Protein AF-A0A536HXM5-F1 (afdb_monomer_lite)

Structure (mmCIF, N/CA/C/O backbone):
data_AF-A0A536HXM5-F1
#
_entry.id   AF-A0A536HXM5-F1
#
loop_
_atom_site.group_PDB
_atom_site.id
_atom_site.type_symbol
_atom_site.label_atom_id
_atom_site.label_alt_id
_atom_site.label_comp_id
_atom_site.label_asym_id
_atom_site.label_entity_id
_atom_site.label_seq_id
_atom_site.pdbx_PDB_ins_code
_atom_site.Cartn_x
_atom_site.Cartn_y
_atom_site.Cartn_z
_atom_site.occupancy
_atom_site.B_iso_or_equiv
_atom_site.auth_seq_id
_atom_site.auth_comp_id
_atom_site.auth_asym_id
_atom_site.auth_atom_id
_atom_site.pdbx_PDB_model_num
ATOM 1 N N . MET A 1 1 ? -6.365 -3.596 29.922 1.00 47.34 1 MET A N 1
ATOM 2 C CA . MET A 1 1 ? -5.421 -4.127 28.917 1.00 47.34 1 MET A CA 1
ATOM 3 C C . MET A 1 1 ? -4.074 -4.352 29.579 1.00 47.34 1 MET A C 1
ATOM 5 O O . MET A 1 1 ? -3.465 -3.373 29.998 1.00 47.34 1 MET A O 1
ATOM 9 N N . PHE A 1 2 ? -3.673 -5.615 29.736 1.00 45.75 2 PHE A N 1
ATOM 10 C CA . PHE A 1 2 ? -2.404 -6.022 30.341 1.00 45.75 2 PHE A CA 1
ATOM 11 C C . PHE A 1 2 ? -1.533 -6.655 29.255 1.00 45.75 2 PHE A C 1
ATOM 13 O O . PHE A 1 2 ? -1.868 -7.722 28.748 1.00 45.75 2 PHE A O 1
ATOM 20 N N . ALA A 1 3 ? -0.446 -5.985 28.883 1.00 39.69 3 ALA A N 1
ATOM 21 C CA . ALA A 1 3 ? 0.696 -6.641 28.257 1.00 39.69 3 ALA A CA 1
ATOM 22 C C . ALA A 1 3 ? 1.694 -6.893 29.400 1.00 39.69 3 ALA A C 1
ATOM 24 O O . ALA A 1 3 ? 2.346 -5.965 29.872 1.00 39.69 3 ALA A O 1
ATOM 25 N N . GLY A 1 4 ? 1.709 -8.112 29.949 1.00 51.75 4 GLY A N 1
ATOM 26 C CA . GLY A 1 4 ? 2.427 -8.408 31.199 1.00 51.75 4 GLY A CA 1
ATOM 27 C C . GLY A 1 4 ? 1.812 -7.721 32.432 1.00 51.75 4 GLY A C 1
ATOM 28 O O . GLY A 1 4 ? 0.601 -7.539 32.507 1.00 51.75 4 GLY A O 1
ATOM 29 N N . GLU A 1 5 ? 2.634 -7.318 33.406 1.00 50.00 5 GLU A N 1
ATOM 30 C CA . GLU A 1 5 ? 2.190 -6.679 34.665 1.00 50.00 5 GLU A CA 1
ATOM 31 C C . GLU A 1 5 ? 1.743 -5.203 34.518 1.00 50.00 5 GLU A C 1
ATOM 33 O O . GLU A 1 5 ? 1.373 -4.566 35.506 1.00 50.00 5 GLU A O 1
ATOM 38 N N . ARG A 1 6 ? 1.770 -4.613 33.309 1.00 62.78 6 ARG A N 1
ATOM 39 C CA . ARG A 1 6 ? 1.585 -3.161 33.108 1.00 62.78 6 ARG A CA 1
ATOM 40 C C . ARG A 1 6 ? 0.258 -2.796 32.447 1.00 62.78 6 ARG A C 1
ATOM 42 O O . ARG A 1 6 ? -0.212 -3.448 31.517 1.00 62.78 6 ARG A O 1
ATOM 49 N N . THR A 1 7 ? -0.339 -1.704 32.925 1.00 74.00 7 THR A N 1
ATOM 50 C CA . THR A 1 7 ? -1.575 -1.142 32.369 1.00 74.00 7 THR A CA 1
ATOM 51 C C . THR A 1 7 ? -1.264 -0.185 31.218 1.00 74.00 7 THR A C 1
ATOM 53 O O . THR A 1 7 ? -0.720 0.887 31.460 1.00 74.00 7 THR A O 1
ATOM 56 N N . LEU A 1 8 ? -1.645 -0.543 29.989 1.00 84.88 8 LEU A N 1
ATOM 57 C CA . LEU A 1 8 ? -1.384 0.274 28.792 1.00 84.88 8 LEU A CA 1
ATOM 58 C C . LEU A 1 8 ? -2.415 1.398 28.588 1.00 84.88 8 LEU A C 1
ATOM 60 O O . LEU A 1 8 ? -2.062 2.532 28.289 1.00 84.88 8 LEU A O 1
ATOM 64 N N . LEU A 1 9 ? -3.697 1.071 28.763 1.00 89.25 9 LEU A N 1
ATOM 65 C CA . LEU A 1 9 ? -4.817 2.007 28.667 1.00 89.25 9 LEU A CA 1
ATOM 66 C C . LEU A 1 9 ? -5.603 1.988 29.978 1.00 89.25 9 LEU A C 1
ATOM 68 O O . LEU A 1 9 ? -5.927 0.910 30.492 1.00 89.25 9 LEU A O 1
ATOM 72 N N . ARG A 1 10 ? -5.937 3.173 30.492 1.00 89.94 10 ARG A N 1
ATOM 73 C CA . ARG A 1 10 ? -6.790 3.377 31.671 1.00 89.94 10 ARG A CA 1
ATOM 74 C C . ARG A 1 10 ? -7.967 4.268 31.326 1.00 89.94 10 ARG A C 1
ATOM 76 O O . ARG A 1 10 ? -7.796 5.232 30.590 1.00 89.94 10 ARG A O 1
ATOM 83 N N . HIS A 1 11 ? -9.132 3.930 31.878 1.00 90.00 11 HIS A N 1
ATOM 84 C CA . HIS A 1 11 ? -10.367 4.719 31.785 1.00 90.00 11 HIS A CA 1
ATOM 85 C C . HIS A 1 11 ? -10.725 5.176 30.359 1.00 90.00 11 HIS A C 1
ATOM 87 O O . HIS A 1 11 ? -11.323 6.230 30.167 1.00 90.00 11 HIS A O 1
ATOM 93 N N . ALA A 1 12 ? -10.359 4.376 29.353 1.00 92.56 12 ALA A N 1
ATOM 94 C CA . ALA A 1 12 ? -10.817 4.586 27.990 1.00 92.56 12 ALA A CA 1
ATOM 95 C C . ALA A 1 12 ? -12.323 4.297 27.904 1.00 92.56 12 ALA A C 1
ATOM 97 O O . ALA A 1 12 ? -12.846 3.429 28.607 1.00 92.56 12 ALA A O 1
ATOM 98 N N . SER A 1 13 ? -13.003 5.028 27.034 1.00 94.75 13 SER A N 1
ATOM 99 C CA . SER A 1 13 ? -14.440 4.936 26.789 1.00 94.75 13 SER A CA 1
ATOM 100 C C . SER A 1 13 ? -14.717 4.786 25.295 1.00 94.75 13 SER A C 1
ATOM 102 O O . SER A 1 13 ? -13.799 4.839 24.475 1.00 94.75 13 SER A O 1
ATOM 104 N N . CYS A 1 14 ? -15.981 4.580 24.946 1.00 96.75 14 CYS A N 1
ATOM 105 C CA . CYS A 1 14 ? -16.461 4.563 23.567 1.00 96.75 14 CYS A CA 1
ATOM 106 C C . CYS A 1 14 ? -17.536 5.639 23.412 1.00 96.75 14 CYS A C 1
ATOM 108 O O . CYS A 1 14 ? -18.188 6.002 24.393 1.00 96.75 14 CYS A O 1
ATOM 110 N N . ALA A 1 15 ? -17.773 6.119 22.197 1.00 96.44 15 ALA A N 1
ATOM 111 C CA . ALA A 1 15 ? -18.890 7.018 21.930 1.00 96.44 15 ALA A CA 1
ATOM 112 C C . ALA A 1 15 ? -19.503 6.791 20.547 1.00 96.44 15 ALA A C 1
ATOM 114 O O . ALA A 1 15 ? -18.872 6.260 19.633 1.00 96.44 15 ALA A O 1
ATOM 115 N N . VAL A 1 16 ? -20.752 7.222 20.403 1.00 97.38 16 VAL A N 1
ATOM 116 C CA . VAL A 1 16 ? -21.461 7.312 19.123 1.00 97.38 16 VAL A CA 1
ATOM 117 C C . VAL A 1 16 ? -22.051 8.709 18.980 1.00 97.38 16 VAL A C 1
ATOM 119 O O . VAL A 1 16 ? -22.491 9.287 19.975 1.00 97.38 16 VAL A O 1
ATOM 122 N N . LYS A 1 17 ? -22.058 9.261 17.769 1.00 96.38 17 LYS A N 1
ATOM 123 C CA . LYS A 1 17 ? -22.707 10.537 17.465 1.00 96.38 17 LYS A CA 1
ATOM 124 C C . LYS A 1 17 ? -24.037 10.269 16.768 1.00 96.38 17 LYS A C 1
ATOM 126 O O . LYS A 1 17 ? -24.045 9.692 15.680 1.00 96.38 17 LYS A O 1
ATOM 131 N N . LEU A 1 18 ? -25.139 10.662 17.403 1.00 96.38 18 LEU A N 1
ATOM 132 C CA . LEU A 1 18 ? -26.506 10.497 16.905 1.00 96.38 18 LEU A CA 1
ATOM 133 C C . LEU A 1 18 ? -27.216 11.852 16.914 1.00 96.38 18 LEU A C 1
ATOM 135 O O . LEU A 1 18 ? -27.106 12.597 17.886 1.00 96.38 18 LEU A O 1
ATOM 139 N N . ASN A 1 19 ? -27.942 12.181 15.848 1.00 94.94 19 ASN A N 1
ATOM 140 C CA . ASN A 1 19 ? -28.670 13.443 15.685 1.00 94.94 19 ASN A CA 1
ATOM 141 C C . ASN A 1 19 ? -27.800 14.682 16.004 1.00 94.94 19 ASN A C 1
ATOM 143 O O . ASN A 1 19 ? -28.257 15.653 16.605 1.00 94.94 19 ASN A O 1
ATOM 147 N N . GLY A 1 20 ? -26.516 14.626 15.637 1.00 92.56 20 GLY A N 1
ATOM 148 C CA . GLY A 1 20 ? -25.526 15.676 15.878 1.00 92.56 20 GLY A CA 1
ATOM 149 C C . GLY A 1 20 ? -24.905 15.693 17.282 1.00 92.56 20 GLY A C 1
ATOM 150 O O . GLY A 1 20 ? -24.019 16.511 17.527 1.00 92.56 20 GLY A O 1
ATOM 151 N N . GLN A 1 21 ? -25.304 14.800 18.194 1.00 94.50 21 GLN A N 1
ATOM 152 C CA . GLN A 1 21 ? -24.856 14.779 19.591 1.00 94.50 21 GLN A CA 1
ATOM 153 C C . GLN A 1 21 ? -24.042 13.525 19.930 1.00 94.50 21 GLN A C 1
ATOM 155 O O . GLN A 1 21 ? -24.391 12.414 19.542 1.00 94.50 21 GLN A O 1
ATOM 160 N N . TRP A 1 22 ? -22.947 13.698 20.675 1.00 94.88 22 TRP A N 1
ATOM 161 C CA . TRP A 1 22 ? -22.119 12.589 21.156 1.00 94.88 22 TRP A CA 1
ATOM 162 C C . TRP A 1 22 ? -22.701 11.956 22.423 1.00 94.88 22 TRP A C 1
ATOM 164 O O . TRP A 1 22 ? -22.914 12.633 23.429 1.00 94.88 22 TRP A O 1
ATOM 174 N N . HIS A 1 23 ? -22.856 10.636 22.391 1.00 96.62 23 HIS A N 1
ATOM 175 C CA . HIS A 1 23 ? -23.277 9.799 23.508 1.00 96.62 23 HIS A CA 1
ATOM 176 C C . HIS A 1 23 ? -22.131 8.872 23.918 1.00 96.62 23 HIS A C 1
ATOM 178 O O . HIS A 1 23 ? -21.870 7.859 23.260 1.00 96.62 23 HIS A O 1
ATOM 184 N N . ALA A 1 24 ? -21.440 9.227 25.001 1.00 95.25 24 ALA A N 1
ATOM 185 C CA . ALA A 1 24 ? -20.320 8.450 25.525 1.00 95.25 24 ALA A CA 1
ATOM 186 C C . ALA A 1 24 ? -20.795 7.307 26.433 1.00 95.25 24 ALA A C 1
ATOM 188 O O . ALA A 1 24 ? -21.765 7.446 27.181 1.00 95.25 24 ALA A O 1
ATOM 189 N N . SER A 1 25 ? -20.049 6.204 26.443 1.00 95.06 25 SER A N 1
ATOM 190 C CA . SER A 1 25 ? -20.342 5.004 27.234 1.00 95.06 25 SER A CA 1
ATOM 191 C C . SER A 1 25 ? -20.351 5.240 28.746 1.00 95.06 25 SER A C 1
ATOM 193 O O . SER A 1 25 ? -20.851 4.412 29.502 1.00 95.06 25 SER A O 1
ATOM 195 N N . THR A 1 26 ? -19.803 6.368 29.199 1.00 92.12 26 THR A N 1
ATOM 196 C CA . THR A 1 26 ? -19.741 6.784 30.604 1.00 92.12 26 THR A CA 1
ATOM 197 C C . THR A 1 26 ? -20.967 7.570 31.073 1.00 92.12 26 THR A C 1
ATOM 199 O O . THR A 1 26 ? -21.141 7.730 32.278 1.00 92.12 26 THR A O 1
ATOM 202 N N . GLN A 1 27 ? -21.822 8.056 30.166 1.00 90.56 27 GLN A N 1
ATOM 203 C CA . GLN A 1 27 ? -22.970 8.904 30.522 1.00 90.56 27 GLN A CA 1
ATOM 204 C C . GLN A 1 27 ? -24.153 8.090 31.069 1.00 90.56 27 GLN A C 1
ATOM 206 O O . GLN A 1 27 ? -24.760 8.461 32.070 1.00 90.56 27 GLN A O 1
ATOM 211 N N . THR A 1 28 ? -24.480 6.980 30.409 1.00 92.50 28 THR A N 1
ATOM 212 C CA . THR A 1 28 ? -25.693 6.168 30.640 1.00 92.50 28 THR A CA 1
ATOM 213 C C . THR A 1 28 ? -25.384 4.665 30.524 1.00 92.50 28 THR A C 1
ATOM 215 O O . THR A 1 28 ? -25.970 3.960 29.690 1.00 92.50 28 THR A O 1
ATOM 218 N N . PRO A 1 29 ? -24.429 4.146 31.320 1.00 93.25 29 PRO A N 1
ATOM 219 C CA . PRO A 1 29 ? -24.017 2.750 31.243 1.00 93.25 29 PRO A CA 1
ATOM 220 C C . PRO A 1 29 ? -25.173 1.804 31.592 1.00 93.25 29 PRO A C 1
ATOM 222 O O . PRO A 1 29 ? -25.993 2.081 32.468 1.00 93.25 29 PRO A O 1
ATOM 225 N N . GLN A 1 30 ? -25.216 0.659 30.919 1.00 92.44 30 GLN A N 1
ATOM 226 C CA . GLN A 1 30 ? -26.156 -0.430 31.170 1.00 92.44 30 GLN A CA 1
ATOM 227 C C . GLN A 1 30 ? -25.396 -1.709 31.544 1.00 92.44 30 GLN A C 1
ATOM 229 O O . GLN A 1 30 ? -24.257 -1.894 31.109 1.00 92.44 30 GLN A O 1
ATOM 234 N N . PRO A 1 31 ? -26.020 -2.633 32.295 1.00 86.62 31 PRO A N 1
ATOM 235 C CA . PRO A 1 31 ? -25.438 -3.945 32.538 1.00 86.62 31 PRO A CA 1
ATOM 236 C C . PRO A 1 31 ? -25.172 -4.691 31.220 1.00 86.62 31 PRO A C 1
ATOM 238 O O . PRO A 1 31 ? -26.048 -4.793 30.352 1.00 86.62 31 PRO A O 1
ATOM 241 N N . ALA A 1 32 ? -23.966 -5.239 31.093 1.00 81.12 32 ALA A N 1
ATOM 242 C CA . ALA A 1 32 ? -23.597 -6.200 30.064 1.00 81.12 32 ALA A CA 1
ATOM 243 C C . ALA A 1 32 ? -23.314 -7.550 30.738 1.00 81.12 32 ALA A C 1
ATOM 245 O O . ALA A 1 32 ? -22.680 -7.595 31.788 1.00 81.12 32 ALA A O 1
ATOM 246 N N . GLU A 1 33 ? -23.808 -8.643 30.155 1.00 79.56 33 GLU A N 1
ATOM 247 C CA . GLU A 1 33 ? -23.541 -10.002 30.658 1.00 79.56 33 GLU A CA 1
ATOM 248 C C . GLU A 1 33 ? -22.091 -10.437 30.393 1.00 79.56 33 GLU A C 1
ATOM 250 O O . GLU A 1 33 ? -21.527 -11.232 31.139 1.00 79.56 33 GLU A O 1
ATOM 255 N N . ASP A 1 34 ? -21.486 -9.892 29.337 1.00 84.94 34 ASP A N 1
ATOM 256 C CA . ASP A 1 34 ? -20.106 -10.134 28.935 1.00 84.94 34 ASP A CA 1
ATOM 257 C C . ASP A 1 34 ? -19.182 -9.071 29.547 1.00 84.94 34 ASP A C 1
ATOM 259 O O . ASP A 1 34 ? -19.322 -7.879 29.270 1.00 84.94 34 ASP A O 1
ATOM 263 N N . VAL A 1 35 ? -18.214 -9.505 30.359 1.00 82.50 35 VAL A N 1
ATOM 264 C CA . VAL A 1 35 ? -17.220 -8.629 31.008 1.00 82.50 35 VAL A CA 1
ATOM 265 C C . VAL A 1 35 ? -16.275 -7.942 30.017 1.00 82.50 35 VAL A C 1
ATOM 267 O O . VAL A 1 35 ? -15.606 -6.975 30.381 1.00 82.50 35 VAL A O 1
ATOM 270 N N . PHE A 1 36 ? -16.219 -8.418 28.771 1.00 87.62 36 PHE A N 1
ATOM 271 C CA . PHE A 1 36 ? -15.474 -7.795 27.677 1.00 87.62 36 PHE A CA 1
ATOM 272 C C . PHE A 1 36 ? -16.346 -6.882 26.805 1.00 87.62 36 PHE A C 1
ATOM 274 O O . PHE A 1 36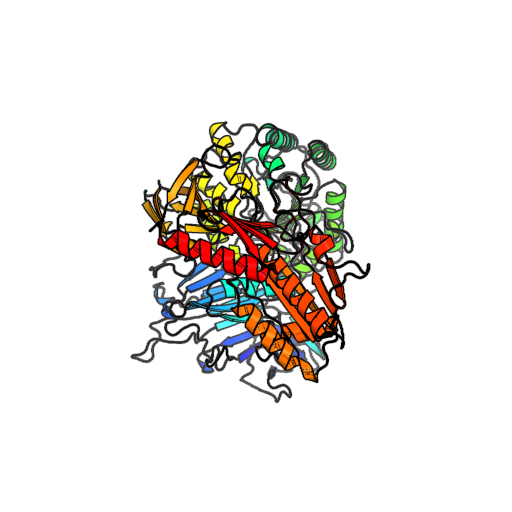 ? -15.896 -6.425 25.752 1.00 87.62 36 PHE A O 1
ATOM 281 N N . ALA A 1 37 ? -17.571 -6.577 27.243 1.00 91.62 37 ALA A N 1
ATOM 282 C CA . ALA A 1 37 ? -18.470 -5.660 26.563 1.00 91.62 37 ALA A CA 1
ATOM 283 C C . ALA A 1 37 ? -18.847 -4.454 27.438 1.00 91.62 37 ALA A C 1
ATOM 285 O O . ALA A 1 37 ? -19.136 -4.572 28.627 1.00 91.62 37 ALA A O 1
ATOM 286 N N . LEU A 1 38 ? -18.899 -3.277 26.817 1.00 93.12 38 LEU A N 1
ATOM 287 C CA . LEU A 1 38 ? -19.463 -2.058 27.391 1.00 93.12 38 LEU A CA 1
ATOM 288 C C . LEU A 1 38 ? -20.795 -1.775 26.708 1.00 93.12 38 LEU A C 1
ATOM 290 O O . LEU A 1 38 ? -20.836 -1.625 25.490 1.00 93.12 38 LEU A O 1
ATOM 294 N N . ARG A 1 39 ? -21.878 -1.671 27.479 1.00 96.31 39 ARG A N 1
ATOM 295 C CA . ARG A 1 39 ? -23.206 -1.329 26.960 1.00 96.31 39 ARG A CA 1
ATOM 296 C C . ARG A 1 39 ? -23.680 -0.003 27.539 1.00 96.31 39 ARG A C 1
ATOM 298 O O . ARG A 1 39 ? -23.506 0.238 28.730 1.00 96.31 39 ARG A O 1
ATOM 305 N N . TRP A 1 40 ? -24.297 0.844 26.719 1.00 97.44 40 TRP A N 1
ATOM 306 C CA . TRP A 1 40 ? -24.892 2.105 27.168 1.00 97.44 40 TRP A CA 1
ATOM 307 C C . TRP A 1 40 ? -26.097 2.517 26.316 1.00 97.44 40 TRP A C 1
ATOM 309 O O . TRP A 1 40 ? -26.307 2.002 25.214 1.00 97.44 40 TRP A O 1
ATOM 319 N N . GLN A 1 41 ? -26.899 3.439 26.850 1.00 97.25 41 GLN A N 1
ATOM 320 C CA . GLN A 1 41 ? -28.048 4.026 26.156 1.00 97.25 41 GLN A CA 1
ATOM 321 C C . GLN A 1 41 ? -27.648 5.337 25.462 1.00 97.25 41 GLN A C 1
ATOM 323 O O . GLN A 1 41 ? -27.308 6.307 26.131 1.00 97.25 41 GLN A O 1
ATOM 328 N N . ALA A 1 42 ? -27.740 5.417 24.141 1.00 96.75 42 ALA A N 1
ATOM 329 C CA . ALA A 1 42 ? -27.471 6.625 23.364 1.00 96.75 42 ALA A CA 1
ATOM 330 C C . ALA A 1 42 ? -28.783 7.175 22.785 1.00 96.75 42 ALA A C 1
ATOM 332 O O . ALA A 1 42 ? -29.233 6.741 21.726 1.00 96.75 42 ALA A O 1
ATOM 333 N N . GLY A 1 43 ? -29.439 8.089 23.507 1.00 93.88 43 GLY A N 1
ATOM 334 C CA . GLY A 1 43 ? -30.782 8.549 23.138 1.00 93.88 43 GLY A CA 1
ATOM 335 C C . GLY A 1 43 ? -31.775 7.381 23.120 1.00 93.88 43 GLY A C 1
ATOM 336 O O . GLY A 1 43 ? -31.902 6.669 24.115 1.00 93.88 43 GLY A O 1
ATOM 337 N N . GLU A 1 44 ? -32.438 7.147 21.987 1.00 93.19 44 GLU A N 1
ATOM 338 C CA . GLU A 1 44 ? -33.352 6.007 21.782 1.00 93.19 44 GLU A CA 1
ATOM 339 C C . GLU A 1 44 ? -32.640 4.710 21.363 1.00 93.19 44 GLU A C 1
ATOM 341 O O . GLU A 1 44 ? -33.263 3.654 21.255 1.00 93.19 44 GLU A O 1
ATOM 346 N N . ALA A 1 45 ? -31.323 4.747 21.169 1.00 96.88 45 ALA A N 1
ATOM 347 C CA . ALA A 1 45 ? -30.556 3.600 20.717 1.00 96.88 45 ALA A CA 1
ATOM 348 C C . ALA A 1 45 ? -29.785 2.918 21.848 1.00 96.88 45 ALA A C 1
ATOM 350 O O . ALA A 1 45 ? -29.317 3.550 22.798 1.00 96.88 45 ALA A O 1
ATOM 351 N N . ARG A 1 46 ? -29.586 1.609 21.716 1.00 97.31 46 ARG A N 1
ATOM 352 C CA . ARG A 1 46 ? -28.654 0.850 22.554 1.00 97.31 46 ARG A CA 1
ATOM 353 C C . ARG A 1 46 ? -27.351 0.668 21.804 1.00 97.31 46 ARG A C 1
ATOM 355 O O . ARG A 1 46 ? -27.365 0.281 20.639 1.00 97.31 46 ARG A O 1
ATOM 362 N N . VAL A 1 47 ? -26.237 0.877 22.495 1.00 98.00 47 VAL A N 1
ATOM 363 C CA . VAL A 1 47 ? -24.904 0.669 21.934 1.00 98.00 47 VAL A CA 1
ATOM 364 C C . VAL A 1 47 ? -24.150 -0.356 22.760 1.00 98.00 47 VAL A C 1
ATOM 366 O O . VAL A 1 47 ? -24.227 -0.343 23.990 1.00 98.00 47 VAL A O 1
ATOM 369 N N . THR A 1 48 ? -23.427 -1.248 22.091 1.00 97.44 48 THR A N 1
ATOM 370 C CA . THR A 1 48 ? -22.515 -2.206 22.719 1.00 97.44 48 THR A CA 1
ATOM 371 C C . THR A 1 48 ? -21.149 -2.127 22.044 1.00 97.44 48 THR A C 1
ATOM 373 O O . THR A 1 48 ? -21.050 -2.348 20.845 1.00 97.44 48 THR A O 1
ATOM 376 N N . ALA A 1 49 ? -20.092 -1.845 22.800 1.00 96.94 49 ALA A N 1
ATOM 377 C CA . ALA A 1 49 ? -18.712 -2.015 22.358 1.00 96.94 49 ALA A CA 1
ATOM 378 C C . ALA A 1 49 ? -18.174 -3.345 22.888 1.00 96.94 49 ALA A C 1
ATOM 380 O O . ALA A 1 49 ? -18.328 -3.630 24.074 1.00 96.94 49 ALA A O 1
ATOM 381 N N . ARG A 1 50 ? -17.554 -4.156 22.032 1.00 95.62 50 ARG A N 1
ATOM 382 C CA . ARG A 1 50 ? -16.982 -5.461 22.388 1.00 95.62 50 ARG A CA 1
ATOM 383 C C . ARG A 1 50 ? -15.474 -5.441 22.203 1.00 95.62 50 ARG A C 1
ATOM 385 O O . ARG A 1 50 ? -14.976 -4.899 21.219 1.00 95.62 50 ARG A O 1
ATOM 392 N N . LEU A 1 51 ? -14.767 -6.062 23.142 1.00 93.56 51 LEU A N 1
ATOM 393 C CA . LEU A 1 51 ? -13.332 -6.306 23.078 1.00 93.56 51 LEU A CA 1
ATOM 394 C C . LEU A 1 51 ? -13.074 -7.791 22.844 1.00 93.56 51 LEU A C 1
ATOM 396 O O . LEU A 1 51 ? -13.370 -8.621 23.698 1.00 93.56 51 LEU A O 1
ATOM 400 N N . THR A 1 52 ? -12.457 -8.123 21.715 1.00 93.19 52 THR A N 1
ATOM 401 C CA . THR A 1 52 ? -12.140 -9.513 21.363 1.00 93.19 52 THR A CA 1
ATOM 402 C C . THR A 1 52 ? -10.632 -9.700 21.294 1.00 93.19 52 THR A C 1
ATOM 404 O O . THR A 1 52 ? -9.938 -8.919 20.646 1.00 93.19 52 THR A O 1
ATOM 407 N N . SER A 1 53 ? -10.090 -10.733 21.945 1.00 90.75 53 SER A N 1
ATOM 408 C CA . SER A 1 53 ? -8.672 -11.075 21.775 1.00 90.75 53 SER A CA 1
ATOM 409 C C . SER A 1 53 ? -8.420 -11.599 20.363 1.00 90.75 53 SER A C 1
ATOM 411 O O . SER A 1 53 ? -9.160 -12.447 19.867 1.00 90.75 53 SER A O 1
ATOM 413 N N . HIS A 1 54 ? -7.369 -11.102 19.712 1.00 87.25 54 HIS A N 1
ATOM 414 C CA . HIS A 1 54 ? -7.020 -11.500 18.355 1.00 87.25 54 HIS A CA 1
ATOM 415 C C . HIS A 1 54 ? -5.504 -11.517 18.170 1.00 87.25 54 HIS A C 1
ATOM 417 O O . HIS A 1 54 ? -4.862 -10.470 18.187 1.00 87.25 54 HIS A O 1
ATOM 423 N N . GLU A 1 55 ? -4.936 -12.717 18.010 1.00 86.50 55 GLU A N 1
ATOM 424 C CA . GLU A 1 55 ? -3.519 -12.952 17.693 1.00 86.50 55 GLU A CA 1
ATOM 425 C C . GLU A 1 55 ? -2.535 -12.045 18.466 1.00 86.50 55 GLU A C 1
ATOM 427 O O . GLU A 1 55 ? -1.633 -11.447 17.879 1.00 86.50 55 GLU A O 1
ATOM 432 N N . GLY A 1 56 ? -2.686 -11.945 19.792 1.00 84.19 56 GLY A N 1
ATOM 433 C CA . GLY A 1 56 ? -1.799 -11.163 20.670 1.00 84.19 56 GLY A CA 1
ATOM 434 C C . GLY A 1 56 ? -2.158 -9.680 20.831 1.00 84.19 56 GLY A C 1
ATOM 435 O O . GLY A 1 56 ? -1.484 -8.986 21.586 1.00 84.19 56 GLY A O 1
ATOM 436 N N . GLY A 1 57 ? -3.212 -9.203 20.168 1.00 90.00 57 GLY A N 1
ATOM 437 C CA . GLY A 1 57 ? -3.813 -7.888 20.384 1.00 90.00 57 GLY A CA 1
ATOM 438 C C . GLY A 1 57 ? -5.283 -7.978 20.797 1.00 90.00 57 GLY A C 1
ATOM 439 O O . GLY A 1 57 ? -5.803 -9.054 21.117 1.00 90.00 57 GLY A O 1
ATOM 440 N N . LEU A 1 58 ? -5.956 -6.829 20.787 1.00 92.88 58 LEU A N 1
ATOM 441 C CA . LEU A 1 58 ? -7.385 -6.704 21.072 1.00 92.88 58 LEU A CA 1
ATOM 442 C C . LEU A 1 58 ? -8.082 -5.946 19.958 1.00 92.88 58 LEU A C 1
ATOM 444 O O . LEU A 1 58 ? -7.600 -4.911 19.518 1.00 92.88 58 LEU A O 1
ATOM 448 N N . VAL A 1 59 ? -9.226 -6.450 19.527 1.00 96.44 59 VAL A N 1
ATOM 449 C CA . VAL A 1 59 ? -10.081 -5.797 18.542 1.00 96.44 59 VAL A CA 1
ATOM 450 C C . VAL A 1 59 ? -11.238 -5.141 19.266 1.00 96.44 59 VAL A C 1
ATOM 452 O O . VAL A 1 59 ? -11.886 -5.791 20.087 1.00 96.44 59 VAL A O 1
ATOM 455 N N . ILE A 1 60 ? -11.480 -3.869 18.961 1.00 96.81 60 ILE A N 1
ATOM 456 C CA . ILE A 1 60 ? -12.665 -3.140 19.394 1.00 96.81 60 ILE A CA 1
ATOM 457 C C . ILE A 1 60 ? -13.630 -2.946 18.226 1.00 96.81 60 ILE A C 1
ATOM 459 O O . ILE A 1 60 ? -13.240 -2.482 17.152 1.00 96.81 60 ILE A O 1
ATOM 463 N N . GLU A 1 61 ? -14.890 -3.299 18.464 1.00 97.06 61 GLU A N 1
ATOM 464 C CA . GLU A 1 61 ? -16.020 -3.110 17.551 1.00 97.06 61 GLU A CA 1
ATOM 465 C C . GLU A 1 61 ? -17.217 -2.578 18.340 1.00 97.06 61 GLU A C 1
ATOM 467 O O . GLU A 1 61 ? -17.482 -3.029 19.457 1.00 97.06 61 GLU A O 1
ATOM 472 N N . CYS A 1 62 ? -17.939 -1.615 17.776 1.00 97.88 62 CYS A N 1
ATOM 473 C CA . CYS A 1 62 ? -19.155 -1.054 18.353 1.00 97.88 62 CYS A CA 1
ATOM 474 C C . CYS A 1 62 ? -20.368 -1.411 17.498 1.00 97.88 62 CYS A C 1
ATOM 476 O O . CYS A 1 62 ? -20.305 -1.367 16.276 1.00 97.88 62 CYS A O 1
ATOM 478 N N . GLU A 1 63 ? -21.481 -1.716 18.149 1.00 97.56 63 GLU A N 1
ATOM 479 C CA . GLU A 1 63 ? -22.762 -2.051 17.536 1.00 97.56 63 GLU A CA 1
ATOM 480 C C . GLU A 1 63 ? -23.849 -1.139 18.110 1.00 97.56 63 GLU A C 1
ATOM 482 O O . GLU A 1 63 ? -23.952 -0.983 19.327 1.00 97.56 63 GLU A O 1
ATOM 487 N N . LEU A 1 64 ? -24.647 -0.539 17.233 1.00 97.50 64 LEU A N 1
ATOM 488 C CA . LEU A 1 64 ? -25.815 0.289 17.522 1.00 97.50 64 LEU A CA 1
ATOM 489 C C . LEU A 1 64 ? -27.070 -0.493 17.145 1.00 97.50 64 LEU A C 1
ATOM 491 O O . LEU A 1 64 ? -27.124 -1.058 16.056 1.00 97.50 64 LEU A O 1
ATOM 495 N N . THR A 1 65 ? -28.105 -0.429 17.974 1.00 97.94 65 THR A N 1
ATOM 496 C CA . THR A 1 65 ? -29.466 -0.848 17.617 1.00 97.94 65 THR A CA 1
ATOM 497 C C . THR A 1 65 ? -30.437 0.273 17.957 1.00 97.94 65 THR A C 1
ATOM 499 O O . THR A 1 65 ? -30.477 0.720 19.109 1.00 97.94 65 THR A O 1
ATOM 502 N N . ASN A 1 66 ? -31.232 0.717 16.985 1.00 97.88 66 ASN A N 1
ATOM 503 C CA . ASN A 1 66 ? -32.294 1.684 17.227 1.00 97.88 66 ASN A CA 1
ATOM 504 C C . ASN A 1 66 ? -33.488 0.985 17.897 1.00 97.88 66 ASN A C 1
ATOM 506 O O . ASN A 1 66 ? -34.108 0.100 17.306 1.00 97.88 66 ASN A O 1
ATOM 510 N N . LEU A 1 67 ? -33.798 1.360 19.140 1.00 97.12 67 LEU A N 1
ATOM 511 C CA . LEU A 1 67 ? -34.936 0.811 19.886 1.00 97.12 67 LEU A CA 1
ATOM 512 C C . LEU A 1 67 ? -36.166 1.723 19.838 1.00 97.12 67 LEU A C 1
ATOM 514 O O . LEU A 1 67 ? -37.217 1.345 20.358 1.00 97.12 67 LEU A O 1
ATOM 518 N N . GLY A 1 68 ? -36.018 2.921 19.272 1.00 95.69 68 GLY A N 1
ATOM 519 C CA . GLY A 1 68 ? -37.087 3.889 19.109 1.00 95.69 68 GLY A CA 1
ATOM 520 C C . GLY A 1 68 ? -38.057 3.499 17.991 1.00 95.69 68 GLY A C 1
ATOM 521 O O . GLY A 1 68 ? -37.740 2.654 17.149 1.00 95.69 68 GLY A O 1
ATOM 522 N N . PRO A 1 69 ? -39.258 4.101 17.980 1.00 95.69 69 PRO A N 1
ATOM 523 C CA . PRO A 1 69 ? -40.237 3.905 16.916 1.00 95.69 69 PRO A CA 1
ATOM 524 C C . PRO A 1 69 ? -39.893 4.682 15.636 1.00 95.69 69 PRO A C 1
ATOM 526 O O . PRO A 1 69 ? -40.404 4.337 14.574 1.00 95.69 69 PRO A O 1
ATOM 529 N N . GLU A 1 70 ? -39.032 5.701 15.730 1.00 96.44 70 GLU A N 1
ATOM 530 C CA . GLU A 1 70 ? -38.645 6.575 14.622 1.00 96.44 70 GLU A CA 1
ATOM 531 C C . GLU A 1 70 ? -37.196 6.318 14.174 1.00 96.44 70 GLU A C 1
ATOM 533 O O . GLU A 1 70 ? -36.369 5.853 14.968 1.00 96.44 70 GLU A O 1
ATOM 538 N N . PRO A 1 71 ? -36.845 6.628 12.914 1.00 96.12 71 PRO A N 1
ATOM 539 C CA . PRO A 1 71 ? -35.461 6.585 12.471 1.00 96.12 71 PRO A CA 1
ATOM 540 C C . PRO A 1 71 ? -34.578 7.598 13.214 1.00 96.12 71 PRO A C 1
ATOM 542 O O . PRO A 1 71 ? -34.987 8.724 13.495 1.00 96.12 71 PRO A O 1
ATOM 545 N N . ILE A 1 72 ? -33.330 7.213 13.483 1.00 96.56 72 ILE A N 1
ATOM 546 C CA . ILE A 1 72 ? -32.308 8.094 14.070 1.00 96.56 72 ILE A CA 1
ATOM 547 C C . ILE A 1 72 ? -31.218 8.395 13.044 1.00 96.56 72 ILE A C 1
ATOM 549 O O . ILE A 1 72 ? -30.881 7.542 12.227 1.00 96.56 72 ILE A O 1
ATOM 553 N N . ILE A 1 73 ? -30.619 9.582 13.100 1.00 95.88 73 ILE A N 1
ATOM 554 C CA . ILE A 1 73 ? -29.499 9.931 12.225 1.00 95.88 73 ILE A CA 1
ATOM 555 C C . ILE A 1 73 ? -28.189 9.579 12.919 1.00 95.88 73 ILE A C 1
ATOM 557 O O . ILE A 1 73 ? -27.825 10.174 13.927 1.00 95.88 73 ILE A O 1
ATOM 561 N N . PHE A 1 74 ? -27.457 8.622 12.369 1.00 96.00 74 PHE A N 1
ATOM 562 C CA . PHE A 1 74 ? -26.090 8.304 12.745 1.00 96.00 74 PHE A CA 1
ATOM 563 C C . PHE A 1 74 ? -25.104 9.249 12.049 1.00 96.00 74 PHE A C 1
ATOM 565 O O . PHE A 1 74 ? -25.151 9.427 10.829 1.00 96.00 74 PHE A O 1
ATOM 572 N N . ASN A 1 75 ? -24.169 9.808 12.822 1.00 94.44 75 ASN A N 1
ATOM 573 C CA . ASN A 1 75 ? -23.153 10.733 12.319 1.00 94.44 75 ASN A CA 1
ATOM 574 C C . ASN A 1 75 ? -21.717 10.205 12.436 1.00 94.44 75 ASN A C 1
ATOM 576 O O . ASN A 1 75 ? -20.848 10.649 11.690 1.00 94.44 75 ASN A O 1
ATOM 580 N N . GLY A 1 76 ? -21.441 9.271 13.350 1.00 94.94 76 GLY A N 1
ATOM 581 C CA . GLY A 1 76 ? -20.082 8.772 13.538 1.00 94.94 76 GLY A CA 1
ATOM 582 C C . GLY A 1 76 ? -19.884 7.887 14.761 1.00 94.94 76 GLY A C 1
ATOM 583 O O . GLY A 1 76 ? -20.679 7.895 15.701 1.00 94.94 76 GLY A O 1
ATOM 584 N N . TRP A 1 77 ? -18.778 7.151 14.755 1.00 96.31 77 TRP A N 1
ATOM 585 C CA . TRP A 1 77 ? -18.290 6.387 15.895 1.00 96.31 77 TRP A CA 1
ATOM 586 C C . TRP A 1 77 ? -17.037 7.011 16.476 1.00 96.31 77 TRP A C 1
ATOM 588 O O . TRP A 1 77 ? -16.218 7.582 15.757 1.00 96.31 77 TRP A O 1
ATOM 598 N N . ARG A 1 78 ? -16.835 6.751 17.763 1.00 96.00 78 ARG A N 1
ATOM 599 C CA . ARG A 1 78 ? -15.526 6.786 18.391 1.00 96.00 78 ARG A CA 1
ATOM 600 C C . ARG A 1 78 ? -15.310 5.486 19.164 1.00 96.00 78 ARG A C 1
ATOM 602 O O . ARG A 1 78 ? -15.607 5.438 20.362 1.00 96.00 78 ARG A O 1
ATOM 609 N N . PRO A 1 79 ? -14.853 4.402 18.501 1.00 96.81 79 PRO A N 1
ATOM 610 C CA . PRO A 1 79 ? -14.688 3.116 19.169 1.00 96.81 79 PRO A CA 1
ATOM 611 C C . PRO A 1 79 ? -13.669 3.173 20.308 1.00 96.81 79 PRO A C 1
ATOM 613 O O . PRO A 1 79 ? -13.827 2.461 21.289 1.00 96.81 79 PRO A O 1
ATOM 616 N N . LEU A 1 80 ? -12.670 4.058 20.228 1.00 96.19 80 LEU A N 1
ATOM 617 C CA . LEU A 1 80 ? -11.727 4.317 21.314 1.00 96.19 80 LEU A CA 1
ATOM 618 C C . LEU A 1 80 ? -11.649 5.817 21.610 1.00 96.19 80 LEU A C 1
ATOM 620 O O . LEU A 1 80 ? -11.255 6.601 20.749 1.00 96.19 80 LEU A O 1
ATOM 624 N N . GLN A 1 81 ? -11.986 6.197 22.840 1.00 95.06 81 GLN A N 1
ATOM 625 C CA . GLN A 1 81 ? -11.930 7.562 23.353 1.00 95.06 81 GLN A CA 1
ATOM 626 C C . GLN A 1 81 ? -11.143 7.601 24.664 1.00 95.06 81 GLN A C 1
ATOM 628 O O . GLN A 1 81 ? -11.541 7.007 25.668 1.00 95.06 81 GLN A O 1
ATOM 633 N N . ILE A 1 82 ? -10.038 8.335 24.665 1.00 94.31 82 ILE A N 1
ATOM 634 C CA . ILE A 1 82 ? -9.274 8.698 25.855 1.00 94.31 82 ILE A CA 1
ATOM 635 C C . ILE A 1 82 ? -9.411 10.204 26.010 1.00 94.31 82 ILE A C 1
ATOM 637 O O . ILE A 1 82 ? -9.032 10.932 25.097 1.00 94.31 82 ILE A O 1
ATOM 641 N N . ASP A 1 83 ? -9.962 10.639 27.143 1.00 90.19 83 ASP A N 1
ATOM 642 C CA . ASP A 1 83 ? -10.120 12.054 27.475 1.00 90.19 83 ASP A CA 1
ATOM 643 C C . ASP A 1 83 ? -9.644 12.362 28.899 1.00 90.19 83 ASP A C 1
ATOM 645 O O . ASP A 1 83 ? -9.877 11.556 29.813 1.00 90.19 83 ASP A O 1
ATOM 649 N N . PRO A 1 84 ? -9.100 13.572 29.141 1.00 83.81 84 PRO A N 1
ATOM 650 C CA . PRO A 1 84 ? -8.659 13.981 30.472 1.00 83.81 84 PRO A CA 1
ATOM 651 C C . PRO A 1 84 ? -9.803 14.019 31.495 1.00 83.81 84 PRO A C 1
ATOM 653 O O . PRO A 1 84 ? -9.601 13.685 32.660 1.00 83.81 84 PRO A O 1
ATOM 656 N N . SER A 1 85 ? -11.015 14.392 31.068 1.00 84.56 85 SER A N 1
ATOM 657 C CA . SER A 1 85 ? -12.198 14.518 31.936 1.00 84.56 85 SER A CA 1
ATOM 658 C C . SER A 1 85 ? -12.633 13.188 32.557 1.00 84.56 85 SER A C 1
ATOM 660 O O . SER A 1 85 ? -13.155 13.175 33.670 1.00 84.56 85 SER A O 1
ATOM 662 N N . GLY A 1 86 ? -12.389 12.073 31.863 1.00 80.69 86 GLY A N 1
ATOM 663 C CA . GLY A 1 86 ? -12.651 10.720 32.352 1.00 80.69 86 GLY A CA 1
ATOM 664 C C . GLY A 1 86 ? -11.481 10.095 33.115 1.00 80.69 86 GLY A C 1
ATOM 665 O O . GLY A 1 86 ? -11.566 8.928 33.489 1.00 80.69 86 GLY A O 1
ATOM 666 N N . GLY A 1 87 ? -10.375 10.826 33.312 1.00 86.38 87 GLY A N 1
ATOM 667 C CA . GLY A 1 87 ? -9.123 10.262 33.826 1.00 86.38 87 GLY A CA 1
ATOM 668 C C . GLY A 1 87 ? -8.462 9.280 32.850 1.00 86.38 87 GLY A C 1
ATOM 669 O O . GLY A 1 87 ? -7.705 8.406 33.278 1.00 86.38 87 GLY A O 1
ATOM 670 N N . GLY A 1 88 ? -8.783 9.388 31.556 1.00 90.38 88 GLY A N 1
ATOM 671 C CA . GLY A 1 88 ? -8.255 8.536 30.501 1.00 90.38 88 GLY A CA 1
ATOM 672 C C . GLY A 1 88 ? -6.749 8.714 30.329 1.00 90.38 88 GLY A C 1
ATOM 673 O O . GLY A 1 88 ? -6.239 9.834 30.350 1.00 90.38 88 GLY A O 1
ATOM 674 N N . ALA A 1 89 ? -6.031 7.608 30.140 1.00 91.12 89 ALA A N 1
ATOM 675 C CA . ALA A 1 89 ? -4.591 7.637 29.910 1.00 91.12 89 ALA A CA 1
ATOM 676 C C . ALA A 1 89 ? -4.129 6.483 29.012 1.00 91.12 89 ALA A C 1
ATOM 678 O O . ALA A 1 89 ? -4.505 5.328 29.236 1.00 91.12 89 ALA A O 1
ATOM 679 N N . LEU A 1 90 ? -3.272 6.801 28.041 1.00 92.19 90 LEU A N 1
ATOM 680 C CA . LEU A 1 90 ? -2.486 5.861 27.245 1.00 92.19 90 LEU A CA 1
ATOM 681 C C . LEU A 1 90 ? -1.003 6.001 27.604 1.00 92.19 90 LEU A C 1
ATOM 683 O O . LEU A 1 90 ? -0.442 7.096 27.563 1.00 92.19 90 LEU A O 1
ATOM 687 N N . TYR A 1 91 ? -0.371 4.877 27.923 1.00 89.25 91 TYR A N 1
ATOM 688 C CA . TYR A 1 91 ? 1.047 4.791 28.255 1.00 89.25 91 TYR A CA 1
ATOM 689 C C . TYR A 1 91 ? 1.792 4.099 27.115 1.00 89.25 91 TYR A C 1
ATOM 691 O O . TYR A 1 91 ? 1.406 3.012 26.704 1.00 89.25 91 TYR A O 1
ATOM 699 N N . VAL A 1 92 ? 2.859 4.716 26.613 1.00 84.69 92 VAL A N 1
ATOM 700 C CA . VAL A 1 92 ? 3.710 4.159 25.537 1.00 84.69 92 VAL A CA 1
ATOM 701 C C . VAL A 1 92 ? 5.175 3.997 25.963 1.00 84.69 92 VAL A C 1
ATOM 703 O O . VAL A 1 92 ? 5.988 3.488 25.203 1.00 84.69 92 VAL A O 1
ATOM 706 N N . GLY A 1 93 ? 5.495 4.424 27.185 1.00 82.50 93 GLY A N 1
ATOM 707 C CA . GLY A 1 93 ? 6.822 4.468 27.791 1.00 82.50 93 GLY A CA 1
ATOM 708 C C . GLY A 1 93 ? 6.771 5.282 29.087 1.00 82.50 93 GLY A C 1
ATOM 709 O O . GLY A 1 93 ? 5.706 5.770 29.475 1.00 82.50 93 GLY A O 1
ATOM 710 N N . ASP A 1 94 ? 7.913 5.438 29.748 1.00 82.88 94 ASP A N 1
ATOM 711 C CA . ASP A 1 94 ? 8.083 6.311 30.912 1.00 82.88 94 ASP A CA 1
ATOM 712 C C . ASP A 1 94 ? 8.288 7.781 30.478 1.00 82.88 94 ASP A C 1
ATOM 714 O O . ASP A 1 94 ? 7.943 8.704 31.219 1.00 82.88 94 ASP A O 1
ATOM 718 N N . GLU A 1 95 ? 8.825 8.006 29.269 1.00 85.12 95 GLU A N 1
ATOM 719 C CA . GLU A 1 95 ? 9.178 9.326 28.721 1.00 85.12 95 GLU A CA 1
ATOM 720 C C . GLU A 1 95 ? 8.453 9.627 27.387 1.00 85.12 95 GLU A C 1
ATOM 722 O O . GLU A 1 95 ? 9.096 9.741 26.339 1.00 85.12 95 GLU A O 1
ATOM 727 N N . PRO A 1 96 ? 7.114 9.794 27.377 1.00 83.81 96 PRO A N 1
ATOM 728 C CA . PRO A 1 96 ? 6.349 9.979 26.137 1.00 83.81 96 PRO A CA 1
ATOM 729 C C . PRO A 1 96 ? 6.755 11.221 25.330 1.00 83.81 96 PRO A C 1
ATOM 731 O O . PRO A 1 96 ? 6.630 11.213 24.113 1.00 83.81 96 PRO A O 1
ATOM 734 N N . TRP A 1 97 ? 7.327 12.259 25.946 1.00 81.19 97 TRP A N 1
ATOM 735 C CA . TRP A 1 97 ? 7.852 13.428 25.221 1.00 81.19 97 TRP A CA 1
ATOM 736 C C . TRP A 1 97 ? 8.992 13.096 24.241 1.00 81.19 97 TRP A C 1
ATOM 738 O O . TRP A 1 97 ? 9.240 13.866 23.320 1.00 81.19 97 TRP A O 1
ATOM 748 N N . ARG A 1 98 ? 9.652 11.940 24.397 1.00 81.81 98 ARG A N 1
ATOM 749 C CA . ARG A 1 98 ? 10.675 11.433 23.464 1.00 81.81 98 ARG A CA 1
ATOM 750 C C . ARG A 1 98 ? 10.104 10.492 22.409 1.00 81.81 98 ARG A C 1
ATOM 752 O O . ARG A 1 98 ? 10.855 9.990 21.570 1.00 81.81 98 ARG A O 1
ATOM 759 N N . ALA A 1 99 ? 8.813 10.178 22.486 1.00 87.19 99 ALA A N 1
ATOM 760 C CA . ALA A 1 99 ? 8.178 9.267 21.556 1.00 87.19 99 ALA A CA 1
ATOM 761 C C . ALA A 1 99 ? 8.071 9.891 20.162 1.00 87.19 99 ALA A C 1
ATOM 763 O O . ALA A 1 99 ? 8.078 11.110 19.982 1.00 87.19 99 ALA A O 1
ATOM 764 N N . THR A 1 100 ? 7.943 9.025 19.165 1.00 87.31 100 THR A N 1
ATOM 765 C CA . THR A 1 100 ? 7.616 9.435 17.795 1.00 87.31 100 THR A CA 1
ATOM 766 C C . THR A 1 100 ? 6.405 8.691 17.290 1.00 87.31 100 THR A C 1
ATOM 768 O O . THR A 1 100 ? 6.087 7.609 17.773 1.00 87.31 100 THR A O 1
ATOM 771 N N . VAL A 1 101 ? 5.736 9.268 16.308 1.00 87.88 101 VAL A N 1
ATOM 772 C CA . VAL A 1 101 ? 4.478 8.797 15.762 1.00 87.88 101 VAL A CA 1
ATOM 773 C C . VAL A 1 101 ? 4.559 8.689 14.249 1.00 87.88 101 VAL A C 1
ATOM 775 O O . VAL A 1 101 ? 5.193 9.509 13.588 1.00 87.88 101 VAL A O 1
ATOM 778 N N . LEU A 1 102 ? 3.919 7.665 13.694 1.00 86.62 102 LEU A N 1
ATOM 779 C CA . LEU A 1 102 ? 3.638 7.597 12.265 1.00 86.62 102 LEU A CA 1
ATOM 780 C C . LEU A 1 102 ? 2.441 8.501 11.964 1.00 86.62 102 LEU A C 1
ATOM 782 O O . LEU A 1 102 ? 1.350 8.273 12.486 1.00 86.62 102 LEU A O 1
ATOM 786 N N . VAL A 1 103 ? 2.641 9.474 11.080 1.00 81.06 103 VAL A N 1
ATOM 787 C CA . VAL A 1 103 ? 1.561 10.222 10.437 1.00 81.06 103 VAL A CA 1
ATOM 788 C C . VAL A 1 103 ? 1.393 9.662 9.038 1.00 81.06 103 VAL A C 1
ATOM 790 O O . VAL A 1 103 ? 2.302 9.735 8.211 1.00 81.06 103 VAL A O 1
ATOM 793 N N . ASN A 1 104 ? 0.228 9.088 8.769 1.00 82.06 104 ASN A N 1
ATOM 794 C CA . ASN A 1 104 ? -0.135 8.582 7.459 1.00 82.06 104 ASN A CA 1
ATOM 795 C C . ASN A 1 104 ? -1.390 9.301 6.971 1.00 82.06 104 ASN A C 1
ATOM 797 O O . ASN A 1 104 ? -2.433 9.268 7.620 1.00 82.06 104 ASN A O 1
ATOM 801 N N . GLY A 1 105 ? -1.289 9.953 5.820 1.00 79.81 105 GLY A N 1
ATOM 802 C CA . GLY A 1 105 ? -2.430 10.591 5.188 1.00 79.81 105 GLY A CA 1
ATOM 803 C C . GLY A 1 105 ? -3.486 9.591 4.715 1.00 79.81 105 GLY A C 1
ATOM 804 O O . GLY A 1 105 ? -3.251 8.382 4.617 1.00 79.81 105 GLY A O 1
ATOM 805 N N . TYR A 1 106 ? -4.668 10.117 4.414 1.00 83.31 106 TYR A N 1
ATOM 806 C CA . TYR A 1 106 ? -5.852 9.339 4.073 1.00 83.31 106 TYR A CA 1
ATOM 807 C C . TYR A 1 106 ? -5.696 8.575 2.750 1.00 83.31 106 TYR A C 1
ATOM 809 O O . TYR A 1 106 ? -6.059 7.397 2.669 1.00 83.31 106 TYR A O 1
ATOM 817 N N . GLN A 1 107 ? -5.118 9.206 1.729 1.00 81.44 107 GLN A N 1
ATOM 818 C CA . GLN A 1 107 ? -4.956 8.628 0.390 1.00 81.44 107 GLN A CA 1
ATOM 819 C C . GLN A 1 107 ? -3.493 8.451 -0.041 1.00 81.44 107 GLN A C 1
ATOM 821 O O . GLN A 1 107 ? -2.553 9.000 0.539 1.00 81.44 107 GLN A O 1
ATOM 826 N N . SER A 1 108 ? -3.303 7.690 -1.119 1.00 76.44 108 SER A N 1
ATOM 827 C CA . SER A 1 108 ? -2.009 7.364 -1.734 1.00 76.44 108 SER A CA 1
ATOM 828 C C . SER A 1 108 ? -1.140 8.579 -2.069 1.00 76.44 108 SER A C 1
ATOM 830 O O . SER A 1 108 ? 0.083 8.479 -2.010 1.00 76.44 108 SER A O 1
ATOM 832 N N . TRP A 1 109 ? -1.740 9.733 -2.370 1.00 75.94 109 TRP A N 1
ATOM 833 C CA . TRP A 1 109 ? -1.000 10.967 -2.657 1.00 75.94 109 TRP A CA 1
ATOM 834 C C . TRP A 1 109 ? -0.733 11.848 -1.445 1.00 75.94 109 TRP A C 1
ATOM 836 O O . TRP A 1 109 ? 0.110 12.744 -1.524 1.00 75.94 109 TRP A O 1
ATOM 846 N N . ASP A 1 110 ? -1.407 11.589 -0.329 1.00 76.56 110 ASP A N 1
ATOM 847 C CA . ASP A 1 110 ? -1.207 12.388 0.865 1.00 76.56 110 ASP A CA 1
ATOM 848 C C . ASP A 1 110 ? 0.188 12.162 1.450 1.00 76.56 110 ASP A C 1
ATOM 850 O O . ASP A 1 110 ? 0.883 11.171 1.190 1.00 76.56 110 ASP A O 1
ATOM 854 N N . TYR A 1 111 ? 0.582 13.118 2.279 1.00 76.94 111 TYR A N 1
ATOM 855 C CA . TYR A 1 111 ? 1.778 13.041 3.092 1.00 76.94 111 TYR A CA 1
ATOM 856 C C . TYR A 1 111 ? 1.793 11.770 3.961 1.00 76.94 111 TYR A C 1
ATOM 858 O O . TYR A 1 111 ? 0.776 11.394 4.544 1.00 76.94 111 TYR A O 1
ATOM 866 N N . ALA A 1 112 ? 2.961 11.141 4.094 1.00 78.12 112 ALA A N 1
ATOM 867 C CA . ALA A 1 112 ? 3.240 10.181 5.155 1.00 78.12 112 ALA A CA 1
ATOM 868 C C . ALA A 1 112 ? 4.653 10.418 5.707 1.00 78.12 112 ALA A C 1
ATOM 870 O O . ALA A 1 112 ? 5.558 10.738 4.937 1.00 78.12 112 ALA A O 1
ATOM 871 N N . GLY A 1 113 ? 4.854 10.269 7.016 1.00 80.00 113 GLY A N 1
ATOM 872 C CA . GLY A 1 113 ? 6.129 10.574 7.667 1.00 80.00 113 GLY A CA 1
ATOM 873 C C . GLY A 1 113 ? 6.169 10.204 9.147 1.00 80.00 113 GLY A C 1
ATOM 874 O O . GLY A 1 113 ? 5.157 9.801 9.722 1.00 80.00 113 GLY A O 1
ATOM 875 N N . ILE A 1 114 ? 7.345 10.351 9.767 1.00 82.25 114 ILE A N 1
ATOM 876 C CA . ILE A 1 114 ? 7.540 10.141 11.207 1.00 82.25 114 ILE A CA 1
ATOM 877 C C . ILE A 1 114 ? 7.725 11.472 11.925 1.00 82.25 114 ILE A C 1
ATOM 879 O O . ILE A 1 114 ? 8.424 12.364 11.455 1.00 82.25 114 ILE A O 1
ATOM 883 N N . HIS A 1 115 ? 7.065 11.582 13.066 1.00 78.69 115 HIS A N 1
ATOM 884 C CA . HIS A 1 115 ? 6.752 12.825 13.739 1.00 78.69 115 HIS A CA 1
ATOM 885 C C . HIS A 1 115 ? 7.140 12.724 15.229 1.00 78.69 115 HIS A C 1
ATOM 887 O O . HIS A 1 115 ? 6.858 11.688 15.819 1.00 78.69 115 HIS A O 1
ATOM 893 N N . PRO A 1 116 ? 7.786 13.708 15.892 1.00 80.19 116 PRO A N 1
ATOM 894 C CA . PRO A 1 116 ? 7.791 13.746 17.357 1.00 80.19 116 PRO A CA 1
ATOM 895 C C . PRO A 1 116 ? 6.362 13.738 17.913 1.00 80.19 116 PRO A C 1
ATOM 897 O O . PRO A 1 116 ? 5.468 14.336 17.317 1.00 80.19 116 PRO A O 1
ATOM 900 N N . LEU A 1 117 ? 6.145 13.047 19.037 1.00 81.94 117 LEU A N 1
ATOM 901 C CA . LEU A 1 117 ? 4.845 13.054 19.717 1.00 81.94 117 LEU A CA 1
ATOM 902 C C . LEU A 1 117 ? 4.550 14.421 20.359 1.00 81.94 117 LEU A C 1
ATOM 904 O O . LEU A 1 117 ? 3.391 14.811 20.450 1.00 81.94 117 LEU A O 1
ATOM 908 N N . ASP A 1 118 ? 5.587 15.121 20.828 1.00 77.38 118 ASP A N 1
ATOM 909 C CA . ASP A 1 118 ? 5.471 16.393 21.544 1.00 77.38 118 ASP A CA 1
ATOM 910 C C . ASP A 1 118 ? 5.337 17.594 20.603 1.00 77.38 118 ASP A C 1
ATOM 912 O O . ASP A 1 118 ? 6.252 17.924 19.846 1.00 77.38 118 ASP A O 1
ATOM 916 N N . GLU A 1 119 ? 4.194 18.276 20.694 1.00 61.81 119 GLU A N 1
ATOM 917 C CA . GLU A 1 119 ? 3.893 19.475 19.910 1.00 61.81 119 GLU A CA 1
ATOM 918 C C . GLU A 1 119 ? 4.584 20.741 20.431 1.00 61.81 119 GLU A C 1
ATOM 920 O O . GLU A 1 119 ? 4.592 21.733 19.709 1.00 61.81 119 GLU A O 1
ATOM 925 N N . ALA A 1 120 ? 5.241 20.724 21.604 1.00 49.28 120 ALA A N 1
ATOM 926 C CA . ALA A 1 120 ? 6.020 21.867 22.123 1.00 49.28 120 ALA A CA 1
ATOM 927 C C . ALA A 1 120 ? 7.156 22.334 21.183 1.00 49.28 120 ALA A C 1
ATOM 929 O O . ALA A 1 120 ? 7.793 23.361 21.396 1.00 49.28 120 ALA A O 1
ATOM 930 N N . VAL A 1 121 ? 7.418 21.549 20.142 1.00 49.81 121 VAL A N 1
ATOM 931 C CA . VAL A 1 121 ? 8.329 21.819 19.032 1.00 49.81 121 VAL A CA 1
ATOM 932 C C . VAL A 1 121 ? 7.741 22.836 18.027 1.00 49.81 121 VAL A C 1
ATOM 934 O O . VAL A 1 121 ? 8.495 23.465 17.281 1.00 49.81 121 VAL A O 1
ATOM 937 N N . LYS A 1 122 ? 6.413 23.031 18.005 1.00 49.88 122 LYS A N 1
ATOM 938 C CA . LYS A 1 122 ? 5.711 24.020 17.176 1.00 49.88 122 LYS A CA 1
ATOM 939 C C . LYS A 1 122 ? 5.263 25.203 18.032 1.00 49.88 122 LYS A C 1
ATOM 941 O O . LYS A 1 122 ? 4.304 25.120 18.790 1.00 49.88 122 LYS A O 1
ATOM 946 N N . ASP A 1 123 ? 5.946 26.328 17.865 1.00 41.53 123 ASP A N 1
ATOM 947 C CA . ASP A 1 123 ? 5.593 27.620 18.459 1.00 41.53 123 ASP A CA 1
ATOM 948 C C . ASP A 1 123 ? 4.348 28.203 17.753 1.00 41.53 123 ASP A C 1
ATOM 950 O O . ASP A 1 123 ? 4.439 29.120 16.934 1.00 41.53 123 ASP A O 1
ATOM 954 N N . THR A 1 124 ? 3.179 27.590 17.963 1.00 41.53 124 THR A N 1
ATOM 955 C CA . THR A 1 124 ? 1.905 28.038 17.386 1.00 41.53 124 THR A CA 1
ATOM 956 C C . THR A 1 124 ? 0.855 28.204 18.476 1.00 41.53 124 THR A C 1
ATOM 958 O O . THR A 1 124 ? 0.582 27.275 19.229 1.00 41.53 124 THR A O 1
ATOM 961 N N . GLU A 1 125 ? 0.209 29.373 18.511 1.00 36.28 125 GLU A N 1
ATOM 962 C CA . GLU A 1 125 ? -0.847 29.768 19.462 1.00 36.28 125 GLU A CA 1
ATOM 963 C C . GLU A 1 125 ? -2.105 28.862 19.457 1.00 36.28 125 GLU A C 1
ATOM 965 O O . GLU A 1 125 ? -3.043 29.111 20.210 1.00 36.28 125 GLU A O 1
ATOM 970 N N . HIS A 1 126 ? -2.148 27.809 18.633 1.00 37.84 126 HIS A N 1
ATOM 971 C CA . HIS A 1 126 ? -3.276 26.887 18.507 1.00 37.84 126 HIS A CA 1
ATOM 972 C C . HIS A 1 126 ? -2.795 25.430 18.564 1.00 37.84 126 HIS A C 1
ATOM 974 O O . HIS A 1 126 ? -1.968 25.014 17.757 1.00 37.84 126 HIS A O 1
ATOM 980 N N . ALA A 1 127 ? -3.352 24.651 19.497 1.00 38.41 127 ALA A N 1
ATOM 981 C CA . ALA A 1 127 ? -3.186 23.202 19.581 1.00 38.41 127 ALA A CA 1
ATOM 982 C C . ALA A 1 127 ? -3.805 22.536 18.339 1.00 38.41 127 ALA A C 1
ATOM 984 O O . ALA A 1 127 ? -5.016 22.314 18.285 1.00 38.41 127 ALA A O 1
ATOM 985 N N . SER A 1 128 ? -3.008 22.265 17.306 1.00 47.16 128 SER A N 1
ATOM 986 C CA . SER A 1 128 ? -3.486 21.520 16.143 1.00 47.16 128 SER A CA 1
ATOM 987 C C . SER A 1 128 ? -3.433 20.034 16.469 1.00 47.16 128 SER A C 1
ATOM 989 O O . SER A 1 128 ? -2.349 19.473 16.498 1.00 47.16 128 SER A O 1
ATOM 991 N N . ILE A 1 129 ? -4.585 19.398 16.682 1.00 51.25 129 ILE A N 1
ATOM 992 C CA . ILE A 1 129 ? -4.680 17.942 16.835 1.00 51.25 129 ILE A CA 1
ATOM 993 C C . ILE A 1 129 ? -3.905 17.253 15.699 1.00 51.25 129 ILE A C 1
ATOM 995 O O . ILE A 1 129 ? -4.283 17.352 14.527 1.00 51.25 129 ILE A O 1
ATOM 999 N N . THR A 1 130 ? -2.826 16.549 16.046 1.00 66.75 130 THR A N 1
ATOM 1000 C CA . THR A 1 130 ? -2.111 15.692 15.098 1.00 66.75 130 THR A CA 1
ATOM 1001 C C . THR A 1 130 ? -2.946 14.438 14.839 1.00 66.75 130 THR A C 1
ATOM 1003 O O . THR A 1 130 ? -3.458 13.817 15.774 1.00 66.75 130 THR A O 1
ATOM 1006 N N . TYR A 1 131 ? -3.102 14.064 13.567 1.00 78.81 131 TYR A N 1
ATOM 1007 C CA . TYR A 1 131 ? -3.900 12.908 13.171 1.00 78.81 131 TYR A CA 1
ATOM 1008 C C . TYR A 1 131 ? -3.155 11.983 12.205 1.00 78.81 131 TYR A C 1
ATOM 1010 O O . TYR A 1 131 ? -2.226 12.386 11.505 1.00 78.81 131 TYR A O 1
ATOM 1018 N N . SER A 1 132 ? -3.595 10.729 12.152 1.00 86.69 132 SER A N 1
ATOM 1019 C CA . SER A 1 132 ? -3.154 9.727 11.189 1.00 86.69 132 SER A CA 1
ATOM 1020 C C . SER A 1 132 ? -4.344 8.888 10.740 1.00 86.69 132 SER A C 1
ATOM 1022 O O . SER A 1 132 ? -5.121 8.391 11.557 1.00 86.69 132 SER A O 1
ATOM 1024 N N . ALA A 1 133 ? -4.508 8.724 9.433 1.00 89.06 133 ALA A N 1
ATOM 1025 C CA . ALA A 1 133 ? -5.550 7.885 8.872 1.00 89.06 133 ALA A CA 1
ATOM 1026 C C . ALA A 1 133 ? -5.134 6.413 8.921 1.00 89.06 133 ALA A C 1
ATOM 1028 O O . ALA A 1 133 ? -3.978 6.065 8.659 1.00 89.06 133 ALA A O 1
ATOM 1029 N N . TRP A 1 134 ? -6.112 5.544 9.193 1.00 92.56 134 TRP A N 1
ATOM 1030 C CA . TRP A 1 134 ? -6.022 4.078 9.125 1.00 92.56 134 TRP A CA 1
ATOM 1031 C C . TRP A 1 134 ? -5.131 3.374 10.150 1.00 92.56 134 TRP A C 1
ATOM 1033 O O . TRP A 1 134 ? -5.482 2.275 10.592 1.00 92.56 134 TRP A O 1
ATOM 1043 N N . THR A 1 135 ? -4.027 4.006 10.535 1.00 94.00 135 THR A N 1
ATOM 1044 C CA . THR A 1 135 ? -2.990 3.466 11.408 1.00 94.00 135 THR A CA 1
ATOM 1045 C C . THR A 1 135 ? -2.439 4.585 12.283 1.00 94.00 135 THR A C 1
ATOM 1047 O O . THR A 1 135 ? -1.897 5.559 11.765 1.00 94.00 135 THR A O 1
ATOM 1050 N N . ALA A 1 136 ? -2.503 4.429 13.600 1.00 94.00 136 ALA A N 1
ATOM 1051 C CA . ALA A 1 136 ? -1.668 5.176 14.534 1.00 94.00 136 ALA A CA 1
ATOM 1052 C C . ALA A 1 136 ? -0.591 4.243 15.077 1.00 94.00 136 ALA A C 1
ATOM 1054 O O . ALA A 1 136 ? -0.913 3.186 15.612 1.00 94.00 136 ALA A O 1
ATOM 1055 N N . ALA A 1 137 ? 0.674 4.633 14.951 1.00 94.19 137 ALA A N 1
ATOM 1056 C CA . ALA A 1 137 ? 1.799 3.919 15.543 1.00 94.19 137 ALA A CA 1
ATOM 1057 C C . ALA A 1 137 ? 2.616 4.907 16.374 1.00 94.19 137 ALA A C 1
ATOM 1059 O O . ALA A 1 137 ? 3.059 5.916 15.831 1.00 94.19 137 ALA A O 1
ATOM 1060 N N . ILE A 1 138 ? 2.779 4.633 17.668 1.00 93.06 138 ILE A N 1
ATOM 1061 C CA . ILE A 1 138 ? 3.485 5.483 18.630 1.00 93.06 138 ILE A CA 1
ATOM 1062 C C . ILE A 1 138 ? 4.638 4.678 19.226 1.00 93.06 138 ILE A C 1
ATOM 1064 O O . ILE A 1 138 ? 4.415 3.687 19.922 1.00 93.06 138 ILE A O 1
ATOM 1068 N N . TYR A 1 139 ? 5.861 5.119 18.956 1.00 91.50 139 TYR A N 1
ATOM 1069 C CA . TYR A 1 139 ? 7.103 4.483 19.372 1.00 91.50 139 TYR A CA 1
ATOM 1070 C C . TYR A 1 139 ? 7.707 5.186 20.592 1.00 91.50 139 TYR A C 1
ATOM 1072 O O . TYR A 1 139 ? 8.191 6.317 20.481 1.00 91.50 139 TYR A O 1
ATOM 1080 N N . GLY A 1 140 ? 7.697 4.509 21.740 1.00 89.44 140 GLY A N 1
ATOM 1081 C CA . GLY A 1 140 ? 8.353 4.922 22.980 1.00 89.44 140 GLY A CA 1
ATOM 1082 C C . GLY A 1 140 ? 9.829 4.524 22.991 1.00 89.44 140 GLY A C 1
ATOM 1083 O O . GLY A 1 140 ? 10.177 3.356 23.173 1.00 89.44 140 GLY A O 1
ATOM 1084 N N . ARG A 1 141 ? 10.716 5.508 22.800 1.00 82.88 141 ARG A N 1
ATOM 1085 C CA . ARG A 1 141 ? 12.170 5.292 22.644 1.00 82.88 141 ARG A CA 1
ATOM 1086 C C . ARG A 1 141 ? 12.860 4.721 23.870 1.00 82.88 141 ARG A C 1
ATOM 1088 O O . ARG A 1 141 ? 13.848 4.010 23.740 1.00 82.88 141 ARG A O 1
ATOM 1095 N N . ASP A 1 142 ? 12.389 5.092 25.046 1.00 83.06 142 ASP A N 1
ATOM 1096 C CA . ASP A 1 142 ? 12.966 4.709 26.330 1.00 83.06 142 ASP A CA 1
ATOM 1097 C C . ASP A 1 142 ? 12.794 3.213 26.629 1.00 83.06 142 ASP A C 1
ATOM 1099 O O . ASP A 1 142 ? 13.575 2.641 27.392 1.00 83.06 142 ASP A O 1
ATOM 1103 N N . ARG A 1 143 ? 11.804 2.571 26.000 1.00 79.94 143 ARG A N 1
ATOM 1104 C CA . ARG A 1 143 ? 11.507 1.141 26.156 1.00 79.94 143 ARG A CA 1
ATOM 1105 C C . ARG A 1 143 ? 11.694 0.316 24.886 1.00 79.94 143 ARG A C 1
ATOM 1107 O O . ARG A 1 143 ? 11.506 -0.890 24.960 1.00 79.94 143 ARG A O 1
ATOM 1114 N N . ASP A 1 144 ? 12.032 0.943 23.757 1.00 84.00 144 ASP A N 1
ATOM 1115 C CA . ASP A 1 144 ? 11.978 0.302 22.430 1.00 84.00 144 ASP A CA 1
ATOM 1116 C C . ASP A 1 144 ? 10.600 -0.349 22.169 1.00 84.00 144 ASP A C 1
ATOM 1118 O O . ASP A 1 144 ? 10.466 -1.458 21.651 1.00 84.00 144 ASP A O 1
ATOM 1122 N N . ALA A 1 145 ? 9.543 0.346 22.602 1.00 87.31 145 ALA A N 1
ATOM 1123 C CA . ALA A 1 145 ? 8.179 -0.162 22.593 1.00 87.31 145 ALA A CA 1
ATOM 1124 C C . ALA A 1 145 ? 7.305 0.577 21.584 1.00 87.31 145 ALA A C 1
ATOM 1126 O O . ALA A 1 145 ? 7.489 1.765 21.323 1.00 87.31 145 ALA A O 1
ATOM 1127 N N . MET A 1 146 ? 6.318 -0.120 21.034 1.00 91.75 146 MET A N 1
ATOM 1128 C CA . MET A 1 146 ? 5.405 0.417 20.035 1.00 91.75 146 MET A CA 1
ATOM 1129 C C . MET A 1 146 ? 3.962 0.123 20.433 1.00 91.75 146 MET A C 1
ATOM 1131 O O . MET A 1 146 ? 3.593 -1.034 20.622 1.00 91.75 146 MET A O 1
ATOM 1135 N N . PHE A 1 147 ? 3.132 1.162 20.496 1.00 94.31 147 PHE A N 1
ATOM 1136 C CA . PHE A 1 147 ? 1.676 1.041 20.499 1.00 94.31 147 PHE A CA 1
ATOM 1137 C C . PHE A 1 147 ? 1.145 1.245 19.082 1.00 94.31 147 PHE A C 1
ATOM 1139 O O . PHE A 1 147 ? 1.505 2.218 18.422 1.00 94.31 147 PHE A O 1
ATOM 1146 N N . VAL A 1 148 ? 0.268 0.354 18.623 1.00 96.31 148 VAL A N 1
ATOM 1147 C CA . VAL A 1 148 ? -0.365 0.441 17.307 1.00 96.31 148 VAL A CA 1
ATOM 1148 C C . VAL A 1 148 ? -1.876 0.316 17.442 1.00 96.31 148 VAL A C 1
ATOM 1150 O O . VAL A 1 148 ? -2.374 -0.686 17.952 1.00 96.31 148 VAL A O 1
ATOM 1153 N N . ALA A 1 149 ? -2.602 1.307 16.928 1.00 96.88 149 ALA A N 1
ATOM 1154 C CA . ALA A 1 149 ? -4.027 1.219 16.647 1.00 96.88 149 ALA A CA 1
ATOM 1155 C C . ALA A 1 149 ? -4.224 1.139 15.126 1.00 96.88 149 ALA A C 1
ATOM 1157 O O . ALA A 1 149 ? -3.855 2.053 14.391 1.00 96.88 149 ALA A O 1
ATOM 1158 N N . GLN A 1 150 ? -4.770 0.026 14.644 1.00 97.44 150 GLN A N 1
ATOM 1159 C CA . GLN A 1 150 ? -4.864 -0.305 13.225 1.00 97.44 150 GLN A CA 1
ATOM 1160 C C . GLN A 1 150 ? -6.307 -0.626 12.854 1.00 97.44 150 GLN A C 1
ATOM 1162 O O . GLN A 1 150 ? -6.916 -1.530 13.419 1.00 97.44 150 GLN A O 1
ATOM 1167 N N . THR A 1 151 ? -6.839 0.044 11.836 1.00 97.19 151 THR A N 1
ATOM 1168 C CA . THR A 1 151 ? -8.108 -0.371 11.222 1.00 97.19 151 THR A CA 1
ATOM 1169 C C . THR A 1 151 ? -7.902 -1.731 10.557 1.00 97.19 151 THR A C 1
ATOM 1171 O O . THR A 1 151 ? -7.072 -1.845 9.656 1.00 97.19 151 THR A O 1
ATOM 1174 N N . LEU A 1 152 ? -8.614 -2.776 10.981 1.00 96.19 152 LEU A N 1
ATOM 1175 C CA . LEU A 1 152 ? -8.457 -4.112 10.390 1.00 96.19 152 LEU A CA 1
ATOM 1176 C C . LEU A 1 152 ? -9.130 -4.215 9.024 1.00 96.19 152 LEU A C 1
ATOM 1178 O O . LEU A 1 152 ? -8.625 -4.888 8.127 1.00 96.19 152 LEU A O 1
ATOM 1182 N N . LYS A 1 153 ? -10.269 -3.540 8.874 1.00 93.88 153 LYS A N 1
ATOM 1183 C CA . LYS A 1 153 ? -11.063 -3.515 7.651 1.00 93.88 153 LYS A CA 1
ATOM 1184 C C . LYS A 1 153 ? -11.783 -2.179 7.568 1.00 93.88 153 LYS A C 1
ATOM 1186 O O . LYS A 1 153 ? -12.489 -1.833 8.497 1.00 93.88 153 LYS A O 1
ATOM 1191 N N . ALA A 1 154 ? -11.608 -1.446 6.472 1.00 94.38 154 ALA A N 1
ATOM 1192 C CA . ALA A 1 154 ? -12.356 -0.216 6.203 1.00 94.38 154 ALA A CA 1
ATOM 1193 C C . ALA A 1 154 ? -13.541 -0.554 5.293 1.00 94.38 154 ALA A C 1
ATOM 1195 O O . ALA A 1 154 ? -13.485 -0.363 4.076 1.00 94.38 154 ALA A O 1
ATOM 1196 N N . SER A 1 155 ? -14.558 -1.207 5.855 1.00 93.44 155 SER A N 1
ATOM 1197 C CA . SER A 1 155 ? -15.709 -1.676 5.087 1.00 93.44 155 SER A CA 1
ATOM 1198 C C . SER A 1 155 ? -16.771 -0.604 4.905 1.00 93.44 155 SER A C 1
ATOM 1200 O O . SER A 1 155 ? -17.465 -0.648 3.884 1.00 93.44 155 SER A O 1
ATOM 1202 N N . ARG A 1 156 ? -16.871 0.342 5.848 1.00 94.31 156 ARG A N 1
ATOM 1203 C CA . ARG A 1 156 ? -17.912 1.369 5.844 1.00 94.31 156 ARG A CA 1
ATOM 1204 C C . ARG A 1 156 ? -17.425 2.775 6.151 1.00 94.31 156 ARG A C 1
ATOM 1206 O O . ARG A 1 156 ? -18.004 3.710 5.608 1.00 94.31 156 ARG A O 1
ATOM 1213 N N . PHE A 1 157 ? -16.385 2.950 6.952 1.00 94.81 157 PHE A N 1
ATOM 1214 C CA . PHE A 1 157 ? -16.015 4.270 7.451 1.00 94.81 157 PHE A CA 1
ATOM 1215 C C . PHE A 1 157 ? -14.586 4.663 7.089 1.00 94.81 157 PHE A C 1
ATOM 1217 O O . PHE A 1 157 ? -13.710 3.829 6.846 1.00 94.81 157 PHE A O 1
ATOM 1224 N N . ALA A 1 158 ? -14.355 5.973 7.060 1.00 92.56 158 ALA A N 1
ATOM 1225 C CA . ALA A 1 158 ? -13.020 6.535 7.131 1.00 92.56 158 ALA A CA 1
ATOM 1226 C C . ALA A 1 158 ? -12.594 6.579 8.600 1.00 92.56 158 ALA A C 1
ATOM 1228 O O . ALA A 1 158 ? -13.261 7.225 9.405 1.00 92.56 158 ALA A O 1
ATOM 1229 N N . THR A 1 159 ? -11.495 5.900 8.939 1.00 93.94 159 THR A N 1
ATOM 1230 C CA . THR A 1 159 ? -10.949 5.908 10.301 1.00 93.94 159 THR A CA 1
ATOM 1231 C C . THR A 1 159 ? -9.788 6.884 10.394 1.00 93.94 159 THR A C 1
ATOM 1233 O O . THR A 1 159 ? -8.788 6.732 9.682 1.00 93.94 159 THR A O 1
ATOM 1236 N N . VAL A 1 160 ? -9.891 7.834 11.317 1.00 92.06 160 VAL A N 1
ATOM 1237 C CA . VAL A 1 160 ? -8.822 8.768 11.665 1.00 92.06 160 VAL A CA 1
ATOM 1238 C C . VAL A 1 160 ? -8.513 8.631 13.147 1.00 92.06 160 VAL A C 1
ATOM 1240 O O . VAL A 1 160 ? -9.403 8.619 13.992 1.00 92.06 160 VAL A O 1
ATOM 1243 N N . PHE A 1 161 ? -7.231 8.496 13.455 1.00 92.94 161 PHE A N 1
ATOM 1244 C CA . PHE A 1 161 ? -6.725 8.513 14.814 1.00 92.94 161 PHE A CA 1
ATOM 1245 C C . PHE A 1 161 ? -6.160 9.887 15.098 1.00 92.94 161 PHE A C 1
ATOM 1247 O O . PHE A 1 161 ? -5.360 10.388 14.312 1.00 92.94 161 PHE A O 1
ATOM 1254 N N . SER A 1 162 ? -6.534 10.465 16.224 1.00 89.56 162 SER A N 1
ATOM 1255 C CA . SER A 1 162 ? -6.064 11.771 16.649 1.00 89.56 162 SER A CA 1
ATOM 1256 C C . SER A 1 162 ? -5.601 11.730 18.088 1.00 89.56 162 SER A C 1
ATOM 1258 O O . SER A 1 162 ? -6.191 11.042 18.920 1.00 89.56 162 SER A O 1
ATOM 1260 N N . TRP A 1 163 ? -4.565 12.487 18.405 1.00 88.19 163 TRP A N 1
ATOM 1261 C CA . TRP A 1 163 ? -4.060 12.589 19.766 1.00 88.19 163 TRP A CA 1
ATOM 1262 C C . TRP A 1 163 ? -3.603 14.005 20.056 1.00 88.19 163 TRP A C 1
ATOM 1264 O O . TRP A 1 163 ? -3.404 14.820 19.157 1.00 88.19 163 TRP A O 1
ATOM 1274 N N . TYR A 1 164 ? -3.433 14.278 21.340 1.00 84.12 164 TYR A N 1
ATOM 1275 C CA . TYR A 1 164 ? -2.827 15.511 21.793 1.00 84.12 164 TYR A CA 1
ATOM 1276 C C . TYR A 1 164 ? -1.893 15.225 22.967 1.00 84.12 164 TYR A C 1
ATOM 1278 O O . TYR A 1 164 ? -2.258 14.524 23.919 1.00 84.12 164 TYR A O 1
ATOM 1286 N N . TYR A 1 165 ? -0.676 15.756 22.879 1.00 81.75 165 TYR A N 1
ATOM 1287 C CA . TYR A 1 165 ? 0.342 15.653 23.914 1.00 81.75 165 TYR A CA 1
ATOM 1288 C C . TYR A 1 165 ? 1.249 16.889 23.876 1.00 81.75 165 TYR A C 1
ATOM 1290 O O . TYR A 1 165 ? 1.739 17.279 22.819 1.00 81.75 165 TYR A O 1
ATOM 1298 N N . HIS A 1 166 ? 1.492 17.487 25.044 1.00 77.81 166 HIS A N 1
ATOM 1299 C CA . HIS A 1 166 ? 2.382 18.636 25.190 1.00 77.81 166 HIS A CA 1
ATOM 1300 C C . HIS A 1 166 ? 3.139 18.550 26.518 1.00 77.81 166 HIS A C 1
ATOM 1302 O O . HIS A 1 166 ? 2.517 18.519 27.585 1.00 77.81 166 HIS A O 1
ATOM 1308 N N . ARG A 1 167 ? 4.479 18.540 26.485 1.00 75.94 167 ARG A N 1
ATOM 1309 C CA . ARG A 1 167 ? 5.301 18.320 27.699 1.00 75.94 167 ARG A CA 1
ATOM 1310 C C . ARG A 1 167 ? 5.118 19.375 28.797 1.00 75.94 167 ARG A C 1
ATOM 1312 O O . ARG A 1 167 ? 5.279 19.066 29.979 1.00 75.94 167 ARG A O 1
ATOM 1319 N N . ASP A 1 168 ? 4.785 20.610 28.415 1.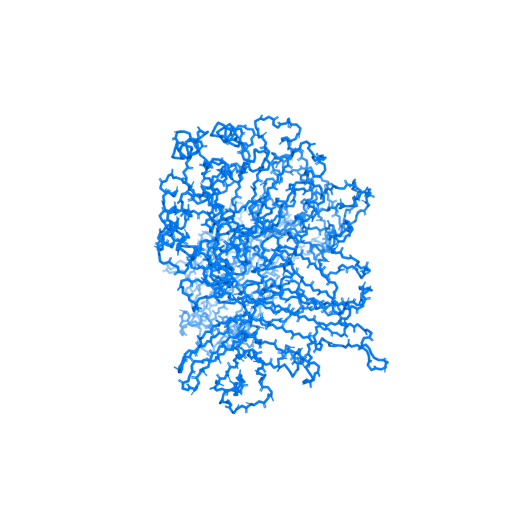00 70.50 168 ASP A N 1
ATOM 1320 C CA . ASP A 1 168 ? 4.646 21.740 29.347 1.00 70.50 168 ASP A CA 1
ATOM 1321 C C . ASP A 1 168 ? 3.205 21.985 29.807 1.00 70.50 168 ASP A C 1
ATOM 1323 O O . ASP A 1 168 ? 2.963 22.867 30.635 1.00 70.50 168 ASP A O 1
ATOM 1327 N N . GLN A 1 169 ? 2.238 21.184 29.341 1.00 65.94 169 GLN A N 1
ATOM 1328 C CA . GLN A 1 169 ? 0.918 21.180 29.964 1.00 65.94 169 GLN A CA 1
ATOM 1329 C C . GLN A 1 169 ? 1.033 20.557 31.359 1.00 65.94 169 GLN A C 1
ATOM 1331 O O . GLN A 1 169 ? 1.125 19.342 31.522 1.00 65.94 169 GLN A O 1
ATOM 1336 N N . LYS A 1 170 ? 1.081 21.413 32.385 1.00 59.16 170 LYS A N 1
ATOM 1337 C CA . LYS A 1 170 ? 1.331 21.020 33.775 1.00 59.16 170 LYS A CA 1
ATOM 1338 C C . LYS A 1 170 ? 0.280 21.530 34.751 1.00 59.16 170 LYS A C 1
ATOM 1340 O O . LYS A 1 170 ? -0.077 22.705 34.750 1.00 59.16 170 LYS A O 1
ATOM 1345 N N . SER A 1 171 ? -0.011 20.678 35.734 1.00 49.12 171 SER A N 1
ATOM 1346 C CA . SER A 1 171 ? 0.055 21.031 37.159 1.00 49.12 171 SER A CA 1
ATOM 1347 C C . SER A 1 171 ? 1.532 21.046 37.606 1.00 49.12 171 SER A C 1
ATOM 1349 O O . SER A 1 171 ? 2.263 20.102 37.319 1.00 49.12 171 SER A O 1
ATOM 1351 N N . LYS A 1 172 ? 2.003 22.124 38.255 1.00 50.16 172 LYS A N 1
ATOM 1352 C CA . LYS A 1 172 ? 3.430 22.417 38.543 1.00 50.16 172 LYS A CA 1
ATOM 1353 C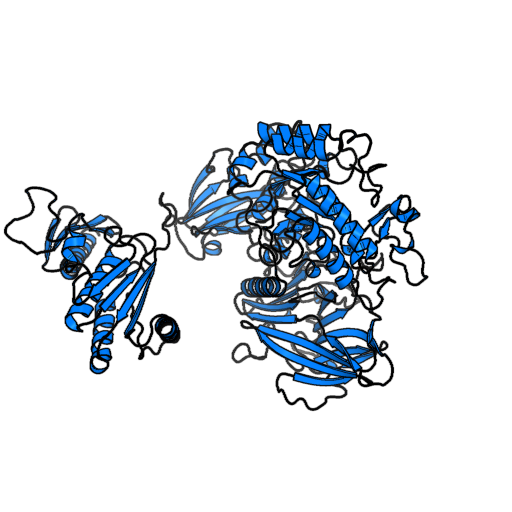 C . LYS A 1 172 ? 4.266 21.204 39.019 1.00 50.16 172 LYS A C 1
ATOM 1355 O O . LYS A 1 172 ? 3.988 20.648 40.073 1.00 50.16 172 LYS A O 1
ATOM 1360 N N . GLY A 1 173 ? 5.371 20.915 38.315 1.00 56.94 173 GLY A N 1
ATOM 1361 C CA . GLY A 1 173 ? 6.524 20.162 38.847 1.00 56.94 173 GLY A CA 1
ATOM 1362 C C . GLY A 1 173 ? 6.831 18.786 38.236 1.00 56.94 173 GLY A C 1
ATOM 1363 O O . GLY A 1 173 ? 7.975 18.355 38.331 1.00 56.94 173 GLY A O 1
ATOM 1364 N N . THR A 1 174 ? 5.893 18.130 37.552 1.00 63.12 174 THR A N 1
ATOM 1365 C CA . THR A 1 174 ? 6.090 16.789 36.955 1.00 63.12 174 THR A CA 1
ATOM 1366 C C . THR A 1 174 ? 5.840 16.807 35.445 1.00 63.12 174 THR A C 1
ATOM 1368 O O . THR A 1 174 ? 4.997 17.563 34.971 1.00 63.12 174 THR A O 1
ATOM 1371 N N . LEU A 1 175 ? 6.618 16.043 34.668 1.00 67.81 175 LEU A N 1
ATOM 1372 C CA . LEU A 1 175 ? 6.364 15.849 33.233 1.00 67.81 175 LEU A CA 1
ATOM 1373 C C . LEU A 1 175 ? 5.175 14.887 33.052 1.00 67.81 175 LEU A C 1
ATOM 1375 O O . LEU A 1 175 ? 5.074 13.931 33.828 1.00 67.81 175 LEU A O 1
ATOM 1379 N N . PRO A 1 176 ? 4.280 15.109 32.071 1.00 75.69 176 PRO A N 1
ATOM 1380 C CA . PRO A 1 176 ? 3.203 14.169 31.791 1.00 75.69 176 PRO A CA 1
ATOM 1381 C C . PRO A 1 176 ? 3.788 12.834 31.310 1.00 75.69 176 PRO A C 1
ATOM 1383 O O . PRO A 1 176 ? 4.586 12.789 30.382 1.00 75.69 176 PRO A O 1
ATOM 1386 N N . THR A 1 177 ? 3.397 11.738 31.959 1.00 83.75 177 THR A N 1
ATOM 1387 C CA . THR A 1 177 ? 3.861 10.373 31.638 1.00 83.75 177 THR A CA 1
ATOM 1388 C C . THR A 1 177 ? 2.845 9.574 30.821 1.00 83.75 177 THR A C 1
ATOM 1390 O O . THR A 1 177 ? 3.061 8.401 30.534 1.00 83.75 177 THR A O 1
ATOM 1393 N N . ALA A 1 178 ? 1.733 10.201 30.432 1.00 87.94 178 ALA A N 1
ATOM 1394 C CA . ALA A 1 178 ? 0.672 9.582 29.653 1.00 87.94 178 ALA A CA 1
ATOM 1395 C C . ALA A 1 178 ? 0.131 10.533 28.587 1.00 87.94 178 ALA A C 1
ATOM 1397 O O . ALA A 1 178 ? 0.096 11.749 28.778 1.00 87.94 178 ALA A O 1
ATOM 1398 N N . ILE A 1 179 ? -0.367 9.950 27.501 1.00 89.19 179 ILE A N 1
ATOM 1399 C CA . ILE A 1 179 ? -1.210 10.625 26.519 1.00 89.19 179 ILE A CA 1
ATOM 1400 C C . ILE A 1 179 ? -2.632 10.624 27.084 1.00 89.19 179 ILE A C 1
ATOM 1402 O O . ILE A 1 179 ? -3.237 9.566 27.262 1.00 89.19 179 ILE A O 1
ATOM 1406 N N . THR A 1 180 ? -3.153 11.802 27.413 1.00 89.12 180 THR A N 1
ATOM 1407 C CA . THR A 1 180 ? -4.470 11.960 28.056 1.00 89.12 180 THR A CA 1
ATOM 1408 C C . THR A 1 180 ? -5.596 12.214 27.061 1.00 89.12 180 THR A C 1
ATOM 1410 O O . THR A 1 180 ? -6.761 12.151 27.442 1.00 89.12 180 THR A O 1
ATOM 1413 N N . THR A 1 181 ? -5.262 12.475 25.794 1.00 90.44 181 THR A N 1
ATOM 1414 C CA . THR A 1 181 ? -6.223 12.625 24.697 1.00 90.44 181 THR A CA 1
ATOM 1415 C C . THR A 1 181 ? -5.809 11.746 23.523 1.00 90.44 181 THR A C 1
ATOM 1417 O O . THR A 1 181 ? -4.752 11.961 22.929 1.00 90.44 181 THR A O 1
ATOM 1420 N N . PHE A 1 182 ? -6.636 10.757 23.191 1.00 93.19 182 PHE A N 1
ATOM 1421 C CA . PHE A 1 182 ? -6.469 9.890 22.021 1.00 93.19 182 PHE A CA 1
ATOM 1422 C C . PHE A 1 182 ? -7.843 9.413 21.556 1.00 93.19 182 PHE A C 1
ATOM 1424 O O . PHE A 1 182 ? -8.558 8.753 22.315 1.00 93.19 182 PHE A O 1
ATOM 1431 N N . HIS A 1 183 ? -8.210 9.709 20.316 1.00 94.12 183 HIS A N 1
ATOM 1432 C CA . HIS A 1 183 ? -9.480 9.311 19.718 1.00 94.12 183 HIS A CA 1
ATOM 1433 C C . HIS A 1 183 ? -9.228 8.467 18.474 1.00 94.12 183 HIS A C 1
ATOM 1435 O O . HIS A 1 183 ? -8.309 8.729 17.702 1.00 94.12 183 HIS A O 1
ATOM 1441 N N . ALA A 1 184 ? -10.056 7.448 18.287 1.00 95.31 184 ALA A N 1
ATOM 1442 C CA . ALA A 1 184 ? -10.214 6.759 17.020 1.00 95.31 184 ALA A CA 1
ATOM 1443 C C . ALA A 1 184 ? -11.605 7.094 16.487 1.00 95.31 184 ALA A C 1
ATOM 1445 O O . ALA A 1 184 ? -12.585 6.525 16.960 1.00 95.31 184 ALA A O 1
ATOM 1446 N N . ASP A 1 185 ? -11.692 8.028 15.550 1.00 94.00 185 ASP A N 1
ATOM 1447 C CA . ASP A 1 185 ? -12.950 8.475 14.963 1.00 94.00 185 ASP A CA 1
ATOM 1448 C C . ASP A 1 185 ? -13.225 7.708 13.668 1.00 94.00 185 ASP A C 1
ATOM 1450 O O . ASP A 1 185 ? -12.343 7.553 12.821 1.00 94.00 185 ASP A O 1
ATOM 1454 N N . GLN A 1 186 ? -14.458 7.228 13.505 1.00 94.25 186 GLN A N 1
ATOM 1455 C CA . GLN A 1 186 ? -14.934 6.641 12.254 1.00 94.25 186 GLN A CA 1
ATOM 1456 C C . GLN A 1 186 ? -16.149 7.408 11.750 1.00 94.25 186 GLN A C 1
ATOM 1458 O O . GLN A 1 186 ? -17.204 7.402 12.389 1.00 94.25 186 GLN A O 1
ATOM 1463 N N . GLN A 1 187 ? -15.997 8.066 10.604 1.00 89.69 187 GLN A N 1
ATOM 1464 C CA . GLN A 1 187 ? -17.051 8.869 9.984 1.00 89.69 187 GLN A CA 1
ATOM 1465 C C . GLN A 1 187 ? -16.968 8.776 8.451 1.00 89.69 187 GLN A C 1
ATOM 1467 O O . GLN A 1 187 ? -16.520 7.763 7.899 1.00 89.69 187 GLN A O 1
ATOM 1472 N N . GLY A 1 188 ? -17.447 9.813 7.766 1.00 88.31 188 GLY A N 1
ATOM 1473 C CA . GLY A 1 188 ? -17.449 9.933 6.322 1.00 88.31 188 GLY A CA 1
ATOM 1474 C C . GLY A 1 188 ? -16.076 10.281 5.772 1.00 88.31 188 GLY A C 1
ATOM 1475 O O . GLY A 1 188 ? -15.189 10.731 6.500 1.00 88.31 188 GLY A O 1
ATOM 1476 N N . ALA A 1 189 ? -15.864 10.045 4.480 1.00 83.06 189 ALA A N 1
ATOM 1477 C CA . ALA A 1 189 ? -14.586 10.368 3.860 1.00 83.06 189 ALA A CA 1
ATOM 1478 C C . ALA A 1 189 ? -14.244 11.874 3.989 1.00 83.06 189 ALA A C 1
ATOM 1480 O O . ALA A 1 189 ? -15.083 12.715 3.681 1.00 83.06 189 ALA A O 1
ATOM 1481 N N . PRO A 1 190 ? -13.002 12.231 4.366 1.00 67.69 190 PRO A N 1
ATOM 1482 C CA . PRO A 1 190 ? -12.576 13.601 4.682 1.00 67.69 190 PRO A CA 1
ATOM 1483 C C . PRO A 1 190 ? -12.359 14.510 3.457 1.00 67.69 190 PRO A C 1
ATOM 1485 O O . PRO A 1 190 ? -11.685 15.528 3.565 1.00 67.69 190 PRO A O 1
ATOM 1488 N N . LEU A 1 191 ? -12.786 14.102 2.257 1.00 63.28 191 LEU A N 1
ATOM 1489 C CA . LEU A 1 191 ? -12.357 14.738 1.004 1.00 63.28 191 LEU A CA 1
ATOM 1490 C C . LEU A 1 191 ? -13.459 15.527 0.281 1.00 63.28 191 LEU A C 1
ATOM 1492 O O . LEU A 1 191 ? -13.197 16.014 -0.818 1.00 63.28 191 LEU A O 1
ATOM 1496 N N . SER A 1 192 ? -14.654 15.690 0.848 1.00 49.38 192 SER A N 1
ATOM 1497 C CA . SER A 1 192 ? -15.769 16.335 0.135 1.00 49.38 192 SER A CA 1
ATOM 1498 C C . SER A 1 192 ? -15.667 17.862 0.040 1.00 49.38 192 SER A C 1
ATOM 1500 O O . SER A 1 192 ? -16.435 18.452 -0.725 1.00 49.38 192 SER A O 1
ATOM 1502 N N . GLN A 1 193 ? -14.688 18.506 0.704 1.00 43.09 193 GLN A N 1
ATOM 1503 C CA . GLN A 1 193 ? -14.406 19.942 0.541 1.00 43.09 193 GLN A CA 1
ATOM 1504 C C . GLN A 1 193 ? -12.994 20.260 -0.008 1.00 43.09 193 GLN A C 1
ATOM 1506 O O . GLN A 1 193 ? -12.000 19.681 0.441 1.00 43.09 193 GLN A O 1
ATOM 1511 N N . PRO A 1 194 ? -12.870 21.215 -0.960 1.00 36.25 194 PRO A N 1
ATOM 1512 C CA . PRO A 1 194 ? -11.598 21.603 -1.579 1.00 36.25 194 PRO A CA 1
ATOM 1513 C C . PRO A 1 194 ? -10.522 22.088 -0.597 1.00 36.25 194 PRO A C 1
ATOM 1515 O O . PRO A 1 194 ? -9.335 21.854 -0.840 1.00 36.25 194 PRO A O 1
ATOM 1518 N N . GLU A 1 195 ? -10.902 22.757 0.499 1.00 35.31 195 GLU A N 1
ATOM 1519 C CA . GLU A 1 195 ? -9.942 23.283 1.478 1.00 35.31 195 GLU A CA 1
ATOM 1520 C C . GLU A 1 195 ? -9.363 22.195 2.405 1.00 35.31 195 GLU A C 1
ATOM 1522 O O . GLU A 1 195 ? -8.325 22.402 3.039 1.00 35.31 195 GLU A O 1
ATOM 1527 N N . GLN A 1 196 ? -9.967 21.002 2.448 1.00 43.09 196 GLN A N 1
ATOM 1528 C CA . GLN A 1 196 ? -9.540 19.888 3.297 1.00 43.09 196 GLN A CA 1
ATOM 1529 C C . GLN A 1 196 ? -8.400 19.093 2.639 1.00 43.09 196 GLN A C 1
ATOM 1531 O O . GLN A 1 196 ? -8.513 17.925 2.263 1.00 43.09 196 GLN A O 1
ATOM 1536 N N . ARG A 1 197 ? -7.229 19.730 2.521 1.00 46.38 197 ARG A N 1
ATOM 1537 C CA . ARG A 1 197 ? -5.957 19.006 2.328 1.00 46.38 197 ARG A CA 1
ATOM 1538 C C . ARG A 1 197 ? -5.513 18.273 3.605 1.00 46.38 197 ARG A C 1
ATOM 1540 O O . ARG A 1 197 ? -4.599 17.460 3.534 1.00 46.38 197 ARG A O 1
ATOM 1547 N N . SER A 1 198 ? -6.156 18.548 4.747 1.00 46.62 198 SER A N 1
ATOM 1548 C CA . SER A 1 198 ? -5.763 18.088 6.084 1.00 46.62 198 SER A CA 1
ATOM 1549 C C . SER A 1 198 ? -6.778 17.173 6.801 1.00 46.62 198 SER A C 1
ATOM 1551 O O . SER A 1 198 ? -6.842 17.193 8.024 1.00 46.62 198 SER A O 1
ATOM 1553 N N . GLY A 1 199 ? -7.520 16.332 6.073 1.00 51.41 199 GLY A N 1
ATOM 1554 C CA . GLY A 1 199 ? -7.849 14.975 6.547 1.00 51.41 199 GLY A CA 1
ATOM 1555 C C . GLY A 1 199 ? -8.826 14.788 7.719 1.00 51.41 199 GLY A C 1
ATOM 1556 O O . GLY A 1 199 ? -8.878 13.677 8.245 1.00 51.41 199 GLY A O 1
ATOM 1557 N N . MET A 1 200 ? -9.615 15.791 8.115 1.00 57.31 200 MET A N 1
ATOM 1558 C CA . MET A 1 200 ? -10.665 15.583 9.123 1.00 57.31 200 MET A CA 1
ATOM 1559 C C . MET A 1 200 ? -11.928 14.989 8.479 1.00 57.31 200 MET A C 1
ATOM 1561 O O . MET A 1 200 ? -12.392 15.543 7.482 1.00 57.31 200 MET A O 1
ATOM 1565 N N . PRO A 1 201 ? -12.471 13.870 9.000 1.00 61.41 201 PRO A N 1
ATOM 1566 C CA . PRO A 1 201 ? -13.668 13.233 8.454 1.00 61.41 201 PRO A CA 1
ATOM 1567 C C . PRO A 1 201 ? -14.876 14.175 8.396 1.00 61.41 201 PRO A C 1
ATOM 1569 O O . PRO A 1 201 ? -15.018 15.061 9.240 1.00 61.41 201 PRO A O 1
ATOM 1572 N N . GLU A 1 202 ? -15.750 13.971 7.410 1.00 70.31 202 GLU A N 1
ATOM 1573 C CA . GLU A 1 202 ? -17.029 14.677 7.359 1.00 70.31 202 GLU A CA 1
ATOM 1574 C C . GLU A 1 202 ? -18.079 13.999 8.238 1.00 70.31 202 GLU A C 1
ATOM 1576 O O . GLU A 1 202 ? -18.153 12.766 8.313 1.00 70.31 202 GLU A O 1
ATOM 1581 N N . ASP A 1 203 ? -18.933 14.823 8.852 1.00 73.38 203 ASP A N 1
ATOM 1582 C CA . ASP A 1 203 ? -20.097 14.343 9.586 1.00 73.38 203 ASP A CA 1
ATOM 1583 C C . ASP A 1 203 ? -21.027 13.593 8.623 1.00 73.38 203 ASP A C 1
ATOM 1585 O O . ASP A 1 203 ? -21.566 14.159 7.669 1.00 73.38 203 ASP A O 1
ATOM 1589 N N . LEU A 1 204 ? -21.245 12.307 8.897 1.00 88.19 204 LEU A N 1
ATOM 1590 C CA . LEU A 1 204 ? -22.219 11.514 8.158 1.00 88.19 204 LEU A CA 1
ATOM 1591 C C . LEU A 1 204 ? -23.640 11.909 8.548 1.00 88.19 204 LEU A C 1
ATOM 1593 O O . LEU A 1 204 ? -23.889 12.448 9.624 1.00 88.19 204 LEU A O 1
ATOM 1597 N N . ALA A 1 205 ? -24.591 11.565 7.691 1.00 90.06 205 ALA A N 1
ATOM 1598 C CA . ALA A 1 205 ? -26.004 11.553 8.030 1.00 90.06 205 ALA A CA 1
ATOM 1599 C C . ALA A 1 205 ? -26.620 10.269 7.470 1.00 90.06 205 ALA A C 1
ATOM 1601 O O . ALA A 1 205 ? -27.196 10.268 6.385 1.00 90.06 205 ALA A O 1
ATOM 1602 N N . LEU A 1 206 ? -26.433 9.162 8.191 1.00 93.44 206 LEU A N 1
ATOM 1603 C CA . LEU A 1 206 ? -27.031 7.872 7.848 1.00 93.44 206 LEU A CA 1
ATOM 1604 C C . LEU A 1 206 ? -28.285 7.663 8.683 1.00 93.44 206 LEU A C 1
ATOM 1606 O O . LEU A 1 206 ? -28.223 7.707 9.907 1.00 93.44 206 LEU A O 1
ATOM 1610 N N . GLU A 1 207 ? -29.414 7.415 8.042 1.00 95.00 207 GLU A N 1
ATOM 1611 C CA . GLU A 1 207 ? -30.635 7.068 8.759 1.00 95.00 207 GLU A CA 1
ATOM 1612 C C . GLU A 1 207 ? -30.572 5.607 9.223 1.00 95.00 207 GLU A C 1
ATOM 1614 O O . GLU A 1 207 ? -30.302 4.714 8.428 1.00 95.00 207 GLU A O 1
ATOM 1619 N N . VAL A 1 208 ? -30.828 5.361 10.507 1.00 96.12 208 VAL A N 1
ATOM 1620 C CA . VAL A 1 208 ? -30.938 4.023 11.098 1.00 96.12 208 VAL A CA 1
ATOM 1621 C C . VAL A 1 208 ? -32.408 3.787 11.445 1.00 96.12 208 VAL A C 1
ATOM 1623 O O . VAL A 1 208 ? -32.892 4.355 12.433 1.00 96.12 208 VAL A O 1
ATOM 1626 N N . PRO A 1 209 ? -33.139 2.988 10.646 1.00 96.56 209 PRO A N 1
ATOM 1627 C CA . PRO A 1 209 ? -34.555 2.721 10.874 1.00 96.56 209 PRO A CA 1
ATOM 1628 C C . PRO A 1 209 ? -34.836 2.086 12.237 1.00 96.56 209 PRO A C 1
ATOM 1630 O O . PRO A 1 209 ? -33.958 1.491 12.865 1.00 96.56 209 PRO A O 1
ATOM 1633 N N . ALA A 1 210 ? -36.088 2.181 12.683 1.00 96.56 210 ALA A N 1
ATOM 1634 C CA . ALA A 1 210 ? -36.557 1.519 13.895 1.00 96.56 210 ALA A CA 1
ATOM 1635 C C . ALA A 1 210 ? -36.295 0.002 13.842 1.00 96.56 210 ALA A C 1
ATOM 1637 O O . ALA A 1 210 ? -36.655 -0.670 12.874 1.00 96.56 210 ALA A O 1
ATOM 1638 N N . GLY A 1 211 ? -35.673 -0.539 14.891 1.00 95.50 211 GLY A N 1
ATOM 1639 C CA . GLY A 1 211 ? -35.321 -1.957 14.996 1.00 95.50 211 GLY A CA 1
ATOM 1640 C C . GLY A 1 211 ? -34.074 -2.390 14.217 1.00 95.50 211 GLY A C 1
ATOM 1641 O O . GLY A 1 211 ? -33.656 -3.537 14.375 1.00 95.50 211 GLY A O 1
ATOM 1642 N N . ASP A 1 212 ? -33.473 -1.507 13.416 1.00 96.31 212 ASP A N 1
ATOM 1643 C CA . ASP A 1 212 ? -32.255 -1.797 12.654 1.00 96.31 212 ASP A CA 1
ATOM 1644 C C . ASP A 1 212 ? -30.985 -1.358 13.411 1.00 96.31 212 ASP A C 1
ATOM 1646 O O . ASP A 1 212 ? -31.045 -0.803 14.518 1.00 96.31 212 ASP A O 1
ATOM 1650 N N . GLY A 1 213 ? -29.812 -1.620 12.831 1.00 95.44 213 GLY A N 1
ATOM 1651 C CA . GLY A 1 213 ? -28.535 -1.349 13.479 1.00 95.44 213 GLY A CA 1
ATOM 1652 C C . GLY A 1 213 ? -27.372 -1.011 12.554 1.00 95.44 213 GLY A C 1
ATOM 1653 O O . GLY A 1 213 ? -27.421 -1.149 11.334 1.00 95.44 213 GLY A O 1
ATOM 1654 N N . LEU A 1 214 ? -26.284 -0.559 13.173 1.00 95.81 214 LEU A N 1
ATOM 1655 C CA . LEU A 1 214 ? -25.018 -0.252 12.511 1.00 95.81 214 LEU A CA 1
ATOM 1656 C C . LEU A 1 214 ? -23.856 -0.806 13.325 1.00 95.81 214 LEU A C 1
ATOM 1658 O O . LEU A 1 214 ? -23.895 -0.806 14.551 1.00 95.81 214 LEU A O 1
ATOM 1662 N N . VAL A 1 215 ? -22.795 -1.219 12.639 1.00 96.88 215 VAL A N 1
ATOM 1663 C CA . VAL A 1 215 ? -21.568 -1.720 13.266 1.00 96.88 215 VAL A CA 1
ATOM 1664 C C . VAL A 1 215 ? -20.395 -0.868 12.803 1.00 96.88 215 VAL A C 1
ATOM 1666 O O . VAL A 1 215 ? -20.337 -0.494 11.630 1.00 96.88 215 VAL A O 1
ATOM 1669 N N . SER A 1 216 ? -19.494 -0.532 13.722 1.00 97.38 216 SER A N 1
ATOM 1670 C CA . SER A 1 216 ? -18.238 0.160 13.443 1.00 97.38 216 SER A CA 1
ATOM 1671 C C . SER A 1 216 ? -17.285 -0.741 12.651 1.00 97.38 216 SER A C 1
ATOM 1673 O O . SER A 1 216 ? -17.384 -1.964 12.689 1.00 97.38 216 SER A O 1
ATOM 1675 N N . ASP A 1 217 ? -16.306 -0.156 11.969 1.00 97.31 217 ASP A N 1
ATOM 1676 C CA . ASP A 1 217 ? -15.208 -0.950 11.419 1.00 97.31 217 ASP A CA 1
ATOM 1677 C C . ASP A 1 217 ? -14.289 -1.430 12.573 1.00 97.31 217 ASP A C 1
ATOM 1679 O O . ASP A 1 217 ? -14.064 -0.675 13.526 1.00 97.31 217 ASP A O 1
ATOM 1683 N N . PRO A 1 218 ? -13.745 -2.661 12.535 1.00 97.50 218 PRO A N 1
ATOM 1684 C CA . PRO A 1 218 ? -12.909 -3.196 13.610 1.00 97.50 218 PRO A CA 1
ATOM 1685 C C . PRO A 1 218 ? -11.558 -2.484 13.714 1.00 97.50 218 PRO A C 1
ATOM 1687 O O . PRO A 1 218 ? -10.846 -2.325 12.715 1.00 97.50 218 PRO A O 1
ATOM 1690 N N . ILE A 1 219 ? -11.159 -2.132 14.940 1.00 97.88 219 ILE A N 1
ATOM 1691 C CA . ILE A 1 219 ? -9.844 -1.545 15.237 1.00 97.88 219 ILE A CA 1
ATOM 1692 C C . ILE A 1 219 ? -9.040 -2.503 16.114 1.00 97.88 219 ILE A C 1
ATOM 1694 O O . ILE A 1 219 ? -9.441 -2.825 17.228 1.00 97.88 219 ILE A O 1
ATOM 1698 N N . LEU A 1 220 ? -7.882 -2.932 15.619 1.00 97.75 220 LEU A N 1
ATOM 1699 C CA . LEU A 1 220 ? -6.887 -3.683 16.374 1.00 97.75 220 LEU A CA 1
ATOM 1700 C C . LEU A 1 220 ? -6.030 -2.728 17.205 1.00 97.75 220 LEU A C 1
ATOM 1702 O O . LEU A 1 220 ? -5.455 -1.784 16.672 1.00 97.75 220 LEU A O 1
ATOM 1706 N N . LEU A 1 221 ? -5.878 -3.040 18.483 1.00 96.25 221 LEU A N 1
ATOM 1707 C CA . LEU A 1 221 ? -4.927 -2.442 19.406 1.00 96.25 221 LEU A CA 1
ATOM 1708 C C . LEU A 1 221 ? -3.836 -3.473 19.700 1.00 96.25 221 LEU A C 1
ATOM 1710 O O . LEU A 1 221 ? -4.123 -4.585 20.158 1.00 96.25 221 LEU A O 1
ATOM 1714 N N . LEU A 1 222 ? -2.589 -3.108 19.425 1.00 94.12 222 LEU A N 1
ATOM 1715 C CA . LEU A 1 222 ? -1.421 -3.958 19.606 1.00 94.12 222 LEU A CA 1
ATOM 1716 C C . LEU A 1 222 ? -0.318 -3.182 20.329 1.00 94.12 222 LEU A C 1
ATOM 1718 O O . LEU A 1 222 ? -0.150 -1.983 20.121 1.00 94.12 222 LEU A O 1
ATOM 1722 N N . TYR A 1 223 ? 0.433 -3.874 21.177 1.00 92.50 223 TYR A N 1
ATOM 1723 C CA . TYR A 1 223 ? 1.605 -3.328 21.849 1.00 92.50 223 TYR A CA 1
ATOM 1724 C C . TYR A 1 223 ? 2.708 -4.379 21.894 1.00 92.50 223 TYR A C 1
ATOM 1726 O O . TYR A 1 223 ? 2.424 -5.548 22.167 1.00 92.50 223 TYR A O 1
ATOM 1734 N N . GLY A 1 224 ? 3.949 -3.963 21.664 1.00 89.75 224 GLY A N 1
ATOM 1735 C CA . GLY A 1 224 ? 5.112 -4.835 21.778 1.00 89.75 224 GLY A CA 1
ATOM 1736 C C . GLY A 1 224 ? 6.403 -4.062 22.018 1.00 89.75 224 GLY A C 1
ATOM 1737 O O . GLY A 1 224 ? 6.506 -2.882 21.695 1.00 89.75 224 GLY A O 1
ATOM 1738 N N . GLU A 1 225 ? 7.379 -4.746 22.612 1.00 87.50 225 GLU A N 1
ATOM 1739 C CA . GLU A 1 225 ? 8.726 -4.244 22.935 1.00 87.50 225 GLU A CA 1
ATOM 1740 C C . GLU A 1 225 ? 9.742 -4.754 21.895 1.00 87.50 225 GLU A C 1
ATOM 1742 O O . GLU A 1 225 ? 10.765 -5.352 22.221 1.00 87.50 225 GLU A O 1
ATOM 1747 N N . ASP A 1 226 ? 9.379 -4.625 20.618 1.00 81.25 226 ASP A N 1
ATOM 1748 C CA . ASP A 1 226 ? 10.159 -5.068 19.455 1.00 81.25 226 ASP A CA 1
ATOM 1749 C C . ASP A 1 226 ? 10.184 -4.008 18.329 1.00 81.25 226 ASP A C 1
ATOM 1751 O O . ASP A 1 226 ? 10.417 -4.316 17.152 1.00 81.25 226 ASP A O 1
ATOM 1755 N N . GLY A 1 227 ? 9.916 -2.747 18.688 1.00 82.50 227 GLY A N 1
ATOM 1756 C CA . GLY A 1 227 ? 9.924 -1.603 17.781 1.00 82.50 227 GLY A CA 1
ATOM 1757 C C . GLY A 1 227 ? 8.989 -1.749 16.572 1.00 82.50 227 GLY A C 1
ATOM 1758 O O . GLY A 1 227 ? 7.769 -1.880 16.692 1.00 82.50 227 GLY A O 1
ATOM 1759 N N . THR A 1 228 ? 9.549 -1.668 15.361 1.00 86.81 228 THR A N 1
ATOM 1760 C CA . THR A 1 228 ? 8.783 -1.685 14.097 1.00 86.81 228 THR A CA 1
ATOM 1761 C C . THR A 1 228 ? 8.205 -3.059 13.738 1.00 86.81 228 THR A C 1
ATOM 1763 O O . THR A 1 228 ? 7.342 -3.149 12.853 1.00 86.81 228 THR A O 1
ATOM 1766 N N . ALA A 1 229 ? 8.614 -4.132 14.426 1.00 89.62 229 ALA A N 1
ATOM 1767 C CA . ALA A 1 229 ? 8.045 -5.462 14.221 1.00 89.62 229 ALA A CA 1
ATOM 1768 C C . ALA A 1 229 ? 6.568 -5.523 14.655 1.00 89.62 229 ALA A C 1
ATOM 1770 O O . ALA A 1 229 ? 5.747 -6.095 13.931 1.00 89.62 229 ALA A O 1
ATOM 1771 N N . THR A 1 230 ? 6.192 -4.835 15.739 1.00 92.88 230 THR A N 1
ATOM 1772 C CA . THR A 1 230 ? 4.786 -4.666 16.147 1.00 92.88 230 THR A CA 1
ATOM 1773 C C . THR A 1 230 ? 3.942 -3.987 15.060 1.00 92.88 230 THR A C 1
ATOM 1775 O O . THR A 1 230 ? 2.854 -4.471 14.738 1.00 92.88 230 THR A O 1
ATOM 1778 N N . LEU A 1 231 ? 4.437 -2.914 14.429 1.00 94.12 231 LEU A N 1
ATOM 1779 C CA . LEU A 1 231 ? 3.741 -2.246 13.315 1.00 94.12 231 LEU A CA 1
ATOM 1780 C C . LEU A 1 231 ? 3.566 -3.182 12.112 1.00 94.12 231 LEU A C 1
ATOM 1782 O O . LEU A 1 231 ? 2.470 -3.296 11.557 1.00 94.12 231 LEU A O 1
ATOM 1786 N N . SER A 1 232 ? 4.626 -3.904 11.751 1.00 93.69 232 SER A N 1
ATOM 1787 C CA . SER A 1 232 ? 4.586 -4.889 10.666 1.00 93.69 232 SER A CA 1
ATOM 1788 C C . SER A 1 232 ? 3.542 -5.980 10.930 1.00 93.69 232 SER A C 1
ATOM 1790 O O . SER A 1 232 ? 2.760 -6.324 10.043 1.00 93.69 232 SER A O 1
ATOM 1792 N N . ARG A 1 233 ? 3.468 -6.484 12.169 1.00 95.19 233 ARG A N 1
ATOM 1793 C CA . ARG A 1 233 ? 2.474 -7.482 12.588 1.00 95.19 233 ARG A CA 1
ATOM 1794 C C . ARG A 1 233 ? 1.044 -6.946 12.512 1.00 95.19 233 ARG A C 1
ATOM 1796 O O . ARG A 1 233 ? 0.165 -7.653 12.021 1.00 95.19 233 ARG A O 1
ATOM 1803 N N . ALA A 1 234 ? 0.799 -5.715 12.960 1.00 96.69 234 ALA A N 1
ATOM 1804 C CA . ALA A 1 234 ? -0.526 -5.100 12.882 1.00 96.69 234 ALA A CA 1
ATOM 1805 C C . ALA A 1 234 ? -1.021 -4.984 11.428 1.00 96.69 234 ALA A C 1
ATOM 1807 O O . ALA A 1 234 ? -2.167 -5.326 11.133 1.00 96.69 234 ALA A O 1
ATOM 1808 N N . LEU A 1 235 ? -0.144 -4.586 10.500 1.00 95.69 235 LEU A N 1
ATOM 1809 C CA . LEU A 1 235 ? -0.475 -4.484 9.074 1.00 95.69 235 LEU A CA 1
ATOM 1810 C C . LEU A 1 235 ? -0.667 -5.854 8.408 1.00 95.69 235 LEU A C 1
ATOM 1812 O O . LEU A 1 235 ? -1.552 -5.998 7.567 1.00 95.69 235 LEU A O 1
ATOM 1816 N N . GLN A 1 236 ? 0.081 -6.885 8.817 1.00 95.75 236 GLN A N 1
ATOM 1817 C CA . GLN A 1 236 ? -0.168 -8.272 8.392 1.00 95.75 236 GLN A CA 1
ATOM 1818 C C . GLN A 1 236 ? -1.548 -8.777 8.835 1.00 95.75 236 GLN A C 1
ATOM 1820 O O . GLN A 1 236 ? -2.233 -9.470 8.079 1.00 95.75 236 GLN A O 1
ATOM 1825 N N . LEU A 1 237 ? -1.961 -8.453 10.065 1.00 96.62 237 LEU A N 1
ATOM 1826 C CA . LEU A 1 237 ? -3.284 -8.802 10.594 1.00 96.62 237 LEU A CA 1
ATOM 1827 C C . LEU A 1 237 ? -4.395 -8.072 9.834 1.00 96.62 237 LEU A C 1
ATOM 1829 O O . LEU A 1 237 ? -5.347 -8.712 9.389 1.00 96.62 237 LEU A O 1
ATOM 1833 N N . ALA A 1 238 ? -4.237 -6.766 9.606 1.00 96.88 238 ALA A N 1
ATOM 1834 C CA . ALA A 1 238 ? -5.165 -5.977 8.797 1.00 96.88 238 ALA A CA 1
ATOM 1835 C C . ALA A 1 238 ? -5.278 -6.517 7.366 1.00 96.88 238 ALA A C 1
ATOM 1837 O O . ALA A 1 238 ? -6.378 -6.658 6.830 1.00 96.88 238 ALA A O 1
ATOM 1838 N N . GLY A 1 239 ? -4.148 -6.903 6.772 1.00 95.94 239 GLY A N 1
ATOM 1839 C CA . GLY A 1 239 ? -4.118 -7.501 5.448 1.00 95.94 239 GLY A CA 1
ATOM 1840 C C . GLY A 1 239 ? -4.896 -8.810 5.362 1.00 95.94 239 GLY A C 1
ATOM 1841 O O . GLY A 1 239 ? -5.745 -8.980 4.487 1.00 95.94 239 GLY A O 1
ATOM 1842 N N . ARG A 1 240 ? -4.684 -9.721 6.319 1.00 94.81 240 ARG A N 1
ATOM 1843 C CA . ARG A 1 240 ? -5.451 -10.975 6.410 1.00 94.81 240 ARG A CA 1
ATOM 1844 C C . ARG A 1 240 ? -6.945 -10.720 6.623 1.00 94.81 240 ARG A C 1
ATOM 1846 O O . ARG A 1 240 ? -7.757 -11.312 5.917 1.00 94.81 240 ARG A O 1
ATOM 1853 N N . ALA A 1 241 ? -7.307 -9.809 7.528 1.00 95.00 241 ALA A N 1
ATOM 1854 C CA . ALA A 1 241 ? -8.701 -9.462 7.818 1.00 95.00 241 ALA A CA 1
ATOM 1855 C C . ALA A 1 241 ? -9.427 -8.813 6.622 1.00 95.00 241 ALA A C 1
ATOM 1857 O O . ALA A 1 241 ? -10.624 -9.031 6.414 1.00 95.00 241 ALA A O 1
ATOM 1858 N N . SER A 1 242 ? -8.702 -8.038 5.812 1.00 94.06 242 SER A N 1
ATOM 1859 C CA . SER A 1 242 ? -9.232 -7.390 4.607 1.00 94.06 242 SER A CA 1
ATOM 1860 C C . SER A 1 242 ? -9.177 -8.267 3.351 1.00 94.06 242 SER A C 1
ATOM 1862 O O . SER A 1 242 ? -9.747 -7.893 2.325 1.00 94.06 242 SER A O 1
ATOM 1864 N N . GLY A 1 243 ? -8.536 -9.437 3.418 1.00 93.81 243 GLY A N 1
ATOM 1865 C CA . GLY A 1 243 ? -8.364 -10.331 2.274 1.00 93.81 243 GLY A CA 1
ATOM 1866 C C . GLY A 1 243 ? -7.367 -9.799 1.243 1.00 93.81 243 GLY A C 1
ATOM 1867 O O . GLY A 1 243 ? -7.613 -9.932 0.045 1.00 93.81 243 GLY A O 1
ATOM 1868 N N . SER A 1 244 ? -6.278 -9.168 1.698 1.00 92.25 244 SER A N 1
ATOM 1869 C CA . SER A 1 244 ? -5.182 -8.689 0.850 1.00 92.25 244 SER A CA 1
ATOM 1870 C C . SER A 1 244 ? -4.735 -9.741 -0.153 1.00 92.25 244 SER A C 1
ATOM 1872 O O . SER A 1 244 ? -4.620 -10.927 0.161 1.00 92.25 244 SER A O 1
ATOM 1874 N N . ARG A 1 245 ? -4.446 -9.283 -1.370 1.00 88.19 245 ARG A N 1
ATOM 1875 C CA . ARG A 1 245 ? -4.042 -10.146 -2.476 1.00 88.19 245 ARG A CA 1
ATOM 1876 C C . ARG A 1 245 ? -2.537 -10.091 -2.646 1.00 88.19 245 ARG A C 1
ATOM 1878 O O . ARG A 1 245 ? -1.936 -9.019 -2.611 1.00 88.19 245 ARG A O 1
ATOM 1885 N N . SER A 1 246 ? -1.933 -11.253 -2.845 1.00 82.12 246 SER A N 1
ATOM 1886 C CA . SER A 1 246 ? -0.543 -11.351 -3.265 1.00 82.12 246 SER A CA 1
ATOM 1887 C C . SER A 1 246 ? -0.476 -11.430 -4.785 1.00 82.12 246 SER A C 1
ATOM 1889 O O . SER A 1 246 ? -1.371 -11.960 -5.439 1.00 82.12 246 SER A O 1
ATOM 1891 N N . TRP A 1 247 ? 0.605 -10.907 -5.355 1.00 86.62 247 TRP A N 1
ATOM 1892 C CA . TRP A 1 247 ? 0.907 -11.070 -6.769 1.00 86.62 247 TRP A CA 1
ATOM 1893 C C . TRP A 1 247 ? 2.280 -11.741 -6.908 1.00 86.62 247 TRP A C 1
ATOM 1895 O O . TRP A 1 247 ? 3.210 -11.317 -6.217 1.00 86.62 247 TRP A O 1
ATOM 1905 N N . PRO A 1 248 ? 2.446 -12.781 -7.751 1.00 74.88 248 PRO A N 1
ATOM 1906 C CA . PRO A 1 248 ? 3.647 -13.623 -7.726 1.00 74.88 248 PRO A CA 1
ATOM 1907 C C . PRO A 1 248 ? 4.962 -12.880 -7.995 1.00 74.88 248 PRO A C 1
ATOM 1909 O O . PRO A 1 248 ? 6.003 -13.242 -7.447 1.00 74.88 248 PRO A O 1
ATOM 1912 N N . ALA A 1 249 ? 4.928 -11.846 -8.837 1.00 82.62 249 ALA A N 1
ATOM 1913 C CA . ALA A 1 249 ? 6.093 -11.029 -9.151 1.00 82.62 249 ALA A CA 1
ATOM 1914 C C . ALA A 1 249 ? 5.685 -9.574 -9.362 1.00 82.62 249 ALA A C 1
ATOM 1916 O O . ALA A 1 249 ? 4.859 -9.285 -10.223 1.00 82.62 249 ALA A O 1
ATOM 1917 N N . ALA A 1 250 ? 6.293 -8.653 -8.612 1.00 87.25 250 ALA A N 1
ATOM 1918 C CA . ALA A 1 250 ? 5.985 -7.237 -8.745 1.00 87.25 250 ALA A CA 1
ATOM 1919 C C . ALA A 1 250 ? 6.161 -6.752 -10.203 1.00 87.25 250 ALA A C 1
ATOM 1921 O O . ALA A 1 250 ? 7.218 -7.028 -10.793 1.00 87.25 250 ALA A O 1
ATOM 1922 N N . PRO A 1 251 ? 5.151 -6.071 -10.789 1.00 92.56 251 PRO A N 1
ATOM 1923 C CA . PRO A 1 251 ? 5.205 -5.584 -12.162 1.00 92.56 251 PRO A CA 1
ATOM 1924 C C . PRO A 1 251 ? 6.412 -4.694 -12.427 1.00 92.56 251 PRO A C 1
ATOM 1926 O O . PRO A 1 251 ? 6.803 -3.878 -11.592 1.00 92.56 251 PRO A O 1
ATOM 1929 N N . ARG A 1 252 ? 6.984 -4.848 -13.622 1.00 93.75 252 ARG A N 1
ATOM 1930 C CA . ARG A 1 252 ? 8.108 -4.038 -14.089 1.00 93.75 252 ARG A CA 1
ATOM 1931 C C . ARG A 1 252 ? 7.891 -3.649 -15.528 1.00 93.75 252 ARG A C 1
ATOM 1933 O O . ARG A 1 252 ? 7.406 -4.475 -16.303 1.00 93.75 252 ARG A O 1
ATOM 1940 N N . GLY A 1 253 ? 8.285 -2.450 -15.920 1.00 95.81 253 GLY A N 1
ATOM 1941 C CA . GLY A 1 253 ? 7.923 -2.007 -17.254 1.00 95.81 253 GLY A CA 1
ATOM 1942 C C . GLY A 1 253 ? 8.220 -0.557 -17.550 1.00 95.81 253 GLY A C 1
ATOM 1943 O O . GLY A 1 253 ? 9.202 -0.001 -17.071 1.00 95.81 253 GLY A O 1
ATOM 1944 N N . TRP A 1 254 ? 7.367 0.025 -18.378 1.00 97.75 254 TRP A N 1
ATOM 1945 C CA . TRP A 1 254 ? 7.439 1.408 -18.814 1.00 97.75 254 TRP A CA 1
ATOM 1946 C C . TRP A 1 254 ? 6.044 2.039 -18.815 1.00 97.75 254 TRP A C 1
ATOM 1948 O O . TRP A 1 254 ? 5.073 1.382 -19.195 1.00 97.75 254 TRP A O 1
ATOM 1958 N N . CYS A 1 255 ? 5.965 3.294 -18.392 1.00 96.75 255 CYS A N 1
ATOM 1959 C CA . CYS A 1 255 ? 4.785 4.149 -18.360 1.00 96.75 255 CYS A CA 1
ATOM 1960 C C . CYS A 1 255 ? 5.007 5.349 -19.295 1.00 96.75 255 CYS A C 1
ATOM 1962 O O . CYS A 1 255 ? 6.113 5.878 -19.364 1.00 96.75 255 CYS A O 1
ATOM 1964 N N . SER A 1 256 ? 3.973 5.792 -20.016 1.00 97.19 256 SER A N 1
ATOM 1965 C CA . SER A 1 256 ? 4.103 6.918 -20.955 1.00 97.19 256 SER A CA 1
ATOM 1966 C C . SER A 1 256 ? 4.054 8.309 -20.311 1.00 97.19 256 SER A C 1
ATOM 1968 O O . SER A 1 256 ? 4.461 9.279 -20.950 1.00 97.19 256 SER A O 1
ATOM 1970 N N . TRP A 1 257 ? 3.554 8.432 -19.078 1.00 94.12 257 TRP A N 1
ATOM 1971 C CA . TRP A 1 257 ? 3.100 9.709 -18.513 1.00 94.12 257 TRP A CA 1
ATOM 1972 C C . TRP A 1 257 ? 4.187 10.778 -18.375 1.00 94.12 257 TRP A C 1
ATOM 1974 O O . TRP A 1 257 ? 4.046 11.873 -18.908 1.00 94.12 257 TRP A O 1
ATOM 1984 N N . TYR A 1 258 ? 5.292 10.473 -17.697 1.00 90.19 258 TYR A N 1
ATOM 1985 C CA . TYR A 1 258 ? 6.228 11.502 -17.223 1.00 90.19 258 TYR A CA 1
ATOM 1986 C C . TYR A 1 258 ? 7.146 12.070 -18.311 1.00 90.19 258 TYR A C 1
ATOM 1988 O O . TYR A 1 258 ? 7.818 13.073 -18.083 1.00 90.19 258 TYR A O 1
ATOM 1996 N N . GLN A 1 259 ? 7.159 11.454 -19.496 1.00 90.50 259 GLN A N 1
ATOM 1997 C CA . GLN A 1 259 ? 7.889 11.959 -20.659 1.00 90.50 259 GLN A CA 1
ATOM 1998 C C . GLN A 1 259 ? 6.964 12.442 -21.776 1.00 90.50 259 GLN A C 1
ATOM 2000 O O . GLN A 1 259 ? 7.273 13.446 -22.415 1.00 90.50 259 GLN A O 1
ATOM 2005 N N . LEU A 1 260 ? 5.878 11.716 -22.063 1.00 92.38 260 LEU A N 1
ATOM 2006 C CA . LEU A 1 260 ? 5.013 12.008 -23.212 1.00 92.38 260 LEU A CA 1
ATOM 2007 C C . LEU A 1 260 ? 3.727 12.733 -22.807 1.00 92.38 260 LEU A C 1
ATOM 2009 O O . LEU A 1 260 ? 3.178 13.495 -23.603 1.00 92.38 260 LEU A O 1
ATOM 2013 N N . GLY A 1 261 ? 3.252 12.502 -21.580 1.00 92.81 261 GLY A N 1
ATOM 2014 C CA . GLY A 1 261 ? 2.000 13.041 -21.064 1.00 92.81 261 GLY A CA 1
ATOM 2015 C C . GLY A 1 261 ? 0.845 12.849 -22.045 1.00 92.81 261 GLY A C 1
ATOM 2016 O O . GLY A 1 261 ? 0.722 11.822 -22.712 1.00 92.81 261 GLY A O 1
ATOM 2017 N N . LEU A 1 262 ? 0.048 13.903 -22.193 1.00 94.38 262 LEU A N 1
ATOM 2018 C CA . LEU A 1 262 ? -1.122 13.933 -23.070 1.00 94.38 262 LEU A CA 1
ATOM 2019 C C . LEU A 1 262 ? -0.805 13.866 -24.563 1.00 94.38 262 LEU A C 1
ATOM 2021 O O . LEU A 1 262 ? -1.710 13.630 -25.357 1.00 94.38 262 LEU A O 1
ATOM 2025 N N . ALA A 1 263 ? 0.451 14.069 -24.961 1.00 94.94 263 ALA A N 1
ATOM 2026 C CA . ALA A 1 263 ? 0.859 14.035 -26.362 1.00 94.94 263 ALA A CA 1
ATOM 2027 C C . ALA A 1 263 ? 1.187 12.615 -26.864 1.00 94.94 263 ALA A C 1
ATOM 2029 O O . ALA A 1 263 ? 1.651 12.462 -27.992 1.00 94.94 263 ALA A O 1
ATOM 2030 N N . VAL A 1 264 ? 0.974 11.580 -26.043 1.00 97.00 264 VAL A N 1
ATOM 2031 C CA . VAL A 1 264 ? 1.275 10.185 -26.390 1.00 97.00 264 VAL A CA 1
ATOM 2032 C C . VAL A 1 264 ? 0.515 9.709 -27.637 1.00 97.00 264 VAL A C 1
ATOM 2034 O O . VAL A 1 264 ? -0.692 9.909 -27.773 1.00 97.00 264 VAL A O 1
ATOM 2037 N N . THR A 1 265 ? 1.214 9.002 -28.529 1.00 97.69 265 THR A N 1
ATOM 2038 C CA . THR A 1 265 ? 0.623 8.363 -29.718 1.00 97.69 265 THR A CA 1
ATOM 2039 C C . THR A 1 265 ? 0.859 6.847 -29.751 1.00 97.69 265 THR A C 1
ATOM 2041 O O . THR A 1 265 ? 1.770 6.330 -29.099 1.00 97.69 265 THR A O 1
ATOM 2044 N N . ASP A 1 266 ? 0.089 6.103 -30.561 1.00 98.06 266 ASP A N 1
ATOM 2045 C CA . ASP A 1 266 ? 0.314 4.660 -30.782 1.00 98.06 266 ASP A CA 1
ATOM 2046 C C . ASP A 1 266 ? 1.746 4.362 -31.279 1.00 98.06 266 ASP A C 1
ATOM 2048 O O . ASP A 1 266 ? 2.353 3.361 -30.879 1.00 98.06 266 ASP A O 1
ATOM 2052 N N . ALA A 1 267 ? 2.319 5.254 -32.096 1.00 97.94 267 ALA A N 1
ATOM 2053 C CA . ALA A 1 267 ? 3.692 5.135 -32.578 1.00 97.94 267 ALA A CA 1
ATOM 2054 C C . ALA A 1 267 ? 4.714 5.256 -31.435 1.00 97.94 267 ALA A C 1
ATOM 2056 O O . ALA A 1 267 ? 5.642 4.444 -31.363 1.00 97.94 267 ALA A O 1
ATOM 2057 N N . ASP A 1 268 ? 4.511 6.194 -30.506 1.00 98.00 268 ASP A N 1
ATOM 2058 C CA . ASP A 1 268 ? 5.409 6.398 -29.363 1.00 98.00 268 ASP A CA 1
ATOM 2059 C C . ASP A 1 268 ? 5.408 5.210 -28.403 1.00 98.00 268 ASP A C 1
ATOM 2061 O O . ASP A 1 268 ? 6.465 4.764 -27.943 1.00 98.00 268 ASP A O 1
ATOM 2065 N N . VAL A 1 269 ? 4.237 4.626 -28.142 1.00 98.31 269 VAL A N 1
ATOM 2066 C CA . VAL A 1 269 ? 4.144 3.422 -27.306 1.00 98.31 269 VAL A CA 1
ATOM 2067 C C . VAL A 1 269 ? 4.881 2.254 -27.967 1.00 98.31 269 VAL A C 1
ATOM 2069 O O . VAL A 1 269 ? 5.643 1.532 -27.320 1.00 98.31 269 VAL A O 1
ATOM 2072 N N . ARG A 1 270 ? 4.707 2.064 -29.282 1.00 98.19 270 ARG A N 1
ATOM 2073 C CA . ARG A 1 270 ? 5.362 0.974 -30.026 1.00 98.19 270 ARG A CA 1
ATOM 2074 C C . ARG A 1 270 ? 6.871 1.139 -30.113 1.00 98.19 270 ARG A C 1
ATOM 2076 O O . ARG A 1 270 ? 7.577 0.127 -30.032 1.00 98.19 270 ARG A O 1
ATOM 2083 N N . ARG A 1 271 ? 7.363 2.368 -30.285 1.00 97.69 271 ARG A N 1
ATOM 2084 C CA . ARG A 1 271 ? 8.802 2.645 -30.351 1.00 97.69 271 ARG A CA 1
ATOM 2085 C C . ARG A 1 271 ? 9.467 2.388 -29.002 1.00 97.69 271 ARG A C 1
ATOM 2087 O O . ARG A 1 271 ? 10.459 1.666 -28.952 1.00 97.69 271 ARG A O 1
ATOM 2094 N N . ASN A 1 272 ? 8.850 2.829 -27.902 1.00 97.94 272 ASN A N 1
ATOM 2095 C CA . ASN A 1 272 ? 9.347 2.575 -26.549 1.00 97.94 272 ASN A CA 1
ATOM 2096 C C . ASN A 1 272 ? 9.277 1.089 -26.184 1.00 97.94 272 ASN A C 1
ATOM 2098 O O . ASN A 1 272 ? 10.223 0.545 -25.619 1.00 97.94 272 ASN A O 1
ATOM 2102 N N . ALA A 1 273 ? 8.225 0.383 -26.605 1.00 97.75 273 ALA A N 1
ATOM 2103 C CA . ALA A 1 273 ? 8.138 -1.069 -26.465 1.00 97.75 273 ALA A CA 1
ATOM 2104 C C . ALA A 1 273 ? 9.252 -1.810 -27.228 1.00 97.75 273 ALA A C 1
ATOM 2106 O O . ALA A 1 273 ? 9.811 -2.793 -26.734 1.00 97.75 273 ALA A O 1
ATOM 2107 N N . ALA A 1 274 ? 9.590 -1.356 -28.439 1.00 97.62 274 ALA A N 1
ATOM 2108 C CA . ALA A 1 274 ? 10.715 -1.900 -29.193 1.00 97.62 274 ALA A CA 1
ATOM 2109 C C . ALA A 1 274 ? 12.051 -1.591 -28.497 1.00 97.62 274 ALA A C 1
ATOM 2111 O O . ALA A 1 274 ? 12.847 -2.508 -28.290 1.00 97.62 274 ALA A O 1
ATOM 2112 N N . ALA A 1 275 ? 12.251 -0.341 -28.071 1.00 96.81 275 ALA A N 1
ATOM 2113 C CA . ALA A 1 275 ? 13.448 0.114 -27.377 1.00 96.81 275 ALA A CA 1
ATOM 2114 C C . ALA A 1 275 ? 13.670 -0.612 -26.043 1.00 96.81 275 ALA A C 1
ATOM 2116 O O . ALA A 1 275 ? 14.801 -0.984 -25.742 1.00 96.81 275 ALA A O 1
ATOM 2117 N N . LEU A 1 276 ? 12.616 -0.900 -25.273 1.00 96.19 276 LEU A N 1
ATOM 2118 C CA . LEU A 1 276 ? 12.717 -1.684 -24.040 1.00 96.19 276 LEU A CA 1
ATOM 2119 C C . LEU A 1 276 ? 13.335 -3.065 -24.315 1.00 96.19 276 LEU A C 1
ATOM 2121 O O . LEU A 1 276 ? 14.292 -3.465 -23.654 1.00 96.19 276 LEU A O 1
ATOM 2125 N N . ASN A 1 277 ? 12.847 -3.762 -25.345 1.00 93.81 277 ASN A N 1
ATOM 2126 C CA . ASN A 1 277 ? 13.349 -5.083 -25.726 1.00 93.81 277 ASN A CA 1
ATOM 2127 C C . ASN A 1 277 ? 14.785 -5.055 -26.271 1.00 93.81 277 ASN A C 1
ATOM 2129 O O . ASN A 1 277 ? 15.551 -5.987 -26.019 1.00 93.81 277 ASN A O 1
ATOM 2133 N N . THR A 1 278 ? 15.153 -4.029 -27.043 1.00 94.94 278 THR A N 1
ATOM 2134 C CA . THR A 1 278 ? 16.463 -3.972 -27.714 1.00 94.94 278 THR A CA 1
ATOM 2135 C C . THR A 1 278 ? 17.546 -3.320 -26.861 1.00 94.94 278 THR A C 1
ATOM 2137 O O . THR A 1 278 ? 18.689 -3.778 -26.871 1.00 94.94 278 THR A O 1
ATOM 2140 N N . ARG A 1 279 ? 17.214 -2.261 -26.116 1.00 95.25 279 ARG A N 1
ATOM 2141 C CA . ARG A 1 279 ? 18.167 -1.443 -25.349 1.00 95.25 279 ARG A CA 1
ATOM 2142 C C . ARG A 1 279 ? 18.249 -1.846 -23.873 1.00 95.25 279 ARG A C 1
ATOM 2144 O O . ARG A 1 279 ? 19.319 -1.674 -23.284 1.00 95.25 279 ARG A O 1
ATOM 2151 N N . ILE A 1 280 ? 17.186 -2.434 -23.305 1.00 94.00 280 ILE A N 1
ATOM 2152 C CA . ILE A 1 280 ? 17.130 -2.917 -21.907 1.00 94.00 280 ILE A CA 1
ATOM 2153 C C . ILE A 1 280 ? 16.658 -4.390 -21.828 1.00 94.00 280 ILE A C 1
ATOM 2155 O O . ILE A 1 280 ? 15.759 -4.738 -21.055 1.00 94.00 280 ILE A O 1
ATOM 2159 N N . PRO A 1 281 ? 17.276 -5.328 -22.576 1.00 90.06 281 PRO A N 1
ATOM 2160 C CA . PRO A 1 281 ? 16.880 -6.740 -22.539 1.00 90.06 281 PRO A CA 1
ATOM 2161 C C . PRO A 1 281 ? 17.077 -7.388 -21.158 1.00 90.06 281 PRO A C 1
ATOM 2163 O O . PRO A 1 281 ? 16.595 -8.495 -20.919 1.00 90.06 281 PRO A O 1
ATOM 2166 N N . GLN A 1 282 ? 17.827 -6.749 -20.254 1.00 87.50 282 GLN A N 1
ATOM 2167 C CA . GLN A 1 282 ? 18.051 -7.219 -18.889 1.00 87.50 282 GLN A CA 1
ATOM 2168 C C . GLN A 1 282 ? 16.761 -7.204 -18.062 1.00 87.50 282 GLN A C 1
ATOM 2170 O O . GLN A 1 282 ? 16.583 -8.123 -17.269 1.00 87.50 282 GLN A O 1
ATOM 2175 N N . LEU A 1 283 ? 15.852 -6.243 -18.279 1.00 88.38 283 LEU A N 1
ATOM 2176 C CA . LEU A 1 283 ? 14.600 -6.151 -17.517 1.00 88.38 283 LEU A CA 1
ATOM 2177 C C . LEU A 1 283 ? 13.754 -7.421 -17.687 1.00 88.38 283 LEU A C 1
ATOM 2179 O O . LEU A 1 283 ? 13.291 -8.006 -16.714 1.00 88.38 283 LEU A O 1
ATOM 2183 N N . ALA A 1 284 ? 13.619 -7.901 -18.925 1.00 84.12 284 ALA A N 1
ATOM 2184 C CA . ALA A 1 284 ? 12.906 -9.143 -19.207 1.00 84.12 284 ALA A CA 1
ATOM 2185 C C . ALA A 1 284 ? 13.606 -10.376 -18.606 1.00 84.12 284 ALA A C 1
ATOM 2187 O O . ALA A 1 284 ? 12.942 -11.331 -18.220 1.00 84.12 284 ALA A O 1
ATOM 2188 N N . LYS A 1 285 ? 14.944 -10.369 -18.510 1.00 79.81 285 LYS A N 1
ATOM 2189 C CA . LYS A 1 285 ? 15.730 -11.490 -17.960 1.00 79.81 285 LYS A CA 1
ATOM 2190 C C . LYS A 1 285 ? 15.650 -11.598 -16.437 1.00 79.81 285 LYS A C 1
ATOM 2192 O O . LYS A 1 285 ? 15.909 -12.678 -15.915 1.00 79.81 285 LYS A O 1
ATOM 2197 N N . THR A 1 286 ? 15.351 -10.507 -15.730 1.00 73.56 286 THR A N 1
ATOM 2198 C CA . THR A 1 286 ? 15.217 -10.516 -14.263 1.00 73.56 286 THR A CA 1
ATOM 2199 C C . THR A 1 286 ? 13.813 -10.896 -13.793 1.00 73.56 286 THR A C 1
ATOM 2201 O O . THR A 1 286 ? 13.618 -11.109 -12.594 1.00 73.56 286 THR A O 1
ATOM 2204 N N . LEU A 1 287 ? 12.842 -11.007 -14.705 1.00 75.12 287 LEU A N 1
ATOM 2205 C CA . LEU A 1 287 ? 11.519 -11.554 -14.416 1.00 75.12 287 LEU A CA 1
ATOM 2206 C C . LEU A 1 287 ? 11.592 -13.087 -14.354 1.00 75.12 287 LEU A C 1
ATOM 2208 O O . LEU A 1 287 ? 12.093 -13.742 -15.268 1.00 75.12 287 LEU A O 1
ATOM 2212 N N . ARG A 1 288 ? 11.106 -13.658 -13.248 1.00 64.88 288 ARG A N 1
ATOM 2213 C CA . ARG A 1 288 ? 10.949 -15.108 -13.051 1.00 64.88 288 ARG A CA 1
ATOM 2214 C C . ARG A 1 288 ? 9.537 -15.543 -13.478 1.00 64.88 288 ARG A C 1
ATOM 2216 O O . ARG A 1 288 ? 8.645 -14.712 -13.628 1.00 64.88 288 ARG A O 1
ATOM 2223 N N . ASP A 1 289 ? 9.341 -16.842 -13.691 1.00 59.22 289 ASP A N 1
ATOM 2224 C CA . ASP A 1 289 ? 8.018 -17.482 -13.786 1.00 59.22 289 ASP A CA 1
ATOM 2225 C C . ASP A 1 289 ? 7.036 -16.864 -14.800 1.00 59.22 289 ASP A C 1
ATOM 2227 O O . ASP A 1 289 ? 5.943 -16.429 -14.454 1.00 59.22 289 ASP A O 1
ATOM 2231 N N . SER A 1 290 ? 7.398 -16.856 -16.087 1.00 60.34 290 SER A N 1
ATOM 2232 C CA . SER A 1 290 ? 6.535 -16.492 -17.236 1.00 60.34 290 SER A CA 1
ATOM 2233 C C . SER A 1 290 ? 5.994 -15.051 -17.322 1.00 60.34 290 SER A C 1
ATOM 2235 O O . SER A 1 290 ? 5.378 -14.718 -18.339 1.00 60.34 290 SER A O 1
ATOM 2237 N N . HIS A 1 291 ? 6.283 -14.187 -16.343 1.00 80.25 291 HIS A N 1
ATOM 2238 C CA . HIS A 1 291 ? 5.898 -12.771 -16.347 1.00 80.25 291 HIS A CA 1
ATOM 2239 C C . HIS A 1 291 ? 6.653 -11.980 -17.418 1.00 80.25 291 HIS A C 1
ATOM 2241 O O . HIS A 1 291 ? 7.813 -12.271 -17.732 1.00 80.25 291 HIS A O 1
ATOM 2247 N N . ARG A 1 292 ? 5.998 -10.963 -17.982 1.00 91.31 292 ARG A N 1
ATOM 2248 C CA . ARG A 1 292 ? 6.561 -10.131 -19.052 1.00 91.31 292 ARG A CA 1
ATOM 2249 C C . ARG A 1 292 ? 6.618 -8.668 -18.623 1.00 91.31 292 ARG A C 1
ATOM 2251 O O . ARG A 1 292 ? 5.797 -8.246 -17.815 1.00 91.31 292 ARG A O 1
ATOM 2258 N N . PRO A 1 293 ? 7.555 -7.875 -19.169 1.00 95.44 293 PRO A N 1
ATOM 2259 C CA . PRO A 1 293 ? 7.552 -6.448 -18.905 1.00 95.44 293 PRO A CA 1
ATOM 2260 C C . PRO A 1 293 ? 6.258 -5.794 -19.397 1.00 95.44 293 PRO A C 1
ATOM 2262 O O . PRO A 1 293 ? 5.757 -6.123 -20.479 1.00 95.44 293 PRO A O 1
ATOM 2265 N N . VAL A 1 294 ? 5.748 -4.857 -18.605 1.00 97.12 294 VAL A N 1
ATOM 2266 C CA . VAL A 1 294 ? 4.532 -4.093 -18.887 1.00 97.12 294 VAL A CA 1
ATOM 2267 C C . VAL A 1 294 ? 4.877 -2.867 -19.732 1.00 97.12 294 VAL A C 1
ATOM 2269 O O . VAL A 1 294 ? 5.835 -2.154 -19.448 1.00 97.12 294 VAL A O 1
ATOM 2272 N N . ILE A 1 295 ? 4.080 -2.594 -20.760 1.00 98.50 295 ILE A N 1
ATOM 2273 C CA . ILE A 1 295 ? 4.044 -1.298 -21.444 1.00 98.50 295 ILE A CA 1
ATOM 2274 C C . ILE A 1 295 ? 2.691 -0.674 -21.134 1.00 98.50 295 ILE A C 1
ATOM 2276 O O . ILE A 1 295 ? 1.667 -1.136 -21.639 1.00 98.50 295 ILE A O 1
ATOM 2280 N N . GLN A 1 296 ? 2.693 0.338 -20.273 1.00 98.44 296 GLN A N 1
ATOM 2281 C CA . GLN A 1 296 ? 1.498 1.022 -19.813 1.00 98.44 296 GLN A CA 1
ATOM 2282 C C . GLN A 1 296 ? 1.276 2.310 -20.614 1.00 98.44 296 GLN A C 1
ATOM 2284 O O . GLN A 1 296 ? 2.080 3.239 -20.552 1.00 98.44 296 GLN A O 1
ATOM 2289 N N . LEU A 1 297 ? 0.159 2.358 -21.339 1.00 98.50 297 LEU A N 1
ATOM 2290 C CA . LEU A 1 297 ? -0.382 3.581 -21.924 1.00 98.50 297 LEU A CA 1
ATOM 2291 C C . LEU A 1 297 ? -1.112 4.369 -20.825 1.00 98.50 297 LEU A C 1
ATOM 2293 O O . LEU A 1 297 ? -2.126 3.898 -20.310 1.00 98.50 297 LEU A O 1
ATOM 2297 N N . ASP A 1 298 ? -0.557 5.511 -20.423 1.00 97.25 298 ASP A N 1
ATOM 2298 C CA . ASP A 1 298 ? -1.161 6.437 -19.452 1.00 97.25 298 ASP A CA 1
ATOM 2299 C C . ASP A 1 298 ? -2.206 7.378 -20.119 1.00 97.25 298 ASP A C 1
ATOM 2301 O O . ASP A 1 298 ? -2.618 7.111 -21.252 1.00 97.25 298 ASP A O 1
ATOM 2305 N N . ASP A 1 299 ? -2.678 8.425 -19.432 1.00 95.56 299 ASP A N 1
ATOM 2306 C CA . ASP A 1 299 ? -3.666 9.399 -19.940 1.00 95.56 299 ASP A CA 1
ATOM 2307 C C . ASP A 1 299 ? -3.231 10.049 -21.274 1.00 95.56 299 ASP A C 1
ATOM 2309 O O . ASP A 1 299 ? -2.040 10.190 -21.558 1.00 95.56 299 ASP A O 1
ATOM 2313 N N . GLY A 1 300 ? -4.201 10.443 -22.110 1.00 95.62 300 GLY A N 1
ATOM 2314 C CA . GLY A 1 300 ? -3.949 11.044 -23.432 1.00 95.62 300 GLY A CA 1
ATOM 2315 C C . GLY A 1 300 ? -4.551 10.305 -24.633 1.00 95.62 300 GLY A C 1
ATOM 2316 O O . GLY A 1 300 ? -4.615 10.869 -25.725 1.00 95.62 300 GLY A O 1
ATOM 2317 N N . TRP A 1 301 ? -5.019 9.060 -24.474 1.00 96.44 301 TRP A N 1
ATOM 2318 C CA . TRP A 1 301 ? -5.522 8.233 -25.590 1.00 96.44 301 TRP A CA 1
ATOM 2319 C C . TRP A 1 301 ? -6.995 8.478 -25.966 1.00 96.44 301 TRP A C 1
ATOM 2321 O O . TRP A 1 301 ? -7.471 7.974 -26.989 1.00 96.44 301 TRP A O 1
ATOM 2331 N N . MET A 1 302 ? -7.704 9.263 -25.158 1.00 95.81 302 MET A N 1
ATOM 2332 C CA . MET A 1 302 ? -9.135 9.561 -25.259 1.00 95.81 302 MET A CA 1
ATOM 2333 C C . MET A 1 302 ? -9.378 10.816 -26.120 1.00 95.81 302 MET A C 1
ATOM 2335 O O . MET A 1 302 ? -8.433 11.573 -26.385 1.00 95.81 302 MET A O 1
ATOM 2339 N N . PRO A 1 303 ? -10.620 11.095 -26.577 1.00 94.56 303 PRO A N 1
ATOM 2340 C CA . PRO A 1 303 ? -10.924 12.292 -27.358 1.00 94.56 303 PRO A CA 1
ATOM 2341 C C . PRO A 1 303 ? -10.554 13.565 -26.599 1.00 94.56 303 PRO A C 1
ATOM 2343 O O . PRO A 1 303 ? -10.699 13.638 -25.378 1.00 94.56 303 PRO A O 1
ATOM 2346 N N . ARG A 1 304 ? -10.083 14.588 -27.325 1.00 89.44 304 ARG A N 1
ATOM 2347 C CA . ARG A 1 304 ? -9.547 15.827 -26.724 1.00 89.44 304 ARG A CA 1
ATOM 2348 C C . ARG A 1 304 ? -8.517 15.551 -25.613 1.00 89.44 304 ARG A C 1
ATOM 2350 O O . ARG A 1 304 ? -8.452 16.308 -24.643 1.00 89.44 304 ARG A O 1
ATOM 2357 N N . TRP A 1 305 ? -7.770 14.453 -25.752 1.00 89.00 305 TRP A N 1
ATOM 2358 C CA . TRP A 1 305 ? -6.725 13.919 -24.870 1.00 89.00 305 TRP A CA 1
ATOM 2359 C C . TRP A 1 305 ? -7.161 13.532 -23.449 1.00 89.00 305 TRP A C 1
ATOM 2361 O O . TRP A 1 305 ? -6.623 12.581 -22.906 1.00 89.00 305 TRP A O 1
ATOM 2371 N N . GLN A 1 306 ? -8.157 14.200 -22.862 1.00 91.69 306 GLN A N 1
ATOM 2372 C CA . GLN A 1 306 ? -8.609 13.978 -21.482 1.00 91.69 306 GLN A CA 1
ATOM 2373 C C . GLN A 1 306 ? -10.126 14.128 -21.312 1.00 91.69 306 GLN A C 1
ATOM 2375 O O . GLN A 1 306 ? -10.610 14.598 -20.284 1.00 91.69 306 GLN A O 1
ATOM 2380 N N . ARG A 1 307 ? -10.938 13.803 -22.321 1.00 94.56 307 ARG A N 1
ATOM 2381 C CA . ARG A 1 307 ? -12.392 13.751 -22.118 1.00 94.56 307 ARG A CA 1
ATOM 2382 C C . ARG A 1 307 ? -12.774 12.464 -21.378 1.00 94.56 307 ARG A C 1
ATOM 2384 O O . ARG A 1 307 ? -13.329 11.539 -21.965 1.00 94.56 307 ARG A O 1
ATOM 2391 N N . TRP A 1 308 ? -12.428 12.391 -20.092 1.00 97.00 308 TRP A N 1
ATOM 2392 C CA . TRP A 1 308 ? -12.732 11.240 -19.238 1.00 97.00 308 TRP A CA 1
ATOM 2393 C C . TRP A 1 308 ? -14.240 10.968 -19.208 1.00 97.00 308 TRP A C 1
ATOM 2395 O O . TRP A 1 308 ? -15.049 11.887 -19.347 1.00 97.00 308 TRP A O 1
ATOM 2405 N N . GLY A 1 309 ? -14.619 9.699 -19.076 1.00 94.56 309 GLY A N 1
ATOM 2406 C CA . GLY A 1 309 ? -15.991 9.227 -19.291 1.00 94.56 309 GLY A CA 1
ATOM 2407 C C . GLY A 1 309 ? -16.249 8.750 -20.725 1.00 94.56 309 GLY A C 1
ATOM 2408 O O . GLY A 1 309 ? -16.963 7.766 -20.908 1.00 94.56 309 GLY A O 1
ATOM 2409 N N . ASP A 1 310 ? -15.586 9.346 -21.724 1.00 96.19 310 ASP A N 1
ATOM 2410 C CA . ASP A 1 310 ? -15.644 8.907 -23.124 1.00 96.19 310 ASP A CA 1
ATOM 2411 C C . ASP A 1 310 ? -14.438 8.004 -23.444 1.00 96.19 310 ASP A C 1
ATOM 2413 O O . ASP A 1 310 ? -13.480 8.401 -24.109 1.00 96.19 310 ASP A O 1
ATOM 2417 N N . TRP A 1 311 ? -14.474 6.765 -22.944 1.00 96.62 311 TRP A N 1
ATOM 2418 C CA . TRP A 1 311 ? -13.375 5.789 -23.037 1.00 96.62 311 TRP A CA 1
ATOM 2419 C C . TRP A 1 311 ? -13.252 5.125 -24.422 1.00 96.62 311 TRP A C 1
ATOM 2421 O O . TRP A 1 311 ? -13.299 3.902 -24.562 1.00 96.62 311 TRP A O 1
ATOM 2431 N N . VAL A 1 312 ? -13.094 5.945 -25.460 1.00 95.38 312 VAL A N 1
ATOM 2432 C CA . VAL A 1 312 ? -12.845 5.548 -26.855 1.00 95.38 312 VAL A CA 1
ATOM 2433 C C . VAL A 1 312 ? -11.525 6.144 -27.344 1.00 95.38 312 VAL A C 1
ATOM 2435 O O . VAL A 1 312 ? -11.011 7.085 -26.757 1.00 95.38 312 VAL A O 1
ATOM 2438 N N . THR A 1 313 ? -10.939 5.603 -28.409 1.00 96.94 313 THR A N 1
ATOM 2439 C CA . THR A 1 313 ? -9.660 6.105 -28.938 1.00 96.94 313 THR A CA 1
ATOM 2440 C C . THR A 1 313 ? -9.818 7.414 -29.704 1.00 96.94 313 THR A C 1
ATOM 2442 O O . THR A 1 313 ? -10.750 7.554 -30.496 1.00 96.94 313 THR A O 1
ATOM 2445 N N . ASN A 1 314 ? -8.862 8.328 -29.542 1.00 96.94 314 ASN A N 1
ATOM 2446 C CA . ASN A 1 314 ? -8.696 9.491 -30.417 1.00 96.94 314 ASN A CA 1
ATOM 2447 C C . ASN A 1 314 ? -7.985 9.145 -31.745 1.00 96.94 314 ASN A C 1
ATOM 2449 O O . ASN A 1 314 ? -7.670 7.986 -32.033 1.00 96.94 314 ASN A O 1
ATOM 2453 N N . GLU A 1 315 ? -7.722 10.163 -32.566 1.00 96.38 315 GLU A N 1
ATOM 2454 C CA . GLU A 1 315 ? -7.102 10.044 -33.888 1.00 96.38 315 GLU A CA 1
ATOM 2455 C C . GLU A 1 315 ? -5.680 9.450 -33.872 1.00 96.38 315 GLU A C 1
ATOM 2457 O O . GLU A 1 315 ? -5.294 8.756 -34.818 1.00 96.38 315 GLU A O 1
ATOM 2462 N N . TYR A 1 316 ? -4.924 9.630 -32.782 1.00 97.38 316 TYR A N 1
ATOM 2463 C CA . TYR A 1 316 ? -3.563 9.097 -32.614 1.00 97.38 316 TYR A CA 1
ATOM 2464 C C . TYR A 1 316 ? -3.539 7.595 -32.296 1.00 97.38 316 TYR A C 1
ATOM 2466 O O . TYR A 1 316 ? -2.480 6.965 -32.338 1.00 97.38 316 TYR A O 1
ATOM 2474 N N . PHE A 1 317 ? -4.712 7.011 -32.036 1.00 97.12 317 PHE A N 1
ATOM 2475 C CA . PHE A 1 317 ? -4.935 5.582 -31.825 1.00 97.12 317 PHE A CA 1
ATOM 2476 C C . PHE A 1 317 ? -5.985 5.032 -32.809 1.00 97.12 317 PHE A C 1
ATOM 2478 O O . PHE A 1 317 ? -6.754 4.132 -32.477 1.00 97.12 317 PHE A O 1
ATOM 2485 N N . SER A 1 318 ? -5.994 5.535 -34.052 1.00 94.31 318 SER A N 1
ATOM 2486 C CA . SER A 1 318 ? -6.972 5.195 -35.109 1.00 94.31 318 SER A CA 1
ATOM 2487 C C . SER A 1 318 ? -7.110 3.702 -35.446 1.00 94.31 318 SER A C 1
ATOM 2489 O O . SER A 1 318 ? -8.145 3.278 -35.955 1.00 94.31 318 SER A O 1
ATOM 2491 N N . GLN A 1 319 ? -6.095 2.883 -35.154 1.00 95.31 319 GLN A N 1
ATOM 2492 C CA . GLN A 1 319 ? -6.132 1.422 -35.338 1.00 95.31 319 GLN A CA 1
ATOM 2493 C C . GLN A 1 319 ? -6.783 0.672 -34.158 1.00 95.31 319 GLN A C 1
ATOM 2495 O O . GLN A 1 319 ? -6.846 -0.561 -34.164 1.00 95.31 319 GLN A O 1
ATOM 2500 N N . GLY A 1 320 ? -7.238 1.401 -33.136 1.00 95.94 320 GLY A N 1
ATOM 2501 C CA . GLY A 1 320 ? -7.863 0.872 -31.932 1.00 95.94 320 GLY A CA 1
ATOM 2502 C C . GLY A 1 320 ? -6.881 0.224 -30.951 1.00 95.94 320 GLY A C 1
ATOM 2503 O O . GLY A 1 320 ? -5.783 -0.225 -31.298 1.00 95.94 320 GLY A O 1
ATOM 2504 N N . LEU A 1 321 ? -7.311 0.105 -29.693 1.00 97.56 321 LEU A N 1
ATOM 2505 C CA . LEU A 1 321 ? -6.476 -0.439 -28.619 1.00 97.56 321 LEU A CA 1
ATOM 2506 C C . LEU A 1 321 ? -6.134 -1.933 -28.803 1.00 97.56 321 LEU A C 1
ATOM 2508 O O . LEU A 1 321 ? -5.053 -2.364 -28.394 1.00 97.56 321 LEU A O 1
ATOM 2512 N N . ARG A 1 322 ? -6.983 -2.718 -29.494 1.00 98.31 322 ARG A N 1
ATOM 2513 C CA . ARG A 1 322 ? -6.685 -4.121 -29.861 1.00 98.31 322 ARG A CA 1
ATOM 2514 C C . ARG A 1 322 ? -5.377 -4.261 -30.613 1.00 98.31 322 ARG A C 1
ATOM 2516 O O . ARG A 1 322 ? -4.623 -5.218 -30.404 1.00 98.31 322 ARG A O 1
ATOM 2523 N N . SER A 1 323 ? -5.159 -3.346 -31.558 1.00 98.31 323 SER A N 1
ATOM 2524 C CA . SER A 1 323 ? -3.995 -3.350 -32.435 1.00 98.31 323 SER A CA 1
ATOM 2525 C C . SER A 1 323 ? -2.733 -3.130 -31.613 1.00 98.31 323 SER A C 1
ATOM 2527 O O . SER A 1 323 ? -1.759 -3.874 -31.774 1.00 98.31 323 SER A O 1
ATOM 2529 N N . LEU A 1 324 ? -2.778 -2.169 -30.686 1.00 98.50 324 LEU A N 1
ATOM 2530 C CA . LEU A 1 324 ? -1.687 -1.881 -29.764 1.00 98.50 324 LEU A CA 1
ATOM 2531 C C . LEU A 1 324 ? -1.392 -3.086 -28.864 1.00 98.50 324 LEU A C 1
ATOM 2533 O O . LEU A 1 324 ? -0.286 -3.629 -28.914 1.00 98.50 324 LEU A O 1
ATOM 2537 N N . ALA A 1 325 ? -2.391 -3.582 -28.129 1.00 98.44 325 ALA A N 1
ATOM 2538 C CA . ALA A 1 325 ? -2.227 -4.726 -27.230 1.00 98.44 325 ALA A CA 1
ATOM 2539 C C . ALA A 1 325 ? -1.703 -5.973 -27.970 1.00 98.44 325 ALA A C 1
ATOM 2541 O O . ALA A 1 325 ? -0.781 -6.656 -27.512 1.00 98.44 325 ALA A O 1
ATOM 2542 N N . SER A 1 326 ? -2.209 -6.238 -29.179 1.00 98.31 326 SER A N 1
ATOM 2543 C CA . SER A 1 326 ? -1.730 -7.338 -30.023 1.00 98.31 326 SER A CA 1
ATOM 2544 C C . SER A 1 326 ? -0.271 -7.167 -30.452 1.00 98.31 326 SER A C 1
ATOM 2546 O O . SER A 1 326 ? 0.471 -8.152 -30.505 1.00 98.31 326 SER A O 1
ATOM 2548 N N . ALA A 1 327 ? 0.161 -5.944 -30.761 1.00 98.06 327 ALA A N 1
ATOM 2549 C CA . ALA A 1 327 ? 1.534 -5.657 -31.158 1.00 98.06 327 ALA A CA 1
ATOM 2550 C C . ALA A 1 327 ? 2.533 -5.766 -29.999 1.00 98.06 327 ALA A C 1
ATOM 2552 O O . ALA A 1 327 ? 3.650 -6.255 -30.215 1.00 98.06 327 ALA A O 1
ATOM 2553 N N . LEU A 1 328 ? 2.123 -5.375 -28.790 1.00 98.06 328 LEU A N 1
ATOM 2554 C CA . LEU A 1 328 ? 2.883 -5.572 -27.553 1.00 98.06 328 LEU A CA 1
ATOM 2555 C C . LEU A 1 328 ? 3.006 -7.066 -27.223 1.00 98.06 328 LEU A C 1
ATOM 2557 O O . LEU A 1 328 ? 4.109 -7.583 -27.034 1.00 98.06 328 LEU A O 1
ATOM 2561 N N . ARG A 1 329 ? 1.902 -7.816 -27.312 1.00 95.75 329 ARG A N 1
ATOM 2562 C CA . ARG A 1 329 ? 1.900 -9.269 -27.089 1.00 95.75 329 ARG A CA 1
ATOM 2563 C C . ARG A 1 329 ? 2.810 -10.022 -28.064 1.00 95.75 329 ARG A C 1
ATOM 2565 O O . ARG A 1 329 ? 3.530 -10.929 -27.642 1.00 95.75 329 ARG A O 1
ATOM 2572 N N . LYS A 1 330 ? 2.826 -9.638 -29.350 1.00 96.56 330 LYS A N 1
ATOM 2573 C CA . LYS A 1 330 ? 3.753 -10.192 -30.366 1.00 96.56 330 LYS A CA 1
ATOM 2574 C C . LYS A 1 330 ? 5.227 -9.969 -29.998 1.00 96.56 330 LYS A C 1
ATOM 2576 O O . LYS A 1 330 ? 6.072 -10.772 -30.378 1.00 96.56 330 LYS A O 1
ATOM 2581 N N . ARG A 1 331 ? 5.526 -8.925 -29.219 1.00 94.94 331 ARG A N 1
ATOM 2582 C CA . ARG A 1 331 ? 6.859 -8.602 -28.677 1.00 94.94 331 ARG A CA 1
ATOM 2583 C C . ARG A 1 331 ? 7.152 -9.251 -27.325 1.00 94.94 331 ARG A C 1
ATOM 2585 O O . ARG A 1 331 ? 8.183 -8.954 -26.734 1.00 94.94 331 ARG A O 1
ATOM 2592 N N . ARG A 1 332 ? 6.278 -10.147 -26.853 1.00 94.06 332 ARG A N 1
ATOM 2593 C CA . ARG A 1 332 ? 6.347 -10.760 -25.519 1.00 94.06 332 ARG A CA 1
ATOM 2594 C C . ARG A 1 332 ? 6.316 -9.731 -24.383 1.00 94.06 332 ARG A C 1
ATOM 2596 O O . ARG A 1 332 ? 6.957 -9.941 -23.363 1.00 94.06 332 ARG A O 1
ATOM 2603 N N . LEU A 1 333 ? 5.535 -8.669 -24.558 1.00 96.06 333 LEU A N 1
ATOM 2604 C CA . LEU A 1 333 ? 5.254 -7.655 -23.544 1.00 96.06 333 LEU A CA 1
ATOM 2605 C C . LEU A 1 333 ? 3.788 -7.752 -23.106 1.00 96.06 333 LEU A C 1
ATOM 2607 O O . LEU A 1 333 ? 2.947 -8.263 -23.856 1.00 96.06 333 LEU A O 1
ATOM 2611 N N . GLU A 1 334 ? 3.502 -7.279 -21.900 1.00 96.56 334 GLU A N 1
ATOM 2612 C CA . GLU A 1 334 ? 2.147 -7.098 -21.378 1.00 96.56 334 GLU A CA 1
ATOM 2613 C C . GLU A 1 334 ? 1.640 -5.689 -21.689 1.00 96.56 334 GLU A C 1
ATOM 2615 O O . GLU A 1 334 ? 2.404 -4.724 -21.672 1.00 96.56 334 GLU A O 1
ATOM 2620 N N . ALA A 1 335 ? 0.350 -5.575 -22.004 1.00 98.44 335 ALA A N 1
ATOM 2621 C CA . ALA A 1 335 ? -0.287 -4.297 -22.291 1.00 98.44 335 ALA A CA 1
ATOM 2622 C C . ALA A 1 335 ? -0.951 -3.757 -21.021 1.00 98.44 335 ALA A C 1
ATOM 2624 O O . ALA A 1 335 ? -1.820 -4.420 -20.442 1.00 98.44 335 ALA A O 1
ATOM 2625 N N . GLY A 1 336 ? -0.539 -2.558 -20.616 1.00 98.50 336 GLY A N 1
ATOM 2626 C CA . GLY A 1 336 ? -1.125 -1.802 -19.519 1.00 98.50 336 GLY A CA 1
ATOM 2627 C C . GLY A 1 336 ? -1.894 -0.575 -19.999 1.00 98.50 336 GLY A C 1
ATOM 2628 O O . GLY A 1 336 ? -1.556 -0.009 -21.039 1.00 98.50 336 GLY A O 1
ATOM 2629 N N . ILE A 1 337 ? -2.916 -0.166 -19.250 1.00 98.56 337 ILE A N 1
ATOM 2630 C CA . ILE A 1 337 ? -3.725 1.018 -19.563 1.00 98.56 337 ILE A CA 1
ATOM 2631 C C . ILE A 1 337 ? -4.127 1.782 -18.302 1.00 98.56 337 ILE A C 1
ATOM 2633 O O . ILE A 1 337 ? -4.397 1.170 -17.266 1.00 98.56 337 ILE A O 1
ATOM 2637 N N . TRP A 1 338 ? -4.157 3.108 -18.413 1.00 98.06 338 TRP A N 1
ATOM 2638 C CA . TRP A 1 338 ? -4.616 4.032 -17.382 1.00 98.06 338 TRP A CA 1
ATOM 2639 C C . TRP A 1 338 ? -6.054 4.503 -17.619 1.00 98.06 338 TRP A C 1
ATOM 2641 O O . TRP A 1 338 ? -6.445 4.734 -18.770 1.00 98.06 338 TRP A O 1
ATOM 2651 N N . LEU A 1 339 ? -6.820 4.661 -16.534 1.00 97.62 339 LEU A N 1
ATOM 2652 C CA . LEU A 1 339 ? -8.144 5.290 -16.511 1.00 97.62 339 LEU A CA 1
ATOM 2653 C C . LEU A 1 339 ? -8.384 6.034 -15.185 1.00 97.62 339 LEU A C 1
ATOM 2655 O O . LEU A 1 339 ? -7.963 5.554 -14.138 1.00 97.62 339 LEU A O 1
ATOM 2659 N N . ALA A 1 340 ? -9.180 7.107 -15.212 1.00 97.12 340 ALA A N 1
ATOM 2660 C CA . ALA A 1 340 ? -9.845 7.693 -14.038 1.00 97.12 340 ALA A CA 1
ATOM 2661 C C . ALA A 1 340 ? -11.328 7.261 -14.011 1.00 97.12 340 ALA A C 1
ATOM 2663 O O . ALA A 1 340 ? -12.200 7.991 -14.488 1.00 97.12 340 ALA A O 1
ATOM 2664 N N . PRO A 1 341 ? -11.651 6.038 -13.550 1.00 97.56 341 PRO A N 1
ATOM 2665 C CA . PRO A 1 341 ? -12.910 5.371 -13.890 1.00 97.56 341 PRO A CA 1
ATOM 2666 C C . PRO A 1 341 ? -14.157 5.996 -13.262 1.00 97.56 341 PRO A C 1
ATOM 2668 O O . PRO A 1 341 ? -15.262 5.693 -13.706 1.00 97.56 341 PRO A O 1
ATOM 2671 N N . PHE A 1 342 ? -13.995 6.827 -12.233 1.00 97.94 342 PHE A N 1
ATOM 2672 C CA . PHE A 1 342 ? -15.100 7.447 -11.506 1.00 97.94 342 PHE A CA 1
ATOM 2673 C C . PHE A 1 342 ? -15.355 8.897 -11.914 1.00 97.94 342 PHE A C 1
ATOM 2675 O O . PHE A 1 342 ? -16.243 9.529 -11.350 1.00 97.94 342 PHE A O 1
ATOM 2682 N N . HIS A 1 343 ? -14.631 9.413 -12.907 1.00 97.44 343 HIS A N 1
ATOM 2683 C CA . HIS A 1 343 ? -14.806 10.771 -13.406 1.00 97.44 343 HIS A CA 1
ATOM 2684 C C . HIS A 1 343 ? -15.412 10.787 -14.804 1.00 97.44 343 HIS A C 1
ATOM 2686 O O . HIS A 1 343 ? -15.120 9.947 -15.656 1.00 97.44 343 HIS A O 1
ATOM 2692 N N . ALA A 1 344 ? -16.218 11.812 -15.050 1.00 97.94 344 ALA A N 1
ATOM 2693 C CA . ALA A 1 344 ? -16.738 12.164 -16.359 1.00 97.94 344 ALA A CA 1
ATOM 2694 C C . ALA A 1 344 ? -16.489 13.655 -16.597 1.00 97.94 344 ALA A C 1
ATOM 2696 O O . ALA A 1 344 ? -16.906 14.489 -15.793 1.00 97.94 344 ALA A O 1
ATOM 2697 N N . ALA A 1 345 ? -15.813 14.021 -17.686 1.00 97.50 345 ALA A N 1
ATOM 2698 C CA . ALA A 1 345 ? -15.630 15.425 -18.044 1.00 97.50 345 ALA A CA 1
ATOM 2699 C C . ALA A 1 345 ? -17.002 16.093 -18.193 1.00 97.50 345 ALA A C 1
ATOM 2701 O O . ALA A 1 345 ? -17.935 15.478 -18.717 1.00 97.50 345 ALA A O 1
ATOM 2702 N N . ALA A 1 346 ? -17.149 17.347 -17.766 1.00 96.06 346 ALA A N 1
ATOM 2703 C CA . ALA A 1 346 ? -18.432 18.046 -17.868 1.00 96.06 346 ALA A CA 1
ATOM 2704 C C . ALA A 1 346 ? -18.930 18.175 -19.323 1.00 96.06 346 ALA A C 1
ATOM 2706 O O . ALA A 1 346 ? -20.134 18.272 -19.551 1.00 96.06 346 ALA A O 1
ATOM 2707 N N . ASP A 1 347 ? -18.019 18.134 -20.305 1.00 95.38 347 ASP A N 1
ATOM 2708 C CA . ASP A 1 347 ? -18.311 18.111 -21.744 1.00 95.38 347 ASP A CA 1
ATOM 2709 C C . ASP A 1 347 ? -18.280 16.701 -22.375 1.00 95.38 347 ASP A C 1
ATOM 2711 O O . ASP A 1 347 ? -18.249 16.590 -23.604 1.00 95.38 347 ASP A O 1
ATOM 2715 N N . SER A 1 348 ? -18.252 15.636 -21.563 1.00 97.25 348 SER A N 1
ATOM 2716 C CA . SER A 1 348 ? -18.327 14.245 -22.034 1.00 97.25 348 SER A CA 1
ATOM 2717 C C . SER A 1 348 ? -19.730 13.870 -22.496 1.00 97.25 348 SER A C 1
ATOM 2719 O O . SER A 1 348 ? -20.738 14.378 -21.989 1.00 97.25 348 SER A O 1
ATOM 2721 N N . GLU A 1 349 ? -19.803 12.935 -23.441 1.00 96.88 349 GLU A N 1
ATOM 2722 C CA . GLU A 1 349 ? -21.080 12.372 -23.869 1.00 96.88 349 GLU A CA 1
ATOM 2723 C C . GLU A 1 349 ? -21.751 11.609 -22.720 1.00 96.88 349 GLU A C 1
ATOM 2725 O O . GLU A 1 349 ? -22.965 11.723 -22.538 1.00 96.88 349 GLU A O 1
ATOM 2730 N N . LEU A 1 350 ? -20.965 10.917 -21.887 1.00 97.31 350 LEU A N 1
ATOM 2731 C CA . LEU A 1 350 ? -21.447 10.242 -20.679 1.00 97.31 350 LEU A CA 1
ATOM 2732 C C . LEU A 1 350 ? -22.176 11.209 -19.728 1.00 97.31 350 LEU A C 1
ATOM 2734 O O . LEU A 1 350 ? -23.325 10.967 -19.366 1.00 97.31 350 LEU A O 1
ATOM 2738 N N . ALA A 1 351 ? -21.556 12.339 -19.368 1.00 97.12 351 ALA A N 1
ATOM 2739 C CA . ALA A 1 351 ? -22.171 13.320 -18.466 1.00 97.12 351 ALA A CA 1
ATOM 2740 C C . ALA A 1 351 ? -23.397 14.019 -19.084 1.00 97.12 351 ALA A C 1
ATOM 2742 O O . ALA A 1 351 ? -24.317 14.424 -18.365 1.00 97.12 351 ALA A O 1
ATOM 2743 N N . ARG A 1 352 ? -23.421 14.173 -20.416 1.00 97.31 352 ARG A N 1
ATOM 2744 C CA . ARG A 1 352 ? -24.543 14.772 -21.152 1.00 97.31 352 ARG A CA 1
ATOM 2745 C C . ARG A 1 352 ? -25.755 13.840 -21.219 1.00 97.31 352 ARG A C 1
ATOM 2747 O O . ARG A 1 352 ? -26.883 14.306 -21.074 1.00 97.31 352 ARG A O 1
ATOM 2754 N N . THR A 1 353 ? -25.523 12.555 -21.476 1.00 97.94 353 THR A N 1
ATOM 2755 C CA . THR A 1 353 ? -26.571 11.541 -21.689 1.00 97.94 353 THR A CA 1
ATOM 2756 C C . THR A 1 353 ? -27.076 10.919 -20.396 1.00 97.94 353 THR A C 1
ATOM 2758 O O . THR A 1 353 ? -28.257 10.585 -20.311 1.00 97.94 353 THR A O 1
ATOM 2761 N N . HIS A 1 354 ? -26.215 10.827 -19.384 1.00 97.75 354 HIS A N 1
ATOM 2762 C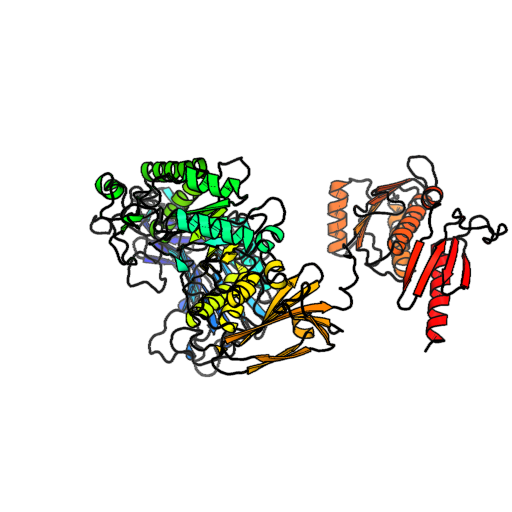 CA . HIS A 1 354 ? -26.508 10.196 -18.101 1.00 97.75 354 HIS A CA 1
ATOM 2763 C C . HIS A 1 354 ? -26.246 11.139 -16.917 1.00 97.75 354 HIS A C 1
ATOM 2765 O O . HIS A 1 354 ? -25.438 10.841 -16.034 1.00 97.75 354 HIS A O 1
ATOM 2771 N N . PRO A 1 355 ? -26.918 12.302 -16.852 1.00 96.88 355 PRO A N 1
ATOM 2772 C CA . PRO A 1 355 ? -26.724 13.242 -15.752 1.00 96.88 355 PRO A CA 1
ATOM 2773 C C . PRO A 1 355 ? -27.209 12.708 -14.396 1.00 96.88 355 PRO A C 1
ATOM 2775 O O . PRO A 1 355 ? -26.801 13.222 -13.359 1.00 96.88 355 PRO A O 1
ATOM 2778 N N . ASP A 1 356 ? -28.079 11.698 -14.411 1.00 96.62 356 ASP A N 1
ATOM 2779 C CA . ASP A 1 356 ? -28.599 10.959 -13.259 1.00 96.62 356 ASP A CA 1
ATOM 2780 C C . ASP A 1 356 ? -27.603 9.931 -12.694 1.00 96.62 356 ASP A C 1
ATOM 2782 O O . ASP A 1 356 ? -27.869 9.333 -11.656 1.00 96.62 356 ASP A O 1
ATOM 2786 N N . TRP A 1 357 ? -26.473 9.696 -13.371 1.00 98.25 357 TRP A N 1
ATOM 2787 C CA . TRP A 1 357 ? -25.395 8.821 -12.888 1.00 98.25 357 TRP A CA 1
ATOM 2788 C C . TRP A 1 357 ? -24.371 9.562 -12.027 1.00 98.25 357 TRP A C 1
ATOM 2790 O O . TRP A 1 357 ? -23.442 8.941 -11.517 1.00 98.25 357 TRP A O 1
ATOM 2800 N N . LEU A 1 358 ? -24.493 10.884 -11.914 1.00 97.56 358 LEU A N 1
ATOM 2801 C CA . LEU A 1 358 ? -23.501 11.740 -11.279 1.00 97.56 358 LEU A CA 1
ATOM 2802 C C . LEU A 1 358 ? -23.893 12.041 -9.833 1.00 97.56 358 LEU A C 1
ATOM 2804 O O . LEU A 1 358 ? -25.061 12.317 -9.550 1.00 97.56 358 LEU A O 1
ATOM 2808 N N . LEU A 1 359 ? -22.903 12.056 -8.941 1.00 95.25 359 LEU A N 1
ATOM 2809 C CA . LEU A 1 359 ? -23.066 12.527 -7.569 1.00 95.25 359 LEU A CA 1
ATOM 2810 C C . LEU A 1 359 ? -23.553 13.978 -7.550 1.00 95.25 359 LEU A C 1
ATOM 2812 O O . LEU A 1 359 ? -23.257 14.771 -8.453 1.00 95.25 359 LEU A O 1
ATOM 2816 N N . GLN A 1 360 ? -24.284 14.332 -6.498 1.00 91.19 360 GLN A N 1
ATOM 2817 C CA . GLN A 1 360 ? -24.832 15.669 -6.302 1.00 91.19 360 GLN A CA 1
ATOM 2818 C C . GLN A 1 360 ? -24.333 16.287 -4.994 1.00 91.19 360 GLN A C 1
ATOM 2820 O O . GLN A 1 360 ? -24.189 15.610 -3.978 1.00 91.19 360 GLN A O 1
ATOM 2825 N N . ASP A 1 361 ? -24.094 17.594 -5.004 1.00 85.50 361 ASP A N 1
ATOM 2826 C CA . ASP A 1 361 ? -23.814 18.363 -3.796 1.00 85.50 361 ASP A CA 1
ATOM 2827 C C . ASP A 1 361 ? -25.076 18.546 -2.925 1.00 85.50 361 ASP A C 1
ATOM 2829 O O . ASP A 1 361 ? -26.188 18.128 -3.271 1.00 85.50 361 ASP A O 1
ATOM 2833 N N . ALA A 1 362 ? -24.922 19.203 -1.774 1.00 82.38 362 ALA A N 1
ATOM 2834 C CA . ALA A 1 362 ? -26.030 19.486 -0.861 1.00 82.38 362 ALA A CA 1
ATOM 2835 C C . ALA A 1 362 ? -27.127 20.391 -1.468 1.00 82.38 362 ALA A C 1
ATOM 2837 O O . ALA A 1 362 ? -28.257 20.393 -0.976 1.00 82.38 362 ALA A O 1
ATOM 2838 N N . ALA A 1 363 ? -26.839 21.130 -2.543 1.00 84.38 363 ALA A N 1
ATOM 2839 C CA . ALA A 1 363 ? -27.821 21.925 -3.280 1.00 84.38 363 ALA A CA 1
ATOM 2840 C C . ALA A 1 363 ? -28.527 21.120 -4.392 1.00 84.38 363 ALA A C 1
ATOM 2842 O O . ALA A 1 363 ? -29.432 21.639 -5.044 1.00 84.38 363 ALA A O 1
ATOM 2843 N N . GLY A 1 364 ? -28.158 19.849 -4.600 1.00 85.19 364 GLY A N 1
ATOM 2844 C CA . GLY A 1 364 ? -28.698 18.994 -5.662 1.00 85.19 364 GLY A CA 1
ATOM 2845 C C . GLY A 1 364 ? -28.078 19.253 -7.038 1.00 85.19 364 GLY A C 1
ATOM 2846 O O . GLY A 1 364 ? -28.569 18.738 -8.044 1.00 85.19 364 GLY A O 1
ATOM 2847 N N . LYS A 1 365 ? -27.005 20.048 -7.117 1.00 89.25 365 LYS A N 1
ATOM 2848 C CA . LYS A 1 365 ? -26.252 20.257 -8.356 1.00 89.25 365 LYS A CA 1
ATOM 2849 C C . LYS A 1 365 ? -25.237 19.130 -8.519 1.00 89.25 365 LYS A C 1
ATOM 2851 O O . LYS A 1 365 ? -24.711 18.612 -7.543 1.00 89.25 365 LYS A O 1
ATOM 2856 N N . ARG A 1 366 ? -24.931 18.759 -9.766 1.00 92.00 366 ARG A N 1
ATOM 2857 C CA . ARG A 1 366 ? -23.877 17.780 -10.081 1.00 92.00 366 ARG A CA 1
ATOM 2858 C C . ARG A 1 366 ? -22.566 18.196 -9.418 1.00 92.00 366 ARG A C 1
ATOM 2860 O O . ARG A 1 366 ? -22.053 19.287 -9.696 1.00 92.00 366 ARG A O 1
ATOM 2867 N N . LEU A 1 367 ? -22.031 17.312 -8.587 1.00 91.19 367 LEU A N 1
ATOM 2868 C CA . LEU A 1 367 ? -20.762 17.514 -7.913 1.00 91.19 367 LEU A CA 1
ATOM 2869 C C . LEU A 1 367 ? -19.671 17.668 -8.972 1.00 91.19 367 LEU A C 1
ATOM 2871 O O . LEU A 1 367 ? -19.606 16.897 -9.930 1.00 91.19 367 LEU A O 1
ATOM 2875 N N . THR A 1 368 ? -18.855 18.706 -8.838 1.00 90.12 368 THR A N 1
ATOM 2876 C CA . THR A 1 368 ? -17.668 18.915 -9.671 1.00 90.12 368 THR A CA 1
ATOM 2877 C C . THR A 1 368 ? -16.462 18.733 -8.775 1.00 90.12 368 THR A C 1
ATOM 2879 O O . THR A 1 368 ? -16.417 19.360 -7.720 1.00 90.12 368 THR A O 1
ATOM 2882 N N . ASP A 1 369 ? -15.523 17.879 -9.172 1.00 88.06 369 ASP A N 1
ATOM 2883 C CA . ASP A 1 369 ? -14.300 17.644 -8.413 1.00 88.06 369 ASP A CA 1
ATOM 2884 C C . ASP A 1 369 ? -13.463 18.932 -8.384 1.00 88.06 369 ASP A C 1
ATOM 2886 O O . ASP A 1 369 ? -12.997 19.384 -9.435 1.00 88.06 369 ASP A O 1
ATOM 2890 N N . PRO A 1 370 ? -13.283 19.555 -7.210 1.00 79.94 370 PRO A N 1
ATOM 2891 C CA . PRO A 1 370 ? -12.607 20.838 -7.114 1.00 79.94 370 PRO A CA 1
ATOM 2892 C C . PRO A 1 370 ? -11.077 20.707 -7.115 1.00 79.94 370 PRO A C 1
ATOM 2894 O O . PRO A 1 370 ? -10.379 21.718 -7.083 1.00 79.94 370 PRO A O 1
ATOM 2897 N N . ARG A 1 371 ? -10.539 19.478 -7.106 1.00 78.31 371 ARG A N 1
ATOM 2898 C CA . ARG A 1 371 ? -9.093 19.205 -7.069 1.00 78.31 371 ARG A CA 1
ATOM 2899 C C . ARG A 1 371 ? -8.476 19.130 -8.463 1.00 78.31 371 ARG A C 1
ATOM 2901 O O . ARG A 1 371 ? -7.257 19.009 -8.571 1.00 78.31 371 ARG A O 1
ATOM 2908 N N . LEU A 1 372 ? -9.302 19.158 -9.506 1.00 84.62 372 LEU A N 1
ATOM 2909 C CA . LEU A 1 372 ? -8.884 19.040 -10.895 1.00 84.62 372 LEU A CA 1
ATOM 2910 C C . LEU A 1 372 ? -9.007 20.388 -11.606 1.00 84.62 372 LEU A C 1
ATOM 2912 O O . LEU A 1 372 ? -9.987 21.110 -11.444 1.00 84.62 372 LEU A O 1
ATOM 2916 N N . ASP A 1 373 ? -8.041 20.691 -12.472 1.00 83.06 373 ASP A N 1
ATOM 2917 C CA . ASP A 1 373 ? -7.970 21.967 -13.205 1.00 83.06 373 ASP A CA 1
ATOM 2918 C C . ASP A 1 373 ? -9.049 22.118 -14.297 1.00 83.06 373 ASP A C 1
ATOM 2920 O O . ASP A 1 373 ? -9.138 23.139 -14.982 1.00 83.06 373 ASP A O 1
ATOM 2924 N N . ARG A 1 374 ? -9.874 21.087 -14.496 1.00 87.31 374 ARG A N 1
ATOM 2925 C CA . ARG A 1 374 ? -10.986 21.056 -15.450 1.00 87.31 374 ARG A CA 1
ATOM 2926 C C . ARG A 1 374 ? -12.245 20.553 -14.747 1.00 87.31 374 ARG A C 1
ATOM 2928 O O . ARG A 1 374 ? -12.144 19.743 -13.829 1.00 87.31 374 ARG A O 1
ATOM 2935 N N . PRO A 1 375 ? -13.439 20.969 -15.199 1.00 92.31 375 PRO A N 1
ATOM 2936 C CA . PRO A 1 375 ? -14.678 20.516 -14.588 1.00 92.31 375 PRO A CA 1
ATOM 2937 C C . PRO A 1 375 ? -14.918 19.034 -14.907 1.00 92.31 375 PRO A C 1
ATOM 2939 O O . PRO A 1 375 ? -15.300 18.684 -16.027 1.00 92.31 375 PRO A O 1
ATOM 2942 N N . TYR A 1 376 ? -14.719 18.176 -13.909 1.00 95.81 376 TYR A N 1
ATOM 2943 C CA . TYR A 1 376 ? -15.098 16.766 -13.945 1.00 95.81 376 TYR A CA 1
ATOM 2944 C C . TYR A 1 376 ? -16.200 16.498 -12.930 1.00 95.81 376 TYR A C 1
ATOM 2946 O O . TYR A 1 376 ? -16.103 16.895 -11.772 1.00 95.81 376 TYR A O 1
ATOM 2954 N N . HIS A 1 377 ? -17.242 15.804 -13.366 1.00 96.62 377 HIS A N 1
ATOM 2955 C CA . HIS A 1 377 ? -18.252 15.243 -12.488 1.00 96.62 377 HIS A CA 1
ATOM 2956 C C . HIS A 1 377 ? -17.848 13.851 -12.016 1.00 96.62 377 HIS A C 1
ATOM 2958 O O . HIS A 1 377 ? -17.045 13.175 -12.661 1.00 96.62 377 HIS A O 1
ATOM 2964 N N . VAL A 1 378 ? -18.435 13.421 -10.903 1.00 96.44 378 VAL A N 1
ATOM 2965 C CA . VAL A 1 378 ? -18.117 12.142 -10.265 1.00 96.44 378 VAL A CA 1
ATOM 2966 C C . VAL A 1 378 ? -19.273 11.165 -10.442 1.00 96.44 378 VAL A C 1
ATOM 2968 O O . VAL A 1 378 ? -20.424 11.530 -10.217 1.00 96.44 378 VAL A O 1
ATOM 2971 N N . LEU A 1 379 ? -18.971 9.934 -10.849 1.00 98.25 379 LEU A N 1
ATOM 2972 C CA . LEU A 1 379 ? -19.940 8.855 -11.024 1.00 98.25 379 LEU A CA 1
ATOM 2973 C C . LEU A 1 379 ? -20.357 8.249 -9.681 1.00 98.25 379 LEU A C 1
ATOM 2975 O O . LEU A 1 379 ? -19.532 7.962 -8.813 1.00 98.25 379 LEU A O 1
ATOM 2979 N N . ASP A 1 380 ? -21.647 7.971 -9.553 1.00 97.75 380 ASP A N 1
ATOM 2980 C CA . ASP A 1 380 ? -22.239 7.353 -8.380 1.00 97.75 380 ASP A CA 1
ATOM 2981 C C . ASP A 1 380 ? -22.194 5.820 -8.456 1.00 97.75 380 ASP A C 1
ATOM 2983 O O . ASP A 1 380 ? -23.028 5.170 -9.089 1.00 97.75 380 ASP A O 1
ATOM 2987 N N . SER A 1 381 ? -21.229 5.222 -7.757 1.00 97.31 381 SER A N 1
ATOM 2988 C CA . SER A 1 381 ? -21.051 3.762 -7.710 1.00 97.31 381 SER A CA 1
ATOM 2989 C C . SER A 1 381 ? -22.095 3.019 -6.861 1.00 97.31 381 SER A C 1
ATOM 2991 O O . SER A 1 381 ? -22.008 1.798 -6.732 1.00 97.31 381 SER A O 1
ATOM 2993 N N . THR A 1 382 ? -23.087 3.713 -6.295 1.00 97.31 382 THR A N 1
ATOM 2994 C CA . THR A 1 382 ? -24.264 3.073 -5.679 1.00 97.31 382 THR A CA 1
ATOM 2995 C C . THR A 1 382 ? -25.347 2.744 -6.703 1.00 97.31 382 THR A C 1
ATOM 2997 O O . THR A 1 382 ? -26.234 1.927 -6.454 1.00 97.31 382 THR A O 1
ATOM 3000 N N . ARG A 1 383 ? -25.252 3.331 -7.900 1.00 97.81 383 ARG A N 1
ATOM 3001 C CA . ARG A 1 383 ? -26.223 3.142 -8.967 1.00 97.81 383 ARG A CA 1
ATOM 3002 C C . ARG A 1 383 ? -25.920 1.874 -9.781 1.00 97.81 383 ARG A C 1
ATOM 3004 O O . ARG A 1 383 ? -24.827 1.766 -10.347 1.00 97.81 383 ARG A O 1
ATOM 3011 N N . PRO A 1 384 ? -26.872 0.930 -9.937 1.00 98.31 384 PRO A N 1
ATOM 3012 C CA . PRO A 1 384 ? -26.629 -0.323 -10.659 1.00 98.31 384 PRO A CA 1
ATOM 3013 C C . PRO A 1 384 ? -26.117 -0.135 -12.093 1.00 98.31 384 PRO A C 1
ATOM 3015 O O . PRO A 1 384 ? -25.234 -0.869 -12.534 1.00 98.31 384 PRO A O 1
ATOM 3018 N N . GLN A 1 385 ? -26.618 0.881 -12.802 1.00 98.62 385 GLN A N 1
ATOM 3019 C CA . GLN A 1 385 ? -26.213 1.194 -14.175 1.00 98.62 385 GLN A CA 1
ATOM 3020 C C . GLN A 1 385 ? -24.750 1.656 -14.263 1.00 98.62 385 GLN A C 1
ATOM 3022 O O . GLN A 1 385 ? -24.052 1.307 -15.213 1.00 98.62 385 GLN A O 1
ATOM 3027 N N . VAL A 1 386 ? -24.253 2.382 -13.254 1.00 98.75 386 VAL A N 1
ATOM 3028 C CA . VAL A 1 386 ? -22.840 2.789 -13.182 1.00 98.75 386 VAL A CA 1
ATOM 3029 C C . VAL A 1 386 ? -21.953 1.566 -12.954 1.00 98.75 386 VAL A C 1
ATOM 3031 O O . VAL A 1 386 ? -20.945 1.398 -13.639 1.00 98.75 386 VAL A O 1
ATOM 3034 N N . LEU A 1 387 ? -22.346 0.653 -12.060 1.00 98.75 387 LEU A N 1
ATOM 3035 C CA . LEU A 1 387 ? -21.629 -0.614 -11.870 1.00 98.75 387 LEU A CA 1
ATOM 3036 C C . LEU A 1 387 ? -21.633 -1.463 -13.156 1.00 98.75 387 LEU A C 1
ATOM 3038 O O . LEU A 1 387 ? -20.616 -2.061 -13.523 1.00 98.75 387 LEU A O 1
ATOM 3042 N N . GLU A 1 388 ? -22.748 -1.501 -13.884 1.00 98.75 388 GLU A N 1
ATOM 3043 C CA . GLU A 1 388 ? -22.825 -2.182 -15.177 1.00 98.75 388 GLU A CA 1
ATOM 3044 C C . GLU A 1 388 ? -21.865 -1.583 -16.210 1.00 98.75 388 GLU A C 1
ATOM 3046 O O . GLU A 1 388 ? -21.104 -2.328 -16.843 1.00 98.75 388 GLU A O 1
ATOM 3051 N N . PHE A 1 389 ? -21.848 -0.253 -16.318 1.00 98.75 389 PHE A N 1
ATOM 3052 C CA . PHE A 1 389 ? -20.924 0.498 -17.161 1.00 98.75 389 PHE A CA 1
ATOM 3053 C C . PHE A 1 389 ? -19.462 0.188 -16.821 1.00 98.75 389 PHE A C 1
ATOM 3055 O O . PHE A 1 389 ? -18.709 -0.208 -17.711 1.00 98.75 389 PHE A O 1
ATOM 3062 N N . LEU A 1 390 ? -19.074 0.261 -15.542 1.00 98.81 390 LEU A N 1
ATOM 3063 C CA . LEU A 1 390 ? -17.717 -0.066 -15.090 1.00 98.81 390 LEU A CA 1
ATOM 3064 C C . LEU A 1 390 ? -17.337 -1.507 -15.457 1.00 98.81 390 LEU A C 1
ATOM 3066 O O . LEU A 1 390 ? -16.263 -1.753 -16.006 1.00 98.81 390 LEU A O 1
ATOM 3070 N N . GLY A 1 391 ? -18.233 -2.470 -15.226 1.00 98.75 391 GLY A N 1
ATOM 3071 C CA . GLY A 1 391 ? -17.972 -3.862 -15.602 1.00 98.75 391 GLY A CA 1
ATOM 3072 C C . GLY A 1 391 ? -17.789 -4.054 -17.108 1.00 98.75 391 GLY A C 1
ATOM 3073 O O . GLY A 1 391 ? -16.902 -4.791 -17.538 1.00 98.75 391 GLY A O 1
ATOM 3074 N N . SER A 1 392 ? -18.605 -3.373 -17.912 1.00 98.69 392 SER A N 1
ATOM 3075 C CA . SER A 1 392 ? -18.543 -3.448 -19.374 1.00 98.69 392 SER A CA 1
ATOM 3076 C C . SER A 1 392 ? -17.281 -2.790 -19.926 1.00 98.69 392 SER A C 1
ATOM 3078 O O . SER A 1 392 ? -16.625 -3.371 -20.790 1.00 98.69 392 SER A O 1
ATOM 3080 N N . LEU A 1 393 ? -16.901 -1.630 -19.385 1.00 98.69 393 LEU A N 1
ATOM 3081 C CA . LEU A 1 393 ? -15.685 -0.902 -19.738 1.00 98.69 393 LEU A CA 1
ATOM 3082 C C . LEU A 1 393 ? -14.437 -1.757 -19.497 1.00 98.69 393 LEU A C 1
ATOM 3084 O O . LEU A 1 393 ? -13.685 -2.055 -20.427 1.00 98.69 393 LEU A O 1
ATOM 3088 N N . PHE A 1 394 ? -14.238 -2.209 -18.259 1.00 98.81 394 PHE A N 1
ATOM 3089 C CA . PHE A 1 394 ? -13.042 -2.963 -17.887 1.00 98.81 394 PHE A CA 1
ATOM 3090 C C . PHE A 1 394 ? -13.027 -4.369 -18.493 1.00 98.81 394 PHE A C 1
ATOM 3092 O O . PHE A 1 394 ? -11.987 -4.822 -18.979 1.00 98.81 394 PHE A O 1
ATOM 3099 N N . GLY A 1 395 ? -14.181 -5.040 -18.563 1.00 98.69 395 GLY A N 1
ATOM 3100 C CA . GLY A 1 395 ? -14.319 -6.310 -19.275 1.00 98.69 395 GLY A CA 1
ATOM 3101 C C . GLY A 1 395 ? -14.049 -6.173 -20.780 1.00 98.69 395 GLY A C 1
ATOM 3102 O O . GLY A 1 395 ? -13.475 -7.076 -21.392 1.00 98.69 395 GLY A O 1
ATOM 3103 N N . GLY A 1 396 ? -14.414 -5.037 -21.381 1.00 98.50 396 GLY A N 1
ATOM 3104 C CA . GLY A 1 396 ? -14.095 -4.674 -22.761 1.00 98.50 396 GLY A CA 1
ATOM 3105 C C . GLY A 1 396 ? -12.592 -4.517 -22.976 1.00 98.50 396 GLY A C 1
ATOM 3106 O O . GLY A 1 396 ? -12.015 -5.237 -23.788 1.00 98.50 396 GLY A O 1
ATOM 3107 N N . LEU A 1 397 ? -11.929 -3.674 -22.183 1.00 98.62 397 LEU A N 1
ATOM 3108 C CA . LEU A 1 397 ? -10.471 -3.494 -22.233 1.00 98.62 397 LEU A CA 1
ATOM 3109 C C . LEU A 1 397 ? -9.717 -4.811 -22.004 1.00 98.62 397 LEU A C 1
ATOM 3111 O O . LEU A 1 397 ? -8.750 -5.128 -22.702 1.00 98.62 397 LEU A O 1
ATOM 3115 N N . ARG A 1 398 ? -10.209 -5.651 -21.091 1.00 98.44 398 ARG A N 1
ATOM 3116 C CA . ARG A 1 398 ? -9.671 -6.997 -20.891 1.00 98.44 398 ARG A CA 1
ATOM 3117 C C . ARG A 1 398 ? -9.779 -7.857 -22.157 1.00 98.44 398 ARG A C 1
ATOM 3119 O O . ARG A 1 398 ? -8.820 -8.544 -22.508 1.00 98.44 398 ARG A O 1
ATOM 3126 N N . LYS A 1 399 ? -10.906 -7.803 -22.877 1.00 97.94 399 LYS A N 1
ATOM 3127 C CA . LYS A 1 399 ? -11.096 -8.488 -24.174 1.00 97.94 399 LYS A CA 1
ATOM 3128 C C . LYS A 1 399 ? -10.230 -7.906 -25.295 1.00 97.94 399 LYS A C 1
ATOM 3130 O O . LYS A 1 399 ? -9.915 -8.639 -26.237 1.00 97.94 399 LYS A O 1
ATOM 3135 N N . GLU A 1 400 ? -9.865 -6.627 -25.221 1.00 98.00 400 GLU A N 1
ATOM 3136 C CA . GLU A 1 400 ? -8.916 -5.983 -26.144 1.00 98.00 400 GLU A CA 1
ATOM 3137 C C . GLU A 1 400 ? -7.470 -6.464 -25.934 1.00 98.00 400 GLU A C 1
ATOM 3139 O O . GLU A 1 400 ? -6.663 -6.418 -26.864 1.00 98.00 400 GLU A O 1
ATOM 3144 N N . GLY A 1 401 ? -7.167 -7.030 -24.760 1.00 97.88 401 GLY A N 1
ATOM 3145 C CA . GLY A 1 401 ? -5.906 -7.715 -24.466 1.00 97.88 401 GLY A CA 1
ATOM 3146 C C . GLY A 1 401 ? -5.062 -7.073 -23.367 1.00 97.88 401 GLY A C 1
ATOM 3147 O O . GLY A 1 401 ? -3.905 -7.465 -23.213 1.00 97.88 401 GLY A O 1
ATOM 3148 N N . PHE A 1 402 ? -5.608 -6.113 -22.616 1.00 98.50 402 PHE A N 1
ATOM 3149 C CA . PHE A 1 402 ? -4.916 -5.494 -21.485 1.00 98.50 402 PHE A CA 1
ATOM 3150 C C . PHE A 1 402 ? -4.916 -6.404 -20.255 1.00 98.50 402 PHE A C 1
ATOM 3152 O O . PHE A 1 402 ? -5.923 -7.033 -19.915 1.00 98.50 402 PHE A O 1
ATOM 3159 N N . THR A 1 403 ? -3.768 -6.468 -19.585 1.00 97.44 403 THR A N 1
ATOM 3160 C CA . THR A 1 403 ? -3.537 -7.295 -18.389 1.00 97.44 403 THR A CA 1
ATOM 3161 C C . THR A 1 403 ? -2.965 -6.498 -17.222 1.00 97.44 403 THR A C 1
ATOM 3163 O O . THR A 1 403 ? -2.754 -7.061 -16.155 1.00 97.44 403 THR A O 1
ATOM 3166 N N . TYR A 1 404 ? -2.751 -5.198 -17.391 1.00 98.12 404 TYR A N 1
ATOM 3167 C CA . TYR A 1 404 ? -2.342 -4.292 -16.328 1.00 98.12 404 TYR A CA 1
ATOM 3168 C C . TYR A 1 404 ? -3.237 -3.050 -16.368 1.00 98.12 404 TYR A C 1
ATOM 3170 O O . TYR A 1 404 ? -3.382 -2.416 -17.412 1.00 98.12 404 TYR A O 1
ATOM 3178 N N . PHE A 1 405 ? -3.862 -2.711 -15.249 1.00 98.44 405 PHE A N 1
ATOM 3179 C CA . PHE A 1 405 ? -4.818 -1.612 -15.162 1.00 98.44 405 PHE A CA 1
ATOM 3180 C C . PHE A 1 405 ? -4.363 -0.643 -14.079 1.00 98.44 405 PHE A C 1
ATOM 3182 O O . PHE A 1 405 ? -4.402 -0.998 -12.903 1.00 98.44 405 PHE A O 1
ATOM 3189 N N . LYS A 1 406 ? -3.939 0.561 -14.470 1.00 97.94 406 LYS A N 1
ATOM 3190 C CA . LYS A 1 406 ? -3.736 1.681 -13.547 1.00 97.94 406 LYS A CA 1
ATOM 3191 C C . LYS A 1 406 ? -5.048 2.457 -13.473 1.00 97.94 406 LYS A C 1
ATOM 3193 O O . LYS A 1 406 ? -5.521 2.967 -14.482 1.00 97.94 406 LYS A O 1
ATOM 3198 N N . ILE A 1 407 ? -5.677 2.480 -12.309 1.00 97.38 407 ILE A N 1
ATOM 3199 C CA . ILE A 1 407 ? -6.956 3.153 -12.083 1.00 97.38 407 ILE A CA 1
ATOM 3200 C C . ILE A 1 407 ? -6.747 4.278 -11.080 1.00 97.38 407 ILE A C 1
ATOM 3202 O O . ILE A 1 407 ? -6.243 4.040 -9.989 1.00 97.38 407 ILE A O 1
ATOM 3206 N N . ASP A 1 408 ? -7.071 5.502 -11.465 1.00 94.06 408 ASP A N 1
ATOM 3207 C CA . ASP A 1 408 ? -6.574 6.708 -10.808 1.00 94.06 408 ASP A CA 1
ATOM 3208 C C . ASP A 1 408 ? -7.704 7.619 -10.325 1.00 94.06 408 ASP A C 1
ATOM 3210 O O . ASP A 1 408 ? -8.863 7.439 -10.707 1.00 94.06 408 ASP A O 1
ATOM 3214 N N . PHE A 1 409 ? -7.359 8.585 -9.470 1.00 92.25 409 PHE A N 1
ATOM 3215 C CA . PHE A 1 409 ? -8.296 9.526 -8.847 1.00 92.25 409 PHE A CA 1
ATOM 3216 C C . PHE A 1 409 ? -9.462 8.830 -8.116 1.00 92.25 409 PHE A C 1
ATOM 3218 O O . PHE A 1 409 ? -10.589 9.325 -8.057 1.00 92.25 409 PHE A O 1
ATOM 3225 N N . LEU A 1 410 ? -9.204 7.654 -7.537 1.00 94.00 410 LEU A N 1
ATOM 3226 C CA . LEU A 1 410 ? -10.243 6.820 -6.932 1.00 94.00 410 LEU A CA 1
ATOM 3227 C C . LEU A 1 410 ? -10.907 7.448 -5.701 1.00 94.00 410 LEU A C 1
ATOM 3229 O O . LEU A 1 410 ? -12.015 7.051 -5.346 1.00 94.00 410 LEU A O 1
ATOM 3233 N N . TYR A 1 411 ? -10.272 8.436 -5.067 1.00 90.00 411 TYR A N 1
ATOM 3234 C CA . TYR A 1 411 ? -10.845 9.196 -3.958 1.00 90.00 411 TYR A CA 1
ATOM 3235 C C . TYR A 1 411 ? -12.219 9.783 -4.283 1.00 90.00 411 TYR A C 1
ATOM 3237 O O . TYR A 1 411 ? -13.039 9.912 -3.379 1.00 90.00 411 TYR A O 1
ATOM 3245 N N . ALA A 1 412 ? -12.498 10.101 -5.549 1.00 91.62 412 ALA A N 1
ATOM 3246 C CA . ALA A 1 412 ? -13.743 10.753 -5.925 1.00 91.62 412 ALA A CA 1
ATOM 3247 C C . ALA A 1 412 ? -14.966 9.868 -5.654 1.00 91.62 412 ALA A C 1
ATOM 3249 O O . ALA A 1 412 ? -15.969 10.345 -5.128 1.00 91.62 412 ALA A O 1
ATOM 3250 N N . ALA A 1 413 ? -14.869 8.555 -5.896 1.00 93.75 413 ALA A N 1
ATOM 3251 C CA . ALA A 1 413 ? -15.953 7.630 -5.552 1.00 93.75 413 ALA A CA 1
ATOM 3252 C C . ALA A 1 413 ? -16.195 7.520 -4.040 1.00 93.75 413 ALA A C 1
ATOM 3254 O O . ALA A 1 413 ? -17.242 7.021 -3.631 1.00 93.75 413 ALA A O 1
ATOM 3255 N N . ALA A 1 414 ? -15.243 7.980 -3.220 1.00 93.12 414 ALA A N 1
ATOM 3256 C CA . ALA A 1 414 ? -15.374 8.017 -1.776 1.00 93.12 414 ALA A CA 1
ATOM 3257 C C . ALA A 1 414 ? -15.994 9.309 -1.237 1.00 93.12 414 ALA A C 1
ATOM 3259 O O . ALA A 1 414 ? -16.188 9.382 -0.032 1.00 93.12 414 ALA A O 1
ATOM 3260 N N . TYR A 1 415 ? -16.333 10.306 -2.061 1.00 89.62 415 TYR A N 1
ATOM 3261 C CA . TYR A 1 415 ? -16.943 11.535 -1.551 1.00 89.62 415 TYR A CA 1
ATOM 3262 C C . TYR A 1 415 ? -18.250 11.278 -0.798 1.00 89.62 415 TYR A C 1
ATOM 3264 O O . TYR A 1 415 ? -19.134 10.543 -1.265 1.00 89.62 415 TYR A O 1
ATOM 3272 N N . GLU A 1 416 ? -18.391 11.925 0.360 1.00 88.12 416 GLU A N 1
ATOM 3273 C CA . GLU A 1 416 ? -19.680 12.053 1.026 1.00 88.12 416 GLU A CA 1
ATOM 3274 C C . GLU A 1 416 ? -20.484 13.130 0.306 1.00 88.12 416 GLU A C 1
ATOM 3276 O O . GLU A 1 416 ? -20.103 14.290 0.206 1.00 88.12 416 GLU A O 1
ATOM 3281 N N . SER A 1 417 ? -21.562 12.699 -0.335 1.00 88.06 417 SER A N 1
ATOM 3282 C CA . SER A 1 417 ? -22.390 13.546 -1.187 1.00 88.06 417 SER A CA 1
ATOM 3283 C C . SER A 1 417 ? -23.744 12.877 -1.384 1.00 88.06 417 SER A C 1
ATOM 3285 O O . SER A 1 417 ? -23.948 11.732 -0.971 1.00 88.06 417 SER A O 1
ATOM 3287 N N . ARG A 1 418 ? -24.686 13.577 -2.018 1.00 89.38 418 ARG A N 1
ATOM 3288 C CA . ARG A 1 418 ? -25.968 12.974 -2.380 1.00 89.38 418 ARG A CA 1
ATOM 3289 C C . ARG A 1 418 ? -25.753 11.962 -3.503 1.00 89.38 418 ARG A C 1
ATOM 3291 O O . ARG A 1 418 ? -25.209 12.287 -4.560 1.00 89.38 418 ARG A O 1
ATOM 3298 N N . ARG A 1 419 ? -26.220 10.745 -3.250 1.00 93.12 419 ARG A N 1
ATOM 3299 C CA . ARG A 1 419 ? -26.125 9.563 -4.110 1.00 93.12 419 ARG A CA 1
ATOM 3300 C C . ARG A 1 419 ? -27.489 8.883 -4.225 1.00 93.12 419 ARG A C 1
ATOM 3302 O O . ARG A 1 419 ? -28.415 9.204 -3.483 1.00 93.12 419 ARG A O 1
ATOM 3309 N N . TYR A 1 420 ? -27.600 7.974 -5.182 1.00 95.94 420 TYR A N 1
ATOM 3310 C CA . TYR A 1 420 ? -28.771 7.172 -5.497 1.00 95.94 420 TYR A CA 1
ATOM 3311 C C . TYR A 1 420 ? -29.204 6.313 -4.308 1.00 95.94 420 TYR A C 1
ATOM 3313 O O . TYR A 1 420 ? -30.391 6.292 -3.991 1.00 95.94 420 TYR A O 1
ATOM 3321 N N . ASP A 1 421 ? -28.255 5.658 -3.634 1.00 95.31 421 ASP A N 1
ATOM 3322 C CA . ASP A 1 421 ? -28.505 4.983 -2.360 1.00 95.31 421 ASP A CA 1
ATOM 3323 C C . ASP A 1 421 ? -27.970 5.827 -1.185 1.00 95.31 421 ASP A C 1
ATOM 3325 O O . ASP A 1 421 ? -26.756 5.853 -0.955 1.00 95.31 421 ASP A O 1
ATOM 3329 N N . PRO A 1 422 ? -28.839 6.522 -0.424 1.00 90.94 422 PRO A N 1
ATOM 3330 C CA . PRO A 1 422 ? -28.420 7.371 0.690 1.00 90.94 422 PRO A CA 1
ATOM 3331 C C . PRO A 1 422 ? -27.933 6.580 1.917 1.00 90.94 422 PRO A C 1
ATOM 3333 O O . PRO A 1 422 ? -27.384 7.180 2.837 1.00 90.94 422 PRO A O 1
ATOM 3336 N N . GLN A 1 423 ? -28.117 5.254 1.950 1.00 91.31 423 GLN A N 1
ATOM 3337 C CA . GLN A 1 423 ? -27.690 4.397 3.066 1.00 91.31 423 GLN A CA 1
ATOM 3338 C C . GLN A 1 423 ? -26.229 3.946 2.957 1.00 91.31 423 GLN A C 1
ATOM 3340 O O . GLN A 1 423 ? -25.650 3.403 3.908 1.00 91.31 423 GLN A O 1
ATOM 3345 N N . VAL A 1 424 ? -25.621 4.167 1.794 1.00 94.31 424 VAL A N 1
ATOM 3346 C CA . VAL A 1 424 ? -24.259 3.756 1.469 1.00 94.31 424 VAL A CA 1
ATOM 3347 C C . VAL A 1 424 ? -23.311 4.929 1.711 1.00 94.31 424 VAL A C 1
ATOM 3349 O O . VAL A 1 424 ? -23.546 6.038 1.242 1.00 94.31 424 VAL A O 1
ATOM 3352 N N . THR A 1 425 ? -22.218 4.707 2.439 1.00 94.38 425 THR A N 1
ATOM 3353 C CA . THR A 1 425 ? -21.171 5.726 2.629 1.00 94.38 425 THR A CA 1
ATOM 3354 C C . THR A 1 425 ? -20.280 5.850 1.397 1.00 94.38 425 THR A C 1
ATOM 3356 O O . THR A 1 425 ? -20.262 4.976 0.524 1.00 94.38 425 THR A O 1
ATOM 3359 N N . GLY A 1 426 ? -19.459 6.895 1.338 1.00 93.81 426 GLY A N 1
ATOM 3360 C CA . GLY A 1 426 ? -18.503 7.074 0.251 1.00 93.81 426 GLY A CA 1
ATOM 3361 C C . GLY A 1 426 ? -17.490 5.931 0.203 1.00 93.81 426 GLY A C 1
ATOM 3362 O O . GLY A 1 426 ? -17.236 5.350 -0.853 1.00 93.81 426 GLY A O 1
ATOM 3363 N N . VAL A 1 427 ? -16.987 5.500 1.361 1.00 95.06 427 VAL A N 1
ATOM 3364 C CA . VAL A 1 427 ? -16.088 4.337 1.456 1.00 95.06 427 VAL A CA 1
ATOM 3365 C C . VAL A 1 427 ? -16.743 3.062 0.902 1.00 95.06 427 VAL A C 1
ATOM 3367 O O . VAL A 1 427 ? -16.091 2.304 0.176 1.00 95.06 427 VAL A O 1
ATOM 3370 N N . GLN A 1 428 ? -18.031 2.825 1.172 1.00 96.75 428 GLN A N 1
ATOM 3371 C CA . GLN A 1 428 ? -18.758 1.685 0.597 1.00 96.75 428 GLN A CA 1
ATOM 3372 C C . GLN A 1 428 ? -18.975 1.827 -0.915 1.00 96.75 428 GLN A C 1
ATOM 3374 O O . GLN A 1 428 ? -18.840 0.836 -1.643 1.00 96.75 428 GLN A O 1
ATOM 3379 N N . ALA A 1 429 ? -19.288 3.032 -1.398 1.00 97.12 429 ALA A N 1
ATOM 3380 C CA . ALA A 1 429 ? -19.472 3.314 -2.819 1.00 97.12 429 ALA A CA 1
ATOM 3381 C C . ALA A 1 429 ? -18.176 3.055 -3.605 1.00 97.12 429 ALA A C 1
ATOM 3383 O O . ALA A 1 429 ? -18.191 2.288 -4.574 1.00 97.12 429 ALA A O 1
ATOM 3384 N N . LEU A 1 430 ? -17.038 3.571 -3.122 1.00 97.31 430 LEU A N 1
ATOM 3385 C CA . LEU A 1 430 ? -15.707 3.271 -3.657 1.00 97.31 430 LEU A CA 1
ATOM 3386 C C . LEU A 1 430 ? -15.463 1.759 -3.732 1.00 97.31 430 LEU A C 1
ATOM 3388 O O . LEU A 1 430 ? -15.102 1.230 -4.785 1.00 97.31 430 LEU A O 1
ATOM 3392 N N . ARG A 1 431 ? -15.684 1.035 -2.628 1.00 97.81 431 ARG A N 1
ATOM 3393 C CA . ARG A 1 431 ? -15.454 -0.418 -2.579 1.00 97.81 431 ARG A CA 1
ATOM 3394 C C . ARG A 1 431 ? -16.355 -1.192 -3.535 1.00 97.81 431 ARG A C 1
ATOM 3396 O O . ARG A 1 431 ? -15.911 -2.190 -4.102 1.00 97.81 431 ARG A O 1
ATOM 3403 N N . SER A 1 432 ? -17.591 -0.744 -3.735 1.00 98.25 432 SER A N 1
ATOM 3404 C CA . SER A 1 432 ? -18.533 -1.357 -4.679 1.00 98.25 432 SER A CA 1
ATOM 3405 C C . SER A 1 432 ? -18.065 -1.181 -6.123 1.00 98.25 432 SER A C 1
ATOM 3407 O O . SER A 1 432 ? -17.994 -2.163 -6.869 1.00 98.25 432 SER A O 1
ATOM 3409 N N . GLY A 1 433 ? -17.638 0.033 -6.487 1.00 98.50 433 GLY A N 1
ATOM 3410 C CA . GLY A 1 433 ? -17.031 0.318 -7.786 1.00 98.50 433 GLY A CA 1
ATOM 3411 C C . GLY A 1 433 ? -15.762 -0.505 -8.030 1.00 98.50 433 GLY A C 1
ATOM 3412 O O . GLY A 1 433 ? -15.644 -1.175 -9.057 1.00 98.50 433 GLY A O 1
ATOM 3413 N N . LEU A 1 434 ? -14.842 -0.542 -7.060 1.00 98.38 434 LEU A N 1
ATOM 3414 C CA . LEU A 1 434 ? -13.593 -1.304 -7.173 1.00 98.38 434 LEU A CA 1
ATOM 3415 C C . LEU A 1 434 ? -13.817 -2.808 -7.274 1.00 98.38 434 LEU A C 1
ATOM 3417 O O . LEU A 1 434 ? -13.185 -3.456 -8.106 1.00 98.38 434 LEU A O 1
ATOM 3421 N N . ARG A 1 435 ? -14.736 -3.372 -6.479 1.00 98.38 435 ARG A N 1
ATOM 3422 C CA . ARG A 1 435 ? -15.100 -4.790 -6.587 1.00 98.38 435 ARG A CA 1
ATOM 3423 C C . ARG A 1 435 ? -15.576 -5.116 -7.996 1.00 98.38 435 ARG A C 1
ATOM 3425 O O . ARG A 1 435 ? -15.093 -6.073 -8.593 1.00 98.38 435 ARG A O 1
ATOM 3432 N N . ARG A 1 436 ? -16.460 -4.286 -8.551 1.00 98.75 436 ARG A N 1
ATOM 3433 C CA . ARG A 1 436 ? -16.987 -4.479 -9.902 1.00 98.75 436 ARG A CA 1
ATOM 3434 C C . ARG A 1 436 ? -15.901 -4.389 -10.978 1.00 98.75 436 ARG A C 1
ATOM 3436 O O . ARG A 1 436 ? -15.898 -5.209 -11.894 1.00 98.75 436 ARG A O 1
ATOM 3443 N N . ILE A 1 437 ? -14.977 -3.432 -10.864 1.00 98.75 437 ILE A N 1
ATOM 3444 C CA . ILE A 1 437 ? -13.814 -3.304 -11.760 1.00 98.75 437 ILE A CA 1
ATOM 3445 C C . ILE A 1 437 ? -12.926 -4.550 -11.666 1.00 98.75 437 ILE A C 1
ATOM 3447 O O . ILE A 1 437 ? -12.571 -5.141 -12.688 1.00 98.75 437 ILE A O 1
ATOM 3451 N N . PHE A 1 438 ? -12.599 -4.975 -10.443 1.00 98.06 438 PHE A N 1
ATOM 3452 C CA . PHE A 1 438 ? -11.732 -6.120 -10.190 1.00 98.06 438 PHE A CA 1
ATOM 3453 C C . PHE A 1 438 ? -12.319 -7.412 -10.765 1.00 98.06 438 PHE A C 1
ATOM 3455 O O . PHE A 1 438 ? -11.640 -8.117 -11.507 1.00 98.06 438 PHE A O 1
ATOM 3462 N N . GLU A 1 439 ? -13.594 -7.696 -10.491 1.00 98.12 439 GLU A N 1
ATOM 3463 C CA . GLU A 1 439 ? -14.293 -8.884 -10.994 1.00 98.12 439 GLU A CA 1
ATOM 3464 C C . GLU A 1 439 ? -14.407 -8.897 -12.526 1.00 98.12 439 GLU A C 1
ATOM 3466 O O . GLU A 1 439 ? -14.388 -9.963 -13.143 1.00 98.12 439 GLU A O 1
ATOM 3471 N N . ALA A 1 440 ? -14.485 -7.726 -13.167 1.00 98.56 440 ALA A N 1
ATOM 3472 C CA . ALA A 1 440 ? -14.539 -7.632 -14.623 1.00 98.56 440 ALA A CA 1
ATOM 3473 C C . ALA A 1 440 ? -13.218 -8.044 -15.297 1.00 98.56 440 ALA A C 1
ATOM 3475 O O . ALA A 1 440 ? -13.237 -8.667 -16.364 1.00 98.56 440 ALA A O 1
ATOM 3476 N N . VAL A 1 441 ? -12.072 -7.720 -14.686 1.00 98.31 441 VAL A N 1
ATOM 3477 C CA . VAL A 1 441 ? -10.742 -8.068 -15.225 1.00 98.31 441 VAL A CA 1
ATOM 3478 C C . VAL A 1 441 ? -10.211 -9.404 -14.697 1.00 98.31 441 VAL A C 1
ATOM 3480 O O . VAL A 1 441 ? -9.457 -10.075 -15.406 1.00 98.31 441 VAL A O 1
ATOM 3483 N N . ASN A 1 442 ? -10.647 -9.815 -13.502 1.00 97.19 442 ASN A N 1
ATOM 3484 C CA . ASN A 1 442 ? -10.337 -11.078 -12.832 1.00 97.19 442 ASN A CA 1
ATOM 3485 C C . ASN A 1 442 ? -11.633 -11.744 -12.325 1.00 97.19 442 ASN A C 1
ATOM 3487 O O . ASN A 1 442 ? -11.999 -11.585 -11.159 1.00 97.19 442 ASN A O 1
ATOM 3491 N N . PRO A 1 443 ? -12.342 -12.501 -13.183 1.00 95.94 443 PRO A N 1
ATOM 3492 C CA . PRO A 1 443 ? -13.612 -13.116 -12.811 1.00 95.94 443 PRO A CA 1
ATOM 3493 C C . PRO A 1 443 ? -13.490 -14.064 -11.605 1.00 95.94 443 PRO A C 1
ATOM 3495 O O . PRO A 1 443 ? -12.563 -14.882 -11.581 1.00 95.94 443 PRO A O 1
ATOM 3498 N N . PRO A 1 444 ? -14.439 -14.027 -10.648 1.00 94.00 444 PRO A N 1
ATOM 3499 C CA . PRO A 1 444 ? -14.442 -14.919 -9.492 1.00 94.00 444 PRO A CA 1
ATOM 3500 C C . PRO A 1 444 ? -14.314 -16.398 -9.876 1.00 94.00 444 PRO A C 1
ATOM 3502 O O . PRO A 1 444 ? -14.902 -16.860 -10.856 1.00 94.00 444 PRO A O 1
ATOM 3505 N N . GLY A 1 445 ? -13.534 -17.150 -9.097 1.00 92.88 445 GLY A N 1
ATOM 3506 C CA . GLY A 1 445 ? -13.300 -18.581 -9.324 1.00 92.88 445 GLY A CA 1
ATOM 3507 C C . GLY A 1 445 ? -12.314 -18.911 -10.453 1.00 92.88 445 GLY A C 1
ATOM 3508 O O . GLY A 1 445 ? -12.066 -20.089 -10.706 1.00 92.88 445 GLY A O 1
ATOM 3509 N N . LYS A 1 446 ? -11.727 -17.911 -11.126 1.00 93.50 446 LYS A N 1
ATOM 3510 C CA . LYS A 1 446 ? -10.634 -18.103 -12.093 1.00 93.50 446 LYS A CA 1
ATOM 3511 C C . LYS A 1 446 ? -9.309 -17.586 -11.524 1.00 93.50 446 LYS A C 1
ATOM 3513 O O . LYS A 1 446 ? -9.330 -16.664 -10.712 1.00 93.50 446 LYS A O 1
ATOM 3518 N N . PRO A 1 447 ? -8.158 -18.136 -11.958 1.00 91.69 447 PRO A N 1
ATOM 3519 C CA . PRO A 1 447 ? -6.863 -17.566 -11.616 1.00 91.69 447 PRO A CA 1
ATOM 3520 C C . PRO A 1 447 ? -6.783 -16.097 -12.034 1.00 91.69 447 PRO A C 1
ATOM 3522 O O . PRO A 1 447 ? -7.149 -15.738 -13.160 1.00 91.69 447 PRO A O 1
ATOM 3525 N N . GLU A 1 448 ? -6.283 -15.262 -11.133 1.00 93.31 448 GLU A N 1
ATOM 3526 C CA . GLU A 1 448 ? -6.035 -13.857 -11.422 1.00 93.31 448 GLU A CA 1
ATOM 3527 C C . GLU A 1 448 ? -4.929 -13.747 -12.467 1.00 93.31 448 GLU A C 1
ATOM 3529 O O . GLU A 1 448 ? -3.883 -14.388 -12.389 1.00 93.31 448 GLU A O 1
ATOM 3534 N N . THR A 1 449 ? -5.198 -12.965 -13.504 1.00 93.06 449 THR A N 1
ATOM 3535 C CA . THR A 1 449 ? -4.299 -12.810 -14.657 1.00 93.06 449 THR A CA 1
ATOM 3536 C C . THR A 1 449 ? -4.276 -11.366 -15.153 1.00 93.06 449 THR A C 1
ATOM 3538 O O . THR A 1 449 ? -3.762 -11.087 -16.237 1.00 93.06 449 THR A O 1
ATOM 3541 N N . ALA A 1 450 ? -4.888 -10.438 -14.415 1.00 95.94 450 ALA A N 1
ATOM 3542 C CA . ALA A 1 450 ? -4.750 -9.002 -14.594 1.00 95.94 450 ALA A CA 1
ATOM 3543 C C . ALA A 1 450 ? -4.248 -8.362 -13.304 1.00 95.94 450 ALA A C 1
ATOM 3545 O O . ALA A 1 450 ? -4.852 -8.560 -12.253 1.00 95.94 450 ALA A O 1
ATOM 3546 N N . PHE A 1 451 ? -3.216 -7.536 -13.409 1.00 96.88 451 PHE A N 1
ATOM 3547 C CA . PHE A 1 451 ? -2.781 -6.677 -12.322 1.00 96.88 451 PHE A CA 1
ATOM 3548 C C . PHE A 1 451 ? -3.636 -5.405 -12.276 1.00 96.88 451 PHE A C 1
ATOM 3550 O O . PHE A 1 451 ? -3.971 -4.836 -13.316 1.00 96.88 451 PHE A O 1
ATOM 3557 N N . VAL A 1 452 ? -3.962 -4.942 -11.071 1.00 97.56 452 VAL A N 1
ATOM 3558 C CA . VAL A 1 452 ? -4.760 -3.730 -10.824 1.00 97.56 452 VAL A CA 1
ATOM 3559 C C . VAL A 1 452 ? -3.972 -2.859 -9.856 1.00 97.56 452 VAL A C 1
ATOM 3561 O O . VAL A 1 452 ? -3.755 -3.261 -8.711 1.00 97.56 452 VAL A O 1
ATOM 3564 N N . LEU A 1 453 ? -3.529 -1.705 -10.344 1.00 96.12 453 LEU A N 1
ATOM 3565 C CA . LEU A 1 453 ? -2.822 -0.664 -9.612 1.00 96.12 453 LEU A CA 1
ATOM 3566 C C . LEU A 1 453 ? -3.796 0.488 -9.340 1.00 96.12 453 LEU A C 1
ATOM 3568 O O . LEU A 1 453 ? -4.312 1.080 -10.283 1.00 96.12 453 LEU A O 1
ATOM 3572 N N . ALA A 1 454 ? -4.043 0.817 -8.077 1.00 94.19 454 ALA A N 1
ATOM 3573 C CA . ALA A 1 454 ? -4.944 1.897 -7.674 1.00 94.19 454 ALA A CA 1
ATOM 3574 C C . ALA A 1 454 ? -4.184 3.152 -7.281 1.00 94.19 454 ALA A C 1
ATOM 3576 O O . ALA A 1 454 ? -3.408 3.067 -6.354 1.00 94.19 454 ALA A O 1
ATOM 3577 N N . SER A 1 455 ? -4.448 4.296 -7.907 1.00 89.88 455 SER A N 1
ATOM 3578 C CA . SER A 1 455 ? -3.808 5.594 -7.663 1.00 89.88 455 SER A CA 1
ATOM 3579 C C . SER A 1 455 ? -4.830 6.658 -7.239 1.00 89.88 455 SER A C 1
ATOM 3581 O O . SER A 1 455 ? -6.033 6.497 -7.449 1.00 89.88 455 SER A O 1
ATOM 3583 N N . GLY A 1 456 ? -4.359 7.718 -6.575 1.00 86.38 456 GLY A N 1
ATOM 3584 C CA . GLY A 1 456 ? -5.202 8.763 -5.988 1.00 86.38 456 GLY A CA 1
ATOM 3585 C C . GLY A 1 456 ? -6.323 8.191 -5.118 1.00 86.38 456 GLY A C 1
ATOM 3586 O O . GLY A 1 456 ? -7.488 8.459 -5.382 1.00 86.38 456 GLY A O 1
ATOM 3587 N N . ALA A 1 457 ? -6.003 7.329 -4.149 1.00 87.81 457 ALA A N 1
ATOM 3588 C CA . ALA A 1 457 ? -6.995 6.453 -3.532 1.00 87.81 457 ALA A CA 1
ATOM 3589 C C . ALA A 1 457 ? -6.870 6.342 -2.000 1.00 87.81 457 ALA A C 1
ATOM 3591 O O . ALA A 1 457 ? -5.745 6.244 -1.502 1.00 87.81 457 ALA A O 1
ATOM 3592 N N . PRO A 1 458 ? -7.987 6.301 -1.243 1.00 90.00 458 PRO A N 1
ATOM 3593 C CA . PRO A 1 458 ? -7.983 6.033 0.197 1.00 90.00 458 PRO A CA 1
ATOM 3594 C C . PRO A 1 458 ? -7.368 4.664 0.499 1.00 90.00 458 PRO A C 1
ATOM 3596 O O . PRO A 1 458 ? -7.836 3.676 -0.053 1.00 90.00 458 PRO A O 1
ATOM 3599 N N . LEU A 1 459 ? -6.355 4.572 1.367 1.00 89.38 459 LEU A N 1
ATOM 3600 C CA . LEU A 1 459 ? -5.480 3.386 1.437 1.00 89.38 459 LEU A CA 1
ATOM 3601 C C . LEU A 1 459 ? -6.175 2.092 1.905 1.00 89.38 459 LEU A C 1
ATOM 3603 O O . LEU A 1 459 ? -6.186 1.100 1.177 1.00 89.38 459 LEU A O 1
ATOM 3607 N N . MET A 1 460 ? -6.747 2.065 3.115 1.00 93.38 460 MET A N 1
ATOM 3608 C CA . MET A 1 460 ? -7.336 0.829 3.664 1.00 93.38 460 MET A CA 1
ATOM 3609 C C . MET A 1 460 ? -8.521 0.273 2.863 1.00 93.38 460 MET A C 1
ATOM 3611 O O . MET A 1 460 ? -8.595 -0.949 2.717 1.00 93.38 460 MET A O 1
ATOM 3615 N N . PRO A 1 461 ? -9.438 1.096 2.311 1.00 94.50 461 PRO A N 1
ATOM 3616 C CA . PRO A 1 461 ? -10.534 0.597 1.482 1.00 94.50 461 PRO A CA 1
ATOM 3617 C C . PRO A 1 461 ? -10.097 -0.202 0.245 1.00 94.50 461 PRO A C 1
ATOM 3619 O O . PRO A 1 461 ? -10.918 -0.944 -0.296 1.00 94.50 461 PRO A O 1
ATOM 3622 N N . LEU A 1 462 ? -8.834 -0.097 -0.186 1.00 94.62 462 LEU A N 1
ATOM 3623 C CA . LEU A 1 462 ? -8.278 -0.854 -1.315 1.00 94.62 462 LEU A CA 1
ATOM 3624 C C . LEU A 1 462 ? -7.959 -2.309 -0.984 1.00 94.62 462 LEU A C 1
ATOM 3626 O O . LEU A 1 462 ? -7.939 -3.146 -1.889 1.00 94.62 462 LEU A O 1
ATOM 3630 N N . ALA A 1 463 ? -7.677 -2.616 0.286 1.00 93.75 463 ALA A N 1
ATOM 3631 C CA . ALA A 1 463 ? -7.219 -3.938 0.687 1.00 93.75 463 ALA A CA 1
ATOM 3632 C C . ALA A 1 463 ? -8.232 -5.018 0.252 1.00 93.75 463 ALA A C 1
ATOM 3634 O O . ALA A 1 463 ? -9.443 -4.911 0.488 1.00 93.75 463 ALA A O 1
ATOM 3635 N N . GLY A 1 464 ? -7.716 -6.020 -0.467 1.00 93.88 464 GLY A N 1
ATOM 3636 C CA . GLY A 1 464 ? -8.478 -7.118 -1.074 1.00 93.88 464 GLY A CA 1
ATOM 3637 C C . GLY A 1 464 ? -9.171 -6.819 -2.412 1.00 93.88 464 GLY A C 1
ATOM 3638 O O . GLY A 1 464 ? -9.754 -7.728 -3.013 1.00 93.88 464 GLY A O 1
ATOM 3639 N N . LEU A 1 465 ? -9.099 -5.582 -2.914 1.00 95.81 465 LEU A N 1
ATOM 3640 C CA . LEU A 1 465 ? -9.739 -5.148 -4.167 1.00 95.81 465 LEU A CA 1
ATOM 3641 C C . LEU A 1 465 ? -8.746 -4.677 -5.239 1.00 95.81 465 LEU A C 1
ATOM 3643 O O . LEU A 1 465 ? -9.160 -4.353 -6.349 1.00 95.81 465 LEU A O 1
ATOM 3647 N N . VAL A 1 466 ? -7.449 -4.642 -4.928 1.00 95.50 466 VAL A N 1
ATOM 3648 C CA . VAL A 1 466 ? -6.365 -4.255 -5.845 1.00 95.50 466 VAL A CA 1
ATOM 3649 C C . VAL A 1 466 ? -5.116 -5.088 -5.554 1.00 95.50 466 VAL A C 1
ATOM 3651 O O . VAL A 1 466 ? -5.039 -5.757 -4.523 1.00 95.50 466 VAL A O 1
ATOM 3654 N N . HIS A 1 467 ? -4.130 -5.034 -6.449 1.00 95.69 467 HIS A N 1
ATOM 3655 C CA . HIS A 1 467 ? -2.841 -5.708 -6.263 1.00 95.69 467 HIS A CA 1
ATOM 3656 C C . HIS A 1 467 ? -1.728 -4.743 -5.845 1.00 95.69 467 HIS A C 1
ATOM 3658 O O . HIS A 1 467 ? -0.784 -5.154 -5.170 1.00 95.69 467 HIS A O 1
ATOM 3664 N N . GLY A 1 468 ? -1.824 -3.470 -6.238 1.00 90.88 468 GLY A N 1
ATOM 3665 C CA . GLY A 1 468 ? -0.872 -2.433 -5.859 1.00 90.88 468 GLY A CA 1
ATOM 3666 C C . GLY A 1 468 ? -1.517 -1.064 -5.677 1.00 90.88 468 GLY A C 1
ATOM 3667 O O . GLY A 1 468 ? -2.610 -0.822 -6.191 1.00 90.88 468 GLY A O 1
ATOM 3668 N N . SER A 1 469 ? -0.821 -0.168 -4.981 1.00 84.50 469 SER A N 1
ATOM 3669 C CA . SER A 1 469 ? -1.176 1.252 -4.850 1.00 84.50 469 SER A CA 1
ATOM 3670 C C . SER A 1 469 ? 0.097 2.101 -4.758 1.00 84.50 469 SER A C 1
ATOM 3672 O O . SER A 1 469 ? 1.036 1.679 -4.074 1.00 84.50 469 SER A O 1
ATOM 3674 N N . PRO A 1 470 ? 0.163 3.287 -5.394 1.00 68.94 470 PRO A N 1
ATOM 3675 C CA . PRO A 1 470 ? 1.336 4.123 -5.360 1.00 68.94 470 PRO A CA 1
ATOM 3676 C C . PRO A 1 470 ? 1.516 4.826 -4.021 1.00 68.94 470 PRO A C 1
ATOM 3678 O O . PRO A 1 470 ? 0.579 5.016 -3.242 1.00 68.94 470 PRO A O 1
ATOM 3681 N N . GLY A 1 471 ? 2.756 5.221 -3.776 1.00 55.06 471 GLY A N 1
ATOM 3682 C CA . GLY A 1 471 ? 3.118 6.420 -3.044 1.00 55.06 471 GLY A CA 1
ATOM 3683 C C . GLY A 1 471 ? 3.242 7.597 -4.016 1.00 55.06 471 GLY A C 1
ATOM 3684 O O . GLY A 1 471 ? 3.451 7.419 -5.209 1.00 55.06 471 GLY A O 1
ATOM 3685 N N . THR A 1 472 ? 3.053 8.808 -3.504 1.00 46.94 472 THR A N 1
ATOM 3686 C CA . THR A 1 472 ? 3.033 10.064 -4.271 1.00 46.94 472 THR A CA 1
ATOM 3687 C C . THR A 1 472 ? 4.257 10.266 -5.174 1.00 46.94 472 THR A C 1
ATOM 3689 O O . THR A 1 472 ? 5.380 10.183 -4.671 1.00 46.94 472 THR A O 1
ATOM 3692 N N . PRO A 1 473 ? 4.052 10.653 -6.445 1.00 45.59 473 PRO A N 1
ATOM 3693 C CA . PRO A 1 473 ? 5.154 11.052 -7.319 1.00 45.59 473 PRO A CA 1
ATOM 3694 C C . PRO A 1 473 ? 4.995 12.401 -8.031 1.00 45.59 473 PRO A C 1
ATOM 3696 O O . PRO A 1 473 ? 3.891 12.799 -8.389 1.00 45.59 473 PRO A O 1
ATOM 3699 N N . MET A 1 474 ? 6.137 13.049 -8.302 1.00 47.12 474 MET A N 1
ATOM 3700 C CA . MET A 1 474 ? 6.369 14.072 -9.340 1.00 47.12 474 MET A CA 1
ATOM 3701 C C . MET A 1 474 ? 7.893 14.126 -9.673 1.00 47.12 474 MET A C 1
ATOM 3703 O O . MET A 1 474 ? 8.703 13.567 -8.934 1.00 47.12 474 MET A O 1
ATOM 3707 N N . ILE A 1 475 ? 8.316 14.801 -10.759 1.00 42.19 475 ILE A N 1
ATOM 3708 C CA . ILE A 1 475 ? 9.725 14.873 -11.237 1.00 42.19 475 ILE A CA 1
ATOM 3709 C C . ILE A 1 475 ? 10.516 16.047 -10.619 1.00 42.19 475 ILE A C 1
ATOM 3711 O O . ILE A 1 475 ? 10.057 17.185 -10.652 1.00 42.19 475 ILE A O 1
ATOM 3715 N N . GLY A 1 476 ? 11.744 15.792 -10.142 1.00 49.59 476 GLY A N 1
ATOM 3716 C CA . GLY A 1 476 ? 12.686 16.784 -9.584 1.00 49.59 476 GLY A CA 1
ATOM 3717 C C . GLY A 1 476 ? 13.209 16.361 -8.206 1.00 49.59 476 GLY A C 1
ATOM 3718 O O . GLY A 1 476 ? 12.555 15.574 -7.529 1.00 49.59 476 GLY A O 1
ATOM 3719 N N . PHE A 1 477 ? 14.375 16.840 -7.749 1.00 60.62 477 PHE A N 1
ATOM 3720 C CA . PHE A 1 477 ? 14.978 16.287 -6.521 1.00 60.62 477 PHE A CA 1
ATOM 3721 C C . PHE A 1 477 ? 14.127 16.494 -5.254 1.00 60.62 477 PHE A C 1
ATOM 3723 O O . PHE A 1 477 ? 13.959 15.559 -4.475 1.00 60.62 477 PHE A O 1
ATOM 3730 N N . GLY A 1 478 ? 13.472 17.651 -5.087 1.00 66.69 478 GLY A N 1
ATOM 3731 C CA . GLY A 1 478 ? 12.506 17.855 -3.991 1.00 66.69 478 GLY A CA 1
ATOM 3732 C C . GLY A 1 478 ? 11.337 16.855 -4.004 1.00 66.69 478 GLY A C 1
ATOM 3733 O O . GLY A 1 478 ? 10.743 16.535 -2.973 1.00 66.69 478 GLY A O 1
ATOM 3734 N N . LEU A 1 479 ? 11.038 16.292 -5.172 1.00 73.56 479 LEU A N 1
ATOM 3735 C CA . LEU A 1 479 ? 9.981 15.309 -5.366 1.00 73.56 479 LEU A CA 1
ATOM 3736 C C . LEU A 1 479 ? 10.514 13.876 -5.225 1.00 73.56 479 LEU A C 1
ATOM 3738 O O . LEU A 1 479 ? 9.815 13.039 -4.662 1.00 73.56 479 LEU A O 1
ATOM 3742 N N . VAL A 1 480 ? 11.784 13.621 -5.566 1.00 81.06 480 VAL A N 1
ATOM 3743 C CA . VAL A 1 480 ? 12.514 12.400 -5.166 1.00 81.06 480 VAL A CA 1
ATOM 3744 C C . VAL A 1 480 ? 12.563 12.278 -3.640 1.00 81.06 480 VAL A C 1
ATOM 3746 O O . VAL A 1 480 ? 12.346 11.188 -3.116 1.00 81.06 480 VAL A O 1
ATOM 3749 N N . LEU A 1 481 ? 12.768 13.384 -2.913 1.00 79.81 481 LEU A N 1
ATOM 3750 C CA . LEU A 1 481 ? 12.680 13.405 -1.446 1.00 79.81 481 LEU A CA 1
ATOM 3751 C C . LEU A 1 481 ? 11.269 13.054 -0.954 1.00 79.81 481 LEU A C 1
ATOM 3753 O O . LEU A 1 481 ? 11.123 12.262 -0.026 1.00 79.81 481 LEU A O 1
ATOM 3757 N N . SER A 1 482 ? 10.227 13.583 -1.600 1.00 76.25 482 SER A N 1
ATOM 3758 C CA . SER A 1 482 ? 8.834 13.252 -1.265 1.00 76.25 482 SER A CA 1
ATOM 3759 C C . SER A 1 482 ? 8.504 11.778 -1.532 1.00 76.25 482 SER A C 1
ATOM 3761 O O . SER A 1 482 ? 7.867 11.135 -0.695 1.00 76.25 482 SER A O 1
ATOM 3763 N N . MET A 1 483 ? 8.987 11.228 -2.650 1.00 81.44 483 MET A N 1
ATOM 3764 C CA . MET A 1 483 ? 8.881 9.809 -3.002 1.00 81.44 483 MET A CA 1
ATOM 3765 C C . MET A 1 483 ? 9.597 8.934 -1.965 1.00 81.44 483 MET A C 1
ATOM 3767 O O . MET A 1 483 ? 9.000 8.002 -1.427 1.00 81.44 483 MET A O 1
ATOM 3771 N N . ALA A 1 484 ? 10.852 9.256 -1.632 1.00 85.69 484 ALA A N 1
ATOM 3772 C CA . ALA A 1 484 ? 11.644 8.528 -0.643 1.00 85.69 484 ALA A CA 1
ATOM 3773 C C . ALA A 1 484 ? 11.007 8.581 0.751 1.00 85.69 484 ALA A C 1
ATOM 3775 O O . ALA A 1 484 ? 10.922 7.559 1.427 1.00 85.69 484 ALA A O 1
ATOM 3776 N N . ARG A 1 485 ? 10.491 9.742 1.163 1.00 82.81 485 ARG A N 1
ATOM 3777 C CA . ARG A 1 485 ? 9.759 9.900 2.422 1.00 82.81 485 ARG A CA 1
ATOM 3778 C C . ARG A 1 485 ? 8.529 9.006 2.477 1.00 82.81 485 ARG A C 1
ATOM 3780 O O . ARG A 1 485 ? 8.371 8.231 3.420 1.00 82.81 485 ARG A O 1
ATOM 3787 N N . ASN A 1 486 ? 7.656 9.118 1.481 1.00 80.19 486 ASN A N 1
ATOM 3788 C CA . ASN A 1 486 ? 6.422 8.348 1.477 1.00 80.19 486 ASN A CA 1
ATOM 3789 C C . ASN A 1 486 ? 6.725 6.848 1.408 1.00 80.19 486 ASN A C 1
ATOM 3791 O O . ASN A 1 486 ? 6.034 6.070 2.062 1.00 80.19 486 ASN A O 1
ATOM 3795 N N . GLN A 1 487 ? 7.797 6.451 0.714 1.00 86.75 487 GLN A N 1
ATOM 3796 C CA . GLN A 1 487 ? 8.263 5.070 0.731 1.00 86.75 487 GLN A CA 1
ATOM 3797 C C . GLN A 1 487 ? 8.786 4.616 2.091 1.00 86.75 487 GLN A C 1
ATOM 3799 O O . GLN A 1 487 ? 8.384 3.561 2.568 1.00 86.75 487 GLN A O 1
ATOM 3804 N N . ALA A 1 488 ? 9.611 5.421 2.758 1.00 87.12 488 ALA A N 1
ATOM 3805 C CA . ALA A 1 488 ? 10.098 5.128 4.102 1.00 87.12 488 ALA A CA 1
ATOM 3806 C C . ALA A 1 488 ? 8.945 4.920 5.099 1.00 87.12 488 ALA A C 1
ATOM 3808 O O . ALA A 1 488 ? 8.950 3.955 5.859 1.00 87.12 488 ALA A O 1
ATOM 3809 N N . ALA A 1 489 ? 7.934 5.792 5.067 1.00 84.12 489 ALA A N 1
ATOM 3810 C CA . ALA A 1 489 ? 6.790 5.728 5.976 1.00 84.12 489 ALA A CA 1
ATOM 3811 C C . ALA A 1 489 ? 5.801 4.595 5.641 1.00 84.12 489 ALA A C 1
ATOM 3813 O O . ALA A 1 489 ? 5.136 4.071 6.534 1.00 84.12 489 ALA A O 1
ATOM 3814 N N . ARG A 1 490 ? 5.694 4.205 4.362 1.00 87.88 490 ARG A N 1
ATOM 3815 C CA . ARG A 1 490 ? 4.726 3.202 3.877 1.00 87.88 490 ARG A CA 1
ATOM 3816 C C . ARG A 1 490 ? 5.349 1.863 3.497 1.00 87.88 490 ARG A C 1
ATOM 3818 O O . ARG A 1 490 ? 4.629 0.986 3.023 1.00 87.88 490 ARG A O 1
ATOM 3825 N N . VAL A 1 491 ? 6.639 1.658 3.767 1.00 87.94 491 VAL A N 1
ATOM 3826 C CA . VAL A 1 491 ? 7.340 0.389 3.512 1.00 87.94 491 VAL A CA 1
ATOM 3827 C C . VAL A 1 491 ? 6.596 -0.804 4.122 1.00 87.94 491 VAL A C 1
ATOM 3829 O O . VAL A 1 491 ? 6.485 -1.858 3.500 1.00 87.94 491 VAL A O 1
ATOM 3832 N N . PHE A 1 492 ? 5.978 -0.605 5.290 1.00 89.75 492 PHE A N 1
ATOM 3833 C CA . PHE A 1 492 ? 5.220 -1.626 6.012 1.00 89.75 492 PHE A CA 1
ATOM 3834 C C . PHE A 1 492 ? 3.884 -2.006 5.350 1.00 89.75 492 PHE A C 1
ATOM 3836 O O . PHE A 1 492 ? 3.296 -3.021 5.716 1.00 89.75 492 PHE A O 1
ATOM 3843 N N . LEU A 1 493 ? 3.382 -1.230 4.382 1.00 90.56 493 LEU A N 1
ATOM 3844 C CA . LEU A 1 493 ? 2.195 -1.608 3.605 1.00 90.56 493 LEU A CA 1
ATOM 3845 C C . LEU A 1 493 ? 2.528 -2.693 2.572 1.00 90.56 493 LEU A C 1
ATOM 3847 O O . LEU A 1 493 ? 1.657 -3.501 2.231 1.00 90.56 493 LEU A O 1
ATOM 3851 N N . ASN A 1 494 ? 3.779 -2.722 2.092 1.00 88.94 494 ASN A N 1
ATOM 3852 C CA . ASN A 1 494 ? 4.213 -3.607 1.019 1.00 88.94 494 ASN A CA 1
ATOM 3853 C C . ASN A 1 494 ? 4.068 -5.075 1.426 1.00 88.94 494 ASN A C 1
ATOM 3855 O O . ASN A 1 494 ? 4.531 -5.482 2.488 1.00 88.94 494 ASN A O 1
ATOM 3859 N N . GLN A 1 495 ? 3.425 -5.868 0.566 1.00 87.00 495 GLN A N 1
ATOM 3860 C CA . GLN A 1 495 ? 3.110 -7.291 0.778 1.00 87.00 495 GLN A CA 1
ATOM 3861 C C . GLN A 1 495 ? 2.156 -7.592 1.950 1.00 87.00 495 GLN A C 1
ATOM 3863 O O . GLN A 1 495 ? 1.723 -8.735 2.081 1.00 87.00 495 GLN A O 1
ATOM 3868 N N . ASN A 1 496 ? 1.773 -6.589 2.748 1.00 91.25 496 ASN A N 1
ATOM 3869 C CA . ASN A 1 496 ? 0.810 -6.734 3.840 1.00 91.25 496 ASN A CA 1
ATOM 3870 C C . ASN A 1 496 ? -0.596 -6.308 3.398 1.00 91.25 496 ASN A C 1
ATOM 3872 O O . ASN A 1 496 ? -1.551 -7.071 3.540 1.00 91.25 496 ASN A O 1
ATOM 3876 N N . LEU A 1 497 ? -0.738 -5.119 2.806 1.00 91.12 497 LEU A N 1
ATOM 3877 C CA . LEU A 1 497 ? -2.019 -4.651 2.256 1.00 91.12 497 LEU A CA 1
ATOM 3878 C C . LEU A 1 497 ? -2.100 -4.835 0.736 1.00 91.12 497 LEU A C 1
ATOM 3880 O O . LEU A 1 497 ? -3.120 -5.273 0.205 1.00 91.12 497 LEU A O 1
ATOM 3884 N N . PHE A 1 498 ? -1.013 -4.498 0.047 1.00 91.94 498 PHE A N 1
ATOM 3885 C CA . PHE A 1 498 ? -0.848 -4.559 -1.405 1.00 91.94 498 PHE A CA 1
ATOM 3886 C C . PHE A 1 498 ? 0.641 -4.380 -1.743 1.00 91.94 498 PHE A C 1
ATOM 3888 O O . PHE A 1 498 ? 1.462 -4.132 -0.857 1.00 91.94 498 PHE A O 1
ATOM 3895 N N . LEU A 1 499 ? 1.023 -4.500 -3.016 1.00 92.19 499 LEU A N 1
ATOM 3896 C CA . LEU A 1 499 ? 2.343 -4.048 -3.459 1.00 92.19 499 LEU A CA 1
ATOM 3897 C C . LEU A 1 499 ? 2.397 -2.520 -3.459 1.00 92.19 499 LEU A C 1
ATOM 3899 O O . LEU A 1 499 ? 1.535 -1.866 -4.048 1.00 92.19 499 LEU A O 1
ATOM 3903 N N . VAL A 1 500 ? 3.412 -1.944 -2.821 1.00 88.81 500 VAL A N 1
ATOM 3904 C CA . VAL A 1 500 ? 3.610 -0.493 -2.897 1.00 88.81 500 VAL A CA 1
ATOM 3905 C C . VAL A 1 500 ? 4.216 -0.151 -4.253 1.00 88.81 500 VAL A C 1
ATOM 3907 O O . VAL A 1 500 ? 5.112 -0.834 -4.742 1.00 88.81 500 VAL A O 1
ATOM 3910 N N . ASP A 1 501 ? 3.730 0.911 -4.871 1.00 89.31 501 ASP A N 1
ATOM 3911 C CA . ASP A 1 501 ? 4.310 1.461 -6.085 1.00 89.31 501 ASP A CA 1
ATOM 3912 C C . ASP A 1 501 ? 5.061 2.772 -5.751 1.00 89.31 501 ASP A C 1
ATOM 3914 O O . ASP A 1 501 ? 4.446 3.725 -5.290 1.00 89.31 501 ASP A O 1
ATOM 3918 N N . PRO A 1 502 ? 6.398 2.857 -5.888 1.00 86.75 502 PRO A N 1
ATOM 3919 C CA . PRO A 1 502 ? 7.137 4.120 -5.770 1.00 86.75 502 PRO A CA 1
ATOM 3920 C C . PRO A 1 502 ? 6.840 5.090 -6.915 1.00 86.75 502 PRO A C 1
ATOM 3922 O O . PRO A 1 502 ? 7.453 6.151 -6.936 1.00 86.75 502 PRO A O 1
ATOM 3925 N N . ASP A 1 503 ? 5.932 4.715 -7.823 1.00 87.56 503 ASP A N 1
ATOM 3926 C CA . ASP A 1 503 ? 5.692 5.282 -9.138 1.00 87.56 503 ASP A CA 1
ATOM 3927 C C . ASP A 1 503 ? 6.875 4.998 -10.077 1.00 87.56 503 ASP A C 1
ATOM 3929 O O . ASP A 1 503 ? 7.380 3.868 -10.118 1.00 87.56 503 ASP A O 1
ATOM 3933 N N . VAL A 1 504 ? 7.305 5.961 -10.892 1.00 91.06 504 VAL A N 1
ATOM 3934 C CA . VAL A 1 504 ? 8.286 5.709 -11.941 1.00 91.06 504 VAL A CA 1
ATOM 3935 C C . VAL A 1 504 ? 9.704 5.995 -11.469 1.00 91.06 504 VAL A C 1
ATOM 3937 O O . VAL A 1 504 ? 9.947 6.784 -10.564 1.00 91.06 504 VAL A O 1
ATOM 3940 N N . VAL A 1 505 ? 10.674 5.389 -12.142 1.00 92.94 505 VAL A N 1
ATOM 3941 C CA . VAL A 1 505 ? 12.082 5.775 -12.070 1.00 92.94 505 VAL A CA 1
ATOM 3942 C C . VAL A 1 505 ? 12.515 6.346 -13.411 1.00 92.94 505 VAL A C 1
ATOM 3944 O O . VAL A 1 505 ? 12.089 5.880 -14.473 1.00 92.94 505 VAL A O 1
ATOM 3947 N N . MET A 1 506 ? 13.374 7.359 -13.368 1.00 93.19 506 MET A N 1
ATOM 3948 C CA . MET A 1 506 ? 13.835 8.050 -14.566 1.00 93.19 506 MET A CA 1
ATOM 3949 C C . MET A 1 506 ? 15.337 8.308 -14.521 1.00 93.19 506 MET A C 1
ATOM 3951 O O . MET A 1 506 ? 15.931 8.516 -13.463 1.00 93.19 506 MET A O 1
ATOM 3955 N N . ALA A 1 507 ? 15.942 8.336 -15.702 1.00 94.31 507 ALA A N 1
ATOM 3956 C CA . ALA A 1 507 ? 17.290 8.833 -15.941 1.00 94.31 507 ALA A CA 1
ATOM 3957 C C . ALA A 1 507 ? 17.259 10.062 -16.864 1.00 94.31 507 ALA A C 1
ATOM 3959 O O . ALA A 1 507 ? 18.225 10.335 -17.575 1.00 94.31 507 ALA A O 1
ATOM 3960 N N . SER A 1 508 ? 16.164 10.821 -16.855 1.00 87.31 508 SER A N 1
ATOM 3961 C CA . SER A 1 508 ? 15.993 12.034 -17.656 1.00 87.31 508 SER A CA 1
ATOM 3962 C C . SER A 1 508 ? 17.149 13.013 -17.436 1.00 87.31 508 SER A C 1
ATOM 3964 O O . SER A 1 508 ? 17.558 13.194 -16.288 1.00 87.31 508 SER A O 1
ATOM 3966 N N . PRO A 1 509 ? 17.675 13.683 -18.478 1.00 85.38 509 PRO A N 1
ATOM 3967 C CA . PRO A 1 509 ? 18.713 14.710 -18.337 1.00 85.38 509 PRO A CA 1
ATOM 3968 C C . PRO A 1 509 ? 18.350 15.891 -17.419 1.00 85.38 509 PRO A C 1
ATOM 3970 O O . PRO A 1 509 ? 19.225 16.688 -17.099 1.00 85.38 509 PRO A O 1
ATOM 3973 N N . GLN A 1 510 ? 17.086 16.013 -16.994 1.00 85.75 510 GLN A N 1
ATOM 3974 C CA . GLN A 1 510 ? 16.650 16.989 -15.986 1.00 85.75 510 GLN A CA 1
ATOM 3975 C C . GLN A 1 510 ? 17.182 16.684 -14.574 1.00 85.75 510 GLN A C 1
ATOM 3977 O O . GLN A 1 510 ? 17.198 17.570 -13.728 1.00 85.75 510 GLN A O 1
ATOM 3982 N N . LEU A 1 511 ? 17.605 15.443 -14.317 1.00 88.81 511 LEU A N 1
ATOM 3983 C CA . LEU A 1 511 ? 18.246 15.023 -13.072 1.00 88.81 511 LEU A CA 1
ATOM 3984 C C . LEU A 1 511 ? 19.761 14.956 -13.271 1.00 88.81 511 LEU A C 1
ATOM 3986 O O . LEU A 1 511 ? 20.234 14.503 -14.321 1.00 88.81 511 LEU A O 1
ATOM 3990 N N . THR A 1 512 ? 20.547 15.264 -12.244 1.00 92.19 512 THR A N 1
ATOM 3991 C CA . THR A 1 512 ? 21.964 14.863 -12.242 1.00 92.19 512 THR A CA 1
ATOM 3992 C C . THR A 1 512 ? 22.087 13.329 -12.289 1.00 92.19 512 THR A C 1
ATOM 3994 O O . THR A 1 512 ? 21.111 12.595 -12.115 1.00 92.19 512 THR A O 1
ATOM 3997 N N . GLU A 1 513 ? 23.267 12.787 -12.611 1.00 93.31 513 GLU A N 1
ATOM 3998 C CA . GLU A 1 513 ? 23.462 11.324 -12.569 1.00 93.31 513 GLU A CA 1
ATOM 3999 C C . GLU A 1 513 ? 23.231 10.747 -11.171 1.00 93.31 513 GLU A C 1
ATOM 4001 O O . GLU A 1 513 ? 22.627 9.684 -11.044 1.00 93.31 513 GLU A O 1
ATOM 4006 N N . ASP A 1 514 ? 23.685 11.448 -10.134 1.00 93.00 514 ASP A N 1
ATOM 4007 C CA . ASP A 1 514 ? 23.546 10.998 -8.752 1.00 93.00 514 ASP A CA 1
ATOM 4008 C C . ASP A 1 514 ? 22.085 11.050 -8.284 1.00 93.00 514 ASP A C 1
ATOM 4010 O O . ASP A 1 514 ? 21.606 10.080 -7.698 1.00 93.00 514 ASP A O 1
ATOM 4014 N N . GLU A 1 515 ? 21.329 12.087 -8.656 1.00 92.19 515 GLU A N 1
ATOM 4015 C CA . GLU A 1 515 ? 19.888 12.170 -8.376 1.00 92.19 515 GLU A CA 1
ATOM 4016 C C . GLU A 1 515 ? 19.100 11.051 -9.072 1.00 92.19 515 GLU A C 1
ATOM 4018 O O . GLU A 1 515 ? 18.225 10.428 -8.465 1.00 92.19 515 GLU A O 1
ATOM 4023 N N . ALA A 1 516 ? 19.444 10.734 -10.326 1.00 93.81 516 ALA A N 1
ATOM 4024 C CA . ALA A 1 516 ? 18.859 9.595 -11.029 1.00 93.81 516 ALA A CA 1
ATOM 4025 C C . ALA A 1 516 ? 19.193 8.269 -10.322 1.00 93.81 516 ALA A C 1
ATOM 4027 O O . ALA A 1 516 ? 18.317 7.419 -10.163 1.00 93.81 516 ALA A O 1
ATOM 4028 N N . ARG A 1 517 ? 20.428 8.088 -9.826 1.00 95.56 517 ARG A N 1
ATOM 4029 C CA . ARG A 1 517 ? 20.793 6.907 -9.021 1.00 95.56 517 ARG A CA 1
ATOM 4030 C C . ARG A 1 517 ? 19.993 6.828 -7.727 1.00 95.56 517 ARG A C 1
ATOM 4032 O O . ARG A 1 517 ? 19.558 5.732 -7.381 1.00 95.56 517 ARG A O 1
ATOM 4039 N N . VAL A 1 518 ? 19.768 7.945 -7.033 1.00 93.56 518 VAL A N 1
ATOM 4040 C CA . VAL A 1 518 ? 18.912 7.990 -5.835 1.00 93.56 518 VAL A CA 1
ATOM 4041 C C . VAL A 1 518 ? 17.506 7.503 -6.181 1.00 93.56 518 VAL A C 1
ATOM 4043 O O . VAL A 1 518 ? 17.030 6.550 -5.564 1.00 93.56 518 VAL A O 1
ATOM 4046 N N . MET A 1 519 ? 16.880 8.085 -7.209 1.00 93.06 519 MET A N 1
ATOM 4047 C CA . MET A 1 519 ? 15.527 7.723 -7.640 1.00 93.06 519 MET A CA 1
ATOM 4048 C C . MET A 1 519 ? 15.423 6.236 -8.016 1.00 93.06 519 MET A C 1
ATOM 4050 O O . MET A 1 519 ? 14.546 5.525 -7.526 1.00 93.06 519 MET A O 1
ATOM 4054 N N . ILE A 1 520 ? 16.362 5.742 -8.829 1.00 95.25 520 ILE A N 1
ATOM 4055 C CA . ILE A 1 520 ? 16.405 4.340 -9.261 1.00 95.25 520 ILE A CA 1
ATOM 4056 C C . ILE A 1 520 ? 16.629 3.398 -8.070 1.00 95.25 520 ILE A C 1
ATOM 4058 O O . ILE A 1 520 ? 15.993 2.347 -8.013 1.00 95.25 520 ILE A O 1
ATOM 4062 N N . THR A 1 521 ? 17.498 3.756 -7.116 1.00 95.81 521 THR A N 1
ATOM 4063 C CA . THR A 1 521 ? 17.785 2.916 -5.937 1.00 95.81 521 THR A CA 1
ATOM 4064 C C . THR A 1 521 ? 16.562 2.819 -5.025 1.00 95.81 521 THR A C 1
ATOM 4066 O O . THR A 1 521 ? 16.196 1.714 -4.630 1.00 95.81 521 THR A O 1
ATOM 4069 N N . VAL A 1 522 ? 15.875 3.938 -4.751 1.00 93.38 522 VAL A N 1
ATOM 4070 C CA . VAL A 1 522 ? 14.620 3.934 -3.975 1.00 93.38 522 VAL A CA 1
ATOM 4071 C C . VAL A 1 522 ? 13.569 3.062 -4.666 1.00 93.38 522 VAL A C 1
ATOM 4073 O O . VAL A 1 522 ? 12.959 2.211 -4.020 1.00 93.38 522 VAL A O 1
ATOM 4076 N N . GLY A 1 523 ? 13.410 3.199 -5.988 1.00 92.81 523 GLY A N 1
ATOM 4077 C CA . GLY A 1 523 ? 12.490 2.364 -6.759 1.00 92.81 523 GLY A CA 1
ATOM 4078 C C . GLY A 1 523 ? 12.843 0.874 -6.707 1.00 92.81 523 GLY A C 1
ATOM 4079 O O . GLY A 1 523 ? 11.980 0.037 -6.437 1.00 92.81 523 GLY A O 1
ATOM 4080 N N . ALA A 1 524 ? 14.118 0.525 -6.903 1.00 93.62 524 ALA A N 1
ATOM 4081 C CA . ALA A 1 524 ? 14.593 -0.861 -6.919 1.00 93.62 524 ALA A CA 1
ATOM 4082 C C . ALA A 1 524 ? 14.514 -1.548 -5.545 1.00 93.62 524 ALA A C 1
ATOM 4084 O O . ALA A 1 524 ? 14.337 -2.768 -5.474 1.00 93.62 524 ALA A O 1
ATOM 4085 N N . LEU A 1 525 ? 14.620 -0.769 -4.466 1.00 94.00 525 LEU A N 1
ATOM 4086 C CA . LEU A 1 525 ? 14.533 -1.231 -3.083 1.00 94.00 525 LEU A CA 1
ATOM 4087 C C . LEU A 1 525 ? 13.136 -1.083 -2.462 1.00 94.00 525 LEU A C 1
ATOM 4089 O O . LEU A 1 525 ? 12.960 -1.457 -1.308 1.00 94.00 525 LEU A O 1
ATOM 4093 N N . SER A 1 526 ? 12.130 -0.611 -3.201 1.00 90.94 526 SER A N 1
ATOM 4094 C CA . SER A 1 526 ? 10.741 -0.524 -2.711 1.00 90.94 526 SER A CA 1
ATOM 4095 C C . SER A 1 526 ? 10.106 -1.894 -2.434 1.00 90.94 526 SER A C 1
ATOM 4097 O O . SER A 1 526 ? 9.145 -2.012 -1.679 1.00 90.94 526 SER A O 1
ATOM 4099 N N . GLY A 1 527 ? 10.624 -2.943 -3.081 1.00 88.62 527 GLY A N 1
ATOM 4100 C CA . GLY A 1 527 ? 10.071 -4.295 -3.051 1.00 88.62 527 GLY A CA 1
ATOM 4101 C C . GLY A 1 527 ? 8.735 -4.465 -3.786 1.00 88.62 527 GLY A C 1
ATOM 4102 O O . GLY A 1 527 ? 8.144 -5.544 -3.707 1.00 88.62 527 GLY A O 1
ATOM 4103 N N . GLY A 1 528 ? 8.261 -3.431 -4.487 1.00 89.44 528 GLY A N 1
ATOM 4104 C CA . GLY A 1 528 ? 7.001 -3.431 -5.224 1.00 89.44 528 GLY A CA 1
ATOM 4105 C C . GLY A 1 528 ? 7.173 -3.085 -6.705 1.00 89.44 528 GLY A C 1
ATOM 4106 O O . GLY A 1 528 ? 8.092 -3.597 -7.353 1.00 89.44 528 GLY A O 1
ATOM 4107 N N . VAL A 1 529 ? 6.239 -2.310 -7.263 1.00 92.19 529 VAL A N 1
ATOM 4108 C CA . VAL A 1 529 ? 6.184 -1.981 -8.704 1.00 92.19 529 VAL A CA 1
ATOM 4109 C C . VAL A 1 529 ? 7.439 -1.203 -9.132 1.00 92.19 529 VAL A C 1
ATOM 4111 O O . VAL A 1 529 ? 8.017 -0.458 -8.348 1.00 92.19 529 VAL A O 1
ATOM 4114 N N . PHE A 1 530 ? 7.901 -1.402 -10.369 1.00 94.00 530 PHE A N 1
ATOM 4115 C CA . PHE A 1 530 ? 9.080 -0.707 -10.897 1.00 94.00 530 PHE A CA 1
ATOM 4116 C C . PHE A 1 530 ? 8.905 -0.337 -12.372 1.00 94.00 530 PHE A C 1
ATOM 4118 O O . PHE A 1 530 ? 9.101 -1.165 -13.267 1.00 94.00 530 PHE A O 1
ATOM 4125 N N . MET A 1 531 ? 8.543 0.913 -12.644 1.00 94.38 531 MET A N 1
ATOM 4126 C CA . MET A 1 531 ? 8.233 1.379 -13.996 1.00 94.38 531 MET A CA 1
ATOM 4127 C C . MET A 1 531 ? 9.220 2.459 -14.435 1.00 94.38 531 MET A C 1
ATOM 4129 O O . MET A 1 531 ? 9.493 3.394 -13.697 1.00 94.38 531 MET A O 1
ATOM 4133 N N . TYR A 1 532 ? 9.755 2.361 -15.645 1.00 95.88 532 TYR A N 1
ATOM 4134 C CA . TYR A 1 532 ? 10.454 3.474 -16.287 1.00 95.88 532 TYR A CA 1
ATOM 4135 C C . TYR A 1 532 ? 9.456 4.486 -16.843 1.00 95.88 532 TYR A C 1
ATOM 4137 O O . TYR A 1 532 ? 8.315 4.121 -17.124 1.00 95.88 532 TYR A O 1
ATOM 4145 N N . SER A 1 533 ? 9.898 5.716 -17.108 1.00 94.75 533 SER A N 1
ATOM 4146 C CA . SER A 1 533 ? 9.072 6.664 -17.867 1.00 94.75 533 SER A CA 1
ATOM 4147 C C . SER A 1 533 ? 9.826 7.578 -18.837 1.00 94.75 533 SER A C 1
ATOM 4149 O O . SER A 1 533 ? 9.205 8.477 -19.387 1.00 94.75 533 SER A O 1
ATOM 4151 N N . ASP A 1 534 ? 11.123 7.365 -19.085 1.00 95.06 534 ASP A N 1
ATOM 4152 C CA . ASP A 1 534 ? 11.895 8.102 -20.104 1.00 95.06 534 ASP A CA 1
ATOM 4153 C C . ASP A 1 534 ? 11.524 7.703 -21.547 1.00 95.06 534 ASP A C 1
ATOM 4155 O O . ASP A 1 534 ? 11.008 6.609 -21.773 1.00 95.06 534 ASP A O 1
ATOM 4159 N N . ASP A 1 535 ? 11.881 8.515 -22.553 1.00 95.12 535 ASP A N 1
ATOM 4160 C CA . ASP A 1 535 ? 11.867 8.070 -23.960 1.00 95.12 535 ASP A CA 1
ATOM 4161 C C . ASP A 1 535 ? 13.052 7.129 -24.204 1.00 95.12 535 ASP A C 1
ATOM 4163 O O . ASP A 1 535 ? 14.177 7.544 -24.490 1.00 95.12 535 ASP A O 1
ATOM 4167 N N . LEU A 1 536 ? 12.794 5.830 -24.087 1.00 95.56 536 LEU A N 1
ATOM 4168 C CA . LEU A 1 536 ? 13.801 4.784 -24.174 1.00 95.56 536 LEU A CA 1
ATOM 4169 C C . LEU A 1 536 ? 14.428 4.679 -25.562 1.00 95.56 536 LEU A C 1
ATOM 4171 O O . LEU A 1 536 ? 15.482 4.058 -25.674 1.00 95.56 536 LEU A O 1
ATOM 4175 N N . GLU A 1 537 ? 13.838 5.238 -26.621 1.00 94.06 537 GLU A N 1
ATOM 4176 C CA . GLU A 1 537 ? 14.469 5.246 -27.945 1.00 94.06 537 GLU A CA 1
ATOM 4177 C C . GLU A 1 537 ? 15.584 6.291 -28.027 1.00 94.06 537 GLU A C 1
ATOM 4179 O O . GLU A 1 537 ? 16.678 5.985 -28.503 1.00 94.06 537 GLU A O 1
ATOM 4184 N N . THR A 1 538 ? 15.336 7.495 -27.511 1.00 94.19 538 THR A N 1
ATOM 4185 C CA . THR A 1 538 ? 16.253 8.638 -27.656 1.00 94.19 538 THR A CA 1
ATOM 4186 C C . THR A 1 538 ? 17.120 8.895 -26.431 1.00 94.19 538 THR A C 1
ATOM 4188 O O . THR A 1 538 ? 18.082 9.657 -26.531 1.00 94.19 538 THR A O 1
ATOM 4191 N N . LEU A 1 539 ? 16.853 8.222 -25.303 1.00 95.12 539 LEU A N 1
ATOM 4192 C CA . LEU A 1 539 ? 17.623 8.396 -24.073 1.00 95.12 539 LEU A CA 1
ATOM 4193 C C . LEU A 1 539 ? 19.133 8.224 -24.348 1.00 95.12 539 LEU A C 1
ATOM 4195 O O . LEU A 1 539 ? 19.529 7.176 -24.896 1.00 95.12 539 LEU A O 1
ATOM 4199 N N . PRO A 1 540 ? 19.976 9.215 -23.984 1.00 94.75 540 PRO A N 1
ATOM 4200 C CA . PRO A 1 540 ? 21.414 9.164 -24.216 1.00 94.75 540 PRO A CA 1
ATOM 4201 C C . PRO A 1 540 ? 22.068 7.901 -23.626 1.00 94.75 540 PRO A C 1
ATOM 4203 O O . PRO A 1 540 ? 21.608 7.398 -22.597 1.00 94.75 540 PRO A O 1
ATOM 4206 N N . PRO A 1 541 ? 23.113 7.330 -24.261 1.00 93.25 541 PRO A N 1
ATOM 4207 C CA . PRO A 1 541 ? 23.696 6.053 -23.835 1.00 93.25 541 PRO A CA 1
ATOM 4208 C C . PRO A 1 541 ? 24.205 6.013 -22.386 1.00 93.25 541 PRO A C 1
ATOM 4210 O O . PRO A 1 541 ? 24.069 4.987 -21.722 1.00 93.25 541 PRO A O 1
ATOM 4213 N N . ASP A 1 542 ? 24.790 7.104 -21.907 1.00 92.56 542 ASP A N 1
ATOM 4214 C CA . ASP A 1 542 ? 25.243 7.325 -20.530 1.00 92.56 542 ASP A CA 1
ATOM 4215 C C . ASP A 1 542 ? 24.076 7.292 -19.533 1.00 92.56 542 ASP A C 1
ATOM 4217 O O . ASP A 1 542 ? 24.134 6.560 -18.545 1.00 92.56 542 ASP A O 1
ATOM 4221 N N . ARG A 1 543 ? 22.966 7.964 -19.845 1.00 95.12 543 ARG A N 1
ATOM 4222 C CA . ARG A 1 543 ? 21.744 7.944 -19.024 1.00 95.12 543 ARG A CA 1
ATOM 4223 C C . ARG A 1 543 ? 21.064 6.577 -19.047 1.00 95.12 543 ARG A C 1
ATOM 4225 O O . ARG A 1 543 ? 20.720 6.025 -18.004 1.00 95.12 543 ARG A O 1
ATOM 4232 N N . LEU A 1 544 ? 20.969 5.961 -20.226 1.00 95.06 544 LEU A N 1
ATOM 4233 C CA . LEU A 1 544 ? 20.457 4.600 -20.389 1.00 95.06 544 LEU A CA 1
ATOM 4234 C C . LEU A 1 544 ? 21.266 3.574 -19.574 1.00 95.06 544 LEU A C 1
ATOM 4236 O O . LEU A 1 544 ? 20.699 2.589 -19.095 1.00 95.06 544 LEU A O 1
ATOM 4240 N N . ASN A 1 545 ? 22.578 3.783 -19.398 1.00 93.75 545 ASN A N 1
ATOM 4241 C CA . ASN A 1 545 ? 23.418 2.896 -18.587 1.00 93.75 545 ASN A CA 1
ATOM 4242 C C . ASN A 1 545 ? 22.946 2.793 -17.134 1.00 93.75 545 ASN A C 1
ATOM 4244 O O . ASN A 1 545 ? 23.074 1.715 -16.552 1.00 93.75 545 ASN A O 1
ATOM 4248 N N . LEU A 1 546 ? 22.382 3.869 -16.577 1.00 95.19 546 LEU A N 1
ATOM 4249 C CA . LEU A 1 546 ? 21.832 3.875 -15.221 1.00 95.19 546 LEU A CA 1
ATOM 4250 C C . LEU A 1 546 ? 20.632 2.923 -15.119 1.00 95.19 546 LEU A C 1
ATOM 4252 O O . LEU A 1 546 ? 20.587 2.085 -14.222 1.00 95.19 546 LEU A O 1
ATOM 4256 N N . LEU A 1 547 ? 19.717 2.978 -16.093 1.00 94.62 547 LEU A N 1
ATOM 4257 C CA . LEU A 1 547 ? 18.504 2.151 -16.115 1.00 94.62 547 LEU A CA 1
ATOM 4258 C C . LEU A 1 547 ? 18.786 0.660 -16.342 1.00 94.62 547 LEU A C 1
ATOM 4260 O O . LEU A 1 547 ? 18.046 -0.187 -15.845 1.00 94.62 547 LEU A O 1
ATOM 4264 N N . ARG A 1 548 ? 19.843 0.324 -17.096 1.00 92.81 548 ARG A N 1
ATOM 4265 C CA . ARG A 1 548 ? 20.185 -1.066 -17.460 1.00 92.81 548 ARG A CA 1
ATOM 4266 C C . ARG A 1 548 ? 21.203 -1.736 -16.535 1.00 92.81 548 ARG A C 1
ATOM 4268 O O . ARG A 1 548 ? 21.694 -2.815 -16.884 1.00 92.81 548 ARG A O 1
ATOM 4275 N N . ASN A 1 549 ? 21.559 -1.120 -15.402 1.00 92.88 549 ASN A N 1
ATOM 4276 C CA . ASN A 1 549 ? 22.528 -1.700 -14.472 1.00 92.88 549 ASN A CA 1
ATOM 4277 C C . ASN A 1 549 ? 22.023 -3.074 -13.975 1.00 92.88 549 ASN A C 1
ATOM 4279 O O . ASN A 1 549 ? 21.014 -3.139 -13.271 1.00 92.88 549 ASN A O 1
ATOM 4283 N N . PRO A 1 550 ? 22.707 -4.187 -14.308 1.00 89.88 550 PRO A N 1
ATOM 4284 C CA . PRO A 1 550 ? 22.211 -5.521 -13.990 1.00 89.88 550 PRO A CA 1
ATOM 4285 C C . PRO A 1 550 ? 22.160 -5.792 -12.484 1.00 89.88 550 PRO A C 1
ATOM 4287 O O . PRO A 1 550 ? 21.287 -6.529 -12.043 1.00 89.88 550 PRO A O 1
ATOM 4290 N N . ASN A 1 551 ? 23.063 -5.199 -11.700 1.00 91.12 551 ASN A N 1
ATOM 4291 C CA . ASN A 1 551 ? 23.144 -5.447 -10.263 1.00 91.12 551 ASN A CA 1
ATOM 4292 C C . ASN A 1 551 ? 21.973 -4.793 -9.521 1.00 91.12 551 ASN A C 1
ATOM 4294 O O . ASN A 1 551 ? 21.433 -5.396 -8.602 1.00 91.12 551 ASN A O 1
ATOM 4298 N N . VAL A 1 552 ? 21.560 -3.597 -9.955 1.00 92.75 552 VAL A N 1
ATOM 4299 C CA . VAL A 1 552 ? 20.393 -2.885 -9.411 1.00 92.75 552 VAL A CA 1
ATOM 4300 C C . VAL A 1 552 ? 19.095 -3.555 -9.875 1.00 92.75 552 VAL A C 1
ATOM 4302 O O . VAL A 1 552 ? 18.193 -3.797 -9.077 1.00 92.75 552 VAL A O 1
ATOM 4305 N N . LEU A 1 553 ? 19.010 -3.963 -11.147 1.00 91.50 553 LEU A N 1
ATOM 4306 C CA . LEU A 1 553 ? 17.828 -4.660 -11.677 1.00 91.50 553 LEU A CA 1
ATOM 4307 C C . LEU A 1 553 ? 17.575 -6.034 -11.046 1.00 91.50 553 LEU A C 1
ATOM 4309 O O . LEU A 1 553 ? 16.433 -6.493 -11.032 1.00 91.50 553 LEU A O 1
ATOM 4313 N N . GLU A 1 554 ? 18.609 -6.700 -10.530 1.00 89.06 554 GLU A N 1
ATOM 4314 C CA . GLU A 1 554 ? 18.466 -7.939 -9.753 1.00 89.06 554 GLU A CA 1
ATOM 4315 C C . GLU A 1 554 ? 17.774 -7.720 -8.399 1.00 89.06 554 GLU A C 1
ATOM 4317 O O . GLU A 1 554 ? 17.243 -8.674 -7.822 1.00 89.06 554 GLU A O 1
ATOM 4322 N N . LEU A 1 555 ? 17.756 -6.485 -7.891 1.00 90.50 555 LEU A N 1
ATOM 4323 C CA . LEU A 1 555 ? 17.101 -6.142 -6.632 1.00 90.50 555 LEU A CA 1
ATOM 4324 C C . LEU A 1 555 ? 15.593 -5.971 -6.807 1.00 90.50 555 LEU A C 1
ATOM 4326 O O . LEU A 1 555 ? 14.833 -6.325 -5.906 1.00 90.50 555 LEU A O 1
ATOM 4330 N N . VAL A 1 556 ? 15.147 -5.497 -7.966 1.00 90.31 556 VAL A N 1
ATOM 4331 C CA . VAL A 1 556 ? 13.729 -5.236 -8.227 1.00 90.31 556 VAL A CA 1
ATOM 4332 C C . VAL A 1 556 ? 12.879 -6.477 -7.919 1.00 90.31 556 VAL A C 1
ATOM 4334 O O . VAL A 1 556 ? 13.226 -7.603 -8.291 1.00 90.31 556 VAL A O 1
ATOM 4337 N N . GLY A 1 557 ? 11.753 -6.278 -7.228 1.00 83.88 557 GLY A N 1
ATOM 4338 C CA . GLY A 1 557 ? 10.828 -7.337 -6.801 1.00 83.88 557 GLY A CA 1
ATOM 4339 C C . GLY A 1 557 ? 11.358 -8.276 -5.708 1.00 83.88 557 GLY A C 1
ATOM 4340 O O . GLY A 1 557 ? 10.796 -9.353 -5.512 1.00 83.88 557 GLY A O 1
ATOM 4341 N N . GLY A 1 558 ? 12.459 -7.923 -5.039 1.00 87.69 558 GLY A N 1
ATOM 4342 C CA . GLY A 1 558 ? 12.861 -8.539 -3.773 1.00 87.69 558 GLY A CA 1
ATOM 4343 C C . GLY A 1 558 ? 12.137 -7.931 -2.564 1.00 87.69 558 GLY A C 1
ATOM 4344 O O . GLY A 1 558 ? 11.181 -7.181 -2.743 1.00 87.69 558 GLY A O 1
ATOM 4345 N N . PRO A 1 559 ? 12.572 -8.238 -1.329 1.00 89.56 559 PRO A N 1
ATOM 4346 C CA . PRO A 1 559 ? 12.087 -7.548 -0.135 1.00 89.56 559 PRO A CA 1
ATOM 4347 C C . PRO A 1 559 ? 12.352 -6.040 -0.207 1.00 89.56 559 PRO A C 1
ATOM 4349 O O . PRO A 1 559 ? 13.331 -5.613 -0.825 1.00 89.56 559 PRO A O 1
ATOM 4352 N N . ALA A 1 560 ? 11.498 -5.252 0.443 1.00 91.25 560 ALA A N 1
ATOM 4353 C CA . ALA A 1 560 ? 11.715 -3.818 0.566 1.00 91.25 560 ALA A CA 1
ATOM 4354 C C . ALA A 1 560 ? 12.911 -3.515 1.489 1.00 91.25 560 ALA A C 1
ATOM 4356 O O . ALA A 1 560 ? 13.217 -4.296 2.394 1.00 91.25 560 ALA A O 1
ATOM 4357 N N . ALA A 1 561 ? 13.603 -2.400 1.255 1.00 93.12 561 ALA A N 1
ATOM 4358 C CA . ALA A 1 561 ? 14.580 -1.870 2.197 1.00 93.12 561 ALA A CA 1
ATOM 4359 C C . ALA A 1 561 ? 13.883 -1.008 3.248 1.00 93.12 561 ALA A C 1
ATOM 4361 O O . ALA A 1 561 ? 13.109 -0.115 2.913 1.00 93.12 561 ALA A O 1
ATOM 4362 N N . GLU A 1 562 ? 14.212 -1.240 4.512 1.00 91.12 562 GLU A N 1
ATOM 4363 C CA . GLU A 1 562 ? 13.715 -0.455 5.633 1.00 91.12 562 GLU A CA 1
ATOM 4364 C C . GLU A 1 5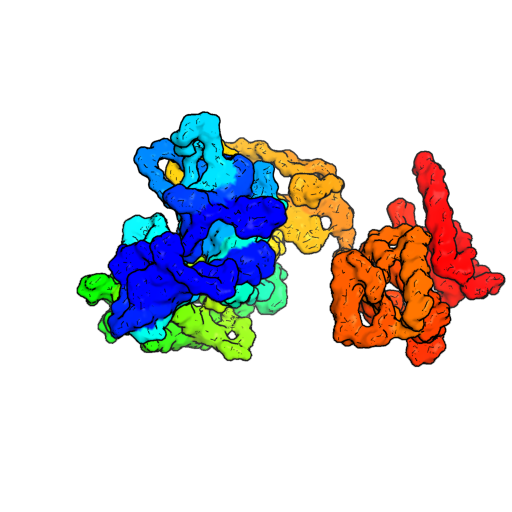62 ? 14.751 0.607 6.030 1.00 91.12 562 GLU A C 1
ATOM 4366 O O . GLU A 1 562 ? 15.944 0.291 6.138 1.00 91.12 562 GLU A O 1
ATOM 4371 N N . PRO A 1 563 ? 14.342 1.864 6.270 1.00 89.50 563 PRO A N 1
ATOM 4372 C CA . PRO A 1 563 ? 15.225 2.865 6.849 1.00 89.50 563 PRO A CA 1
ATOM 4373 C C . PRO A 1 563 ? 15.634 2.444 8.265 1.00 89.50 563 PRO A C 1
ATOM 4375 O O . PRO A 1 563 ? 14.792 2.223 9.138 1.00 89.50 563 PRO A O 1
ATOM 4378 N N . VAL A 1 564 ? 16.938 2.356 8.518 1.00 86.75 564 VAL A N 1
ATOM 4379 C CA . VAL A 1 564 ? 17.454 2.123 9.871 1.00 86.75 564 VAL A CA 1
ATOM 4380 C C . VAL A 1 564 ? 17.136 3.357 10.708 1.00 86.75 564 VAL A C 1
ATOM 4382 O O . VAL A 1 564 ? 17.269 4.475 10.215 1.00 86.75 564 VAL A O 1
ATOM 4385 N N . HIS A 1 565 ? 16.734 3.176 11.968 1.00 81.88 565 HIS A N 1
ATOM 4386 C CA . HIS A 1 565 ? 16.451 4.292 12.879 1.00 81.88 565 HIS A CA 1
ATOM 4387 C C . HIS A 1 565 ? 15.270 5.191 12.455 1.00 81.88 565 HIS A C 1
ATOM 4389 O O . HIS A 1 565 ? 15.205 6.346 12.873 1.00 81.88 565 HIS A O 1
ATOM 4395 N N . LEU A 1 566 ? 14.311 4.662 11.677 1.00 84.94 566 LEU A N 1
ATOM 4396 C CA . LEU A 1 566 ? 13.145 5.407 11.175 1.00 84.94 566 LEU A CA 1
ATOM 4397 C C . LEU A 1 566 ? 12.377 6.171 12.273 1.00 84.94 566 LEU A C 1
ATOM 4399 O O . LEU A 1 566 ? 12.048 7.338 12.086 1.00 84.94 566 LEU A O 1
ATOM 4403 N N . PHE A 1 567 ? 12.163 5.550 13.437 1.00 84.81 567 PHE A N 1
ATOM 4404 C CA . PHE A 1 567 ? 11.476 6.152 14.593 1.00 84.81 567 PHE A CA 1
ATOM 4405 C C . PHE A 1 567 ? 12.426 6.784 15.635 1.00 84.81 567 PHE A C 1
ATOM 4407 O O . PHE A 1 567 ? 12.012 7.225 16.710 1.00 84.81 567 PHE A O 1
ATOM 4414 N N . SER A 1 568 ? 13.723 6.883 15.339 1.00 74.94 568 SER A N 1
ATOM 4415 C CA . SER A 1 568 ? 14.726 7.474 16.241 1.00 74.94 568 SER A CA 1
ATOM 4416 C C . SER A 1 568 ? 15.339 8.786 15.728 1.00 74.94 568 SER A C 1
ATOM 4418 O O . SER A 1 568 ? 16.415 9.172 16.177 1.00 74.94 568 SER A O 1
ATOM 4420 N N . ALA A 1 569 ? 14.657 9.494 14.818 1.00 64.06 569 ALA A N 1
ATOM 4421 C CA . ALA A 1 569 ? 15.065 10.825 14.353 1.00 64.06 569 ALA A CA 1
ATOM 4422 C C . ALA A 1 569 ? 15.184 11.852 15.517 1.00 64.06 569 ALA A C 1
ATOM 4424 O O . ALA A 1 569 ? 14.302 11.899 16.375 1.00 64.06 569 ALA A O 1
ATOM 4425 N N . PRO A 1 570 ? 16.254 12.660 15.614 1.00 54.38 570 PRO A N 1
ATOM 4426 C CA . PRO A 1 570 ? 16.442 13.593 16.731 1.00 54.38 570 PRO A CA 1
ATOM 4427 C C . PRO A 1 570 ? 15.309 14.628 16.869 1.00 54.38 570 PRO A C 1
ATOM 4429 O O . PRO A 1 570 ? 14.643 14.958 15.894 1.00 54.38 570 PRO A O 1
ATOM 4432 N N . GLU A 1 571 ? 15.107 15.137 18.089 1.00 54.97 571 GLU A N 1
ATOM 4433 C CA . GLU A 1 571 ? 14.204 16.262 18.381 1.00 54.97 571 GLU A CA 1
ATOM 4434 C C . GLU A 1 571 ? 14.703 17.519 17.646 1.00 54.97 571 GLU A C 1
ATOM 4436 O O . GLU A 1 571 ? 15.838 17.943 17.863 1.00 54.97 571 GLU A O 1
ATOM 4441 N N . LEU A 1 572 ? 13.890 18.100 16.759 1.00 49.31 572 LEU A N 1
ATOM 4442 C CA . LEU A 1 572 ? 14.210 19.339 16.041 1.00 49.31 572 LEU A CA 1
ATOM 4443 C C . LEU A 1 572 ? 12.961 20.218 15.929 1.00 49.31 572 LEU A C 1
ATOM 4445 O O . LEU A 1 572 ? 11.891 19.712 15.607 1.00 49.31 572 LEU A O 1
ATOM 4449 N N . GLU A 1 573 ? 13.128 21.523 16.175 1.00 43.31 573 GLU A N 1
ATOM 4450 C CA . GLU A 1 573 ? 12.140 22.599 15.987 1.00 43.31 573 GLU A CA 1
ATOM 4451 C C . GLU A 1 573 ? 11.633 22.633 14.540 1.00 43.31 573 GLU A C 1
ATOM 4453 O O . GLU A 1 573 ? 12.266 23.190 13.644 1.00 43.31 573 GLU A O 1
ATOM 4458 N N . ALA A 1 574 ? 10.491 21.998 14.294 1.00 39.84 574 ALA A N 1
ATOM 4459 C CA . ALA A 1 574 ? 9.974 21.773 12.957 1.00 39.84 574 ALA A CA 1
ATOM 4460 C C . ALA A 1 574 ? 8.791 22.707 12.652 1.00 39.84 574 ALA A C 1
ATOM 4462 O O . ALA A 1 574 ? 7.638 22.411 12.980 1.00 39.84 574 ALA A O 1
ATOM 4463 N N . ARG A 1 575 ? 9.082 23.830 11.977 1.00 38.41 575 ARG A N 1
ATOM 4464 C CA . ARG A 1 575 ? 8.073 24.628 11.254 1.00 38.41 575 ARG A CA 1
ATOM 4465 C C . ARG A 1 575 ? 7.604 23.865 10.008 1.00 38.41 575 ARG A C 1
ATOM 4467 O O . ARG A 1 575 ? 8.311 22.987 9.526 1.00 38.41 575 ARG A O 1
ATOM 4474 N N . ASP A 1 576 ? 6.382 24.156 9.572 1.00 37.38 576 ASP A N 1
ATOM 4475 C CA . ASP A 1 576 ? 5.546 23.332 8.690 1.00 37.38 576 ASP A CA 1
ATOM 4476 C C . ASP A 1 576 ? 6.262 22.557 7.570 1.00 37.38 576 ASP A C 1
ATOM 4478 O O . ASP A 1 576 ? 7.082 23.093 6.829 1.00 37.38 576 ASP A O 1
ATOM 4482 N N . HIS A 1 577 ? 5.828 21.296 7.425 1.00 42.22 577 HIS A N 1
ATOM 4483 C CA . HIS A 1 577 ? 6.302 20.246 6.511 1.00 42.22 577 HIS A CA 1
ATOM 4484 C C . HIS A 1 577 ? 7.536 19.489 7.001 1.00 42.22 577 HIS A C 1
ATOM 4486 O O . HIS A 1 577 ? 8.678 19.842 6.733 1.00 42.22 577 HIS A O 1
ATOM 4492 N N . TRP A 1 578 ? 7.309 18.378 7.694 1.00 49.66 578 TRP A N 1
ATOM 4493 C CA . TRP A 1 578 ? 8.417 17.555 8.170 1.00 49.66 578 TRP A CA 1
ATOM 4494 C C . TRP A 1 578 ? 9.033 16.815 6.971 1.00 49.66 578 TRP A C 1
ATOM 4496 O O . TRP A 1 578 ? 8.301 16.332 6.093 1.00 49.66 578 TRP A O 1
ATOM 4506 N N . TYR A 1 579 ? 10.370 16.827 6.919 1.00 52.47 579 TYR A N 1
ATOM 4507 C CA . TYR A 1 579 ? 11.309 16.665 5.795 1.00 52.47 579 TYR A CA 1
ATOM 4508 C C . TYR A 1 579 ? 11.513 17.874 4.855 1.00 52.47 579 TYR A C 1
ATOM 4510 O O . TYR A 1 579 ? 11.948 17.687 3.718 1.00 52.47 579 TYR A O 1
ATOM 4518 N N . ALA A 1 580 ? 11.261 19.113 5.302 1.00 39.66 580 ALA A N 1
ATOM 4519 C CA . ALA A 1 580 ? 11.686 20.323 4.575 1.00 39.66 580 ALA A CA 1
ATOM 4520 C C . ALA A 1 580 ? 13.221 20.459 4.479 1.00 39.66 580 ALA A C 1
ATOM 4522 O O . ALA A 1 580 ? 13.728 21.123 3.573 1.00 39.66 580 ALA A O 1
ATOM 4523 N N . PHE A 1 581 ? 13.963 19.796 5.375 1.00 48.28 581 PHE A N 1
ATOM 4524 C CA . PHE A 1 581 ? 15.418 19.748 5.348 1.00 48.28 581 PHE A CA 1
ATOM 4525 C C . PHE A 1 581 ? 15.904 18.341 4.999 1.00 48.28 581 PHE A C 1
ATOM 4527 O O . PHE A 1 581 ? 15.510 17.368 5.651 1.00 48.28 581 PHE A O 1
ATOM 4534 N N . PRO A 1 582 ? 16.805 18.183 4.014 1.00 45.75 582 PRO A N 1
ATOM 4535 C CA . PRO A 1 582 ? 17.179 16.851 3.566 1.00 45.75 582 PRO A CA 1
ATOM 4536 C C . PRO A 1 582 ? 17.836 15.968 4.645 1.00 45.75 582 PRO A C 1
ATOM 4538 O O . PRO A 1 582 ? 17.901 14.755 4.508 1.00 45.75 582 PRO A O 1
ATOM 4541 N N . GLN A 1 583 ? 18.315 16.536 5.753 1.00 54.47 583 GLN A N 1
ATOM 4542 C CA . GLN A 1 583 ? 18.982 15.783 6.820 1.00 54.47 583 GLN A CA 1
ATOM 4543 C C . GLN A 1 583 ? 18.062 14.881 7.657 1.00 54.47 583 GLN A C 1
ATOM 4545 O O . GLN A 1 583 ? 18.575 14.083 8.440 1.00 54.47 583 GLN A O 1
ATOM 4550 N N . GLU A 1 584 ? 16.744 15.016 7.523 1.00 65.69 584 GLU A N 1
ATOM 4551 C CA . GLU A 1 584 ? 15.769 14.372 8.408 1.00 65.69 584 GLU A CA 1
ATOM 4552 C C . GLU A 1 584 ? 15.426 12.931 7.994 1.00 65.69 584 GLU A C 1
ATOM 4554 O O . GLU A 1 584 ? 15.096 12.108 8.850 1.00 65.69 584 GLU A O 1
ATOM 4559 N N . LEU A 1 585 ? 15.535 12.580 6.704 1.00 77.81 585 LEU A N 1
ATOM 4560 C CA . LEU A 1 585 ? 15.343 11.196 6.261 1.00 77.81 585 LEU A CA 1
ATOM 4561 C C . LEU A 1 585 ? 16.532 10.332 6.703 1.00 77.81 585 LEU A C 1
ATOM 4563 O O . LEU A 1 585 ? 17.682 10.706 6.437 1.00 77.81 585 LEU A O 1
ATOM 4567 N N . PRO A 1 586 ? 16.301 9.147 7.306 1.00 86.56 586 PRO A N 1
ATOM 4568 C CA . PRO A 1 586 ? 17.398 8.269 7.671 1.00 86.56 586 PRO A CA 1
ATOM 4569 C C . PRO A 1 586 ? 18.261 7.945 6.444 1.00 86.56 586 PRO A C 1
ATOM 4571 O O . PRO A 1 586 ? 17.731 7.536 5.406 1.00 86.56 586 PRO A O 1
ATOM 4574 N N . PRO A 1 587 ? 19.587 8.143 6.521 1.00 88.75 587 PRO A N 1
ATOM 4575 C CA . PRO A 1 587 ? 20.464 7.990 5.367 1.00 88.75 587 PRO A CA 1
ATOM 4576 C C . PRO A 1 587 ? 20.731 6.522 5.034 1.00 88.75 587 PRO A C 1
ATOM 4578 O O . PRO A 1 587 ? 21.027 6.216 3.890 1.00 88.75 587 PRO A O 1
ATOM 4581 N N . LEU A 1 588 ? 20.657 5.610 6.006 1.00 91.19 588 LEU A N 1
ATOM 4582 C CA . LEU A 1 588 ? 20.956 4.192 5.812 1.00 91.19 588 LEU A CA 1
ATOM 4583 C C . LEU A 1 588 ? 19.663 3.391 5.691 1.00 91.19 588 LEU A C 1
ATOM 4585 O O . LEU A 1 588 ? 18.891 3.315 6.644 1.00 91.19 588 LEU A O 1
ATOM 4589 N N . TRP A 1 589 ? 19.445 2.778 4.533 1.00 93.06 589 TRP A N 1
ATOM 4590 C CA . TRP A 1 589 ? 18.339 1.856 4.298 1.00 93.06 589 TRP A CA 1
ATOM 4591 C C . TRP A 1 589 ? 18.892 0.457 4.082 1.00 93.06 589 TRP A C 1
ATOM 4593 O O . TRP A 1 589 ? 19.897 0.265 3.388 1.00 93.06 589 TRP A O 1
ATOM 4603 N N . VAL A 1 590 ? 18.238 -0.523 4.694 1.00 92.69 590 VAL A N 1
ATOM 4604 C CA . VAL A 1 590 ? 18.696 -1.905 4.707 1.00 92.69 590 VAL A CA 1
ATOM 4605 C C . VAL A 1 590 ? 17.605 -2.810 4.185 1.00 92.69 590 VAL A C 1
ATOM 4607 O O . VAL A 1 590 ? 16.523 -2.909 4.754 1.00 92.69 590 VAL A O 1
ATOM 4610 N N . ARG A 1 591 ? 17.942 -3.560 3.145 1.00 92.25 591 ARG A N 1
ATOM 4611 C CA . ARG A 1 591 ? 17.175 -4.725 2.722 1.00 92.25 591 ARG A CA 1
ATOM 4612 C C . ARG A 1 591 ? 17.885 -5.982 3.192 1.00 92.25 591 ARG A C 1
ATOM 4614 O O . ARG A 1 591 ? 19.083 -6.134 2.966 1.00 92.25 591 ARG A O 1
ATOM 4621 N N . ARG A 1 592 ? 17.142 -6.919 3.773 1.00 89.38 592 ARG A N 1
ATOM 4622 C CA . ARG A 1 592 ? 17.661 -8.230 4.185 1.00 89.38 592 ARG A CA 1
ATOM 4623 C C . ARG A 1 592 ? 17.199 -9.302 3.206 1.00 89.38 592 ARG A C 1
ATOM 4625 O O . ARG A 1 592 ? 16.005 -9.432 2.951 1.00 89.38 592 ARG A O 1
ATOM 4632 N N . ASP A 1 593 ? 18.139 -10.071 2.670 1.00 84.62 593 ASP A N 1
ATOM 4633 C CA . ASP A 1 593 ? 17.850 -11.181 1.767 1.00 84.62 593 ASP A CA 1
ATOM 4634 C C . ASP A 1 593 ? 17.775 -12.517 2.531 1.00 84.62 593 ASP A C 1
ATOM 4636 O O . ASP A 1 593 ? 18.321 -12.690 3.623 1.00 84.62 593 ASP A O 1
ATOM 4640 N N . LYS A 1 594 ? 17.076 -13.499 1.946 1.00 78.31 594 LYS A N 1
ATOM 4641 C CA . LYS A 1 594 ? 16.806 -14.807 2.581 1.00 78.31 594 LYS A CA 1
ATOM 4642 C C . LYS A 1 594 ? 18.066 -15.636 2.855 1.00 78.31 594 LYS A C 1
ATOM 4644 O O . LYS A 1 594 ? 18.045 -16.511 3.715 1.00 78.31 594 LYS A O 1
ATOM 4649 N N . ASP A 1 595 ? 19.145 -15.379 2.123 1.00 78.00 595 ASP A N 1
ATOM 4650 C CA . ASP A 1 595 ? 20.438 -16.053 2.281 1.00 78.00 595 ASP A CA 1
ATOM 4651 C C . ASP A 1 595 ? 21.289 -15.473 3.430 1.00 78.00 595 ASP A C 1
ATOM 4653 O O . ASP A 1 595 ? 22.425 -15.904 3.650 1.00 78.00 595 ASP A O 1
ATOM 4657 N N . GLY A 1 596 ? 20.744 -14.504 4.175 1.00 76.25 596 GLY A N 1
ATOM 4658 C CA . GLY A 1 596 ? 21.423 -13.823 5.273 1.00 76.25 596 GLY A CA 1
ATOM 4659 C C . GLY A 1 596 ? 22.392 -12.730 4.822 1.00 76.25 596 GLY A C 1
ATOM 4660 O O . GLY A 1 596 ? 23.062 -12.139 5.670 1.00 76.25 596 GLY A O 1
ATOM 4661 N N . SER A 1 597 ? 22.491 -12.450 3.518 1.00 86.56 597 SER A N 1
ATOM 4662 C CA . SER A 1 597 ? 23.106 -11.214 3.035 1.00 86.56 597 SER A CA 1
ATOM 4663 C C . SER A 1 597 ? 22.145 -10.033 3.183 1.00 86.56 597 SER A C 1
ATOM 4665 O O . SER A 1 597 ? 20.940 -10.195 3.397 1.00 86.56 597 SER A O 1
ATOM 4667 N N . PHE A 1 598 ? 22.686 -8.822 3.109 1.00 90.81 598 PHE A N 1
ATOM 4668 C CA . PHE A 1 598 ? 21.884 -7.608 3.107 1.00 90.81 598 PHE A CA 1
ATOM 4669 C C . PHE A 1 598 ? 22.415 -6.601 2.092 1.00 90.81 598 PHE A C 1
ATOM 4671 O O . PHE A 1 598 ? 23.597 -6.601 1.735 1.00 90.81 598 PHE A O 1
ATOM 4678 N N . ILE A 1 599 ? 21.525 -5.733 1.631 1.00 93.56 599 ILE A N 1
ATOM 4679 C CA . ILE A 1 599 ? 21.852 -4.559 0.829 1.00 93.56 599 ILE A CA 1
ATOM 4680 C C . ILE A 1 599 ? 21.799 -3.354 1.757 1.00 93.56 599 ILE A C 1
ATOM 4682 O O . ILE A 1 599 ? 20.802 -3.158 2.448 1.00 93.56 599 ILE A O 1
ATOM 4686 N N . ALA A 1 600 ? 22.873 -2.572 1.780 1.00 93.50 600 ALA A N 1
ATOM 4687 C CA . ALA A 1 600 ? 22.937 -1.295 2.473 1.00 93.50 600 ALA A CA 1
ATOM 4688 C C . ALA A 1 600 ? 23.009 -0.174 1.432 1.00 93.50 600 ALA A C 1
ATOM 4690 O O . ALA A 1 600 ? 23.998 -0.072 0.701 1.00 93.50 600 ALA A O 1
ATOM 4691 N N . ALA A 1 601 ? 21.968 0.654 1.378 1.00 95.12 601 ALA A N 1
ATOM 4692 C CA . ALA A 1 601 ? 21.940 1.881 0.595 1.00 95.12 601 ALA A CA 1
ATOM 4693 C C . ALA A 1 601 ? 22.134 3.073 1.535 1.00 95.12 601 ALA A C 1
ATOM 4695 O O . ALA A 1 601 ? 21.395 3.229 2.506 1.00 95.12 601 ALA A O 1
ATOM 4696 N N . VAL A 1 602 ? 23.157 3.884 1.270 1.00 93.69 602 VAL A N 1
ATOM 4697 C CA . VAL A 1 602 ? 23.472 5.091 2.036 1.00 93.69 602 VAL A CA 1
ATOM 4698 C C . VAL A 1 602 ? 23.221 6.301 1.160 1.00 93.69 602 VAL A C 1
ATOM 4700 O O . VAL A 1 602 ? 23.917 6.491 0.164 1.00 93.69 602 VAL A O 1
ATOM 4703 N N . TYR A 1 603 ? 22.247 7.110 1.543 1.00 92.31 603 TYR A N 1
ATOM 4704 C CA . TYR A 1 603 ? 21.820 8.303 0.835 1.00 92.31 603 TYR A CA 1
ATOM 4705 C C . TYR A 1 603 ? 22.397 9.554 1.497 1.00 92.31 603 TYR A C 1
ATOM 4707 O O . TYR A 1 603 ? 22.316 9.728 2.716 1.00 92.31 603 TYR A O 1
ATOM 4715 N N . ASN A 1 604 ? 22.948 10.453 0.686 1.00 90.75 604 ASN A N 1
ATOM 4716 C CA . ASN A 1 604 ? 23.149 11.841 1.065 1.00 90.75 604 ASN A CA 1
ATOM 4717 C C . ASN A 1 604 ? 22.025 12.678 0.477 1.00 90.75 604 ASN A C 1
ATOM 4719 O O . ASN A 1 604 ? 22.067 13.086 -0.681 1.00 90.75 604 ASN A O 1
ATOM 4723 N N . TRP A 1 605 ? 21.034 12.952 1.307 1.00 87.31 605 TRP A N 1
ATOM 4724 C CA . TRP A 1 605 ? 19.898 13.772 0.933 1.00 87.31 605 TRP A CA 1
ATOM 4725 C C . TRP A 1 605 ? 20.261 15.261 0.793 1.00 87.31 605 TRP A C 1
ATOM 4727 O O . TRP A 1 605 ? 19.558 15.981 0.104 1.00 87.31 605 TRP A O 1
ATOM 4737 N N . SER A 1 606 ? 21.338 15.743 1.428 1.00 83.69 606 SER A N 1
ATOM 4738 C CA . SER A 1 606 ? 21.626 17.183 1.548 1.00 83.69 606 SER A CA 1
ATOM 4739 C C . SER A 1 606 ? 22.332 17.811 0.353 1.00 83.69 606 SER A C 1
ATOM 4741 O O . SER A 1 606 ? 23.058 17.123 -0.360 1.00 83.69 606 SER A O 1
ATOM 4743 N N . ASP A 1 607 ? 22.240 19.141 0.252 1.00 84.94 607 ASP A N 1
ATOM 4744 C CA . ASP A 1 607 ? 22.942 19.965 -0.746 1.00 84.94 607 ASP A CA 1
ATOM 4745 C C . ASP A 1 607 ? 24.466 20.062 -0.526 1.00 84.94 607 ASP A C 1
ATOM 4747 O O . ASP A 1 607 ? 25.163 20.773 -1.248 1.00 84.94 607 ASP A O 1
ATOM 4751 N N . GLN A 1 608 ? 25.012 19.387 0.492 1.00 85.75 608 GLN A N 1
ATOM 4752 C CA . GLN A 1 608 ? 26.436 19.424 0.833 1.00 85.75 608 GLN A CA 1
ATOM 4753 C C . GLN A 1 608 ? 27.037 18.015 0.862 1.00 85.75 608 GLN A C 1
ATOM 4755 O O . GLN A 1 608 ? 26.356 17.067 1.261 1.00 85.75 608 GLN A O 1
ATOM 4760 N N . PRO A 1 609 ? 28.319 17.836 0.490 1.00 89.00 609 PRO A N 1
ATOM 4761 C CA . PRO A 1 609 ? 28.994 16.557 0.663 1.00 89.00 609 PRO A CA 1
ATOM 4762 C C . PRO A 1 609 ? 29.020 16.140 2.138 1.00 89.00 609 PRO A C 1
ATOM 4764 O O . PRO A 1 609 ? 29.342 16.954 3.007 1.00 89.00 609 PRO A O 1
ATOM 4767 N N . ARG A 1 610 ? 28.741 14.866 2.435 1.00 86.75 610 ARG A N 1
ATOM 4768 C CA . ARG A 1 610 ? 28.703 14.361 3.817 1.00 86.75 610 ARG A CA 1
ATOM 4769 C C . ARG A 1 610 ? 29.482 13.061 4.013 1.00 86.75 610 ARG A C 1
ATOM 4771 O O . ARG A 1 610 ? 29.378 12.152 3.183 1.00 86.75 610 ARG A O 1
ATOM 4778 N N . PRO A 1 611 ? 30.241 12.945 5.119 1.00 89.62 611 PRO A N 1
ATOM 4779 C CA . PRO A 1 611 ? 30.816 11.680 5.534 1.00 89.62 611 PRO A CA 1
ATOM 4780 C C . PRO A 1 611 ? 29.764 10.823 6.247 1.00 89.62 611 PRO A C 1
ATOM 4782 O O . PRO A 1 611 ? 29.071 11.288 7.150 1.00 89.62 611 PRO A O 1
ATOM 4785 N N . TYR A 1 612 ? 29.708 9.542 5.900 1.00 88.81 612 TYR A N 1
ATOM 4786 C CA . TYR A 1 612 ? 28.902 8.534 6.582 1.00 88.81 612 TYR A CA 1
ATOM 4787 C C . TYR A 1 612 ? 29.776 7.376 7.049 1.00 88.81 612 TYR A C 1
ATOM 4789 O O . TYR A 1 612 ? 30.785 7.025 6.429 1.00 88.81 612 TYR A O 1
ATOM 4797 N N . ARG A 1 613 ? 29.370 6.746 8.151 1.00 87.81 613 ARG A N 1
ATOM 4798 C CA . ARG A 1 613 ? 29.970 5.512 8.651 1.00 87.81 613 ARG A CA 1
ATOM 4799 C C . ARG A 1 613 ? 28.875 4.466 8.776 1.00 87.81 613 ARG A C 1
ATOM 4801 O O . ARG A 1 613 ? 27.929 4.669 9.520 1.00 87.81 613 ARG A O 1
ATOM 4808 N N . VAL A 1 614 ? 29.034 3.353 8.070 1.00 86.88 614 VAL A N 1
ATOM 4809 C CA . VAL A 1 614 ? 28.164 2.182 8.204 1.00 86.88 614 VAL A CA 1
ATOM 4810 C C . VAL A 1 614 ? 28.891 1.160 9.057 1.00 86.88 614 VAL A C 1
ATOM 4812 O O . VAL A 1 614 ? 29.982 0.725 8.680 1.00 86.88 614 VAL A O 1
ATOM 4815 N N . LEU A 1 615 ? 28.312 0.781 10.191 1.00 88.31 615 LEU A N 1
ATOM 4816 C CA . LEU A 1 615 ? 28.797 -0.321 11.013 1.00 88.31 615 LEU A CA 1
ATOM 4817 C C . LEU A 1 615 ? 28.013 -1.580 10.647 1.00 88.31 615 LEU A C 1
ATOM 4819 O O . LEU A 1 615 ? 26.793 -1.639 10.768 1.00 88.31 615 LEU A O 1
ATOM 4823 N N . PHE A 1 616 ? 28.711 -2.600 10.152 1.00 86.31 616 PHE A N 1
ATOM 4824 C CA . PHE A 1 616 ? 28.043 -3.804 9.661 1.00 86.31 616 PHE A CA 1
ATOM 4825 C C . PHE A 1 616 ? 27.455 -4.642 10.786 1.00 86.31 616 PHE A C 1
ATOM 4827 O O . PHE A 1 616 ? 26.494 -5.354 10.539 1.00 86.31 616 PHE A O 1
ATOM 4834 N N . SER A 1 617 ? 27.982 -4.540 12.006 1.00 82.44 617 SER A N 1
ATOM 4835 C CA . SER A 1 617 ? 27.414 -5.206 13.178 1.00 82.44 617 SER A CA 1
ATOM 4836 C C . SER A 1 617 ? 26.057 -4.638 13.585 1.00 82.44 617 SER A C 1
ATOM 4838 O O . SER A 1 617 ? 25.177 -5.418 13.930 1.00 82.44 617 SER A O 1
ATOM 4840 N N . GLU A 1 618 ? 25.856 -3.320 13.478 1.00 79.38 618 GLU A N 1
ATOM 4841 C CA . GLU A 1 618 ? 24.562 -2.669 13.754 1.00 79.38 618 GLU A CA 1
ATOM 4842 C C . GLU A 1 618 ? 23.484 -3.159 12.787 1.00 79.38 618 GLU A C 1
ATOM 4844 O O . GLU A 1 618 ? 22.340 -3.388 13.166 1.00 79.38 618 GLU A O 1
ATOM 4849 N N . VAL A 1 619 ? 23.871 -3.396 11.532 1.00 79.12 619 VAL A N 1
ATOM 4850 C CA . VAL A 1 619 ? 22.955 -3.911 10.518 1.00 79.12 619 VAL A CA 1
ATOM 4851 C C . VAL A 1 619 ? 22.793 -5.426 10.629 1.00 79.12 619 VAL A C 1
ATOM 4853 O O . VAL A 1 619 ? 21.678 -5.929 10.627 1.00 79.12 619 VAL A O 1
ATOM 4856 N N . ALA A 1 620 ? 23.872 -6.195 10.721 1.00 78.69 620 ALA A N 1
ATOM 4857 C CA . ALA A 1 620 ? 23.825 -7.657 10.700 1.00 78.69 620 ALA A CA 1
ATOM 4858 C C . ALA A 1 620 ? 23.387 -8.283 12.036 1.00 78.69 620 ALA A C 1
ATOM 4860 O O . ALA A 1 620 ? 23.058 -9.467 12.063 1.00 78.69 620 ALA A O 1
ATOM 4861 N N . GLY A 1 621 ? 23.420 -7.525 13.136 1.00 78.31 621 GLY A N 1
ATOM 4862 C CA . GLY A 1 621 ? 23.184 -8.031 14.491 1.00 78.31 621 GLY A CA 1
ATOM 4863 C C . GLY A 1 621 ? 24.323 -8.903 15.035 1.00 78.31 621 GLY A C 1
ATOM 4864 O O . GLY A 1 621 ? 24.172 -9.542 16.071 1.00 78.31 621 GLY A O 1
ATOM 4865 N N . HIS A 1 622 ? 25.461 -8.976 14.339 1.00 79.44 622 HIS A N 1
ATOM 4866 C CA . HIS A 1 622 ? 26.629 -9.742 14.766 1.00 79.44 622 HIS A CA 1
ATOM 4867 C C . HIS A 1 622 ? 27.926 -9.144 14.208 1.00 79.44 622 HIS A C 1
ATOM 4869 O O . HIS A 1 622 ? 27.939 -8.506 13.157 1.00 79.44 622 HIS A O 1
ATOM 4875 N N . GLU A 1 623 ? 29.051 -9.410 14.866 1.00 79.56 623 GLU A N 1
ATOM 4876 C CA . GLU A 1 623 ? 30.372 -9.054 14.342 1.00 79.56 623 GLU A CA 1
ATOM 4877 C C . GLU A 1 623 ? 30.887 -10.099 13.342 1.00 79.56 623 GLU A C 1
ATOM 4879 O O . GLU A 1 623 ? 30.464 -11.261 13.338 1.00 79.56 623 GLU A O 1
ATOM 4884 N N . GLY A 1 624 ? 31.821 -9.706 12.476 1.00 76.38 624 GLY A N 1
ATOM 4885 C CA . GLY A 1 624 ? 32.527 -10.653 11.620 1.00 76.38 624 GLY A CA 1
ATOM 4886 C C . GLY A 1 624 ? 33.086 -10.050 10.336 1.00 76.38 624 GLY A C 1
ATOM 4887 O O . GLY A 1 624 ? 32.853 -8.888 10.021 1.00 76.38 624 GLY A O 1
ATOM 4888 N N . PRO A 1 625 ? 33.845 -10.838 9.560 1.00 82.88 625 PRO A N 1
ATOM 4889 C CA . PRO A 1 625 ? 34.274 -10.419 8.238 1.00 82.88 625 PRO A CA 1
ATOM 4890 C C . PRO A 1 625 ? 33.082 -10.400 7.275 1.00 82.88 625 PRO A C 1
ATOM 4892 O O . PRO A 1 625 ? 32.489 -11.442 6.976 1.00 82.88 625 PRO A O 1
ATOM 4895 N N . PHE A 1 626 ? 32.795 -9.221 6.740 1.00 84.31 626 PHE A N 1
ATOM 4896 C CA . PHE A 1 626 ? 31.801 -8.993 5.704 1.00 84.31 626 PHE A CA 1
ATOM 4897 C C . PHE A 1 626 ? 32.480 -8.755 4.358 1.00 84.31 626 PHE A C 1
ATOM 4899 O O . PHE A 1 626 ? 33.424 -7.973 4.256 1.00 84.31 626 PHE A O 1
ATOM 4906 N N . VAL A 1 627 ? 32.008 -9.424 3.315 1.00 88.69 627 VAL A N 1
ATOM 4907 C CA . VAL A 1 627 ? 32.388 -9.139 1.930 1.00 88.69 627 VAL A CA 1
ATOM 4908 C C . VAL A 1 627 ? 31.472 -8.041 1.422 1.00 88.69 627 VAL A C 1
ATOM 4910 O O . VAL A 1 627 ? 30.254 -8.198 1.454 1.00 88.69 627 VAL A O 1
ATOM 4913 N N . VAL A 1 628 ? 32.064 -6.948 0.949 1.00 89.44 628 VAL A N 1
ATOM 4914 C CA . VAL A 1 628 ? 31.324 -5.776 0.474 1.00 89.44 628 VAL A CA 1
ATOM 4915 C C . VAL A 1 628 ? 31.492 -5.643 -1.033 1.00 89.44 628 VAL A C 1
ATOM 4917 O O . VAL A 1 628 ? 32.607 -5.736 -1.552 1.00 89.44 628 VAL A O 1
ATOM 4920 N N . THR A 1 629 ? 30.386 -5.410 -1.730 1.00 90.75 629 THR A N 1
ATOM 4921 C CA . THR A 1 629 ? 30.335 -5.271 -3.186 1.00 90.75 629 THR A CA 1
ATOM 4922 C C . THR A 1 629 ? 29.534 -4.036 -3.568 1.00 90.75 629 THR A C 1
ATOM 4924 O O . THR A 1 629 ? 28.374 -3.933 -3.196 1.00 90.75 629 THR A O 1
ATOM 4927 N N . ASP A 1 630 ? 30.138 -3.135 -4.335 1.00 91.38 630 ASP A N 1
ATOM 4928 C CA . ASP A 1 630 ? 29.495 -1.946 -4.904 1.00 91.38 630 ASP A CA 1
ATOM 4929 C C . ASP A 1 630 ? 28.613 -2.334 -6.103 1.00 91.38 630 ASP A C 1
ATOM 4931 O O . ASP A 1 630 ? 29.120 -2.871 -7.100 1.00 91.38 630 ASP A O 1
ATOM 4935 N N . LEU A 1 631 ? 27.304 -2.086 -5.990 1.00 93.44 631 LEU A N 1
ATOM 4936 C CA . LEU A 1 631 ? 26.300 -2.495 -6.980 1.00 93.44 631 LEU A CA 1
ATOM 4937 C C . LEU A 1 631 ? 26.142 -1.495 -8.130 1.00 93.44 631 LEU A C 1
ATOM 4939 O O . LEU A 1 631 ? 25.805 -1.898 -9.245 1.00 93.44 631 LEU A O 1
ATOM 4943 N N . TRP A 1 632 ? 26.493 -0.223 -7.927 1.00 92.62 632 TRP A N 1
ATOM 4944 C CA . TRP A 1 632 ? 26.457 0.783 -8.994 1.00 92.62 632 TRP A CA 1
ATOM 4945 C C . TRP A 1 632 ? 27.592 0.621 -10.016 1.00 92.62 632 TRP A C 1
ATOM 4947 O O . TRP A 1 632 ? 27.578 1.248 -11.076 1.00 92.62 632 TRP A O 1
ATOM 4957 N N . SER A 1 633 ? 28.537 -0.289 -9.763 1.00 86.81 633 SER A N 1
ATOM 4958 C CA . SER A 1 633 ? 29.502 -0.729 -10.768 1.00 86.81 633 SER A CA 1
ATOM 4959 C C . SER A 1 633 ? 28.819 -1.333 -12.001 1.00 86.81 633 SER A C 1
ATOM 4961 O O . SER A 1 633 ? 27.909 -2.150 -11.892 1.00 86.81 633 SER A O 1
ATOM 4963 N N . SER A 1 634 ? 29.337 -1.023 -13.192 1.00 82.38 634 SER A N 1
ATOM 4964 C CA . SER A 1 634 ? 28.906 -1.641 -14.454 1.00 82.38 634 SER A CA 1
ATOM 4965 C C . SER A 1 634 ? 29.312 -3.117 -14.595 1.00 82.38 634 SER A C 1
ATOM 4967 O O . SER A 1 634 ? 28.823 -3.815 -15.486 1.00 82.38 634 SER A O 1
ATOM 4969 N N . ARG A 1 635 ? 30.202 -3.623 -13.726 1.00 85.00 635 ARG A N 1
ATOM 4970 C CA . ARG A 1 635 ? 30.604 -5.034 -13.707 1.00 85.00 635 ARG A CA 1
ATOM 4971 C C . ARG A 1 635 ? 29.455 -5.885 -13.164 1.00 85.00 635 ARG A C 1
ATOM 4973 O O . ARG A 1 635 ? 28.949 -5.621 -12.078 1.00 85.00 635 ARG A O 1
ATOM 4980 N N . ARG A 1 636 ? 29.071 -6.942 -13.890 1.00 83.81 636 ARG A N 1
ATOM 4981 C CA . ARG A 1 636 ? 28.100 -7.935 -13.397 1.00 83.81 636 ARG A CA 1
ATOM 4982 C C . ARG A 1 636 ? 28.626 -8.595 -12.116 1.00 83.81 636 ARG A C 1
ATOM 4984 O O . ARG A 1 636 ? 29.773 -9.041 -12.090 1.00 83.81 636 ARG A O 1
ATOM 4991 N N . GLY A 1 637 ? 27.772 -8.679 -11.098 1.00 81.56 637 GLY A N 1
ATOM 4992 C CA . GLY A 1 637 ? 28.151 -9.106 -9.750 1.00 81.56 637 GLY A CA 1
ATOM 4993 C C . GLY A 1 637 ? 28.814 -7.995 -8.929 1.00 81.56 637 GLY A C 1
ATOM 4994 O O . GLY A 1 637 ? 29.378 -8.286 -7.883 1.00 81.56 637 GLY A O 1
ATOM 4995 N N . GLY A 1 638 ? 28.765 -6.749 -9.410 1.00 87.50 638 GLY A N 1
ATOM 4996 C CA . GLY A 1 638 ? 29.326 -5.559 -8.780 1.00 87.50 638 GLY A CA 1
ATOM 4997 C C . GLY A 1 638 ? 30.858 -5.506 -8.729 1.00 87.50 638 GLY A C 1
ATOM 4998 O O . GLY A 1 638 ? 31.580 -6.355 -9.267 1.00 87.50 638 GLY A O 1
ATOM 4999 N N . ARG A 1 639 ? 31.379 -4.463 -8.076 1.00 90.06 639 ARG A N 1
ATOM 5000 C CA . ARG A 1 639 ? 32.815 -4.291 -7.806 1.00 90.06 639 ARG A CA 1
ATOM 5001 C C . ARG A 1 639 ? 33.106 -4.661 -6.357 1.00 90.06 639 ARG A C 1
ATOM 5003 O O . ARG A 1 639 ? 32.646 -3.989 -5.439 1.00 90.06 639 ARG A O 1
ATOM 5010 N N . ALA A 1 640 ? 33.913 -5.698 -6.148 1.00 87.19 640 ALA A N 1
ATOM 5011 C CA . ALA A 1 640 ? 34.350 -6.087 -4.812 1.00 87.19 640 ALA A CA 1
ATOM 5012 C C . ALA A 1 640 ? 35.154 -4.954 -4.146 1.00 87.19 640 ALA A C 1
ATOM 5014 O O . ALA A 1 640 ? 36.164 -4.503 -4.685 1.00 87.19 640 ALA A O 1
ATOM 5015 N N . LEU A 1 641 ? 34.723 -4.537 -2.955 1.00 86.12 641 LEU A N 1
ATOM 5016 C CA . LEU A 1 641 ? 35.421 -3.581 -2.084 1.00 86.12 641 LEU A CA 1
ATOM 5017 C C . LEU A 1 641 ? 36.272 -4.290 -1.008 1.00 86.12 641 LEU A C 1
ATOM 5019 O O . LEU A 1 641 ? 36.851 -3.648 -0.125 1.00 86.12 641 LEU A O 1
ATOM 5023 N N . GLY A 1 642 ? 36.357 -5.621 -1.093 1.00 84.81 642 GLY A N 1
ATOM 5024 C CA . GLY A 1 642 ? 37.127 -6.485 -0.203 1.00 84.81 642 GLY A CA 1
ATOM 5025 C C . GLY A 1 642 ? 36.352 -6.958 1.028 1.00 84.81 642 GLY A C 1
ATOM 5026 O O . GLY A 1 642 ? 35.136 -6.794 1.137 1.00 84.81 642 GLY A O 1
ATOM 5027 N N . VAL A 1 643 ? 37.084 -7.578 1.956 1.00 84.25 643 VAL A N 1
ATOM 5028 C CA . VAL A 1 643 ? 36.563 -8.026 3.254 1.00 84.25 643 VAL A CA 1
ATOM 5029 C C . VAL A 1 643 ? 36.769 -6.920 4.285 1.00 84.25 643 VAL A C 1
ATOM 5031 O O . VAL A 1 643 ? 37.870 -6.383 4.414 1.00 84.25 643 VAL A O 1
ATOM 5034 N N . LYS A 1 644 ? 35.723 -6.587 5.035 1.00 83.19 644 LYS A N 1
ATOM 5035 C CA . LYS A 1 644 ? 35.713 -5.557 6.076 1.00 83.19 644 LYS A CA 1
ATOM 5036 C C . LYS A 1 644 ? 35.221 -6.173 7.385 1.00 83.19 644 LYS A C 1
ATOM 5038 O O . LYS A 1 644 ? 34.231 -6.891 7.384 1.00 83.19 644 LYS A O 1
ATOM 5043 N N . ALA A 1 645 ? 35.913 -5.914 8.492 1.00 73.00 645 ALA A N 1
ATOM 5044 C CA . ALA A 1 645 ? 35.608 -6.548 9.781 1.00 73.00 645 ALA A CA 1
ATOM 5045 C C . ALA A 1 645 ? 34.592 -5.777 10.644 1.00 73.00 645 ALA A C 1
ATOM 5047 O O . ALA A 1 645 ? 33.925 -6.379 11.474 1.00 73.00 645 ALA A O 1
ATOM 5048 N N . GLN A 1 646 ? 34.494 -4.454 10.473 1.00 79.38 646 GLN A N 1
ATOM 5049 C CA . GLN A 1 646 ? 33.684 -3.591 11.348 1.00 79.38 646 GLN A CA 1
ATOM 5050 C C . GLN A 1 646 ? 32.674 -2.742 10.572 1.00 79.38 646 GLN A C 1
ATOM 5052 O O . GLN A 1 646 ? 31.511 -2.653 10.948 1.00 79.38 646 GLN A O 1
ATOM 5057 N N . GLY A 1 647 ? 33.103 -2.107 9.481 1.00 84.88 647 GLY A N 1
ATOM 5058 C CA . GLY A 1 647 ? 32.267 -1.154 8.764 1.00 84.88 647 GLY A CA 1
ATOM 5059 C C . GLY A 1 647 ? 32.974 -0.490 7.590 1.00 84.88 647 GLY A C 1
ATOM 5060 O O . GLY A 1 647 ? 34.105 -0.845 7.242 1.00 84.88 647 GLY A O 1
ATOM 5061 N N . MET A 1 648 ? 32.309 0.503 7.005 1.00 87.62 648 MET A N 1
ATOM 5062 C CA . MET A 1 648 ? 32.806 1.300 5.885 1.00 87.62 648 MET A CA 1
ATOM 5063 C C . MET A 1 648 ? 32.591 2.792 6.150 1.00 87.62 648 MET A C 1
ATOM 5065 O O . MET A 1 648 ? 31.553 3.195 6.669 1.00 87.62 648 MET A O 1
ATOM 5069 N N . ARG A 1 649 ? 33.588 3.609 5.797 1.00 88.81 649 ARG A N 1
ATOM 5070 C CA . ARG A 1 649 ? 33.452 5.067 5.721 1.00 88.81 649 ARG A CA 1
ATOM 5071 C C . ARG A 1 649 ? 33.179 5.450 4.275 1.00 88.81 649 ARG A C 1
ATOM 5073 O O . ARG A 1 649 ? 33.860 4.955 3.379 1.00 88.81 649 ARG A O 1
ATOM 5080 N N . LEU A 1 650 ? 32.202 6.317 4.078 1.00 88.19 650 LEU A N 1
ATOM 5081 C CA . LEU A 1 650 ? 31.767 6.818 2.784 1.00 88.19 650 LEU A CA 1
ATOM 5082 C C . LEU A 1 650 ? 31.837 8.339 2.807 1.00 88.19 650 LEU A C 1
ATOM 5084 O O . LEU A 1 650 ? 31.455 8.948 3.798 1.00 88.19 650 LEU A O 1
ATOM 5088 N N . GLN A 1 651 ? 32.308 8.939 1.720 1.00 90.25 651 GLN A N 1
ATOM 5089 C CA . GLN A 1 651 ? 32.167 10.369 1.472 1.00 90.25 651 GLN A CA 1
ATOM 5090 C C . GLN A 1 651 ? 31.230 10.506 0.280 1.00 90.25 651 GLN A C 1
ATOM 5092 O O . GLN A 1 651 ? 31.590 10.093 -0.823 1.00 90.25 651 GLN A O 1
ATOM 5097 N N . LEU A 1 652 ? 30.028 11.021 0.513 1.00 90.25 652 LEU A N 1
ATOM 5098 C CA . LEU A 1 652 ? 28.993 11.105 -0.512 1.00 90.25 652 LEU A CA 1
ATOM 5099 C C . LEU A 1 652 ? 28.845 12.552 -1.000 1.00 90.25 652 LEU A C 1
ATOM 5101 O O . LEU A 1 652 ? 28.721 13.446 -0.157 1.00 90.25 652 LEU A O 1
ATOM 5105 N N . PRO A 1 653 ? 28.855 12.806 -2.323 1.00 92.44 653 PRO A N 1
ATOM 5106 C CA . PRO A 1 653 ? 28.438 14.085 -2.901 1.00 92.44 653 PRO A CA 1
ATOM 5107 C C . PRO A 1 653 ? 27.008 14.472 -2.488 1.00 92.44 653 PRO A C 1
ATOM 5109 O O . PRO A 1 653 ? 26.269 13.607 -2.005 1.00 92.44 653 PRO A O 1
ATOM 5112 N N . PRO A 1 654 ? 26.595 15.737 -2.667 1.00 88.88 654 PRO A N 1
ATOM 5113 C CA . PRO A 1 654 ? 25.195 16.124 -2.540 1.00 88.88 654 PRO A CA 1
ATOM 5114 C C . PRO A 1 654 ? 24.284 15.235 -3.390 1.00 88.88 654 PRO A C 1
ATOM 5116 O O . PRO A 1 654 ? 24.676 14.829 -4.482 1.00 88.88 654 PRO A O 1
ATOM 5119 N N . HIS A 1 655 ? 23.088 14.942 -2.886 1.00 89.12 655 HIS A N 1
ATOM 5120 C CA . HIS A 1 655 ? 22.007 14.278 -3.634 1.00 89.12 655 HIS A CA 1
ATOM 5121 C C . HIS A 1 655 ? 22.408 12.933 -4.259 1.00 89.12 655 HIS A C 1
ATOM 5123 O O . HIS A 1 655 ? 22.008 12.596 -5.372 1.00 89.12 655 HIS A O 1
ATOM 5129 N N . SER A 1 656 ? 23.223 12.159 -3.543 1.00 86.31 656 SER A N 1
ATOM 5130 C CA . SER A 1 656 ? 23.824 10.929 -4.059 1.00 86.31 656 SER A CA 1
ATOM 5131 C C . SER A 1 656 ? 23.521 9.717 -3.190 1.00 86.31 656 SER A C 1
ATOM 5133 O O . SER A 1 656 ? 23.107 9.830 -2.036 1.00 86.31 656 SER A O 1
ATOM 5135 N N . VAL A 1 657 ? 23.749 8.530 -3.748 1.00 87.50 657 VAL A N 1
ATOM 5136 C CA . VAL A 1 657 ? 23.588 7.254 -3.050 1.00 87.50 657 VAL A CA 1
ATOM 5137 C C . VAL A 1 657 ? 24.798 6.357 -3.285 1.00 87.50 657 VAL A C 1
ATOM 5139 O O . VAL A 1 657 ? 25.338 6.284 -4.390 1.00 87.50 657 VAL A O 1
ATOM 5142 N N . ASN A 1 658 ? 25.217 5.641 -2.245 1.00 84.50 658 ASN A N 1
ATOM 5143 C CA . ASN A 1 658 ? 26.120 4.503 -2.364 1.00 84.50 658 ASN A CA 1
ATOM 5144 C C . ASN A 1 658 ? 25.391 3.223 -1.968 1.00 84.50 658 ASN A C 1
ATOM 5146 O O . ASN A 1 658 ? 24.805 3.152 -0.892 1.00 84.50 658 ASN A O 1
ATOM 5150 N N . GLU A 1 659 ? 25.452 2.212 -2.830 1.00 71.69 659 GLU A N 1
ATOM 5151 C CA . GLU A 1 659 ? 24.753 0.950 -2.625 1.00 71.69 659 GLU A CA 1
ATOM 5152 C C . GLU A 1 659 ? 25.736 -0.221 -2.592 1.00 71.69 659 GLU A C 1
ATOM 5154 O O . GLU A 1 659 ? 26.471 -0.480 -3.554 1.00 71.69 659 GLU A O 1
ATOM 5159 N N . GLY A 1 660 ? 25.738 -0.939 -1.469 1.00 64.19 660 GLY A N 1
ATOM 5160 C CA . GLY A 1 660 ? 26.617 -2.072 -1.231 1.00 64.19 660 GLY A CA 1
ATOM 5161 C C . GLY A 1 660 ? 25.853 -3.341 -0.868 1.00 64.19 660 GLY A C 1
ATOM 5162 O O . GLY A 1 660 ? 25.084 -3.349 0.091 1.00 64.19 660 GLY A O 1
ATOM 5163 N N . ARG A 1 661 ? 26.128 -4.451 -1.562 1.00 78.56 661 ARG A N 1
ATOM 5164 C CA . ARG A 1 661 ? 25.778 -5.788 -1.064 1.00 78.56 661 ARG A CA 1
ATOM 5165 C C . ARG A 1 661 ? 26.820 -6.236 -0.055 1.00 78.56 661 ARG A C 1
ATOM 5167 O O . ARG A 1 661 ? 28.019 -6.236 -0.348 1.00 78.56 661 ARG A O 1
ATOM 5174 N N . VAL A 1 662 ? 26.346 -6.654 1.108 1.00 71.75 662 VAL A N 1
ATOM 5175 C CA . VAL A 1 662 ? 27.166 -7.081 2.232 1.00 71.75 662 VAL A CA 1
ATOM 5176 C C . VAL A 1 662 ? 26.781 -8.510 2.606 1.00 71.75 662 VAL A C 1
ATOM 5178 O O . VAL A 1 662 ? 25.661 -8.790 3.025 1.00 71.75 662 VAL A O 1
ATOM 5181 N N . GLY A 1 663 ? 27.716 -9.440 2.422 1.00 59.34 663 GLY A N 1
ATOM 5182 C CA . GLY A 1 663 ? 27.548 -10.847 2.786 1.00 59.34 663 GLY A CA 1
ATOM 5183 C C . GLY A 1 663 ? 28.510 -11.240 3.899 1.00 59.34 663 GLY A C 1
ATOM 5184 O O . GLY A 1 663 ? 29.691 -10.892 3.853 1.00 59.34 663 GLY A O 1
ATOM 5185 N N . SER A 1 664 ? 28.044 -11.987 4.899 1.00 51.34 664 SER A N 1
ATOM 5186 C CA . SER A 1 664 ? 28.948 -12.602 5.876 1.00 51.34 664 SER A CA 1
ATOM 5187 C C . SER A 1 664 ? 29.847 -13.619 5.170 1.00 51.34 664 SER A C 1
ATOM 5189 O O . SER A 1 664 ? 29.393 -14.386 4.321 1.00 51.34 664 SER A O 1
ATOM 5191 N N . ARG A 1 665 ? 31.131 -13.712 5.538 1.00 43.38 665 ARG A N 1
ATOM 5192 C CA . ARG A 1 665 ? 32.021 -14.757 4.988 1.00 43.38 665 ARG A CA 1
ATOM 5193 C C . ARG A 1 665 ? 31.520 -16.182 5.295 1.00 43.38 665 ARG A C 1
ATOM 5195 O O . ARG A 1 665 ? 31.945 -17.123 4.635 1.00 43.38 665 ARG A O 1
ATOM 5202 N N . ARG A 1 666 ? 30.603 -16.341 6.263 1.00 42.88 666 ARG A N 1
ATOM 5203 C CA . ARG A 1 666 ? 29.878 -17.600 6.511 1.00 42.88 666 ARG A CA 1
ATOM 5204 C C . ARG A 1 666 ? 28.794 -17.902 5.461 1.00 42.88 666 ARG A C 1
ATOM 5206 O O . ARG A 1 666 ? 28.502 -19.077 5.278 1.00 42.88 666 ARG A O 1
ATOM 5213 N N . SER A 1 667 ? 28.232 -16.900 4.772 1.00 37.44 667 SER A N 1
ATOM 5214 C CA . SER A 1 667 ? 27.163 -17.070 3.766 1.00 37.44 667 SER A CA 1
ATOM 5215 C C . SER A 1 667 ? 27.664 -17.178 2.320 1.00 37.44 667 SER A C 1
ATOM 5217 O O . SER A 1 667 ? 26.952 -17.691 1.466 1.00 37.44 667 SER A O 1
ATOM 5219 N N . LEU A 1 668 ? 28.909 -16.783 2.030 1.00 36.34 668 LEU A N 1
ATOM 5220 C CA . LEU A 1 668 ? 29.495 -16.844 0.681 1.00 36.34 668 LEU A CA 1
ATOM 5221 C C . LEU A 1 668 ? 30.249 -18.158 0.404 1.00 36.34 668 LEU A C 1
ATOM 5223 O O . LEU A 1 668 ? 31.392 -18.152 -0.054 1.00 36.34 668 LEU A O 1
ATOM 5227 N N . SER A 1 669 ? 29.604 -19.296 0.672 1.00 30.39 669 SER A N 1
ATOM 5228 C CA . SER A 1 669 ? 29.982 -20.558 0.018 1.00 30.39 669 SER A CA 1
ATOM 5229 C C . SER A 1 669 ? 29.214 -20.677 -1.308 1.00 30.39 669 SER A C 1
ATOM 5231 O O . SER A 1 669 ? 28.051 -20.288 -1.343 1.00 30.39 669 SER A O 1
ATOM 5233 N N . PRO A 1 670 ? 29.787 -21.227 -2.400 1.00 30.59 670 PRO A N 1
ATOM 5234 C CA . PRO A 1 670 ? 29.146 -21.252 -3.727 1.00 30.59 670 PRO A CA 1
ATOM 5235 C C . PRO A 1 670 ? 27.893 -22.138 -3.850 1.00 30.59 670 PRO A C 1
ATOM 5237 O O . PRO A 1 670 ? 27.432 -22.398 -4.959 1.00 30.59 670 PRO A O 1
ATOM 5240 N N . HIS A 1 671 ? 27.344 -22.628 -2.741 1.00 30.80 671 HIS A N 1
ATOM 5241 C CA . HIS A 1 671 ? 26.171 -23.487 -2.723 1.00 30.80 671 HIS A CA 1
ATOM 5242 C C . HIS A 1 671 ? 25.211 -23.006 -1.631 1.00 30.80 671 HIS A C 1
ATOM 5244 O O . HIS A 1 671 ? 25.652 -22.836 -0.491 1.00 30.80 671 HIS A O 1
ATOM 5250 N N . PRO A 1 672 ? 23.923 -22.782 -1.952 1.00 33.16 672 PRO A N 1
ATOM 5251 C CA . PRO A 1 672 ? 22.932 -22.426 -0.950 1.00 33.16 672 PRO A CA 1
ATOM 5252 C C . PRO A 1 672 ? 22.861 -23.567 0.066 1.00 33.16 672 PRO A C 1
ATOM 5254 O O . PRO A 1 672 ? 22.563 -24.706 -0.293 1.00 33.16 672 PRO A O 1
ATOM 5257 N N . VAL A 1 673 ? 23.152 -23.285 1.335 1.00 41.38 673 VAL A N 1
ATOM 5258 C CA . VAL A 1 673 ? 22.804 -24.215 2.412 1.00 41.38 673 VAL A CA 1
ATOM 5259 C C . VAL A 1 673 ? 21.309 -24.026 2.649 1.00 41.38 673 VAL A C 1
ATOM 5261 O O . VAL A 1 673 ? 20.901 -23.161 3.423 1.00 41.38 673 VAL A O 1
ATOM 5264 N N . MET A 1 674 ? 20.486 -24.782 1.917 1.00 42.19 674 MET A N 1
ATOM 5265 C CA . MET A 1 674 ? 19.083 -24.973 2.288 1.00 42.19 674 MET A CA 1
ATOM 5266 C C . MET A 1 674 ? 19.041 -25.506 3.725 1.00 42.19 674 MET A C 1
ATOM 5268 O O . MET A 1 674 ? 19.860 -26.345 4.116 1.00 42.19 674 MET A O 1
ATOM 5272 N N . ARG A 1 675 ? 18.145 -24.953 4.549 1.00 56.38 675 ARG A N 1
ATOM 5273 C CA . ARG A 1 675 ? 17.950 -25.397 5.934 1.00 56.38 675 ARG A CA 1
ATOM 5274 C C . ARG A 1 675 ? 17.203 -26.734 5.912 1.00 56.38 675 ARG A C 1
ATOM 5276 O O . ARG A 1 675 ? 15.985 -26.761 6.033 1.00 56.38 675 ARG A O 1
ATOM 5283 N N . ARG A 1 676 ? 17.953 -27.824 5.763 1.00 79.19 676 ARG A N 1
ATOM 5284 C CA . ARG A 1 676 ? 17.475 -29.210 5.814 1.00 79.19 676 ARG A CA 1
ATOM 5285 C C . ARG A 1 676 ? 16.955 -29.556 7.214 1.00 79.19 676 ARG A C 1
ATOM 5287 O O . ARG A 1 676 ? 17.650 -29.317 8.205 1.00 79.19 676 ARG A O 1
ATOM 5294 N N . VAL A 1 677 ? 15.761 -30.143 7.302 1.00 85.50 677 VAL A N 1
ATOM 5295 C CA . VAL A 1 677 ? 15.147 -30.587 8.568 1.00 85.50 677 VAL A CA 1
ATOM 5296 C C . VAL A 1 677 ? 14.893 -32.091 8.524 1.00 85.50 677 VAL A C 1
ATOM 5298 O O . VAL A 1 677 ? 14.277 -32.588 7.584 1.00 85.50 677 VAL A O 1
ATOM 5301 N N . LEU A 1 678 ? 15.363 -32.803 9.547 1.00 88.31 678 LEU A N 1
ATOM 5302 C CA . LEU A 1 678 ? 15.118 -34.228 9.754 1.00 88.31 678 LEU A CA 1
ATOM 5303 C C . LEU A 1 678 ? 14.043 -34.410 10.819 1.00 88.31 678 LEU A C 1
ATOM 5305 O O . LEU A 1 678 ? 14.289 -34.133 11.988 1.00 88.31 678 LEU A O 1
ATOM 5309 N N . PHE A 1 679 ? 12.873 -34.895 10.424 1.00 92.38 679 PHE A N 1
ATOM 5310 C CA . PHE A 1 679 ? 11.804 -35.284 11.338 1.00 92.38 679 PHE A CA 1
ATOM 5311 C C . PHE A 1 679 ? 11.956 -36.750 11.723 1.00 92.38 679 PHE A C 1
ATOM 5313 O O . PHE A 1 679 ? 12.320 -37.576 10.884 1.00 92.38 679 PHE A O 1
ATOM 5320 N N . TYR A 1 680 ? 11.649 -37.083 12.972 1.00 94.06 680 TYR A N 1
ATOM 5321 C CA . TYR A 1 680 ? 11.618 -38.467 13.427 1.00 94.06 680 TYR A CA 1
ATOM 5322 C C . TYR A 1 680 ? 10.474 -38.740 14.393 1.00 94.06 680 TYR A C 1
ATOM 5324 O O . TYR A 1 680 ? 9.991 -37.849 15.105 1.00 94.06 680 TYR A O 1
ATOM 5332 N N . ARG A 1 681 ? 10.050 -40.002 14.384 1.00 95.62 681 ARG A N 1
ATOM 5333 C CA . ARG A 1 681 ? 8.979 -40.564 15.205 1.00 95.62 681 ARG A CA 1
ATOM 5334 C C . ARG A 1 681 ? 9.424 -41.894 15.784 1.00 95.62 681 ARG A C 1
ATOM 5336 O O . ARG A 1 681 ? 10.157 -42.635 15.128 1.00 95.62 681 ARG A O 1
ATOM 5343 N N . LEU A 1 682 ? 8.969 -42.188 16.993 1.00 95.38 682 LEU A N 1
ATOM 5344 C CA . LEU A 1 682 ? 9.140 -43.469 17.659 1.00 95.38 682 LEU A CA 1
ATOM 5345 C C . LEU A 1 682 ? 7.781 -43.943 18.173 1.00 95.38 682 LEU A C 1
ATOM 5347 O O . LEU A 1 682 ? 7.070 -43.193 18.844 1.00 95.38 682 LEU A O 1
ATOM 5351 N N . HIS A 1 683 ? 7.443 -45.186 17.864 1.00 94.69 683 HIS A N 1
ATOM 5352 C CA . HIS A 1 683 ? 6.152 -45.793 18.147 1.00 94.69 683 HIS A CA 1
ATOM 5353 C C . HIS A 1 683 ? 6.302 -47.057 18.984 1.00 94.69 683 HIS A C 1
ATOM 5355 O O . HIS A 1 683 ? 7.338 -47.725 18.936 1.00 94.69 683 HIS A O 1
ATOM 5361 N N . ASP A 1 684 ? 5.226 -47.404 19.683 1.00 92.44 684 ASP A N 1
ATOM 5362 C CA . ASP A 1 684 ? 5.026 -48.702 20.330 1.00 92.44 684 ASP A CA 1
ATOM 5363 C C . ASP A 1 684 ? 6.029 -49.028 21.455 1.00 92.44 684 ASP A C 1
ATOM 5365 O O . ASP A 1 684 ? 6.254 -50.192 21.792 1.00 92.44 684 ASP A O 1
ATOM 5369 N N . VAL A 1 685 ? 6.613 -48.008 22.097 1.00 92.50 685 VAL A N 1
ATOM 5370 C CA . VAL A 1 685 ? 7.401 -48.214 23.321 1.00 92.50 685 VAL A CA 1
ATOM 5371 C C . VAL A 1 685 ? 6.442 -48.384 24.499 1.00 92.50 685 VAL A C 1
ATOM 5373 O O . VAL A 1 685 ? 5.621 -47.516 24.792 1.00 92.50 685 VAL A O 1
ATOM 5376 N N . VAL A 1 686 ? 6.556 -49.512 25.203 1.00 89.06 686 VAL A N 1
ATOM 5377 C CA . VAL A 1 686 ? 5.687 -49.847 26.342 1.00 89.06 686 VAL A CA 1
ATOM 5378 C C . VAL A 1 686 ? 5.756 -48.745 27.418 1.00 89.06 686 VAL A C 1
ATOM 5380 O O . VAL A 1 686 ? 6.866 -48.405 27.838 1.00 89.06 686 VAL A O 1
ATOM 5383 N N . PRO A 1 687 ? 4.619 -48.236 27.947 1.00 86.19 687 PRO A N 1
ATOM 5384 C CA . PRO A 1 687 ? 4.599 -47.107 28.888 1.00 86.19 687 PRO A CA 1
ATOM 5385 C C . PRO A 1 687 ? 5.516 -47.264 30.110 1.00 86.19 687 PRO A C 1
ATOM 5387 O O . PRO A 1 687 ? 6.157 -46.306 30.533 1.00 86.19 687 PRO A O 1
ATOM 5390 N N . ALA A 1 688 ? 5.660 -48.487 30.635 1.00 88.69 688 ALA A N 1
ATOM 5391 C CA . ALA A 1 688 ? 6.545 -48.791 31.764 1.00 88.69 688 ALA A CA 1
ATOM 5392 C C . ALA A 1 688 ? 8.040 -48.522 31.484 1.00 88.69 688 ALA A C 1
ATOM 5394 O O . ALA A 1 688 ? 8.829 -48.408 32.420 1.00 88.69 688 ALA A O 1
ATOM 5395 N N . ARG A 1 689 ? 8.440 -48.421 30.210 1.00 92.12 689 ARG A N 1
ATOM 5396 C CA . ARG A 1 689 ? 9.820 -48.163 29.768 1.00 92.12 689 ARG A CA 1
ATOM 5397 C C . ARG A 1 689 ? 10.016 -46.761 29.185 1.00 92.12 689 ARG A C 1
ATOM 5399 O O . ARG A 1 689 ? 11.118 -46.438 28.751 1.00 92.12 689 ARG A O 1
ATOM 5406 N N . LEU A 1 690 ? 8.998 -45.898 29.225 1.00 90.94 690 LEU A N 1
ATOM 5407 C CA . LEU A 1 690 ? 9.083 -44.533 28.692 1.00 90.94 690 LEU A CA 1
ATOM 5408 C C . LEU A 1 690 ? 10.164 -43.695 29.399 1.00 90.94 690 LEU A C 1
ATOM 5410 O O . LEU A 1 690 ? 10.979 -43.051 28.745 1.00 90.94 690 LEU A O 1
ATOM 5414 N N . ALA A 1 691 ? 10.256 -43.797 30.728 1.00 89.12 691 ALA A N 1
ATOM 5415 C CA . ALA A 1 691 ? 11.295 -43.117 31.509 1.00 89.12 691 ALA A CA 1
ATOM 5416 C C . ALA A 1 691 ? 12.720 -43.646 31.226 1.00 89.12 691 ALA A C 1
ATOM 5418 O O . ALA A 1 691 ? 13.717 -42.978 31.503 1.00 89.12 691 ALA A O 1
ATOM 5419 N N . GLU A 1 692 ? 12.855 -44.870 30.710 1.00 91.50 692 GLU A N 1
ATOM 5420 C CA . GLU A 1 692 ? 14.138 -45.412 30.249 1.00 91.50 692 GLU A CA 1
ATOM 5421 C C . GLU A 1 692 ? 14.532 -44.780 28.908 1.00 91.50 692 GLU A C 1
ATOM 5423 O O . GLU A 1 692 ? 15.640 -44.263 28.791 1.00 91.50 692 GLU A O 1
ATOM 5428 N N . LEU A 1 693 ? 13.601 -44.719 27.951 1.00 92.50 693 LEU A N 1
ATOM 5429 C CA . LEU A 1 693 ? 13.790 -44.062 26.655 1.00 92.50 693 LEU A CA 1
ATOM 5430 C C . LEU A 1 693 ? 14.158 -42.575 26.793 1.00 92.50 693 LEU A C 1
ATOM 5432 O O . LEU A 1 693 ? 15.071 -42.095 26.122 1.00 92.50 693 LEU A O 1
ATOM 5436 N N . GLU A 1 694 ? 13.467 -41.836 27.663 1.00 92.50 694 GLU A N 1
ATOM 5437 C CA . GLU A 1 694 ? 13.747 -40.415 27.911 1.00 92.50 694 GLU A CA 1
ATOM 5438 C C . GLU A 1 694 ? 15.161 -40.208 28.466 1.00 92.50 694 GLU A C 1
ATOM 5440 O O . GLU A 1 694 ? 15.874 -39.293 28.045 1.00 92.50 694 GLU A O 1
ATOM 5445 N N . ARG A 1 695 ? 15.607 -41.093 29.368 1.00 89.44 695 ARG A N 1
ATOM 5446 C CA . ARG A 1 695 ? 16.985 -41.082 29.876 1.00 89.44 695 ARG A CA 1
ATOM 5447 C C . ARG A 1 695 ? 17.999 -41.383 28.779 1.00 89.44 695 ARG A C 1
ATOM 5449 O O . ARG A 1 695 ? 18.981 -40.649 28.675 1.00 89.44 695 ARG A O 1
ATOM 5456 N N . ASP A 1 696 ? 17.754 -42.393 27.950 1.00 86.75 696 ASP A N 1
ATOM 5457 C CA . ASP A 1 696 ? 18.647 -42.754 26.844 1.00 86.75 696 ASP A CA 1
ATOM 5458 C C . ASP A 1 696 ? 18.743 -41.625 25.803 1.00 86.75 696 ASP A C 1
ATOM 5460 O O . ASP A 1 696 ? 19.840 -41.284 25.362 1.00 86.75 696 ASP A O 1
ATOM 5464 N N . SER A 1 697 ? 17.623 -40.967 25.489 1.00 90.56 697 SER A N 1
ATOM 5465 C CA . SER A 1 697 ? 17.564 -39.776 24.629 1.00 90.56 697 SER A CA 1
ATOM 5466 C C . SER A 1 697 ? 18.399 -38.619 25.186 1.00 90.56 697 SER A C 1
ATOM 5468 O O . SER A 1 697 ? 19.223 -38.035 24.475 1.00 90.56 697 SER A O 1
ATOM 5470 N N . MET A 1 698 ? 18.255 -38.318 26.483 1.00 87.56 698 MET A N 1
ATOM 5471 C CA . MET A 1 698 ? 19.046 -37.277 27.146 1.00 87.56 698 MET A CA 1
ATOM 5472 C C . MET A 1 698 ? 20.544 -37.604 27.169 1.00 87.56 698 MET A C 1
ATOM 5474 O O . MET A 1 698 ? 21.371 -36.708 26.977 1.00 87.56 698 MET A O 1
ATOM 5478 N N . LEU A 1 699 ? 20.908 -38.868 27.406 1.00 82.00 699 LEU A N 1
ATOM 5479 C CA . LEU A 1 699 ? 22.301 -39.317 27.380 1.00 82.00 699 LEU A CA 1
ATOM 5480 C C . LEU A 1 699 ? 22.889 -39.220 25.971 1.00 82.00 699 LEU A C 1
ATOM 5482 O O . LEU A 1 699 ? 23.981 -38.679 25.819 1.00 82.00 699 LEU A O 1
ATOM 5486 N N . PHE A 1 700 ? 22.154 -39.658 24.948 1.00 86.06 700 PHE A N 1
ATOM 5487 C CA . PHE A 1 700 ? 22.567 -39.566 23.547 1.00 86.06 700 PHE A CA 1
ATOM 5488 C C . PHE A 1 700 ? 22.731 -38.115 23.079 1.00 86.06 700 PHE A C 1
ATOM 5490 O O . PHE A 1 700 ? 23.728 -37.763 22.445 1.00 86.06 700 PHE A O 1
ATOM 5497 N N . SER A 1 701 ? 21.798 -37.238 23.453 1.00 86.44 701 SER A N 1
ATOM 5498 C CA . SER A 1 701 ? 21.904 -35.806 23.168 1.00 86.44 701 SER A CA 1
ATOM 5499 C C . SER A 1 701 ? 23.200 -35.209 23.734 1.00 86.44 701 SER A C 1
ATOM 5501 O O . SER A 1 701 ? 23.875 -34.434 23.056 1.00 86.44 701 SER A O 1
ATOM 5503 N N . LYS A 1 702 ? 23.618 -35.641 24.933 1.00 81.94 702 LYS A N 1
ATOM 5504 C CA . LYS A 1 702 ? 24.845 -35.177 25.605 1.00 81.94 702 LYS A CA 1
ATOM 5505 C C . LYS A 1 702 ? 26.118 -35.930 25.203 1.00 81.94 702 LYS A C 1
ATOM 5507 O O . LYS A 1 702 ? 27.210 -35.452 25.508 1.00 81.94 702 LYS A O 1
ATOM 5512 N N . SER A 1 703 ? 26.018 -37.092 24.555 1.00 73.50 703 SER A N 1
ATOM 5513 C CA . SER A 1 703 ? 27.178 -37.951 24.275 1.00 73.50 703 SER A CA 1
ATOM 5514 C C . SER A 1 703 ? 28.030 -37.471 23.099 1.00 73.50 703 SER A C 1
ATOM 5516 O O . SER A 1 703 ? 29.133 -37.981 22.898 1.00 73.50 703 SER A O 1
ATOM 5518 N N . ARG A 1 704 ? 27.542 -36.507 22.308 1.00 77.31 704 ARG A N 1
ATOM 5519 C CA . ARG A 1 704 ? 28.251 -35.947 21.151 1.00 77.31 704 ARG A CA 1
ATOM 5520 C C . ARG A 1 704 ? 28.068 -34.438 21.033 1.00 77.31 704 ARG A C 1
ATOM 5522 O O . ARG A 1 704 ? 27.069 -33.875 21.466 1.00 77.31 704 ARG A O 1
ATOM 5529 N N . ASP A 1 705 ? 29.020 -33.800 20.359 1.00 70.06 705 ASP A N 1
ATOM 5530 C CA . ASP A 1 705 ? 28.843 -32.427 19.890 1.00 70.06 705 ASP A CA 1
ATOM 5531 C C . ASP A 1 705 ? 27.953 -32.434 18.639 1.00 70.06 705 ASP A C 1
ATOM 5533 O O . ASP A 1 705 ? 28.281 -33.086 17.639 1.00 70.06 705 ASP A O 1
ATOM 5537 N N . TRP A 1 706 ? 26.862 -31.673 18.687 1.00 76.31 706 TRP A N 1
ATOM 5538 C CA . TRP A 1 706 ? 25.955 -31.443 17.562 1.00 76.31 706 TRP A CA 1
ATOM 5539 C C . TRP A 1 706 ? 26.359 -30.193 16.792 1.00 76.31 706 TRP A C 1
ATOM 5541 O O . TRP A 1 706 ? 26.869 -29.228 17.369 1.00 76.31 706 TRP A O 1
ATOM 5551 N N . ARG A 1 707 ? 26.158 -30.211 15.475 1.00 71.00 707 ARG A N 1
ATOM 5552 C CA . ARG A 1 707 ? 26.522 -29.092 14.601 1.00 71.00 707 ARG A CA 1
ATOM 5553 C C . ARG A 1 707 ? 25.323 -28.213 14.272 1.00 71.00 707 ARG A C 1
ATOM 5555 O O . ARG A 1 707 ? 25.477 -26.997 14.162 1.00 71.00 707 ARG A O 1
ATOM 5562 N N . GLY A 1 708 ? 24.171 -28.854 14.080 1.00 74.12 708 GLY A N 1
ATOM 5563 C CA . GLY A 1 708 ? 22.854 -28.230 14.039 1.00 74.12 708 GLY A CA 1
ATOM 5564 C C . GLY A 1 708 ? 22.220 -28.134 15.425 1.00 74.12 708 GLY A C 1
ATOM 5565 O O . GLY A 1 708 ? 22.904 -27.891 16.419 1.00 74.12 708 GLY A O 1
ATOM 5566 N N . ASP A 1 709 ? 20.909 -28.345 15.481 1.00 82.50 709 ASP A N 1
ATOM 5567 C CA . ASP A 1 709 ? 20.216 -28.529 16.756 1.00 82.50 709 ASP A CA 1
ATOM 5568 C C . ASP A 1 709 ? 20.711 -29.802 17.470 1.00 82.50 709 ASP A C 1
ATOM 5570 O O . ASP A 1 709 ? 21.076 -30.791 16.829 1.00 82.50 709 ASP A O 1
ATOM 5574 N N . GLN A 1 710 ? 20.703 -29.783 18.805 1.00 87.25 710 GLN A N 1
ATOM 5575 C CA . GLN A 1 710 ? 20.933 -30.988 19.605 1.00 87.25 710 GLN A CA 1
ATOM 5576 C C . GLN A 1 710 ? 19.734 -31.931 19.505 1.00 87.25 710 GLN A C 1
ATOM 5578 O O . GLN A 1 710 ? 18.599 -31.468 19.398 1.00 87.25 710 GLN A O 1
ATOM 5583 N N . PHE A 1 711 ? 19.970 -33.247 19.565 1.00 91.94 711 PHE A N 1
ATOM 5584 C CA . PHE A 1 711 ? 18.877 -34.222 19.596 1.00 91.94 711 PHE A CA 1
ATOM 5585 C C . PHE A 1 711 ? 17.967 -33.985 20.798 1.00 91.94 711 PHE A C 1
ATOM 5587 O O . PHE A 1 711 ? 18.441 -33.744 21.911 1.00 91.94 711 PHE A O 1
ATOM 5594 N N . TRP A 1 712 ? 16.664 -34.081 20.571 1.00 94.25 712 TRP A N 1
ATOM 5595 C CA . TRP A 1 712 ? 15.649 -33.974 21.606 1.00 94.25 712 TRP A CA 1
ATOM 5596 C C . TRP A 1 712 ? 14.477 -34.881 21.243 1.00 94.25 712 TRP A C 1
ATOM 5598 O O . TRP A 1 712 ? 14.222 -35.158 20.076 1.00 94.25 712 TRP A O 1
ATOM 5608 N N . LEU A 1 713 ? 13.761 -35.369 22.245 1.00 95.38 713 LEU A N 1
ATOM 5609 C CA . LEU A 1 713 ? 12.618 -36.245 22.038 1.00 95.38 713 LEU A CA 1
ATOM 5610 C C . LEU A 1 713 ? 11.504 -35.770 22.954 1.00 95.38 713 LEU A C 1
ATOM 5612 O O . LEU A 1 713 ? 11.667 -35.830 24.171 1.00 95.38 713 LEU A O 1
ATOM 5616 N N . ALA A 1 714 ? 10.403 -35.302 22.373 1.00 96.06 714 ALA A N 1
ATOM 5617 C CA . ALA A 1 714 ? 9.200 -35.027 23.135 1.00 96.06 714 ALA A CA 1
ATOM 5618 C C . ALA A 1 714 ? 8.342 -36.286 23.249 1.00 96.06 714 ALA A C 1
ATOM 5620 O O . ALA A 1 714 ? 8.218 -37.067 22.304 1.00 96.06 714 ALA A O 1
ATOM 5621 N N . THR A 1 715 ? 7.768 -36.460 24.426 1.00 95.06 715 THR A N 1
ATOM 5622 C CA . THR A 1 715 ? 6.959 -37.593 24.875 1.00 95.06 715 THR A CA 1
ATOM 5623 C C . THR A 1 715 ? 5.767 -37.064 25.674 1.00 95.06 715 THR A C 1
ATOM 5625 O O . THR A 1 715 ? 5.677 -35.869 25.968 1.00 95.06 715 THR A O 1
ATOM 5628 N N . ALA A 1 716 ? 4.892 -37.963 26.126 1.00 91.31 716 ALA A N 1
ATOM 5629 C CA . ALA A 1 716 ? 3.788 -37.612 27.017 1.00 91.31 716 ALA A CA 1
ATOM 5630 C C . ALA A 1 716 ? 4.223 -36.999 28.370 1.00 91.31 716 ALA A C 1
ATOM 5632 O O . ALA A 1 716 ? 3.410 -36.337 29.008 1.00 91.31 716 ALA A O 1
ATOM 5633 N N . ASN A 1 717 ? 5.479 -37.184 28.807 1.00 92.25 717 ASN A N 1
ATOM 5634 C CA . ASN A 1 717 ? 5.992 -36.611 30.062 1.00 92.25 717 ASN A CA 1
ATOM 5635 C C . ASN A 1 717 ? 6.758 -35.290 29.863 1.00 92.25 717 ASN A C 1
ATOM 5637 O O . ASN A 1 717 ? 7.317 -34.749 30.819 1.00 92.25 717 ASN A O 1
ATOM 5641 N N . THR A 1 718 ? 6.850 -34.780 28.631 1.00 92.00 718 THR A N 1
ATOM 5642 C CA . THR A 1 718 ? 7.602 -33.552 28.343 1.00 92.00 718 THR A CA 1
ATOM 5643 C C . THR A 1 718 ? 6.881 -32.333 28.911 1.00 92.00 718 THR A C 1
ATOM 5645 O O . THR A 1 718 ? 5.720 -32.092 28.593 1.00 92.00 718 THR A O 1
ATOM 5648 N N . ALA A 1 719 ? 7.571 -31.574 29.768 1.00 86.81 719 ALA A N 1
ATOM 5649 C CA . ALA A 1 719 ? 6.970 -30.497 30.558 1.00 86.81 719 ALA A CA 1
ATOM 5650 C C . ALA A 1 719 ? 7.272 -29.080 30.039 1.00 86.81 719 ALA A C 1
ATOM 5652 O O . ALA A 1 719 ? 6.638 -28.125 30.489 1.00 86.81 719 ALA A O 1
ATOM 5653 N N . ASP A 1 720 ? 8.233 -28.905 29.124 1.00 90.62 720 ASP A N 1
ATOM 5654 C CA . ASP A 1 720 ? 8.444 -27.605 28.490 1.00 90.62 720 ASP A CA 1
ATOM 5655 C C . ASP A 1 720 ? 7.339 -27.324 27.461 1.00 90.62 720 ASP A C 1
ATOM 5657 O O . ASP A 1 720 ? 6.896 -28.217 26.739 1.00 90.62 720 ASP A O 1
ATOM 5661 N N . LEU A 1 721 ? 6.889 -26.066 27.400 1.00 84.38 721 LEU A N 1
ATOM 5662 C CA . LEU A 1 721 ? 5.723 -25.664 26.607 1.00 84.38 721 LEU A CA 1
ATOM 5663 C C . LEU A 1 721 ? 5.850 -26.056 25.127 1.00 84.38 721 LEU A C 1
ATOM 5665 O O . LEU A 1 721 ? 4.874 -26.480 24.514 1.00 84.38 721 LEU A O 1
ATOM 5669 N N . PHE A 1 722 ? 7.048 -25.927 24.553 1.00 90.31 722 PHE A N 1
ATOM 5670 C CA . PHE A 1 722 ? 7.279 -26.233 23.145 1.00 90.31 722 PHE A CA 1
ATOM 5671 C C . PHE A 1 722 ? 7.205 -27.738 22.869 1.00 90.31 722 PHE A C 1
ATOM 5673 O O . PHE A 1 722 ? 6.467 -28.155 21.977 1.00 90.31 722 PHE A O 1
ATOM 5680 N N . GLY A 1 723 ? 7.941 -28.552 23.630 1.00 91.44 723 GLY A N 1
ATOM 5681 C CA . GLY A 1 723 ? 7.941 -30.005 23.486 1.00 91.44 723 GLY A CA 1
ATOM 5682 C C . GLY A 1 723 ? 6.564 -30.614 23.754 1.00 91.44 723 GLY A C 1
ATOM 5683 O O . GLY A 1 723 ? 6.123 -31.477 22.993 1.00 91.44 723 GLY A O 1
ATOM 5684 N N . MET A 1 724 ? 5.852 -30.103 24.763 1.00 94.56 724 MET A N 1
ATOM 5685 C CA . MET A 1 724 ? 4.482 -30.506 25.089 1.00 94.56 724 MET A CA 1
ATOM 5686 C C . MET A 1 724 ? 3.521 -30.261 23.916 1.00 94.56 724 MET A C 1
ATOM 5688 O O . MET A 1 724 ? 2.832 -31.184 23.477 1.00 94.56 724 MET A O 1
ATOM 5692 N N . GLU A 1 725 ? 3.495 -29.042 23.368 1.00 93.62 725 GLU A N 1
ATOM 5693 C CA . GLU A 1 725 ? 2.618 -28.710 22.238 1.00 93.62 725 GLU A CA 1
ATOM 5694 C C . GLU A 1 725 ? 3.015 -29.463 20.965 1.00 93.62 725 GLU A C 1
ATOM 5696 O O . GLU A 1 725 ? 2.151 -29.980 20.254 1.00 93.62 725 GLU A O 1
ATOM 5701 N N . TYR A 1 726 ? 4.315 -29.602 20.698 1.00 94.19 726 TYR A N 1
ATOM 5702 C CA . TYR A 1 726 ? 4.805 -30.361 19.552 1.00 94.19 726 TYR A CA 1
ATOM 5703 C C . TYR A 1 726 ? 4.354 -31.826 19.602 1.00 94.19 726 TYR A C 1
ATOM 5705 O O . TYR A 1 726 ? 3.837 -32.350 18.611 1.00 94.19 726 TYR A O 1
ATOM 5713 N N . PHE A 1 727 ? 4.499 -32.481 20.758 1.00 95.00 727 PHE A N 1
ATOM 5714 C CA . PHE A 1 727 ? 4.059 -33.862 20.936 1.00 95.00 727 PHE A CA 1
ATOM 5715 C C . PHE A 1 727 ? 2.537 -33.994 20.853 1.00 95.00 727 PHE A C 1
ATOM 5717 O O . PHE A 1 727 ? 2.048 -34.914 20.201 1.00 95.00 727 PHE A O 1
ATOM 5724 N N . ARG A 1 728 ? 1.778 -33.050 21.429 1.00 92.12 728 ARG A N 1
ATOM 5725 C CA . ARG A 1 728 ? 0.309 -33.016 21.327 1.00 92.12 728 ARG A CA 1
ATOM 5726 C C . ARG A 1 728 ? -0.151 -32.956 19.869 1.00 92.12 728 ARG A C 1
ATOM 5728 O O . ARG A 1 728 ? -1.033 -33.714 19.474 1.00 92.12 728 ARG A O 1
ATOM 5735 N N . HIS A 1 729 ? 0.459 -32.089 19.060 1.00 92.62 729 HIS A N 1
ATOM 5736 C CA . HIS A 1 729 ? 0.159 -31.986 17.631 1.00 92.62 729 HIS A CA 1
ATOM 5737 C C . HIS A 1 729 ? 0.513 -33.269 16.870 1.00 92.62 729 HIS A C 1
ATOM 5739 O O . HIS A 1 729 ? -0.338 -33.797 16.158 1.00 92.62 729 HIS A O 1
ATOM 5745 N N . ALA A 1 730 ? 1.716 -33.812 17.071 1.00 90.69 730 ALA A N 1
ATOM 5746 C CA . ALA A 1 730 ? 2.134 -35.052 16.416 1.00 90.69 730 ALA A CA 1
ATOM 5747 C C . ALA A 1 730 ? 1.259 -36.255 16.823 1.00 90.69 730 ALA A C 1
ATOM 5749 O O . ALA A 1 730 ? 0.905 -37.080 15.985 1.00 90.69 730 ALA A O 1
ATOM 5750 N N . SER A 1 731 ? 0.855 -36.339 18.093 1.00 90.50 731 SER A N 1
ATOM 5751 C CA . SER A 1 731 ? -0.020 -37.402 18.598 1.00 90.50 731 SER A CA 1
ATOM 5752 C C . SER A 1 731 ? -1.436 -37.310 18.023 1.00 90.50 731 SER A C 1
ATOM 5754 O O . SER A 1 731 ? -2.023 -38.339 17.695 1.00 90.50 731 SER A O 1
ATOM 5756 N N . ASN A 1 732 ? -1.965 -36.097 17.824 1.00 89.25 732 ASN A N 1
ATOM 5757 C CA . ASN A 1 732 ? -3.257 -35.901 17.158 1.00 89.25 732 ASN A CA 1
ATOM 5758 C C . ASN A 1 732 ? -3.239 -36.356 15.689 1.00 89.25 732 ASN A C 1
ATOM 5760 O O . ASN A 1 732 ? -4.263 -36.812 15.185 1.00 89.25 732 ASN A O 1
ATOM 5764 N N . GLU A 1 733 ? -2.100 -36.224 15.008 1.00 86.62 733 GLU A N 1
ATOM 5765 C CA . GLU A 1 733 ? -1.935 -36.649 13.613 1.00 86.62 733 GLU A CA 1
ATOM 5766 C C . GLU A 1 733 ? -1.718 -38.166 13.478 1.00 86.62 733 GLU A C 1
ATOM 5768 O O . GLU A 1 733 ? -2.290 -38.789 12.585 1.00 86.62 733 GLU A O 1
ATOM 5773 N N . GLU A 1 734 ? -0.907 -38.769 14.353 1.00 83.06 734 GLU A N 1
ATOM 5774 C CA . GLU A 1 734 ? -0.417 -40.151 14.192 1.00 83.06 734 GLU A CA 1
ATOM 5775 C C . GLU A 1 734 ? -1.086 -41.179 15.128 1.00 83.06 734 GLU A C 1
ATOM 5777 O O . GLU A 1 734 ? -0.937 -42.387 14.934 1.00 83.06 734 GLU A O 1
ATOM 5782 N N . GLY A 1 735 ? -1.859 -40.724 16.119 1.00 84.25 735 GLY A N 1
ATOM 5783 C CA . GLY A 1 735 ? -2.652 -41.563 17.019 1.00 84.25 735 GLY A CA 1
ATOM 5784 C C . GLY A 1 735 ? -1.898 -42.128 18.231 1.00 84.25 735 GLY A C 1
ATOM 5785 O O . GLY A 1 735 ? -0.766 -41.756 18.541 1.00 84.25 735 GLY A O 1
ATOM 5786 N N . GLN A 1 736 ? -2.555 -43.052 18.948 1.00 77.94 736 GLN A N 1
ATOM 5787 C CA . GLN A 1 736 ? -2.108 -43.568 20.257 1.00 77.94 736 GLN A CA 1
ATOM 5788 C C . GLN A 1 736 ? -0.815 -44.401 20.217 1.00 77.94 736 GLN A C 1
ATOM 5790 O O . GLN A 1 736 ? -0.199 -44.611 21.258 1.00 77.94 736 GLN A O 1
ATOM 5795 N N . SER A 1 737 ? -0.389 -44.873 19.042 1.00 87.94 737 SER A N 1
ATOM 5796 C CA . SER A 1 737 ? 0.866 -45.618 18.875 1.00 87.94 737 SER A CA 1
ATOM 5797 C C . SER A 1 737 ? 2.112 -44.734 18.964 1.00 87.94 737 SER A C 1
ATOM 5799 O O . SER A 1 737 ? 3.211 -45.256 19.131 1.00 87.94 737 SER A O 1
ATOM 5801 N N . LEU A 1 738 ? 1.987 -43.406 18.829 1.00 95.19 738 LEU A N 1
ATOM 5802 C CA . LEU A 1 738 ? 3.128 -42.495 18.915 1.00 95.19 738 LEU A CA 1
ATOM 5803 C C . LEU A 1 738 ? 3.625 -42.382 20.361 1.00 95.19 738 LEU A C 1
ATOM 5805 O O . LEU A 1 738 ? 2.906 -41.920 21.244 1.00 95.19 738 LEU A O 1
ATOM 5809 N N . THR A 1 739 ? 4.879 -42.760 20.596 1.00 95.12 739 THR A N 1
ATOM 5810 C CA . THR A 1 739 ? 5.504 -42.687 21.924 1.00 95.12 739 THR A CA 1
ATOM 5811 C C . THR A 1 739 ? 6.488 -41.527 22.058 1.00 95.12 739 THR A C 1
ATOM 5813 O O . THR A 1 739 ? 6.639 -40.972 23.145 1.00 95.12 739 THR A O 1
ATOM 5816 N N . GLY A 1 740 ? 7.147 -41.133 20.966 1.00 95.69 740 GLY A N 1
ATOM 5817 C CA . GLY A 1 740 ? 8.076 -40.009 20.962 1.00 95.69 740 GLY A CA 1
ATOM 5818 C C . GLY A 1 740 ? 8.183 -39.335 19.599 1.00 95.69 740 GLY A C 1
ATOM 5819 O O . GLY A 1 740 ? 8.136 -39.998 18.563 1.00 95.69 740 GLY A O 1
ATOM 5820 N N . ALA A 1 741 ? 8.350 -38.016 19.589 1.00 96.75 741 ALA A N 1
ATOM 5821 C CA . ALA A 1 741 ? 8.489 -37.227 18.371 1.00 96.75 741 ALA A CA 1
ATOM 5822 C C . ALA A 1 741 ? 9.541 -36.128 18.534 1.00 96.75 741 ALA A C 1
ATOM 5824 O O . ALA A 1 741 ? 9.684 -35.532 19.600 1.00 96.75 741 ALA A O 1
ATOM 5825 N N . GLY A 1 742 ? 10.253 -35.827 17.453 1.00 95.38 742 GLY A N 1
ATOM 5826 C CA . GLY A 1 742 ? 11.185 -34.707 17.413 1.00 95.38 742 GLY A CA 1
ATOM 5827 C C . GLY A 1 742 ? 11.579 -34.338 15.989 1.00 95.38 742 GLY A C 1
ATOM 5828 O O . GLY A 1 742 ? 11.137 -34.945 15.006 1.00 95.38 742 GLY A O 1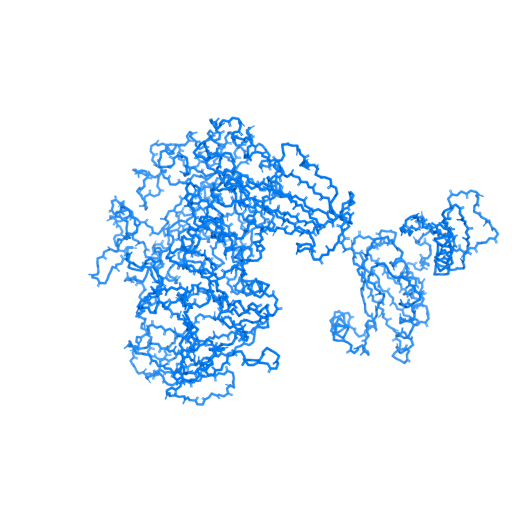
ATOM 5829 N N . PHE A 1 743 ? 12.420 -33.316 15.879 1.00 93.62 743 PHE A N 1
ATOM 5830 C CA . PHE A 1 743 ? 13.076 -32.956 14.627 1.00 93.62 743 PHE A CA 1
ATOM 5831 C C . PHE A 1 743 ? 14.461 -32.359 14.880 1.00 93.62 743 PHE A C 1
ATOM 5833 O O . PHE A 1 743 ? 14.767 -31.920 15.984 1.00 93.62 743 PHE A O 1
ATOM 5840 N N . LEU A 1 744 ? 15.307 -32.314 13.853 1.00 89.12 744 LEU A N 1
ATOM 5841 C CA . LEU A 1 744 ? 16.600 -31.635 13.889 1.00 89.12 744 LEU A CA 1
ATOM 5842 C C . LEU A 1 744 ? 16.756 -30.720 12.683 1.00 89.12 744 LEU A C 1
ATOM 5844 O O . LEU A 1 744 ? 16.647 -31.175 11.542 1.00 89.12 744 LEU A O 1
ATOM 5848 N N . ARG A 1 745 ? 17.076 -29.443 12.919 1.00 85.50 745 ARG A N 1
ATOM 5849 C CA . ARG A 1 745 ? 17.588 -28.566 11.859 1.00 85.50 745 ARG A CA 1
ATOM 5850 C C . ARG A 1 745 ? 19.068 -28.871 11.672 1.00 85.50 745 ARG A C 1
ATOM 5852 O O . ARG A 1 745 ? 19.875 -28.675 12.581 1.00 85.50 745 ARG A O 1
ATOM 5859 N N . LEU A 1 746 ? 19.424 -29.368 10.494 1.00 79.12 746 LEU A N 1
ATOM 5860 C CA . LEU A 1 746 ? 20.784 -29.792 10.185 1.00 79.12 746 LEU A CA 1
ATOM 5861 C C . LEU A 1 746 ? 21.591 -28.607 9.637 1.00 79.12 746 LEU A C 1
ATOM 5863 O O . LEU A 1 746 ? 21.184 -27.946 8.683 1.00 79.12 746 LEU A O 1
ATOM 5867 N N . LEU A 1 747 ? 22.763 -28.352 10.225 1.00 66.81 747 LEU A N 1
ATOM 5868 C CA . LEU A 1 747 ? 23.720 -27.344 9.760 1.00 66.81 747 LEU A CA 1
ATOM 5869 C C . LEU A 1 747 ? 24.981 -28.043 9.226 1.00 66.81 747 LEU A C 1
ATOM 5871 O O . LEU A 1 747 ? 25.984 -28.166 9.928 1.00 66.81 747 LEU A O 1
ATOM 5875 N N . GLY A 1 748 ? 24.945 -28.510 7.974 1.00 61.88 748 GLY A N 1
ATOM 5876 C CA . GLY A 1 748 ? 26.116 -29.088 7.301 1.00 61.88 748 GLY A CA 1
ATOM 5877 C C . GLY A 1 748 ? 25.928 -30.518 6.784 1.00 61.88 748 GLY A C 1
ATOM 5878 O O . GLY A 1 748 ? 24.973 -30.797 6.068 1.00 61.88 748 GLY A O 1
ATOM 5879 N N . ASP A 1 749 ? 26.906 -31.391 7.052 1.00 64.06 749 ASP A N 1
ATOM 5880 C CA . ASP A 1 749 ? 27.008 -32.752 6.496 1.00 64.06 749 ASP A CA 1
ATOM 5881 C C . ASP A 1 749 ? 26.151 -33.819 7.219 1.00 64.06 749 ASP A C 1
ATOM 5883 O O . ASP A 1 749 ? 25.458 -33.541 8.191 1.00 64.06 749 ASP A O 1
ATOM 5887 N N . GLU A 1 750 ? 26.152 -35.056 6.703 1.00 73.62 750 GLU A N 1
ATOM 5888 C CA . GLU A 1 750 ? 25.198 -36.135 7.036 1.00 73.62 750 GLU A CA 1
ATOM 5889 C C . GLU A 1 750 ? 25.389 -36.779 8.425 1.00 73.62 750 GLU A C 1
ATOM 5891 O O . GLU A 1 750 ? 24.655 -37.700 8.778 1.00 73.62 750 GLU A O 1
ATOM 5896 N N . THR A 1 751 ? 26.359 -36.322 9.221 1.00 75.69 751 THR A N 1
ATOM 5897 C CA . THR A 1 751 ? 26.734 -37.000 10.471 1.00 75.69 751 THR A CA 1
ATOM 5898 C C . THR A 1 751 ? 25.705 -36.880 11.590 1.00 75.69 751 THR A C 1
ATOM 5900 O O . THR A 1 751 ? 25.444 -37.879 12.255 1.00 75.69 751 THR A O 1
ATOM 5903 N N . ASP A 1 752 ? 25.086 -35.710 11.772 1.00 81.19 752 ASP A N 1
ATOM 5904 C CA . ASP A 1 752 ? 24.021 -35.524 12.770 1.00 81.19 752 ASP A CA 1
ATOM 5905 C C . ASP A 1 752 ? 22.794 -36.388 12.415 1.00 81.19 752 ASP A C 1
ATOM 5907 O O . ASP A 1 752 ? 22.229 -37.053 13.279 1.00 81.19 752 ASP A O 1
ATOM 5911 N N . ALA A 1 753 ? 22.459 -36.492 11.123 1.00 82.62 753 ALA A N 1
ATOM 5912 C CA . ALA A 1 753 ? 21.376 -37.355 10.649 1.00 82.62 753 ALA A CA 1
ATOM 5913 C C . ALA A 1 753 ? 21.660 -38.850 10.876 1.00 82.62 753 ALA A C 1
ATOM 5915 O O . ALA A 1 753 ? 20.775 -39.593 11.296 1.00 82.62 753 ALA A O 1
ATOM 5916 N N . LEU A 1 754 ? 22.890 -39.304 10.610 1.00 80.75 754 LEU A N 1
ATOM 5917 C CA . LEU A 1 754 ? 23.293 -40.701 10.812 1.00 80.75 754 LEU A CA 1
ATOM 5918 C C . LEU A 1 754 ? 23.324 -41.094 12.284 1.00 80.75 754 LEU A C 1
ATOM 5920 O O . LEU A 1 754 ? 22.934 -42.205 12.628 1.00 80.75 754 LEU A O 1
ATOM 5924 N N . ALA A 1 755 ? 23.757 -40.189 13.157 1.00 80.12 755 ALA A N 1
ATOM 5925 C CA . ALA A 1 755 ? 23.725 -40.429 14.591 1.00 80.12 755 ALA A CA 1
ATOM 5926 C C . ALA A 1 755 ? 22.291 -40.619 15.082 1.00 80.12 755 ALA A C 1
ATOM 5928 O O . ALA A 1 755 ? 22.011 -41.578 15.797 1.00 80.12 755 ALA A O 1
ATOM 5929 N N . THR A 1 756 ? 21.378 -39.746 14.645 1.00 88.69 756 THR A N 1
ATOM 5930 C CA . THR A 1 756 ? 19.948 -39.872 14.937 1.00 88.69 756 THR A CA 1
ATOM 5931 C C . THR A 1 756 ? 19.370 -41.175 14.395 1.00 88.69 756 THR A C 1
ATOM 5933 O O . THR A 1 756 ? 18.646 -41.854 15.116 1.00 88.69 756 THR A O 1
ATOM 5936 N N . LEU A 1 757 ? 19.733 -41.574 13.172 1.00 87.44 757 LEU A N 1
ATOM 5937 C CA . LEU A 1 757 ? 19.332 -42.862 12.604 1.00 87.44 757 LEU A CA 1
ATOM 5938 C C . LEU A 1 757 ? 19.774 -44.037 13.481 1.00 87.44 757 LEU A C 1
ATOM 5940 O O . LEU A 1 757 ? 18.956 -44.894 13.800 1.00 87.44 757 LEU A O 1
ATOM 5944 N N . TYR A 1 758 ? 21.045 -44.082 13.876 1.00 83.94 758 TYR A N 1
ATOM 5945 C CA . TYR A 1 758 ? 21.575 -45.191 14.667 1.00 83.94 758 TYR A CA 1
ATOM 5946 C C . TYR A 1 758 ? 21.003 -45.242 16.081 1.00 83.94 758 TYR A C 1
ATOM 5948 O O . TYR A 1 758 ? 20.707 -46.330 16.569 1.00 83.94 758 TYR A O 1
ATOM 5956 N N . PHE A 1 759 ? 20.782 -44.085 16.705 1.00 87.50 759 PHE A N 1
ATOM 5957 C CA . PHE A 1 759 ? 20.086 -44.010 17.986 1.00 87.50 759 PHE A CA 1
ATOM 5958 C C . PHE A 1 759 ? 18.658 -44.560 17.885 1.00 87.50 759 PHE A C 1
ATOM 5960 O O . PHE A 1 759 ? 18.248 -45.388 18.696 1.00 87.50 759 PHE A O 1
ATOM 5967 N N . LEU A 1 760 ? 17.907 -44.154 16.858 1.00 90.12 760 LEU A N 1
ATOM 5968 C CA . LEU A 1 760 ? 16.548 -44.647 16.642 1.00 90.12 760 LEU A CA 1
ATOM 5969 C C . LEU A 1 760 ? 16.532 -46.143 16.305 1.00 90.12 760 LEU A C 1
ATOM 5971 O O . LEU A 1 760 ? 15.671 -46.864 16.800 1.00 90.12 760 LEU A O 1
ATOM 5975 N N . ASN A 1 761 ? 17.503 -46.627 15.528 1.00 87.38 761 ASN A N 1
ATOM 5976 C CA . ASN A 1 761 ? 17.674 -48.046 15.226 1.00 87.38 761 ASN A CA 1
ATOM 5977 C C . ASN A 1 761 ? 17.903 -48.876 16.502 1.00 87.38 761 ASN A C 1
ATOM 5979 O O . ASN A 1 761 ? 17.218 -49.880 16.696 1.00 87.38 761 ASN A O 1
ATOM 5983 N N . ASP A 1 762 ? 18.786 -48.426 17.398 1.00 84.75 762 ASP A N 1
ATOM 5984 C CA . ASP A 1 762 ? 18.997 -49.055 18.711 1.00 84.75 762 ASP A CA 1
ATOM 5985 C C . ASP A 1 762 ? 17.710 -49.049 19.548 1.00 84.75 762 ASP A C 1
ATOM 5987 O O . ASP A 1 762 ? 17.292 -50.089 20.062 1.00 84.75 762 ASP A O 1
ATOM 5991 N N . CYS A 1 763 ? 16.996 -47.917 19.578 1.00 87.88 763 CYS A N 1
ATOM 5992 C CA . CYS A 1 763 ? 15.705 -47.825 20.256 1.00 87.88 763 CYS A CA 1
ATOM 5993 C C . CYS A 1 763 ? 14.700 -48.856 19.715 1.00 87.88 763 CYS A C 1
ATOM 5995 O O . CYS A 1 763 ? 14.023 -49.525 20.497 1.00 87.88 763 CYS A O 1
ATOM 5997 N N . THR A 1 764 ? 14.620 -49.044 18.392 1.00 91.06 764 THR A N 1
ATOM 5998 C CA . THR A 1 764 ? 13.703 -50.036 17.801 1.00 91.06 764 THR A CA 1
ATOM 5999 C C . THR A 1 764 ? 14.020 -51.465 18.237 1.00 91.06 764 THR A C 1
ATOM 6001 O O . THR A 1 764 ? 13.105 -52.251 18.473 1.00 91.06 764 THR A O 1
ATOM 6004 N N . GLN A 1 765 ? 15.301 -51.809 18.392 1.00 85.19 765 GLN A N 1
ATOM 6005 C CA . GLN A 1 765 ? 15.728 -53.133 18.844 1.00 85.19 765 GLN A CA 1
ATOM 6006 C C . GLN A 1 765 ? 15.485 -53.312 20.347 1.00 85.19 765 GLN A C 1
ATOM 6008 O O . GLN A 1 765 ? 14.870 -54.291 20.766 1.00 85.19 765 GLN A O 1
ATOM 6013 N N . ARG A 1 766 ? 15.923 -52.347 21.163 1.00 86.00 766 ARG A N 1
ATOM 6014 C CA . ARG A 1 766 ? 15.898 -52.433 22.629 1.00 86.00 766 ARG A CA 1
ATOM 6015 C C . ARG A 1 766 ? 14.499 -52.321 23.225 1.00 86.00 766 ARG A C 1
ATOM 6017 O O . ARG A 1 766 ? 14.219 -52.947 24.251 1.00 86.00 766 ARG A O 1
ATOM 6024 N N . PHE A 1 767 ? 13.634 -51.516 22.616 1.00 89.12 767 PHE A N 1
ATOM 6025 C CA . PHE A 1 767 ? 12.262 -51.307 23.080 1.00 89.12 767 PHE A CA 1
ATOM 6026 C C . PHE A 1 767 ? 11.228 -52.110 22.285 1.00 89.12 767 PHE A C 1
ATOM 6028 O O . PHE A 1 767 ? 10.043 -51.985 22.573 1.00 89.12 767 PHE A O 1
ATOM 6035 N N . HIS A 1 768 ? 11.658 -52.944 21.327 1.00 88.12 768 HIS A N 1
ATOM 6036 C CA . HIS A 1 768 ? 10.774 -53.644 20.384 1.00 88.12 768 HIS A CA 1
ATOM 6037 C C . HIS A 1 768 ? 9.829 -52.693 19.627 1.00 88.12 768 HIS A C 1
ATOM 6039 O O . HIS A 1 768 ? 8.694 -53.045 19.321 1.00 88.12 768 HIS A O 1
ATOM 6045 N N . ALA A 1 769 ? 10.332 -51.495 19.337 1.00 90.62 769 ALA A N 1
ATOM 6046 C CA . ALA A 1 769 ? 9.598 -50.355 18.813 1.00 90.62 769 ALA A CA 1
ATOM 6047 C C . ALA A 1 769 ? 9.747 -50.207 17.291 1.00 90.62 769 ALA A C 1
ATOM 6049 O O . ALA A 1 769 ? 10.541 -50.900 16.641 1.00 90.62 769 ALA A O 1
ATOM 6050 N N . ARG A 1 770 ? 9.016 -49.238 16.737 1.00 93.56 770 ARG A N 1
ATOM 6051 C CA . ARG A 1 770 ? 9.143 -48.783 15.349 1.00 93.56 770 ARG A CA 1
ATOM 6052 C C . ARG A 1 770 ? 9.618 -47.334 15.309 1.00 93.56 770 ARG A C 1
ATOM 6054 O O . ARG A 1 770 ? 9.112 -46.510 16.062 1.00 93.56 770 ARG A O 1
ATOM 6061 N N . ALA A 1 771 ? 10.543 -47.000 14.413 1.00 94.06 771 ALA A N 1
ATOM 6062 C CA . ALA A 1 771 ? 11.004 -45.630 14.198 1.00 94.06 771 ALA A CA 1
ATOM 6063 C C . ALA A 1 771 ? 10.813 -45.191 12.747 1.00 94.06 771 ALA A C 1
ATOM 6065 O O . ALA A 1 771 ? 11.115 -45.943 11.823 1.00 94.06 771 ALA A O 1
ATOM 6066 N N . GLN A 1 772 ? 10.387 -43.944 12.557 1.00 92.38 772 GLN A N 1
ATOM 6067 C CA . GLN A 1 772 ? 10.316 -43.305 11.246 1.00 92.38 772 GLN A CA 1
ATOM 6068 C C . GLN A 1 772 ? 11.254 -42.107 11.199 1.00 92.38 772 GLN A C 1
ATOM 6070 O O . GLN A 1 772 ? 11.357 -41.349 12.163 1.00 92.38 772 GLN A O 1
ATOM 6075 N N . LEU A 1 773 ? 11.923 -41.921 10.065 1.00 90.50 773 LEU A N 1
ATOM 6076 C CA . LEU A 1 773 ? 12.731 -40.746 9.770 1.00 90.50 773 LEU A CA 1
ATOM 6077 C C . LEU A 1 773 ? 12.290 -40.168 8.427 1.00 90.50 773 LEU A C 1
ATOM 6079 O O . LEU A 1 773 ? 12.259 -40.878 7.422 1.00 90.50 773 LEU A O 1
ATOM 6083 N N . LYS A 1 774 ? 11.995 -38.870 8.390 1.00 87.00 774 LYS A N 1
ATOM 6084 C CA . LYS A 1 774 ? 11.604 -38.143 7.180 1.00 87.00 774 LYS A CA 1
ATOM 6085 C C . LYS A 1 774 ? 12.504 -36.931 6.993 1.00 87.00 774 LYS A C 1
ATOM 6087 O O . LYS A 1 774 ? 12.602 -36.078 7.871 1.00 87.00 774 LYS A O 1
ATOM 6092 N N . ASP A 1 775 ? 13.127 -36.832 5.829 1.00 82.44 775 ASP A N 1
ATOM 6093 C CA . ASP A 1 775 ? 13.894 -35.653 5.431 1.00 82.44 775 ASP A CA 1
ATOM 6094 C C . ASP A 1 775 ? 13.714 -35.441 3.925 1.00 82.44 775 ASP A C 1
ATOM 6096 O O . ASP A 1 775 ? 14.094 -36.256 3.085 1.00 82.44 775 ASP A O 1
ATOM 6100 N N . GLU A 1 776 ? 13.017 -34.358 3.592 1.00 71.38 776 GLU A N 1
ATOM 6101 C CA . GLU A 1 776 ? 12.515 -34.112 2.240 1.00 71.38 776 GLU A CA 1
ATOM 6102 C C . GLU A 1 776 ? 13.626 -33.705 1.261 1.00 71.38 776 GLU A C 1
ATOM 6104 O O . GLU A 1 776 ? 13.456 -33.852 0.046 1.00 71.38 776 GLU A O 1
ATOM 6109 N N . GLU A 1 777 ? 14.779 -33.251 1.768 1.00 69.38 777 GLU A N 1
ATOM 6110 C CA . GLU A 1 777 ? 15.831 -32.638 0.954 1.00 69.38 777 GLU A CA 1
ATOM 6111 C C . GLU A 1 777 ? 16.975 -33.594 0.579 1.00 69.38 777 GLU A C 1
ATOM 6113 O O . GLU A 1 777 ? 17.552 -33.413 -0.496 1.00 69.38 777 GLU A O 1
ATOM 6118 N N . ASN A 1 778 ? 17.281 -34.621 1.389 1.00 66.31 778 ASN A N 1
ATOM 6119 C CA . ASN A 1 778 ? 17.877 -35.918 0.990 1.00 66.31 778 ASN A CA 1
ATOM 6120 C C . ASN A 1 778 ? 18.496 -36.633 2.202 1.00 66.31 778 ASN A C 1
ATOM 6122 O O . ASN A 1 778 ? 19.605 -36.278 2.619 1.00 66.31 778 ASN A O 1
ATOM 6126 N N . PRO A 1 779 ? 17.900 -37.728 2.683 1.00 57.28 779 PRO A N 1
ATOM 6127 C CA . PRO A 1 779 ? 18.466 -38.522 3.757 1.00 57.28 779 PRO A CA 1
ATOM 6128 C C . PRO A 1 779 ? 19.458 -39.505 3.164 1.00 57.28 779 PRO A C 1
ATOM 6130 O O . PRO A 1 779 ? 19.323 -39.933 2.021 1.00 57.28 779 PRO A O 1
ATOM 6133 N N . ILE A 1 780 ? 20.482 -39.829 3.943 1.00 56.00 780 ILE A N 1
ATOM 6134 C CA . ILE A 1 780 ? 21.065 -41.166 4.061 1.00 56.00 780 ILE A CA 1
ATOM 6135 C C . ILE A 1 780 ? 20.629 -42.125 2.919 1.00 56.00 780 ILE A C 1
ATOM 6137 O O . ILE A 1 780 ? 19.529 -42.668 2.934 1.00 56.00 780 ILE A O 1
ATOM 6141 N N . ALA A 1 781 ? 21.476 -42.276 1.892 1.00 53.84 781 ALA A N 1
ATOM 6142 C CA . ALA A 1 781 ? 21.225 -43.078 0.677 1.00 53.84 781 ALA A CA 1
ATOM 6143 C C . ALA A 1 781 ? 20.137 -42.577 -0.318 1.00 53.84 781 ALA A C 1
ATOM 6145 O O . ALA A 1 781 ? 19.690 -43.344 -1.167 1.00 53.84 781 ALA A O 1
ATOM 6146 N N . LYS A 1 782 ? 19.775 -41.283 -0.305 1.00 58.12 782 LYS A N 1
ATOM 6147 C CA . LYS A 1 782 ? 18.702 -40.643 -1.112 1.00 58.12 782 LYS A CA 1
ATOM 6148 C C . LYS A 1 782 ? 17.271 -41.073 -0.753 1.00 58.12 782 LYS A C 1
ATOM 6150 O O . LYS A 1 782 ? 16.342 -40.871 -1.538 1.00 58.12 782 LYS A O 1
ATOM 6155 N N . LEU A 1 783 ? 17.074 -41.665 0.420 1.00 59.03 783 LEU A N 1
ATOM 6156 C CA . LEU A 1 783 ? 15.776 -42.182 0.850 1.00 59.03 783 LEU A CA 1
ATOM 6157 C C . LEU A 1 783 ? 15.040 -41.134 1.673 1.00 59.03 783 LEU A C 1
ATOM 6159 O O . LEU A 1 783 ? 15.285 -41.061 2.862 1.00 59.03 783 LEU A O 1
ATOM 6163 N N . ARG A 1 784 ? 14.141 -40.341 1.063 1.00 72.94 784 ARG A N 1
ATOM 6164 C CA . ARG A 1 784 ? 13.372 -39.238 1.708 1.00 72.94 784 ARG A CA 1
ATOM 6165 C C . ARG A 1 784 ? 12.564 -39.638 2.948 1.00 72.94 784 ARG A C 1
ATOM 6167 O O . ARG A 1 784 ? 12.125 -38.782 3.714 1.00 72.94 784 ARG A O 1
ATOM 6174 N N . TYR A 1 785 ? 12.364 -40.936 3.115 1.00 83.81 785 TYR A N 1
ATOM 6175 C CA . TYR A 1 785 ? 11.641 -41.548 4.206 1.00 83.81 785 TYR A CA 1
ATOM 6176 C C . TYR A 1 785 ? 12.275 -42.907 4.519 1.00 83.81 785 TYR A C 1
ATOM 6178 O O . TYR A 1 785 ? 12.569 -43.682 3.604 1.00 83.81 785 TYR A O 1
ATOM 6186 N N . LEU A 1 786 ? 12.477 -43.183 5.802 1.00 85.56 786 LEU A N 1
ATOM 6187 C CA . LEU A 1 786 ? 12.964 -44.448 6.339 1.00 85.56 786 LEU A CA 1
ATOM 6188 C C . LEU A 1 786 ? 12.020 -44.905 7.445 1.00 85.56 786 LEU A C 1
ATOM 6190 O O . LEU A 1 786 ? 11.602 -44.109 8.280 1.00 85.56 786 LEU A O 1
ATOM 6194 N N . ASP A 1 787 ? 11.727 -46.196 7.449 1.00 88.25 787 ASP A N 1
ATOM 6195 C CA . ASP A 1 787 ? 10.910 -46.857 8.458 1.00 88.25 787 ASP A CA 1
ATOM 6196 C C . ASP A 1 787 ? 11.683 -48.068 8.972 1.00 88.25 787 ASP A C 1
ATOM 6198 O O . ASP A 1 787 ? 12.255 -48.814 8.173 1.00 88.25 787 ASP A O 1
ATOM 6202 N N . ILE A 1 788 ? 11.764 -48.228 10.287 1.00 90.38 788 ILE A N 1
ATOM 6203 C CA . ILE A 1 788 ? 12.632 -49.203 10.947 1.00 90.38 788 ILE A CA 1
ATOM 6204 C C . ILE A 1 788 ? 11.819 -49.934 12.001 1.00 90.38 788 ILE A C 1
ATOM 6206 O O . ILE A 1 788 ? 11.194 -49.315 12.858 1.00 90.38 788 ILE A O 1
ATOM 6210 N N . HIS A 1 789 ? 11.865 -51.259 11.951 1.00 90.44 789 HIS A N 1
ATOM 6211 C CA . HIS A 1 789 ? 11.160 -52.167 12.844 1.00 90.44 789 HIS A CA 1
ATOM 6212 C C . HIS A 1 789 ? 12.180 -53.140 13.415 1.00 90.44 789 HIS A C 1
ATOM 6214 O O . HIS A 1 789 ? 12.762 -53.931 12.670 1.00 90.44 789 HIS A O 1
ATOM 6220 N N . GLN A 1 790 ? 12.438 -53.058 14.722 1.00 84.50 790 GLN A N 1
ATOM 6221 C CA . GLN A 1 790 ? 13.413 -53.920 15.408 1.00 84.50 790 GLN A CA 1
ATOM 6222 C C . GLN A 1 790 ? 14.768 -54.018 14.682 1.00 84.50 790 GLN A C 1
ATOM 6224 O O . GLN A 1 790 ? 15.338 -55.095 14.498 1.00 84.50 790 GLN A O 1
ATOM 6229 N N . GLY A 1 791 ? 15.282 -52.873 14.234 1.00 78.69 791 GLY A N 1
ATOM 6230 C CA . GLY A 1 791 ? 16.570 -52.770 13.559 1.00 78.69 791 GLY A CA 1
ATOM 6231 C C . GLY A 1 791 ? 16.589 -53.184 12.089 1.00 78.69 791 GLY A C 1
ATOM 6232 O O . GLY A 1 791 ? 17.665 -53.347 11.512 1.00 78.69 791 GLY A O 1
ATOM 6233 N N . ARG A 1 792 ? 15.419 -53.414 11.485 1.00 82.19 792 ARG A N 1
ATOM 6234 C CA . ARG A 1 792 ? 15.273 -53.841 10.089 1.00 82.19 792 ARG A CA 1
ATOM 6235 C C . ARG A 1 792 ? 14.330 -52.923 9.331 1.00 82.19 792 ARG A C 1
ATOM 6237 O O . ARG A 1 792 ? 13.388 -52.369 9.888 1.00 82.19 792 ARG A O 1
ATOM 6244 N N . LEU A 1 793 ? 14.564 -52.792 8.035 1.00 83.12 793 LEU A N 1
ATOM 6245 C CA . LEU A 1 793 ? 13.637 -52.135 7.118 1.00 83.12 793 LEU A CA 1
ATOM 6246 C C . LEU A 1 793 ? 12.413 -53.032 6.860 1.00 83.12 793 LEU A C 1
ATOM 6248 O O . LEU A 1 793 ? 12.505 -54.244 7.070 1.00 83.12 793 LEU A O 1
ATOM 6252 N N . PRO A 1 794 ? 11.299 -52.506 6.309 1.00 79.75 794 PRO A N 1
ATOM 6253 C CA . PRO A 1 794 ? 10.135 -53.316 5.935 1.00 79.75 794 PRO A CA 1
ATOM 6254 C C . PRO A 1 794 ? 10.456 -54.467 4.969 1.00 79.75 794 PRO A C 1
ATOM 6256 O O . PRO A 1 794 ? 9.736 -55.457 4.915 1.00 79.75 794 PRO A O 1
ATOM 6259 N N . SER A 1 795 ? 11.559 -54.363 4.221 1.00 77.88 795 SER A N 1
ATOM 6260 C CA . SER A 1 795 ? 12.088 -55.420 3.352 1.00 77.88 795 SER A CA 1
ATOM 6261 C C . SER A 1 795 ? 12.794 -56.565 4.097 1.00 77.88 795 SER A C 1
ATOM 6263 O O . SER A 1 795 ? 13.216 -57.528 3.464 1.00 77.88 795 SER A O 1
ATOM 6265 N N . GLY A 1 796 ? 12.986 -56.456 5.415 1.00 78.56 796 GLY A N 1
ATOM 6266 C CA . GLY A 1 796 ? 13.752 -57.395 6.243 1.00 78.56 796 GLY A CA 1
ATOM 6267 C C . GLY A 1 796 ? 15.268 -57.157 6.249 1.00 78.56 796 GLY A C 1
ATOM 6268 O O . GLY A 1 796 ? 15.980 -57.779 7.045 1.00 78.56 796 GLY A O 1
ATOM 6269 N N . MET A 1 797 ? 15.773 -56.245 5.410 1.00 76.88 797 MET A N 1
ATOM 6270 C CA . MET A 1 797 ? 17.198 -55.899 5.352 1.00 76.88 797 MET A CA 1
ATOM 6271 C C . MET A 1 797 ? 17.634 -55.083 6.584 1.00 76.88 797 MET A C 1
ATOM 6273 O O . MET A 1 797 ? 16.874 -54.217 7.029 1.00 76.88 797 MET A O 1
ATOM 6277 N N . PRO A 1 798 ? 18.838 -55.327 7.135 1.00 74.50 798 PRO A N 1
ATOM 6278 C CA . PRO A 1 798 ? 19.413 -54.484 8.179 1.00 74.50 798 PRO A CA 1
ATOM 6279 C C . PRO A 1 798 ? 19.785 -53.101 7.618 1.00 74.50 798 PRO A C 1
ATOM 6281 O O . PRO A 1 798 ? 20.069 -52.952 6.425 1.00 74.50 798 PRO A O 1
ATOM 6284 N N . ILE A 1 799 ? 19.773 -52.073 8.469 1.00 73.00 799 ILE A N 1
ATOM 6285 C CA . ILE A 1 799 ? 20.023 -50.687 8.040 1.00 73.00 799 ILE A CA 1
ATOM 6286 C C . ILE A 1 799 ? 21.434 -50.513 7.456 1.00 73.00 799 ILE A C 1
ATOM 6288 O O . ILE A 1 799 ? 21.635 -49.751 6.511 1.00 73.00 799 ILE A O 1
ATOM 6292 N N . GLU A 1 800 ? 22.404 -51.276 7.960 1.00 69.62 800 GLU A N 1
ATOM 6293 C CA . GLU A 1 800 ? 23.807 -51.271 7.547 1.00 69.62 800 GLU A CA 1
ATOM 6294 C C . GLU A 1 800 ? 23.998 -51.659 6.073 1.00 69.62 800 GLU A C 1
ATOM 6296 O O . GLU A 1 800 ? 24.909 -51.145 5.416 1.00 69.62 800 GLU A O 1
ATOM 6301 N N . ASP A 1 801 ? 23.115 -52.501 5.527 1.00 66.62 801 ASP A N 1
ATOM 6302 C CA . ASP A 1 801 ? 23.167 -52.927 4.124 1.00 66.62 801 ASP A CA 1
ATOM 6303 C C . ASP A 1 801 ? 22.718 -51.812 3.168 1.00 66.62 801 ASP A C 1
ATOM 6305 O O . ASP A 1 801 ? 23.204 -51.721 2.040 1.00 66.62 801 ASP A O 1
ATOM 6309 N N . VAL A 1 802 ? 21.863 -50.892 3.628 1.00 67.44 802 VAL A N 1
ATOM 6310 C CA . VAL A 1 802 ? 21.466 -49.701 2.856 1.00 67.44 802 VAL A CA 1
ATOM 6311 C C . VAL A 1 802 ? 22.551 -48.620 2.865 1.00 67.44 802 VAL A C 1
ATOM 6313 O O . VAL A 1 802 ? 22.669 -47.841 1.917 1.00 67.44 802 VAL A O 1
ATOM 6316 N N . LEU A 1 803 ? 23.402 -48.596 3.892 1.00 66.62 803 LEU A N 1
ATOM 6317 C CA . LEU A 1 803 ? 24.487 -47.617 4.039 1.00 66.62 803 LEU A CA 1
ATOM 6318 C C . LEU A 1 803 ? 25.785 -48.017 3.320 1.00 66.62 803 LEU A C 1
ATOM 6320 O O . LEU A 1 803 ? 26.714 -47.213 3.236 1.00 66.62 803 LEU A O 1
ATOM 6324 N N . ALA A 1 804 ? 25.845 -49.227 2.760 1.00 58.25 804 ALA A N 1
ATOM 6325 C CA . ALA A 1 804 ? 27.058 -49.911 2.308 1.00 58.25 804 ALA A CA 1
ATOM 6326 C C . ALA A 1 804 ? 27.855 -49.257 1.156 1.00 58.25 804 ALA A C 1
ATOM 6328 O O . ALA A 1 804 ? 28.962 -49.699 0.842 1.00 58.25 804 ALA A O 1
ATOM 6329 N N . ALA A 1 805 ? 27.332 -48.218 0.499 1.00 56.56 805 ALA A N 1
ATOM 6330 C CA . ALA A 1 805 ? 27.814 -47.806 -0.823 1.00 56.56 805 ALA A CA 1
ATOM 6331 C C . ALA A 1 805 ? 28.698 -46.542 -0.874 1.00 56.56 805 ALA A C 1
ATOM 6333 O O . ALA A 1 805 ? 29.244 -46.249 -1.939 1.00 56.56 805 ALA A O 1
ATOM 6334 N N . ARG A 1 806 ? 28.868 -45.773 0.216 1.00 63.94 806 ARG A N 1
ATOM 6335 C CA . ARG A 1 806 ? 29.727 -44.566 0.198 1.00 63.94 806 ARG A CA 1
ATOM 6336 C C . ARG A 1 806 ? 30.289 -44.168 1.573 1.00 63.94 806 ARG A C 1
ATOM 6338 O O . ARG A 1 806 ? 29.657 -44.462 2.584 1.00 63.94 806 ARG A O 1
ATOM 6345 N N . PRO A 1 807 ? 31.425 -43.445 1.629 1.00 71.19 807 PRO A N 1
ATOM 6346 C CA . PRO A 1 807 ? 31.926 -42.859 2.864 1.00 71.19 807 PRO A CA 1
ATOM 6347 C C . PRO A 1 807 ? 31.047 -41.690 3.326 1.00 71.19 807 PRO A C 1
ATOM 6349 O O . PRO A 1 807 ? 30.471 -40.969 2.509 1.00 71.19 807 PRO A O 1
ATOM 6352 N N . VAL A 1 808 ? 31.029 -41.450 4.632 1.00 75.12 808 VAL A N 1
ATOM 6353 C CA . VAL A 1 808 ? 30.347 -40.330 5.291 1.00 75.12 808 VAL A CA 1
ATOM 6354 C C . VAL A 1 808 ? 31.391 -39.301 5.708 1.00 75.12 808 VAL A C 1
ATOM 6356 O O . VAL A 1 808 ? 32.352 -39.638 6.389 1.00 75.12 808 VAL A O 1
ATOM 6359 N N . ILE A 1 809 ? 31.232 -38.034 5.328 1.00 72.88 809 ILE A N 1
ATOM 6360 C CA . ILE A 1 809 ? 32.253 -37.004 5.579 1.00 72.88 809 ILE A CA 1
ATOM 6361 C C . ILE A 1 809 ? 31.772 -36.034 6.660 1.00 72.88 809 ILE A C 1
ATOM 6363 O O . ILE A 1 809 ? 30.782 -35.345 6.447 1.00 72.88 809 ILE A O 1
ATOM 6367 N N . LYS A 1 810 ? 32.524 -35.921 7.762 1.00 74.94 810 LYS A N 1
ATOM 6368 C CA . LYS A 1 810 ? 32.406 -34.878 8.793 1.00 74.94 810 LYS A CA 1
ATOM 6369 C C . LYS A 1 810 ? 33.436 -33.780 8.547 1.00 74.94 810 LYS A C 1
ATOM 6371 O O . LYS A 1 810 ? 34.618 -33.928 8.854 1.00 74.94 810 LYS A O 1
ATOM 6376 N N . ARG A 1 811 ? 33.015 -32.658 7.975 1.00 67.19 811 ARG A N 1
ATOM 6377 C CA . ARG A 1 811 ? 33.864 -31.473 7.760 1.00 67.19 811 ARG A CA 1
ATOM 6378 C C . ARG A 1 811 ? 34.142 -30.789 9.097 1.00 67.19 811 ARG A C 1
ATOM 6380 O O . ARG A 1 811 ? 33.236 -30.665 9.904 1.00 67.19 811 ARG A O 1
ATOM 6387 N N . LEU A 1 812 ? 35.335 -30.268 9.340 1.00 68.31 812 LEU A N 1
ATOM 6388 C CA . LEU A 1 812 ? 35.688 -29.533 10.563 1.00 68.31 812 LEU A CA 1
ATOM 6389 C C . LEU A 1 812 ? 36.524 -28.287 10.207 1.00 68.31 812 LEU A C 1
ATOM 6391 O O . LEU A 1 812 ? 37.053 -28.173 9.102 1.00 68.31 812 LEU A O 1
ATOM 6395 N N . ASN A 1 813 ? 36.647 -27.323 11.124 1.00 56.78 813 ASN A N 1
ATOM 6396 C CA . ASN A 1 813 ? 37.484 -26.135 10.902 1.00 56.78 813 ASN A CA 1
ATOM 6397 C C . ASN A 1 813 ? 38.972 -26.524 10.822 1.00 56.78 813 ASN A C 1
ATOM 6399 O O . ASN A 1 813 ? 39.608 -26.679 11.860 1.00 56.78 813 ASN A O 1
ATOM 6403 N N . GLY A 1 814 ? 39.517 -26.645 9.607 1.00 63.09 814 GLY A N 1
ATOM 6404 C CA . GLY A 1 814 ? 40.908 -27.053 9.361 1.00 63.09 814 GLY A CA 1
ATOM 6405 C C . GLY A 1 814 ? 41.086 -28.485 8.831 1.00 63.09 814 GLY A C 1
ATOM 6406 O O . GLY A 1 814 ? 42.217 -28.952 8.741 1.00 63.09 814 GLY A O 1
ATOM 6407 N N . GLY A 1 815 ? 40.009 -29.197 8.466 1.00 72.06 815 GLY A N 1
ATOM 6408 C CA . GLY A 1 815 ? 40.106 -30.534 7.860 1.00 72.06 815 GLY A CA 1
ATOM 6409 C C . GLY A 1 815 ? 38.762 -31.257 7.710 1.00 72.06 815 GLY A C 1
ATOM 6410 O O . GLY A 1 815 ? 37.702 -30.665 7.883 1.00 72.06 815 GLY A O 1
ATOM 6411 N N . ALA A 1 816 ? 38.786 -32.552 7.395 1.00 78.31 816 ALA A N 1
ATOM 6412 C CA . ALA A 1 816 ? 37.599 -33.409 7.400 1.00 78.31 816 ALA A CA 1
ATOM 6413 C C . ALA A 1 816 ? 37.937 -34.802 7.946 1.00 78.31 816 ALA A C 1
ATOM 6415 O O . ALA A 1 816 ? 39.029 -35.317 7.696 1.00 78.31 816 ALA A O 1
ATOM 6416 N N . ILE A 1 817 ? 36.989 -35.404 8.662 1.00 81.69 817 ILE A N 1
ATOM 6417 C CA . ILE A 1 817 ? 36.992 -36.824 9.015 1.00 81.69 817 ILE A CA 1
ATOM 6418 C C . ILE A 1 817 ? 36.109 -37.541 7.996 1.00 81.69 817 ILE A C 1
ATOM 6420 O O . ILE A 1 817 ? 35.010 -37.086 7.697 1.00 81.69 817 ILE A O 1
ATOM 6424 N N . THR A 1 818 ? 36.574 -38.657 7.453 1.00 81.38 818 THR A N 1
ATOM 6425 C CA . THR A 1 818 ? 35.770 -39.527 6.587 1.00 81.38 818 THR A CA 1
ATOM 6426 C C . THR A 1 818 ? 35.530 -40.843 7.304 1.00 81.38 818 THR A C 1
ATOM 6428 O O . THR A 1 818 ? 36.494 -41.508 7.658 1.00 81.38 818 THR A O 1
ATOM 6431 N N . PHE A 1 819 ? 34.274 -41.209 7.517 1.00 81.38 819 PHE A N 1
ATOM 6432 C CA . PHE A 1 819 ? 33.834 -42.477 8.082 1.00 81.38 819 PHE A CA 1
ATOM 6433 C C . PHE A 1 819 ? 33.472 -43.452 6.963 1.00 81.38 819 PHE A C 1
ATOM 6435 O O . PHE A 1 819 ? 32.888 -43.069 5.950 1.00 81.38 819 PHE A O 1
ATOM 6442 N N . TYR A 1 820 ? 33.813 -44.716 7.150 1.00 77.81 820 TYR A N 1
ATOM 6443 C CA . TYR A 1 820 ? 33.620 -45.796 6.199 1.00 77.81 820 TYR A CA 1
ATOM 6444 C C . TYR A 1 820 ? 32.745 -46.867 6.858 1.00 77.81 820 TYR A C 1
ATOM 6446 O O . TYR A 1 820 ? 33.169 -47.446 7.863 1.00 77.81 820 TYR A O 1
ATOM 6454 N N . PRO A 1 821 ? 31.546 -47.132 6.314 1.00 75.12 821 PRO A N 1
ATOM 6455 C CA . PRO A 1 821 ? 30.695 -48.216 6.788 1.00 75.12 821 PRO A CA 1
ATOM 6456 C C . PRO A 1 821 ? 31.416 -49.576 6.731 1.00 75.12 821 PRO A C 1
ATOM 6458 O O . PRO A 1 821 ? 32.243 -49.773 5.835 1.00 75.12 821 PRO A O 1
ATOM 6461 N N . PRO A 1 822 ? 31.076 -50.544 7.603 1.00 71.25 822 PRO A N 1
ATOM 6462 C CA . PRO A 1 822 ? 31.715 -51.867 7.652 1.00 71.25 822 PRO A CA 1
ATOM 6463 C C . PRO A 1 822 ? 31.733 -52.643 6.327 1.00 71.25 822 PRO A C 1
ATOM 6465 O O . PRO A 1 822 ? 32.599 -53.484 6.085 1.00 71.25 822 PRO A O 1
ATOM 6468 N N . THR A 1 823 ? 30.762 -52.364 5.462 1.00 63.44 823 THR A N 1
ATOM 6469 C CA . THR A 1 823 ? 30.553 -53.000 4.158 1.00 63.44 823 THR A CA 1
ATOM 6470 C C . THR A 1 823 ? 31.174 -52.215 2.993 1.00 63.44 823 THR A C 1
ATOM 6472 O O . THR A 1 823 ? 31.273 -52.746 1.886 1.00 63.44 823 THR A O 1
ATOM 6475 N N . TYR A 1 824 ? 31.665 -50.990 3.224 1.00 61.72 824 TYR A N 1
ATOM 6476 C CA . TYR A 1 824 ? 32.237 -50.124 2.193 1.00 61.72 824 TYR A CA 1
ATOM 6477 C C . TYR A 1 824 ? 33.668 -50.547 1.812 1.00 61.72 824 TYR A C 1
ATOM 6479 O O . TYR A 1 824 ? 34.574 -50.563 2.647 1.00 61.72 824 TYR A O 1
ATOM 6487 N N . ARG A 1 825 ? 33.903 -50.863 0.528 1.00 59.69 825 ARG A N 1
ATOM 6488 C CA . ARG A 1 825 ? 35.195 -51.367 0.014 1.00 59.69 825 ARG A CA 1
ATOM 6489 C C . ARG A 1 825 ? 35.796 -50.446 -1.053 1.00 59.69 825 ARG A C 1
ATOM 6491 O O . ARG A 1 825 ? 35.556 -50.665 -2.236 1.00 59.69 825 ARG A O 1
ATOM 6498 N N . PRO A 1 826 ? 36.606 -49.441 -0.681 1.00 48.66 826 PRO A N 1
ATOM 6499 C CA . PRO A 1 826 ? 37.150 -48.514 -1.664 1.00 48.66 826 PRO A CA 1
ATOM 6500 C C . PRO A 1 826 ? 38.408 -49.023 -2.381 1.00 48.66 826 PRO A C 1
ATOM 6502 O O . PRO A 1 826 ? 38.670 -48.492 -3.447 1.00 48.66 826 PRO A O 1
ATOM 6505 N N . ASN A 1 827 ? 39.189 -49.977 -1.825 1.00 52.16 827 ASN A N 1
ATOM 6506 C CA . ASN A 1 827 ? 40.394 -50.602 -2.429 1.00 52.16 827 ASN A CA 1
ATOM 6507 C C . ASN A 1 827 ? 40.978 -51.750 -1.554 1.00 52.16 827 ASN A C 1
ATOM 6509 O O . ASN A 1 827 ? 40.583 -51.914 -0.400 1.00 52.16 827 ASN A O 1
ATOM 6513 N N . SER A 1 828 ? 41.972 -52.499 -2.069 1.00 45.59 828 SER A N 1
ATOM 6514 C CA . SER A 1 828 ? 42.681 -53.650 -1.444 1.00 45.59 828 SER A CA 1
ATOM 6515 C C . SER A 1 828 ? 43.416 -53.380 -0.115 1.00 45.59 828 SER A C 1
ATOM 6517 O O . SER A 1 828 ? 43.930 -54.312 0.498 1.00 45.59 828 SER A O 1
ATOM 6519 N N . TYR A 1 829 ? 43.449 -52.128 0.346 1.00 47.41 829 TYR A N 1
ATOM 6520 C CA . TYR A 1 829 ? 44.169 -51.676 1.543 1.00 47.41 829 TYR A CA 1
ATOM 6521 C C . TYR A 1 829 ? 43.322 -51.645 2.828 1.00 47.41 829 TYR A C 1
ATOM 6523 O O . TYR A 1 829 ? 43.855 -51.344 3.896 1.00 47.41 829 TYR A O 1
ATOM 6531 N N . PHE A 1 830 ? 42.016 -51.925 2.758 1.00 54.22 830 PHE A N 1
ATOM 6532 C CA . PHE A 1 830 ? 41.202 -52.113 3.962 1.00 54.22 830 PHE A CA 1
ATOM 6533 C C . PHE A 1 830 ? 41.447 -53.514 4.537 1.00 54.22 830 PHE A C 1
ATOM 6535 O O . PHE A 1 830 ? 41.295 -54.527 3.852 1.00 54.22 830 PHE A O 1
ATOM 6542 N N . ARG A 1 831 ? 41.885 -53.543 5.796 1.00 49.44 831 ARG A N 1
ATOM 6543 C CA . ARG A 1 831 ? 42.288 -54.734 6.545 1.00 49.44 831 ARG A CA 1
ATOM 6544 C C . ARG A 1 831 ? 41.159 -55.774 6.603 1.00 49.44 831 ARG A C 1
ATOM 6546 O O . ARG A 1 831 ? 40.107 -55.522 7.182 1.00 49.44 831 ARG A O 1
ATOM 6553 N N . ARG A 1 832 ? 41.376 -56.945 5.986 1.00 50.59 832 ARG A N 1
ATOM 6554 C CA . ARG A 1 832 ? 40.418 -58.075 5.969 1.00 50.59 832 ARG A CA 1
ATOM 6555 C C . ARG A 1 832 ? 40.251 -58.748 7.340 1.00 50.59 832 ARG A C 1
ATOM 6557 O O . ARG A 1 832 ? 39.314 -59.515 7.513 1.00 50.59 832 ARG A O 1
ATOM 6564 N N . ASP A 1 833 ? 41.141 -58.465 8.288 1.00 57.75 833 ASP A N 1
ATOM 6565 C CA . ASP A 1 833 ? 41.189 -59.006 9.652 1.00 57.75 833 ASP A CA 1
ATOM 6566 C C . ASP A 1 833 ? 40.202 -58.348 10.633 1.00 57.75 833 ASP A C 1
ATOM 6568 O O . ASP A 1 833 ? 40.050 -58.845 11.744 1.00 57.75 833 ASP A O 1
ATOM 6572 N N . LYS A 1 834 ? 39.495 -57.274 10.240 1.00 61.16 834 LYS A N 1
ATOM 6573 C CA . LYS A 1 834 ? 38.475 -56.604 11.076 1.00 61.16 834 LYS A CA 1
ATOM 6574 C C . LYS A 1 834 ? 37.102 -56.480 10.383 1.00 61.16 834 LYS A C 1
ATOM 6576 O O . LYS A 1 834 ? 36.630 -55.365 10.150 1.00 61.16 834 LYS A O 1
ATOM 6581 N N . PRO A 1 835 ? 36.455 -57.598 9.999 1.00 60.16 835 PRO A N 1
ATOM 6582 C CA . PRO A 1 835 ? 35.126 -57.569 9.389 1.00 60.16 835 PRO A CA 1
ATOM 6583 C C . PRO A 1 835 ? 34.078 -57.041 10.383 1.00 60.16 835 PRO A C 1
ATOM 6585 O O . PRO A 1 835 ? 34.062 -57.449 11.540 1.00 60.16 835 PRO A O 1
ATOM 6588 N N . GLY A 1 836 ? 33.197 -56.142 9.932 1.00 65.88 836 GLY A N 1
ATOM 6589 C CA . GLY A 1 836 ? 32.076 -55.635 10.739 1.00 65.88 836 GLY A CA 1
ATOM 6590 C C . GLY A 1 836 ? 32.327 -54.329 11.508 1.00 65.88 836 GLY A C 1
ATOM 6591 O O . GLY A 1 836 ? 31.397 -53.829 12.127 1.00 65.88 836 GLY A O 1
ATOM 6592 N N . MET A 1 837 ? 33.526 -53.737 11.439 1.00 77.19 837 MET A N 1
ATOM 6593 C CA . MET A 1 837 ? 33.854 -52.480 12.136 1.00 77.19 837 MET A CA 1
ATOM 6594 C C . MET A 1 837 ? 33.734 -51.242 11.233 1.00 77.19 837 MET A C 1
ATOM 6596 O O . MET A 1 837 ? 34.035 -51.297 10.041 1.00 77.19 837 MET A O 1
ATOM 6600 N N . TRP A 1 838 ? 33.360 -50.100 11.815 1.00 80.56 838 TRP A N 1
ATOM 6601 C CA . TRP A 1 838 ? 33.389 -48.786 11.170 1.00 80.56 838 TRP A CA 1
ATOM 6602 C C . TRP A 1 838 ? 34.820 -48.267 11.063 1.00 80.56 838 TRP A C 1
ATOM 6604 O O . TRP A 1 838 ? 35.516 -48.138 12.068 1.00 80.56 838 TRP A O 1
ATOM 6614 N N . GLY A 1 839 ? 35.261 -47.932 9.853 1.00 81.94 839 GLY A N 1
ATOM 6615 C CA . GLY A 1 839 ? 36.539 -47.253 9.640 1.00 81.94 839 GLY A CA 1
ATOM 6616 C C . GLY A 1 839 ? 36.385 -45.737 9.715 1.00 81.94 839 GLY A C 1
ATOM 6617 O O . GLY A 1 839 ? 35.339 -45.198 9.363 1.00 81.94 839 GLY A O 1
ATOM 6618 N N . PHE A 1 840 ? 37.438 -45.013 10.081 1.00 87.50 840 PHE A N 1
ATOM 6619 C CA . PHE A 1 840 ? 37.501 -43.566 9.878 1.00 87.50 840 PHE A CA 1
ATOM 6620 C C . PHE A 1 840 ? 38.893 -43.112 9.443 1.00 87.50 840 PHE A C 1
ATOM 6622 O O . PHE A 1 840 ? 39.892 -43.779 9.700 1.00 87.50 840 PHE A O 1
ATOM 6629 N N . SER A 1 841 ? 38.969 -41.968 8.762 1.00 85.75 841 SER A N 1
ATOM 6630 C CA . SER A 1 841 ? 40.222 -41.328 8.370 1.00 85.75 841 SER A CA 1
ATOM 6631 C C . SER A 1 841 ? 40.202 -39.826 8.603 1.00 85.75 841 SER A C 1
ATOM 6633 O O . SER A 1 841 ? 39.254 -39.158 8.192 1.00 85.75 841 SER A O 1
ATOM 6635 N N . LEU A 1 842 ? 41.276 -39.290 9.175 1.00 86.06 842 LEU A N 1
ATOM 6636 C CA . LEU A 1 842 ? 41.466 -37.868 9.460 1.00 86.06 842 LEU A CA 1
ATOM 6637 C C . LEU A 1 842 ? 42.947 -37.517 9.288 1.00 86.06 842 LEU A C 1
ATOM 6639 O O . LEU A 1 842 ? 43.796 -38.178 9.875 1.00 86.06 842 LEU A O 1
ATOM 6643 N N . GLN A 1 843 ? 43.255 -36.481 8.498 1.00 78.62 843 GLN A N 1
ATOM 6644 C CA . GLN A 1 843 ? 44.630 -35.991 8.271 1.00 78.62 843 GLN A CA 1
ATOM 6645 C C . GLN A 1 843 ? 45.656 -37.108 7.963 1.00 78.62 843 GLN A C 1
ATOM 6647 O O . GLN A 1 843 ? 46.774 -37.112 8.462 1.00 78.62 843 GLN A O 1
ATOM 6652 N N . GLY A 1 844 ? 45.265 -38.094 7.150 1.00 75.44 844 GLY A N 1
ATOM 6653 C CA . GLY A 1 844 ? 46.125 -39.223 6.767 1.00 75.44 844 GLY A CA 1
ATOM 6654 C C . GLY A 1 844 ? 46.164 -40.388 7.765 1.00 75.44 844 GLY A C 1
ATOM 6655 O O . GLY A 1 844 ? 46.517 -41.495 7.362 1.00 75.44 844 GLY A O 1
ATOM 6656 N N . MET A 1 845 ? 45.724 -40.197 9.013 1.00 80.62 845 MET A N 1
ATOM 6657 C CA . MET A 1 845 ? 45.540 -41.280 9.986 1.00 80.62 845 MET A CA 1
ATOM 6658 C C . MET A 1 845 ? 44.253 -42.057 9.710 1.00 80.62 845 MET A C 1
ATOM 6660 O O . MET A 1 845 ? 43.277 -41.495 9.203 1.00 80.62 845 MET A O 1
ATOM 6664 N N . ARG A 1 846 ? 44.255 -43.353 10.038 1.00 82.81 846 ARG A N 1
ATOM 6665 C CA . ARG A 1 846 ? 43.111 -44.258 9.880 1.00 82.81 846 ARG A CA 1
ATOM 6666 C C . ARG A 1 846 ? 43.004 -45.189 11.077 1.00 82.81 846 ARG A C 1
ATOM 6668 O O . ARG A 1 846 ? 44.024 -45.733 11.490 1.00 82.81 846 ARG A O 1
ATOM 6675 N N . ASP A 1 847 ? 41.790 -45.411 11.561 1.00 86.69 847 ASP A N 1
ATOM 6676 C CA . ASP A 1 847 ? 41.507 -46.404 12.601 1.00 86.69 847 ASP A CA 1
ATOM 6677 C C . ASP A 1 847 ? 40.082 -46.969 12.458 1.00 86.69 847 ASP A C 1
ATOM 6679 O O . ASP A 1 847 ? 39.350 -46.594 11.534 1.00 86.69 847 ASP A O 1
ATOM 6683 N N . PHE A 1 848 ? 39.714 -47.908 13.330 1.00 85.31 848 PHE A N 1
ATOM 6684 C CA . PHE A 1 848 ? 38.466 -48.664 13.283 1.00 85.31 848 PHE A CA 1
ATOM 6685 C C . PHE A 1 848 ? 37.817 -48.767 14.661 1.00 85.31 848 PHE A C 1
ATOM 6687 O O . PHE A 1 848 ? 38.500 -49.047 15.644 1.00 85.31 848 PHE A O 1
ATOM 6694 N N . ALA A 1 849 ? 36.491 -48.665 14.711 1.00 81.25 849 ALA A N 1
ATOM 6695 C CA . ALA A 1 849 ? 35.709 -48.911 15.919 1.00 81.25 849 ALA A CA 1
ATOM 6696 C C . ALA A 1 849 ? 34.506 -49.834 15.645 1.00 81.25 849 ALA A C 1
ATOM 6698 O O . ALA A 1 849 ? 34.048 -49.906 14.502 1.00 81.25 849 ALA A O 1
ATOM 6699 N N . PRO A 1 850 ? 33.995 -50.561 16.655 1.00 76.31 850 PRO A N 1
ATOM 6700 C CA . PRO A 1 850 ? 32.859 -51.470 16.483 1.00 76.31 850 PRO A CA 1
ATOM 6701 C C . PRO A 1 850 ? 31.584 -50.783 15.969 1.00 76.31 850 PRO A C 1
ATOM 6703 O O . PRO A 1 850 ? 30.856 -51.374 15.175 1.00 76.31 850 PRO A O 1
ATOM 6706 N N . SER A 1 851 ? 31.340 -49.525 16.349 1.00 74.44 851 SER A N 1
ATOM 6707 C CA . SER A 1 851 ? 30.164 -48.746 15.929 1.00 74.44 851 SER A CA 1
ATOM 6708 C C . SER A 1 851 ? 30.512 -47.376 15.329 1.00 74.44 851 SER A C 1
ATOM 6710 O O . SER A 1 851 ? 31.608 -46.848 15.527 1.00 74.44 851 SER A O 1
ATOM 6712 N N . PHE A 1 852 ? 29.556 -46.758 14.619 1.00 77.12 852 PHE A N 1
ATOM 6713 C CA . PHE A 1 852 ? 29.705 -45.392 14.095 1.00 77.12 852 PHE A CA 1
ATOM 6714 C C . PHE A 1 852 ? 29.960 -44.369 15.212 1.00 77.12 852 PHE A C 1
ATOM 6716 O O . PHE A 1 852 ? 30.809 -43.494 15.056 1.00 77.12 852 PHE A O 1
ATOM 6723 N N . LEU A 1 853 ? 29.254 -44.487 16.342 1.00 76.12 853 LEU A N 1
ATOM 6724 C CA . LEU A 1 853 ? 29.381 -43.550 17.462 1.00 76.12 853 LEU A CA 1
ATOM 6725 C C . LEU A 1 853 ? 30.758 -43.643 18.127 1.00 76.12 853 LEU A C 1
ATOM 6727 O O . LEU A 1 853 ? 31.367 -42.615 18.414 1.00 76.12 853 LEU A O 1
ATOM 6731 N N . GLU A 1 854 ? 31.289 -44.852 18.308 1.00 78.81 854 GLU A N 1
ATOM 6732 C CA . GLU A 1 854 ? 32.649 -45.041 18.826 1.00 78.81 854 GLU A CA 1
ATOM 6733 C C . GLU A 1 854 ? 33.705 -44.565 17.826 1.00 78.81 854 GLU A C 1
ATOM 6735 O O . GLU A 1 854 ? 34.669 -43.907 18.219 1.00 78.81 854 GLU A O 1
ATOM 6740 N N . ALA A 1 855 ? 33.506 -44.833 16.529 1.00 82.62 855 ALA A N 1
ATOM 6741 C CA . ALA A 1 855 ? 34.396 -44.349 15.476 1.00 82.62 855 ALA A CA 1
ATOM 6742 C C . ALA A 1 855 ? 34.449 -42.819 15.484 1.00 82.62 855 ALA A C 1
ATOM 6744 O O . ALA A 1 855 ? 35.520 -42.223 15.378 1.00 82.62 855 ALA A O 1
ATOM 6745 N N . GLU A 1 856 ? 33.298 -42.168 15.631 1.00 82.44 856 GLU A N 1
ATOM 6746 C CA . GLU A 1 856 ? 33.215 -40.717 15.695 1.00 82.44 856 GLU A CA 1
ATOM 6747 C C . GLU A 1 856 ? 33.840 -40.149 16.968 1.00 82.44 856 GLU A C 1
ATOM 6749 O O . GLU A 1 856 ? 34.605 -39.183 16.881 1.00 82.44 856 GLU A O 1
ATOM 6754 N N . ALA A 1 857 ? 33.560 -40.742 18.129 1.00 81.06 857 ALA A N 1
ATOM 6755 C CA . ALA A 1 857 ? 34.144 -40.323 19.398 1.00 81.06 857 ALA A CA 1
ATOM 6756 C C . ALA A 1 857 ? 35.678 -40.396 19.354 1.00 81.06 857 ALA A C 1
ATOM 6758 O O . ALA A 1 857 ? 36.358 -39.427 19.710 1.00 81.06 857 ALA A O 1
ATOM 6759 N N . GLU A 1 858 ? 36.224 -41.498 18.839 1.00 85.62 858 GLU A N 1
ATOM 6760 C CA . GLU A 1 858 ? 37.665 -41.708 18.725 1.00 85.62 858 GLU A CA 1
ATOM 6761 C C . GLU A 1 858 ? 38.303 -40.755 17.703 1.00 85.62 858 GLU A C 1
ATOM 6763 O O . GLU A 1 858 ? 39.303 -40.091 17.996 1.00 85.62 858 GLU A O 1
ATOM 6768 N N . ALA A 1 859 ? 37.675 -40.568 16.539 1.00 86.06 859 ALA A N 1
ATOM 6769 C CA . ALA A 1 859 ? 38.146 -39.616 15.536 1.00 86.06 859 ALA A CA 1
ATOM 6770 C C . ALA A 1 859 ? 38.155 -38.169 16.059 1.00 86.06 859 ALA A C 1
ATOM 6772 O O . ALA A 1 859 ? 39.085 -37.403 15.786 1.00 86.06 859 ALA A O 1
ATOM 6773 N N . MET A 1 860 ? 37.143 -37.787 16.842 1.00 83.81 860 MET A N 1
ATOM 6774 C CA . MET A 1 860 ? 37.060 -36.468 17.472 1.00 83.81 860 MET A CA 1
ATOM 6775 C C . MET A 1 860 ? 38.079 -36.302 18.605 1.00 83.81 860 MET A C 1
ATOM 6777 O O . MET A 1 860 ? 38.632 -35.208 18.762 1.00 83.81 860 MET A O 1
ATOM 6781 N N . ARG A 1 861 ? 38.370 -37.363 19.368 1.00 84.31 861 ARG A N 1
ATOM 6782 C CA . ARG A 1 861 ? 39.441 -37.384 20.379 1.00 84.31 861 ARG A CA 1
ATOM 6783 C C . ARG A 1 861 ? 40.796 -37.102 19.731 1.00 84.31 861 ARG A C 1
ATOM 6785 O O . ARG A 1 861 ? 41.498 -36.189 20.168 1.00 84.31 861 ARG A O 1
ATOM 6792 N N . ILE A 1 862 ? 41.108 -37.808 18.642 1.00 84.62 862 ILE A N 1
ATOM 6793 C CA . ILE A 1 862 ? 42.337 -37.622 17.857 1.00 84.62 862 ILE A CA 1
ATOM 6794 C C . ILE A 1 862 ? 42.395 -36.204 17.268 1.00 84.62 862 ILE A C 1
ATOM 6796 O O . ILE A 1 862 ? 43.393 -35.506 17.444 1.00 84.62 862 ILE A O 1
ATOM 6800 N N . TYR A 1 863 ? 41.310 -35.723 16.651 1.00 82.69 863 TYR A N 1
ATOM 6801 C CA . TYR A 1 863 ? 41.225 -34.367 16.091 1.00 82.69 863 TYR A CA 1
ATOM 6802 C C . TYR A 1 863 ? 41.504 -33.266 17.122 1.00 82.69 863 TYR A C 1
ATOM 6804 O O . TYR A 1 863 ? 42.257 -32.324 16.858 1.00 82.69 863 TYR A O 1
ATOM 6812 N N . ARG A 1 864 ? 40.895 -33.372 18.311 1.00 81.06 864 ARG A N 1
ATOM 6813 C CA . ARG A 1 864 ? 41.109 -32.418 19.410 1.00 81.06 864 ARG A CA 1
ATOM 6814 C C . ARG A 1 864 ? 42.559 -32.456 19.902 1.00 81.06 864 ARG A C 1
ATOM 6816 O O . ARG A 1 864 ? 43.091 -31.399 20.231 1.00 81.06 864 ARG A O 1
ATOM 6823 N N . GLY A 1 865 ? 43.185 -33.636 19.924 1.00 80.19 865 GLY A N 1
ATOM 6824 C CA . GLY A 1 865 ? 44.608 -33.808 20.225 1.00 80.19 865 GLY A CA 1
ATOM 6825 C C . GLY A 1 865 ? 45.514 -33.094 19.218 1.00 80.19 865 GLY A C 1
ATOM 6826 O O . GLY A 1 865 ? 46.328 -32.268 19.621 1.00 80.19 865 GLY A O 1
ATOM 6827 N N . LEU A 1 866 ? 45.311 -33.322 17.915 1.00 78.50 866 LEU A N 1
ATOM 6828 C CA . LEU A 1 866 ? 46.085 -32.673 16.843 1.00 78.50 866 LEU A CA 1
ATOM 6829 C C . LEU A 1 866 ? 45.979 -31.144 16.887 1.00 78.50 866 LEU A C 1
ATOM 6831 O O . LEU A 1 866 ? 46.984 -30.446 16.823 1.00 78.50 866 LEU A O 1
ATOM 6835 N N . ARG A 1 867 ? 44.774 -30.603 17.105 1.00 72.12 867 ARG A N 1
ATOM 6836 C CA . ARG A 1 867 ? 44.577 -29.146 17.220 1.00 72.12 867 ARG A CA 1
ATOM 6837 C C . ARG A 1 867 ? 45.262 -28.500 18.423 1.00 72.12 867 ARG A C 1
ATOM 6839 O O . ARG A 1 867 ? 45.394 -27.278 18.436 1.00 72.12 867 ARG A O 1
ATOM 6846 N N . ARG A 1 868 ? 45.614 -29.274 19.453 1.00 67.88 868 ARG A N 1
ATOM 6847 C CA . ARG A 1 868 ? 46.414 -28.779 20.583 1.00 67.88 868 ARG A CA 1
ATOM 6848 C C . ARG A 1 868 ? 47.913 -28.797 20.284 1.00 67.88 868 ARG A C 1
ATOM 6850 O O . ARG A 1 868 ? 48.628 -28.072 20.956 1.00 67.88 868 ARG A O 1
ATOM 6857 N N . LEU A 1 869 ? 48.360 -29.600 19.317 1.00 63.19 869 LEU A N 1
ATOM 6858 C CA . LEU A 1 869 ? 49.754 -29.661 18.864 1.00 63.19 869 LEU A CA 1
ATOM 6859 C C . LEU A 1 869 ? 50.063 -28.605 17.784 1.00 63.19 869 LEU A C 1
ATOM 6861 O O . LEU A 1 869 ? 51.188 -28.134 17.718 1.00 63.19 869 LEU A O 1
ATOM 6865 N N . ASP A 1 870 ? 49.062 -28.194 16.995 1.00 53.81 870 ASP A N 1
ATOM 6866 C CA . ASP A 1 870 ? 49.140 -27.107 15.993 1.00 53.81 870 ASP A CA 1
ATOM 6867 C C . ASP A 1 870 ? 48.966 -25.681 16.589 1.00 53.81 870 ASP A C 1
ATOM 6869 O O . ASP A 1 870 ? 48.691 -24.728 15.853 1.00 53.81 870 ASP A O 1
ATOM 6873 N N . ARG A 1 871 ? 49.051 -25.516 17.918 1.00 42.69 871 ARG A N 1
ATOM 6874 C CA . ARG A 1 871 ? 48.886 -24.232 18.627 1.00 42.69 871 ARG A CA 1
ATOM 6875 C C . ARG A 1 871 ? 50.141 -23.787 19.350 1.00 42.69 871 ARG A C 1
ATOM 6877 O O . ARG A 1 871 ? 50.765 -24.652 19.999 1.00 42.69 871 ARG A O 1
#

Sequence (871 aa):
MFAGERTLLRHASCAVKLNGQWHASTQTPQPAEDVFALRWQAGEARVTARLTSHEGGLVIECELTNLGPEPIIFNGWRPLQIDPSGGGALYVGDEPWRATVLVNGYQSWDYAGIHPLDEAVKDTEHASITYSAWTAAIYGRDRDAMFVAQTLKASRFATVFSWYYHRDQKSKGTLPTAITTFHADQQGAPLSQPEQRSGMPEDLALEVPAGDGLVSDPILLLYGEDGTATLSRALQLAGRASGSRSWPAAPRGWCSWYQLGLAVTDADVRRNAAALNTRIPQLAKTLRDSHRPVIQLDDGWMPRWQRWGDWVTNEYFSQGLRSLASALRKRRLEAGIWLAPFHAAADSELARTHPDWLLQDAAGKRLTDPRLDRPYHVLDSTRPQVLEFLGSLFGGLRKEGFTYFKIDFLYAAAYESRRYDPQVTGVQALRSGLRRIFEAVNPPGKPETAFVLASGAPLMPLAGLVHGSPGTPMIGFGLVLSMARNQAARVFLNQNLFLVDPDVVMASPQLTEDEARVMITVGALSGGVFMYSDDLETLPPDRLNLLRNPNVLELVGGPAAEPVHLFSAPELEARDHWYAFPQELPPLWVRRDKDGSFIAAVYNWSDQPRPYRVLFSEVAGHEGPFVVTDLWSSRRGGRALGVKAQGMRLQLPPHSVNEGRVGSRRSLSPHPVMRRVLFYRLHDVVPARLAELERDSMLFSKSRDWRGDQFWLATANTADLFGMEYFRHASNEEGQSLTGAGFLRLLGDETDALATLYFLNDCTQRFHARAQLKDEENPIAKLRYLDIHQGRLPSGMPIEDVLAARPVIKRLNGGAITFYPPTYRPNSYFRRDKPGMWGFSLQGMRDFAPSFLEAEAEAMRIYRGLRRLDR

Foldseek 3Di:
DDPDPDDFKDQKWKWWAWPNDIDILVPAWDDDPDPQKTWGDDPQKIKIWGWDDDPQWIKIKMKIWRQDQFWIWTFWIWSIWFAVVSVIWGAFDQCLQQKKKWAAAQFQAAFTAIGGQAPQLEPDPDQDWRKHWQKIWIQDPNQLKIKIKGQLFPQAWTWMKTFGDHQPPDPPDDGDRTGRTITTMTGAWQQQDPVPSPTDHGTATAIAHNRGMDMDGMIIIHMDSNHCVRVLVSLLSSLVSLVFDADPFFAEAAEAPQACNLVDALVLLLLLLVLCCPLQVLLQVLDPDLAAHEREYEFNQAVVRDQAVRPFGDPRQVVGLLVSQVSSVVSSYAYHYEHQLFKGACPHPRCVVCVVQFFAAPVRHFDFNPVDPGTITTGFLVDPVSLVVLLCSLLVVLVSGHQEYEHELLCRCRHDTDHPDSNGHSLNSSLSSLQSNQCSNPPPPDDRRHAYEYYSGRQNSCASSHAEYERHADDDLVRLLSLLRSLQSCLSNDPSRHHYQSDEQELDPRDDNFLSLSRLQQRLQSLHHYYYHHSSNPPDPVSSLSVNQSLSSNSHNFRHWHQPCSRVFDDHSDDPDPCPAQVRGRQWTWDADPLLKIKIKGWQAHQAWDKDKDFVCSVSVHWAWKWKFWSSDSDVVGHTPGTDGTTDIDTAHHSHMTMIIIDGPVSPDPDRPDFWKKKKFKFDQDPVCLVVLQVLQVCLLVLDDAPWDGGDKQACPDDDPVSNVVVVVVCVVPHDRTGIIDMTGHDDFQLVVVSVVVSSLVCLQVRQIKMKMAICVAHQLRDRIFIHGNQAGPVRHGPLVSNQEDWGWAADDPWIKTKHRLNHQPDPPPDPVDRQWIWMDIPRDIDTDNDPSVNVVVVVVVVVVVVVVVD

pLDDT: mean 84.94, std 14.68, range [30.39, 98.81]

Secondary structure (DSSP, 8-state):
-EETTEESEES-EEEEEETTEEEETTTSEE--SSTTEEEEEETTEEEEEEEEEETTEEEEEEEEEE-SSS-EEEEEEEEEEE-GGGT-EE-S-S-GGG-EEEEE-SBTTS-EEEEES-GGGS--SS---EEEESEEEEEETTTTEEEEEEES--SS-EEEEEEE--TT--STT----SB-EEEEEEEB-TTSSTT-TT-PPBPP-EEE-TT-EEEPPPEEEEEESSTHHHHHHHHHHHHHHHTPPP-SS--EEEESHHHHGGG--HHHHHHHHHHHHHH-HHHHHH--TT---EEEE-S--BTTBT-TT--S--GGGTTHHHHHHHHHHHTT-EEEEEE-TTEEETTSHHHHH-GGGB-B-TTSSBPB-TTSSS-EEEB-TTSHHHHHHHHHHHHHHHHHT--EEEE--GGGGG--SB-SSTTS-HHHHHHHHHHHHHHHHS-TTS----EEEE-S-BTGGGTTT-SEEEPP--SSHHHHHHHHHHHHHHGGGBTTTBEEE--EE---TTS-HHHHHHHHHHHHHSSS-EEE-S-TTTS-HHHHHHHT-HHHHTTTTSPPPEETTTT-PPP----SSTTSSGGGS-SEEEEE-TTS-EEEEEEE-SSS-EEEEEEHHHHHSS-S-EEEEESSSSSTT-EEEEEESSEEEEEE-TTEEEEEEEEETTT-SSS-----EEEEEEE---GGGHHHHHHHHHHHHHHS--SSSPP--B-TT--SHHHHHHHHHHHHHH-TTEEEEEEEE--SSTHHHHHHHHHHHHHHHHTT-EEEEE-SS--GGG-SEEEEETTB-TTS-BHHHHSTTS-EEEEETTEEEEEE-TT---STTS-TTSTTPEEEEETTEEEEESSHHHHHHHHHHHHHHHHHH--

Radius of gyration: 32.46 Å; chains: 1; bounding box: 90×89×74 Å